Protein AF-A0A8H6G7S5-F1 (afdb_monomer_lite)

Foldseek 3Di:
DFAAAPFADKDWDWAQPPVFAQADQVWKKKKKKKKAAAFFWKKKKFKAQQVPRDTFWIWIDGDGDHNVVPIDMDMTDIIGGPDGPRDRRIMMIIITGSVRRRRHDMDMDDIDMDIQAPVNDDLAHDNVVLVVVLVVVAAADEPDDDQQQQEQDPPRHDQQVLLDDDLVSNPWGQGPPRDTGSSSCGPVNVLVSCVSSNHAYAYEAHLAAHNQLGGQDQVRLVVSLVSVVLVCCLQANACVDPNLVVNVVRVRRDHGDHQHYEYHALCVPSPSVVVCLPHRVVSNVVSCCVVPVRHHYHYNDPVDSDPCPVPPLVVLVVQQVLQVLLVDRDDLVLSLLLVCVVCVVVVNNDRDDPCNSVVSCVVRVSDDDDDDDPVCLVVLAAQALVVLVSNLSSLVSVVVQDQLQEKEKDKQKDWFFDADPDDDDDDPDDDPPDDDDDADPPTFIKIKMWMATLQQDTWAIEIEGQDDADFLVLADLVLLVVRQLHKYFYDNVNDDDLVVLLVCVVRTVCVRNPDPDQSRAHEYEYEPDVSCVDSSNVSSCSNSRYHYRYRRHPCCVQAPLCVQQFSVQLNVQLNVLSNVVCVVPVDRGRGSNNSSVSNVVSNCGRSGSVSSNRSCVQNCVVVNDSVNSVVDPRHDDDDDDDDDDDDDDDDDDDQALVVLCVVCVVPDPDPVVVVVSNVVRVVNVVVVVVVVVVVVVVVVVVVVVVVPDDDDTDGDDDDPPRRMDRSNNSSVVVVVVVVVVVVVVVVVVVVVVVPPDDDDDDDDDDDDDDDDDDDDDDDDDDDDDDDDDDDDDDD

InterPro domains:
  IPR004875 DDE superfamily endonuclease domain [PF03184] (443-616)
  IPR006600 HTH CenpB-type DNA-binding domain [PF03221] (313-368)
  IPR006600 HTH CenpB-type DNA-binding domain [PS51253] (300-370)
  IPR006600 HTH CenpB-type DNA-binding domain [SM00674] (303-370)
  IPR017853 Glycoside hydrolase superfamily [SSF51445] (113-304)
  IPR051563 Glycosyl Hydrolase Family 51 [PTHR31776] (2-308)
  IPR055235 Alpha-L-arabinofuranosidase 1, catalytic domain [PF22848] (134-309)

Organism: NCBI:txid100902

Sequence (795 aa):
MDVPKGATGKVGFYNEGFWGFNVDATKRYIASLHIRGDYSGSVEVYFNNSITGKKLSSAAVKVTQAESNGWKKIETPTFHPASSPGNPNNTFYFTFDGEALAGKSLHINLLSLFKQTYKNRFNGLREDLAQAVGDIGASWIRLPGGNNMEGVGFPYHFKWNETIGDLKDRPGRLGTWGDINTDGFGILEQMQMAKDLDLTVVLGLFAGLYLNGDIIAQKDIGPYVDLALSELEFLTGDTSTKYGSLRASLGFPQPFTVEWVEIGNEDYLNGGGPTYKSYRFRALYDAIRAKYPKMNVISSINPSPSPDKGNGEEHLKQWILRQEALGYAPTHAQVRAIASSVLKQQGDHKPLGKKWSSHFVERHLAVKTKLGRRTDWKRINAATPDNIRHLFNLYETVSWIPPRRRYNADEGGIMEGQGINGLVIGSSQESPNTVPVKTINARTWTSIVECISALGVALNPLVIFKAKSIQEQWFKKDFLAKHPGWHVTFSENGWTSNDIAVEWLGKVFLPQTQPEDPADGRLLIVDGHGSHTSDEFMTMCYLNNVHLLFFPAHTSHVLQPLDLGCFSSLKTAYRRLIGEHTALTDTTKVGKANFLEFYAKAREIGLRKENVQSGWKATGLYPKSVAKPLNSRWVVVAKRPAIPLRVTSDISTPKRGGDVVKLFAEKSGSPTSRLSIRKAAAALDKVAMEVILRDREIERLRVQLAQAKPAKRRKIVQDPNERFASLAQILAQANREPQQRVRKARNAVQEVIIVEGESSSESEEEPALARRSARNRRPTKYCMERDSSADEESD

Secondary structure (DSSP, 8-state):
-B--TT--SEEEEEE-BTTB----TTS-EEEEEEEES-EEEEEEEEEEETTT--B---EEEEEEE-GGG--EEEEPPPB--S---SSS-EEEEEEEETTTTTT-B-EEEEEEEEE-BGGG-TT--BHHHHHHHHHTT-SEEEES-SHHHH-SSTT-S--GGGSSS-TTT---EE-TTSSEE---S-HHHHHHHHHHTTPEEEEEE--SB-TTS-B--GGG-HHHHHHHHHHHHHHH--TTSHHHHHHHHTT--SPPP--EEEESSSTTSTT-HHHIIIIIHHHHHHHHHHH-TTSEEEESSSS---S-SSSHHHHHHHHHHHHHTTT-PPPHHHHHHHHHHHHHHTT--PPPPTTHHHHHHHH-TT-------TTTTTTSSS--HHHHHHHHHHHHTTTTS-GGGEEEEEEEEEETT----------SSSSSS-----------EEEEEEEEETTSPBPPPEEEEESSS-BGGG--HHHHHH-TT-EEEEESSSS--HHHHHHHIIIIIHHHS--SSTTS-EEEEE---GGGG-HHHHHHHHHTTEEEEEPPTT-HHHH-HIIIIIIHHHHHHHHHHHHHHHHHH------HHHHHHHHHHHHHHHT-HHHHHHHHHHTTTTTT-THHHHTSTTS---PPPPPPPPPP---PPP-SHHHHHHHTTTS---HHHHHHHHHHHHHHHHHHHHHHHHHHHHHHHHHHHHHTPPS-PPBP---TT--SEEHHHHHHHHHHHHHHHHHHHHHHHHHHTTSS---------------------------------------

pLDDT: mean 78.46, std 20.24, range [25.2, 98.81]

Radius of gyration: 45.29 Å; chains: 1; bounding box: 104×116×139 Å

Structure (mmCIF, N/CA/C/O backbone):
data_AF-A0A8H6G7S5-F1
#
_entry.id   AF-A0A8H6G7S5-F1
#
loop_
_atom_site.group_PDB
_atom_site.id
_atom_site.type_symbol
_atom_site.label_atom_id
_atom_site.label_alt_id
_atom_site.label_comp_id
_atom_site.label_asym_id
_atom_site.label_entity_id
_atom_site.label_seq_id
_atom_site.pdbx_PDB_ins_code
_atom_site.Cartn_x
_atom_site.Cartn_y
_atom_site.Cartn_z
_atom_site.occupancy
_atom_site.B_iso_or_equiv
_atom_site.auth_seq_id
_atom_site.auth_comp_id
_atom_site.auth_asym_id
_atom_site.auth_atom_id
_atom_site.pdbx_PDB_model_num
ATOM 1 N N . MET A 1 1 ? 15.536 -14.604 -41.672 1.00 94.00 1 MET A N 1
ATOM 2 C CA . MET A 1 1 ? 15.806 -13.593 -42.711 1.00 94.00 1 MET A CA 1
ATOM 3 C C . MET A 1 1 ? 16.180 -14.357 -43.953 1.00 94.00 1 MET A C 1
ATOM 5 O O . MET A 1 1 ? 17.236 -14.979 -43.964 1.00 94.00 1 MET A O 1
ATOM 9 N N . ASP A 1 2 ? 15.300 -14.355 -44.942 1.00 95.44 2 ASP A N 1
ATOM 10 C CA . ASP A 1 2 ? 15.485 -15.106 -46.181 1.00 95.44 2 ASP A CA 1
ATOM 11 C C . ASP A 1 2 ? 15.979 -14.143 -47.256 1.00 95.44 2 ASP A C 1
ATOM 13 O O . ASP A 1 2 ? 15.414 -13.060 -47.430 1.00 95.44 2 ASP A O 1
ATOM 17 N N . VAL A 1 3 ? 17.072 -14.496 -47.927 1.00 96.69 3 VAL A N 1
ATOM 18 C CA . VAL A 1 3 ? 17.745 -13.618 -48.886 1.00 96.69 3 VAL A CA 1
ATOM 19 C C . VAL A 1 3 ? 17.523 -14.165 -50.299 1.00 96.69 3 VAL A C 1
ATOM 21 O O . VAL A 1 3 ? 17.886 -15.312 -50.570 1.00 96.69 3 VAL A O 1
ATOM 24 N N . PRO A 1 4 ? 16.933 -13.382 -51.226 1.00 95.75 4 PRO A N 1
ATOM 25 C CA . PRO A 1 4 ? 16.674 -13.837 -52.590 1.00 95.75 4 PRO A CA 1
ATOM 26 C C . PRO A 1 4 ? 17.927 -14.339 -53.320 1.00 95.75 4 PRO A C 1
ATOM 28 O O . PRO A 1 4 ? 19.049 -13.886 -53.077 1.00 95.75 4 PRO A O 1
ATOM 31 N N . LYS A 1 5 ? 17.737 -15.264 -54.268 1.00 96.06 5 LYS A N 1
ATOM 32 C CA . LYS A 1 5 ? 18.799 -15.654 -55.208 1.00 96.06 5 LYS A CA 1
ATOM 33 C C . LYS A 1 5 ? 19.218 -14.433 -56.032 1.00 96.06 5 LYS A C 1
ATOM 35 O O . LYS A 1 5 ? 18.361 -13.695 -56.504 1.00 96.06 5 LYS A O 1
ATOM 40 N N . GLY A 1 6 ? 20.525 -14.243 -56.211 1.00 95.06 6 GLY A N 1
ATOM 41 C CA . GLY A 1 6 ? 21.078 -13.098 -56.942 1.00 95.06 6 GLY A CA 1
ATOM 42 C C . GLY A 1 6 ? 21.064 -11.766 -56.180 1.00 95.06 6 GLY A C 1
ATOM 43 O O . GLY A 1 6 ? 21.283 -10.731 -56.801 1.00 95.06 6 GLY A O 1
ATOM 44 N N . ALA A 1 7 ? 20.813 -11.764 -54.865 1.00 95.94 7 ALA A N 1
ATOM 45 C CA . ALA A 1 7 ? 21.005 -10.573 -54.042 1.00 95.94 7 ALA A CA 1
ATOM 46 C C . ALA A 1 7 ? 22.478 -10.120 -54.053 1.00 95.94 7 ALA A C 1
ATOM 48 O O . ALA A 1 7 ? 23.385 -10.945 -53.961 1.00 95.94 7 ALA A O 1
ATOM 49 N N . THR A 1 8 ? 22.705 -8.808 -54.130 1.00 94.69 8 THR A N 1
ATOM 50 C CA . THR A 1 8 ? 24.035 -8.181 -54.093 1.00 94.69 8 THR A CA 1
ATOM 51 C C . THR A 1 8 ? 24.070 -7.024 -53.091 1.00 94.69 8 THR A C 1
ATOM 53 O O . THR A 1 8 ? 23.031 -6.574 -52.599 1.00 94.69 8 THR A O 1
ATOM 56 N N . GLY A 1 9 ? 25.265 -6.533 -52.751 1.00 95.00 9 GLY A N 1
ATOM 57 C CA . GLY A 1 9 ? 25.424 -5.385 -51.853 1.00 95.00 9 GLY A CA 1
ATOM 58 C C . GLY A 1 9 ? 25.072 -5.687 -50.389 1.00 95.00 9 GLY A C 1
ATOM 59 O O . GLY A 1 9 ? 25.563 -6.655 -49.810 1.00 95.00 9 GLY A O 1
ATOM 60 N N . LYS A 1 10 ? 24.269 -4.822 -49.751 1.00 94.94 10 LYS A N 1
ATOM 61 C CA . LYS A 1 10 ? 23.878 -4.950 -48.336 1.00 94.94 10 LYS A CA 1
ATOM 62 C C . LYS A 1 10 ? 22.422 -5.384 -48.201 1.00 94.94 10 LYS A C 1
ATOM 64 O O . LYS A 1 10 ? 21.526 -4.699 -48.686 1.00 94.94 10 LYS A O 1
ATOM 69 N N . VAL A 1 11 ? 22.195 -6.468 -47.464 1.00 96.94 11 VAL A N 1
ATOM 70 C CA . VAL A 1 11 ? 20.860 -6.957 -47.072 1.00 96.94 11 VAL A CA 1
ATOM 71 C C . VAL A 1 11 ? 20.731 -6.941 -45.553 1.00 96.94 11 VAL A C 1
ATOM 73 O O . VAL A 1 11 ? 21.737 -7.027 -44.851 1.00 96.94 11 VAL A O 1
ATOM 76 N N . GLY A 1 12 ? 19.523 -6.818 -45.009 1.00 96.19 12 GLY A N 1
ATOM 77 C CA . GLY A 1 12 ? 19.362 -6.726 -43.562 1.00 96.19 12 GLY A CA 1
ATOM 78 C C . GLY A 1 12 ? 17.989 -6.258 -43.113 1.00 96.19 12 GLY A C 1
ATOM 79 O O . GLY A 1 12 ? 17.005 -6.362 -43.842 1.00 96.19 12 GLY A O 1
ATOM 80 N N . PHE A 1 13 ? 17.951 -5.739 -41.893 1.00 96.69 13 PHE A N 1
ATOM 81 C CA . PHE A 1 13 ? 16.760 -5.235 -41.218 1.00 96.69 13 PHE A CA 1
ATOM 82 C C . PHE A 1 13 ? 17.151 -4.086 -40.282 1.00 96.69 13 PHE A C 1
ATOM 84 O O . PHE A 1 13 ? 18.334 -3.846 -40.022 1.00 96.69 13 PHE A O 1
ATOM 91 N N . TYR A 1 14 ? 16.157 -3.378 -39.759 1.00 96.31 14 TYR A N 1
ATOM 92 C CA . TYR A 1 14 ? 16.357 -2.322 -38.776 1.00 96.31 14 TYR A CA 1
ATOM 93 C C . TYR A 1 14 ? 15.413 -2.486 -37.586 1.00 96.31 14 TYR A C 1
ATOM 95 O O . TYR A 1 14 ? 14.436 -3.230 -37.629 1.00 96.31 14 TYR A O 1
ATOM 103 N N . ASN A 1 15 ? 15.737 -1.785 -36.508 1.00 97.19 15 ASN A N 1
ATOM 104 C CA . ASN A 1 15 ? 14.911 -1.617 -35.329 1.00 97.19 15 ASN A CA 1
ATOM 105 C C . ASN A 1 15 ? 14.674 -0.113 -35.117 1.00 97.19 15 ASN A C 1
ATOM 107 O O . ASN A 1 15 ? 15.581 0.702 -35.316 1.00 97.19 15 ASN A O 1
ATOM 111 N N . GLU A 1 16 ? 13.455 0.258 -34.737 1.00 96.69 16 GLU A N 1
ATOM 112 C CA . GLU A 1 16 ? 13.051 1.658 -34.535 1.00 96.69 16 GLU A CA 1
ATOM 113 C C . GLU A 1 16 ? 13.302 2.153 -33.103 1.00 96.69 16 GLU A C 1
ATOM 115 O O . GLU A 1 16 ? 13.168 3.342 -32.830 1.00 96.69 16 GLU A O 1
ATOM 120 N N . GLY A 1 17 ? 13.707 1.265 -32.192 1.00 95.81 17 GLY A N 1
ATOM 121 C CA . GLY A 1 17 ? 13.826 1.554 -30.769 1.00 95.81 17 GLY A CA 1
ATOM 122 C C . GLY A 1 17 ? 12.466 1.749 -30.100 1.00 95.81 17 GLY A C 1
ATOM 123 O O . GLY A 1 17 ? 11.410 1.505 -30.682 1.00 95.81 17 GLY A O 1
ATOM 124 N N . PHE A 1 18 ? 12.490 2.227 -28.858 1.00 94.94 18 PHE A N 1
ATOM 125 C CA . PHE A 1 18 ? 11.283 2.650 -28.149 1.00 94.94 18 PHE A CA 1
ATOM 126 C C . PHE A 1 18 ? 10.943 4.083 -28.574 1.00 94.94 18 PHE A C 1
ATOM 128 O O . PHE A 1 18 ? 11.375 5.045 -27.937 1.00 94.94 18 PHE A O 1
ATOM 135 N N . TRP A 1 19 ? 10.217 4.205 -29.691 1.00 95.56 19 TRP A N 1
ATOM 136 C CA . TRP A 1 19 ? 9.894 5.476 -30.363 1.00 95.56 19 TRP A CA 1
ATOM 137 C C . TRP A 1 19 ? 11.138 6.291 -30.771 1.00 95.56 19 TRP A C 1
ATOM 139 O O . TRP A 1 19 ? 11.166 7.518 -30.658 1.00 95.56 19 TRP A O 1
ATOM 149 N N . GLY A 1 20 ? 12.175 5.602 -31.259 1.00 96.69 20 GLY A N 1
ATOM 150 C CA . GLY A 1 20 ? 13.430 6.194 -31.718 1.00 96.69 20 GLY A CA 1
ATOM 151 C C . GLY A 1 20 ? 14.637 5.925 -30.813 1.00 96.69 20 GLY A C 1
ATOM 152 O O . GLY A 1 20 ? 14.554 5.303 -29.752 1.00 96.69 20 GLY A O 1
ATOM 153 N N . PHE A 1 21 ? 15.791 6.447 -31.232 1.00 96.12 21 PHE A N 1
ATOM 154 C CA . PHE A 1 21 ? 17.052 6.392 -30.489 1.00 96.12 21 PHE A CA 1
ATOM 155 C C . PHE A 1 21 ? 17.636 7.794 -30.292 1.00 96.12 21 PHE A C 1
ATOM 157 O O . PHE A 1 21 ? 17.891 8.512 -31.260 1.00 96.12 21 PHE A O 1
ATOM 164 N N . ASN A 1 22 ? 17.928 8.173 -29.043 1.00 93.56 22 ASN A N 1
ATOM 165 C CA . ASN A 1 22 ? 18.657 9.407 -28.728 1.00 93.56 22 ASN A CA 1
ATOM 166 C C . ASN A 1 22 ? 20.173 9.216 -28.940 1.00 93.56 22 ASN A C 1
ATOM 168 O O . ASN A 1 22 ? 20.909 8.857 -28.012 1.00 93.56 22 ASN A O 1
ATOM 172 N N . VAL A 1 23 ? 20.612 9.409 -30.186 1.00 95.44 23 VAL A N 1
ATOM 173 C CA . VAL A 1 23 ? 21.998 9.208 -30.630 1.00 95.44 23 VAL A CA 1
ATOM 174 C C . VAL A 1 23 ? 22.894 10.364 -30.179 1.00 95.44 23 VAL A C 1
ATOM 176 O O . VAL A 1 23 ? 22.614 11.536 -30.416 1.00 95.44 23 VAL A O 1
ATOM 179 N N . ASP A 1 24 ? 24.006 10.004 -29.550 1.00 95.00 24 ASP A N 1
ATOM 180 C CA . ASP A 1 24 ? 24.911 10.905 -28.837 1.00 95.00 24 ASP A CA 1
ATOM 181 C C . ASP A 1 24 ? 26.364 10.507 -29.105 1.00 95.00 24 ASP A C 1
ATOM 183 O O . ASP A 1 24 ? 26.782 9.417 -28.712 1.00 95.00 24 ASP A O 1
ATOM 187 N N . ALA A 1 25 ? 27.108 11.381 -29.784 1.00 96.06 25 ALA A N 1
ATOM 188 C CA . ALA A 1 25 ? 28.497 11.182 -30.196 1.00 96.06 25 ALA A CA 1
ATOM 189 C C . ALA A 1 25 ? 29.491 11.086 -29.024 1.00 96.06 25 ALA A C 1
ATOM 191 O O . ALA A 1 25 ? 30.562 10.505 -29.177 1.00 96.06 25 ALA A O 1
ATOM 192 N N . THR A 1 26 ? 29.145 11.620 -27.847 1.00 95.25 26 THR A N 1
ATOM 193 C CA . THR A 1 26 ? 30.040 11.633 -26.672 1.00 95.25 26 THR A CA 1
ATOM 194 C C . THR A 1 26 ? 30.065 10.306 -25.911 1.00 95.25 26 THR A C 1
ATOM 196 O O . THR A 1 26 ? 30.807 10.153 -24.942 1.00 95.25 26 THR A O 1
ATOM 199 N N . LYS A 1 27 ? 29.234 9.343 -26.325 1.00 95.56 27 LYS A N 1
ATOM 200 C CA . LYS A 1 27 ? 28.991 8.091 -25.611 1.00 95.56 27 LYS A CA 1
ATOM 201 C C . LYS A 1 27 ? 29.313 6.902 -26.503 1.00 95.56 27 LYS A C 1
ATOM 203 O O . LYS A 1 27 ? 28.998 6.897 -27.691 1.00 95.56 27 LYS A O 1
ATOM 208 N N . ARG A 1 28 ? 29.900 5.868 -25.904 1.00 94.94 28 ARG A N 1
ATOM 209 C CA . ARG A 1 28 ? 30.123 4.584 -26.573 1.00 94.94 28 ARG A CA 1
ATOM 210 C C . ARG A 1 28 ? 28.815 3.805 -26.712 1.00 94.94 28 ARG A C 1
ATOM 212 O O . ARG A 1 28 ? 27.949 3.882 -25.838 1.00 94.94 28 ARG A O 1
ATOM 219 N N . TYR A 1 29 ? 28.734 2.997 -27.759 1.00 96.81 29 TYR A N 1
ATOM 220 C CA . TYR A 1 29 ? 27.686 2.008 -27.988 1.00 96.81 29 TYR A CA 1
ATOM 221 C C . TYR A 1 29 ? 28.318 0.642 -28.223 1.00 96.81 29 TYR A C 1
ATOM 223 O O . TYR A 1 29 ? 29.436 0.550 -28.734 1.00 96.81 29 TYR A O 1
ATOM 231 N N . ILE A 1 30 ? 27.595 -0.412 -27.862 1.00 96.12 30 ILE A N 1
ATOM 232 C CA . ILE A 1 30 ? 27.933 -1.799 -28.180 1.00 96.12 30 ILE A CA 1
ATOM 233 C C . ILE A 1 30 ? 26.672 -2.511 -28.659 1.00 96.12 30 ILE A C 1
ATOM 235 O O . ILE A 1 30 ? 25.607 -2.353 -28.058 1.00 96.12 30 ILE A O 1
ATOM 239 N N . ALA A 1 31 ? 26.786 -3.268 -29.747 1.00 97.25 31 ALA A N 1
ATOM 240 C CA . ALA A 1 31 ? 25.691 -4.056 -30.290 1.00 97.25 31 ALA A CA 1
ATOM 241 C C . ALA A 1 31 ? 26.036 -5.544 -30.255 1.00 97.25 31 ALA A C 1
ATOM 243 O O . ALA A 1 31 ? 27.193 -5.930 -30.428 1.00 97.25 31 ALA A O 1
ATOM 244 N N . SER A 1 32 ? 25.025 -6.387 -30.075 1.00 96.75 32 SER A N 1
ATOM 245 C CA . SER A 1 32 ? 25.163 -7.830 -30.244 1.00 96.75 32 SER A CA 1
ATOM 246 C C . SER A 1 32 ? 23.907 -8.460 -30.834 1.00 96.75 32 SER A C 1
ATOM 248 O O . SER A 1 32 ? 22.821 -7.879 -30.818 1.00 96.75 32 SER A O 1
ATOM 250 N N . LEU A 1 33 ? 24.092 -9.642 -31.408 1.00 96.31 33 LEU A N 1
ATOM 251 C CA . LEU A 1 33 ? 23.051 -10.486 -31.978 1.00 96.31 33 LEU A CA 1
ATOM 252 C C . LEU A 1 33 ? 23.505 -11.944 -31.928 1.00 96.31 33 LEU A C 1
ATOM 254 O O . LEU A 1 33 ? 24.703 -12.222 -31.968 1.00 96.31 33 LEU A O 1
ATOM 258 N N . HIS A 1 34 ? 22.566 -12.879 -31.892 1.00 95.19 34 HIS A N 1
ATOM 259 C CA . HIS A 1 34 ? 22.845 -14.290 -32.131 1.00 95.19 34 HIS A CA 1
ATOM 260 C C . HIS A 1 34 ? 22.396 -14.659 -33.541 1.00 95.19 34 HIS A C 1
ATOM 262 O O . HIS A 1 34 ? 21.296 -14.281 -33.943 1.00 95.19 34 HIS A O 1
ATOM 268 N N . ILE A 1 35 ? 23.213 -15.410 -34.282 1.00 95.44 35 ILE A N 1
ATOM 269 C CA . ILE A 1 35 ? 22.821 -15.953 -35.592 1.00 95.44 35 ILE A CA 1
ATOM 270 C C . ILE A 1 35 ? 23.025 -17.470 -35.668 1.00 95.44 35 ILE A C 1
ATOM 272 O O . ILE A 1 35 ? 23.861 -18.025 -34.946 1.00 95.44 35 ILE A O 1
ATOM 276 N N . ARG A 1 36 ? 22.274 -18.128 -36.556 1.00 95.50 36 ARG A N 1
ATOM 277 C CA . ARG A 1 36 ? 22.431 -19.540 -36.946 1.00 95.50 36 ARG A CA 1
ATOM 278 C C . ARG A 1 36 ? 22.160 -19.699 -38.446 1.00 95.50 36 ARG A C 1
ATOM 280 O O . ARG A 1 36 ? 21.139 -19.219 -38.936 1.00 95.50 36 ARG A O 1
ATOM 287 N N . GLY A 1 37 ? 23.068 -20.380 -39.143 1.00 94.75 37 GLY A N 1
ATOM 288 C CA . GLY A 1 37 ? 23.046 -20.604 -40.594 1.00 94.75 37 GLY A CA 1
ATOM 289 C C . GLY A 1 37 ? 24.426 -20.381 -41.228 1.00 94.75 37 GLY A C 1
ATOM 290 O O . GLY A 1 37 ? 25.348 -19.913 -40.556 1.00 94.75 37 GLY A O 1
ATOM 291 N N . ASP A 1 38 ? 24.560 -20.712 -42.512 1.00 94.75 38 ASP A N 1
ATOM 292 C CA . ASP A 1 38 ? 25.811 -20.569 -43.268 1.00 94.75 38 ASP A CA 1
ATOM 293 C C . ASP A 1 38 ? 26.081 -19.110 -43.666 1.00 94.75 38 ASP A C 1
ATOM 295 O O . ASP A 1 38 ? 25.476 -18.576 -44.602 1.00 94.75 38 ASP A O 1
ATOM 299 N N . TYR A 1 39 ? 27.048 -18.476 -43.001 1.00 95.94 39 TYR A N 1
ATOM 300 C CA . TYR A 1 39 ? 27.484 -17.117 -43.312 1.00 95.94 39 TYR A CA 1
ATOM 301 C C . TYR A 1 39 ? 29.000 -16.946 -43.178 1.00 95.94 39 TYR A C 1
ATOM 303 O O . TYR A 1 39 ? 29.585 -17.219 -42.130 1.00 95.94 39 TYR A O 1
ATOM 311 N N . SER A 1 40 ? 29.635 -16.421 -44.227 1.00 95.31 40 SER A N 1
ATOM 312 C CA . SER A 1 40 ? 31.007 -15.913 -44.176 1.00 95.31 40 SER A CA 1
ATOM 313 C C . SER A 1 40 ? 31.052 -14.546 -44.848 1.00 95.31 40 SER A C 1
ATOM 315 O O . SER A 1 40 ? 30.906 -14.443 -46.061 1.00 95.31 40 SER A O 1
ATOM 317 N N . GLY A 1 41 ? 31.175 -13.489 -44.047 1.00 94.81 41 GLY A N 1
ATOM 318 C CA . GLY A 1 41 ? 31.045 -12.110 -44.514 1.00 94.81 41 GLY A CA 1
ATOM 319 C C . GLY A 1 41 ? 31.182 -11.096 -43.380 1.00 94.81 41 GLY A C 1
ATOM 320 O O . GLY A 1 41 ? 31.647 -11.419 -42.284 1.00 94.81 41 GLY A O 1
ATOM 321 N N . SER A 1 42 ? 30.782 -9.848 -43.626 1.00 95.25 42 SER A N 1
ATOM 322 C CA . SER A 1 42 ? 30.791 -8.796 -42.603 1.00 95.25 42 SER A CA 1
ATOM 323 C C . SER A 1 42 ? 29.382 -8.496 -42.101 1.00 95.25 42 SER A C 1
ATOM 325 O O . SER A 1 42 ? 28.495 -8.214 -42.902 1.00 95.25 42 SER A O 1
ATOM 327 N N . VAL A 1 43 ? 29.174 -8.550 -40.785 1.00 96.62 43 VAL A N 1
ATOM 328 C CA . VAL A 1 43 ? 27.977 -7.991 -40.145 1.00 96.62 43 VAL A CA 1
ATOM 329 C C . VAL A 1 43 ? 28.290 -6.552 -39.771 1.00 96.62 43 VAL A C 1
ATOM 331 O O . VAL A 1 43 ? 29.217 -6.305 -39.000 1.00 96.62 43 VAL A O 1
ATOM 334 N N . GLU A 1 44 ? 27.544 -5.610 -40.333 1.00 97.12 44 GLU A N 1
ATOM 335 C CA . GLU A 1 44 ? 27.687 -4.179 -40.089 1.00 97.12 44 GLU A CA 1
ATOM 336 C C . GLU A 1 44 ? 26.423 -3.629 -39.427 1.00 97.12 44 GLU A C 1
ATOM 338 O O . GLU A 1 44 ? 25.311 -3.837 -39.916 1.00 97.12 44 GLU A O 1
ATOM 343 N N . VAL A 1 45 ? 26.607 -2.886 -38.336 1.00 97.69 45 VAL A N 1
ATOM 344 C CA . VAL A 1 45 ? 25.535 -2.209 -37.605 1.00 97.69 45 VAL A CA 1
ATOM 345 C C . VAL A 1 45 ? 25.727 -0.698 -37.629 1.00 97.69 45 VAL A C 1
ATOM 347 O O . VAL A 1 45 ? 26.863 -0.216 -37.611 1.00 97.69 45 VAL A O 1
ATOM 350 N N . TYR A 1 46 ? 24.634 0.064 -37.664 1.00 97.06 46 TYR A N 1
ATOM 351 C CA . TYR A 1 46 ? 24.700 1.528 -37.669 1.00 97.06 46 TYR A CA 1
ATOM 352 C C . TYR A 1 46 ? 23.397 2.213 -37.264 1.00 97.06 46 TYR A C 1
ATOM 354 O O . TYR A 1 46 ? 22.304 1.741 -37.563 1.00 97.06 46 TYR A O 1
ATOM 362 N N . PHE A 1 47 ? 23.517 3.406 -36.681 1.00 97.88 47 PHE A N 1
ATOM 363 C CA . PHE A 1 47 ? 22.421 4.374 -36.655 1.00 97.88 47 PHE A CA 1
ATOM 364 C C . PHE A 1 47 ? 22.281 5.097 -37.998 1.00 97.88 47 PHE A C 1
ATOM 366 O O . PHE A 1 47 ? 23.264 5.611 -38.542 1.00 97.88 47 PHE A O 1
ATOM 373 N N . ASN A 1 48 ? 21.047 5.214 -38.472 1.00 95.75 48 ASN A N 1
ATOM 374 C CA . ASN A 1 48 ? 20.637 6.077 -39.570 1.00 95.75 48 ASN A CA 1
ATOM 375 C C . ASN A 1 48 ? 19.692 7.164 -39.046 1.00 95.75 48 ASN A C 1
ATOM 377 O O . ASN A 1 48 ? 18.773 6.856 -38.289 1.00 95.75 48 ASN A O 1
ATOM 381 N N . ASN A 1 49 ? 19.880 8.419 -39.447 1.00 95.62 49 ASN A N 1
ATOM 382 C CA . ASN A 1 49 ? 18.920 9.472 -39.136 1.00 95.62 49 ASN A CA 1
ATOM 383 C C . ASN A 1 49 ? 17.717 9.381 -40.085 1.00 95.62 49 ASN A C 1
ATOM 385 O O . ASN A 1 49 ? 17.861 9.562 -41.293 1.00 95.62 49 ASN A O 1
ATOM 389 N N . SER A 1 50 ? 16.527 9.140 -39.538 1.00 93.94 50 SER A N 1
ATOM 390 C CA . SER A 1 50 ? 15.315 8.861 -40.319 1.00 93.94 50 SER A CA 1
ATOM 391 C C . SER A 1 50 ? 14.747 10.091 -41.043 1.00 93.94 50 SER A C 1
ATOM 393 O O . SER A 1 50 ? 13.942 9.926 -41.950 1.00 93.94 50 SER A O 1
ATOM 395 N N . ILE A 1 51 ? 15.168 11.310 -40.678 1.00 93.69 51 ILE A N 1
ATOM 396 C CA . ILE A 1 51 ? 14.750 12.558 -41.349 1.00 93.69 51 ILE A CA 1
ATOM 397 C C . ILE A 1 51 ? 15.630 12.842 -42.575 1.00 93.69 51 ILE A C 1
ATOM 399 O O . ILE A 1 51 ? 15.134 13.205 -43.635 1.00 93.69 51 ILE A O 1
ATOM 403 N N . THR A 1 52 ? 16.949 12.709 -42.422 1.00 93.44 52 THR A N 1
ATOM 404 C CA . THR A 1 52 ? 17.938 13.128 -43.435 1.00 93.44 52 THR A CA 1
ATOM 405 C C . THR A 1 52 ? 18.485 11.983 -44.284 1.00 93.44 52 THR A C 1
ATOM 407 O O . THR A 1 52 ? 19.230 12.234 -45.227 1.00 93.44 52 THR A O 1
ATOM 410 N N . GLY A 1 53 ? 18.197 10.726 -43.927 1.00 92.44 53 GLY A N 1
ATOM 411 C CA . GLY A 1 53 ? 18.823 9.546 -44.535 1.00 92.44 53 GLY A CA 1
ATOM 412 C C . GLY A 1 53 ? 20.326 9.420 -44.246 1.00 92.44 53 GLY A C 1
ATOM 413 O O . GLY A 1 53 ? 21.009 8.604 -44.862 1.00 92.44 53 GLY A O 1
ATOM 414 N N . LYS A 1 54 ? 20.874 10.243 -43.340 1.00 92.69 54 LYS A N 1
ATOM 415 C CA . LYS A 1 54 ? 22.307 10.263 -43.043 1.00 92.69 54 LYS A CA 1
ATOM 416 C C . LYS A 1 54 ? 22.676 9.144 -42.071 1.00 92.69 54 LYS A C 1
ATOM 418 O O . LYS A 1 54 ? 22.250 9.142 -40.915 1.00 92.69 54 LYS A O 1
ATOM 423 N N . LYS A 1 55 ? 23.576 8.261 -42.504 1.00 94.56 55 LYS A N 1
ATOM 424 C CA . LYS A 1 55 ? 24.273 7.299 -41.641 1.00 94.56 55 LYS A CA 1
ATOM 425 C C . LYS A 1 55 ? 25.158 8.039 -40.627 1.00 94.56 55 LYS A C 1
ATOM 427 O O . LYS A 1 55 ? 25.994 8.859 -41.002 1.00 94.56 55 LYS A O 1
ATOM 432 N N . LEU A 1 56 ? 24.947 7.770 -39.338 1.00 93.44 56 LEU A N 1
ATOM 433 C CA . LEU A 1 56 ? 25.557 8.501 -38.215 1.00 93.44 56 LEU A CA 1
ATOM 434 C C . LEU A 1 56 ? 26.740 7.768 -37.572 1.00 93.44 56 LEU A C 1
ATOM 436 O O . LEU A 1 56 ? 27.487 8.361 -36.801 1.00 93.44 56 LEU A O 1
ATOM 440 N N . SER A 1 57 ? 26.871 6.468 -37.817 1.00 86.75 57 SER A N 1
ATOM 441 C CA . SER A 1 57 ? 27.880 5.582 -37.224 1.00 86.75 57 SER A CA 1
ATOM 442 C C . SER A 1 57 ? 28.077 4.359 -38.118 1.00 86.75 57 SER A C 1
ATOM 444 O O . SER A 1 57 ? 27.301 4.141 -39.048 1.00 86.75 57 SER A O 1
ATOM 446 N N . SER A 1 58 ? 29.078 3.540 -37.815 1.00 89.25 58 SER A N 1
ATOM 447 C CA . SER A 1 58 ? 29.142 2.145 -38.254 1.00 89.25 58 SER A CA 1
ATOM 448 C C . SER A 1 58 ? 30.104 1.364 -37.374 1.00 89.25 58 SER A C 1
ATOM 450 O O . SER A 1 58 ? 31.199 1.849 -37.090 1.00 89.25 58 SER A O 1
ATOM 452 N N . ALA A 1 59 ? 29.730 0.142 -37.013 1.00 94.62 59 ALA A N 1
ATOM 453 C CA . ALA A 1 59 ? 30.655 -0.871 -36.520 1.00 94.62 59 ALA A CA 1
ATOM 454 C C . ALA A 1 59 ? 30.475 -2.147 -37.341 1.00 94.62 59 ALA A C 1
ATOM 456 O O . ALA A 1 59 ? 29.348 -2.532 -37.646 1.00 94.62 59 ALA A O 1
ATOM 457 N N . ALA A 1 60 ? 31.578 -2.797 -37.704 1.00 95.12 60 ALA A N 1
ATOM 458 C CA . ALA A 1 60 ? 31.564 -3.978 -38.555 1.00 95.12 60 ALA A CA 1
ATOM 459 C C . ALA A 1 60 ? 32.414 -5.101 -37.953 1.00 95.12 60 ALA A C 1
ATOM 461 O O . ALA A 1 60 ? 33.515 -4.866 -37.454 1.00 95.12 60 ALA A O 1
ATOM 462 N N . VAL A 1 61 ? 31.905 -6.329 -38.027 1.00 95.56 61 VAL A N 1
ATOM 463 C CA . VAL A 1 61 ? 32.568 -7.550 -37.552 1.00 95.56 61 VAL A CA 1
ATOM 464 C C . VAL A 1 61 ? 32.643 -8.535 -38.709 1.00 95.56 61 VAL A C 1
ATOM 466 O O . VAL A 1 61 ? 31.647 -8.757 -39.396 1.00 95.56 61 VAL A O 1
ATOM 469 N N . LYS A 1 62 ? 33.812 -9.139 -38.945 1.00 95.69 62 LYS A N 1
ATOM 470 C CA . LYS A 1 62 ? 33.920 -10.290 -39.852 1.00 95.69 62 LYS A CA 1
ATOM 471 C C . LYS A 1 62 ? 33.465 -11.543 -39.115 1.00 95.69 62 LYS A C 1
ATOM 473 O O . LYS A 1 62 ? 33.956 -11.838 -38.028 1.00 95.69 62 LYS A O 1
ATOM 478 N N . VAL A 1 63 ? 32.536 -12.276 -39.713 1.00 93.44 63 VAL A N 1
ATOM 479 C CA . VAL A 1 63 ? 31.947 -13.484 -39.142 1.00 93.44 63 VAL A CA 1
ATOM 480 C C . VAL A 1 63 ? 32.064 -14.603 -40.160 1.00 93.44 63 VAL A C 1
ATOM 482 O O . VAL A 1 63 ? 31.635 -14.446 -41.295 1.00 93.44 63 VAL A O 1
ATOM 485 N N . THR A 1 64 ? 32.597 -15.739 -39.717 1.00 92.81 64 THR A N 1
ATOM 486 C CA . THR A 1 64 ? 32.466 -17.029 -40.399 1.00 92.81 64 THR A CA 1
ATOM 487 C C . THR A 1 64 ? 31.731 -17.993 -39.476 1.00 92.81 64 THR A C 1
ATOM 489 O O . THR A 1 64 ? 32.034 -18.069 -38.275 1.00 92.81 64 THR A O 1
ATOM 492 N N . GLN A 1 65 ? 30.745 -18.688 -40.029 1.00 90.69 65 GLN A N 1
ATOM 493 C CA . GLN A 1 65 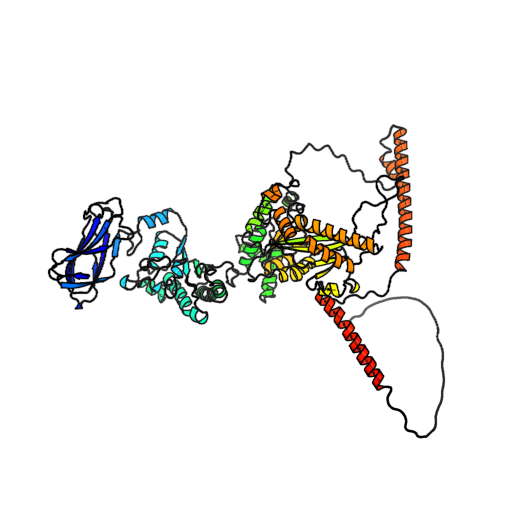? 29.879 -19.641 -39.352 1.00 90.69 65 GLN A CA 1
ATOM 494 C C . GLN A 1 65 ? 29.270 -20.598 -40.378 1.00 90.69 65 GLN A C 1
ATOM 496 O O . GLN A 1 65 ? 28.814 -20.162 -41.431 1.00 90.69 65 GLN A O 1
ATOM 501 N N . ALA A 1 66 ? 29.259 -21.884 -40.041 1.00 88.69 66 ALA A N 1
ATOM 502 C CA . ALA A 1 66 ? 28.459 -22.893 -40.720 1.00 88.69 66 ALA A CA 1
ATOM 503 C C . ALA A 1 66 ? 27.223 -23.228 -39.870 1.00 88.69 66 ALA A C 1
ATOM 505 O O . ALA A 1 66 ? 27.244 -23.039 -38.646 1.00 88.69 66 ALA A O 1
ATOM 506 N N . GLU A 1 67 ? 26.164 -23.758 -40.479 1.00 87.25 67 GLU A N 1
ATOM 507 C CA . GLU A 1 67 ? 24.942 -24.158 -39.771 1.00 87.25 67 GLU A CA 1
ATOM 508 C C . GLU A 1 67 ? 25.213 -25.213 -38.681 1.00 87.25 67 GLU A C 1
ATOM 510 O O . GLU A 1 67 ? 24.626 -25.145 -37.597 1.00 87.25 67 GLU A O 1
ATOM 515 N N . SER A 1 68 ? 26.185 -26.104 -38.910 1.00 89.44 68 SER A N 1
ATOM 516 C CA . SER A 1 68 ? 26.681 -27.096 -37.941 1.00 89.44 68 SER A CA 1
ATOM 517 C C . SER A 1 68 ? 27.149 -26.500 -36.611 1.00 89.44 68 SER A C 1
ATOM 519 O O . SER A 1 68 ? 27.207 -27.206 -35.607 1.00 89.44 68 SER A O 1
ATOM 521 N N . ASN A 1 69 ? 27.488 -25.210 -36.581 1.00 89.69 69 ASN A N 1
ATOM 522 C CA . ASN A 1 69 ? 27.997 -24.538 -35.387 1.00 89.69 69 ASN A CA 1
ATOM 523 C C . ASN A 1 69 ? 26.867 -24.090 -34.440 1.00 89.69 69 ASN A C 1
ATOM 525 O O . ASN A 1 69 ? 27.151 -23.537 -33.379 1.00 89.69 69 ASN A O 1
ATOM 529 N N . GLY A 1 70 ? 25.598 -24.282 -34.820 1.00 93.94 70 GLY A N 1
ATOM 530 C CA . GLY A 1 70 ? 24.450 -23.854 -34.027 1.00 93.94 70 GLY A CA 1
ATOM 531 C C . GLY A 1 70 ? 24.358 -22.330 -33.899 1.00 93.94 70 GLY A C 1
ATOM 532 O O . GLY A 1 70 ? 24.665 -21.591 -34.838 1.00 93.94 70 GLY A O 1
ATOM 533 N N . TRP A 1 71 ? 23.890 -21.856 -32.743 1.00 94.44 71 TRP A N 1
ATOM 534 C CA . TRP A 1 71 ? 23.791 -20.427 -32.438 1.00 94.44 71 TRP A CA 1
ATOM 535 C C . TRP A 1 71 ? 25.142 -19.843 -32.019 1.00 94.44 71 TRP A C 1
ATOM 537 O O . TRP A 1 71 ? 25.801 -20.360 -31.119 1.00 94.44 71 TRP A O 1
ATOM 547 N N . LYS A 1 72 ? 25.512 -18.707 -32.612 1.00 93.38 72 LYS A N 1
ATOM 548 C CA . LYS A 1 72 ? 26.735 -17.962 -32.293 1.00 93.38 72 LYS A CA 1
ATOM 549 C C . LYS A 1 72 ? 26.389 -16.527 -31.919 1.00 93.38 72 LYS A C 1
ATOM 551 O O . LYS A 1 72 ? 25.739 -15.836 -32.705 1.00 93.38 72 LYS A O 1
ATOM 556 N N . LYS A 1 73 ? 26.855 -16.067 -30.754 1.00 94.56 73 LYS A N 1
ATOM 557 C CA . LYS A 1 73 ? 26.836 -14.642 -30.400 1.00 94.56 73 LYS A CA 1
ATOM 558 C C . LYS A 1 73 ? 27.859 -13.894 -31.255 1.00 94.56 73 LYS A C 1
ATOM 560 O O . LYS A 1 73 ? 29.014 -14.305 -31.360 1.00 94.56 73 LYS A O 1
ATOM 565 N N . ILE A 1 74 ? 27.435 -12.778 -31.825 1.00 95.25 74 ILE A N 1
ATOM 566 C CA . ILE A 1 74 ? 28.279 -11.760 -32.441 1.00 95.25 74 ILE A CA 1
ATOM 567 C C . ILE A 1 74 ? 28.134 -10.510 -31.588 1.00 95.25 74 ILE A C 1
ATOM 569 O O . ILE A 1 74 ? 27.021 -10.113 -31.251 1.00 95.25 74 ILE A O 1
ATOM 573 N N . GLU A 1 75 ? 29.252 -9.887 -31.253 1.00 96.19 75 GLU A N 1
ATOM 574 C CA . GLU A 1 75 ? 29.309 -8.633 -30.513 1.00 96.19 75 GLU A CA 1
ATOM 575 C C . GLU A 1 75 ? 30.260 -7.690 -31.246 1.00 96.19 75 GLU A C 1
ATOM 577 O O . GLU A 1 75 ? 31.295 -8.120 -31.763 1.00 96.19 75 GLU A O 1
ATOM 582 N N . THR A 1 76 ? 29.883 -6.420 -31.363 1.00 96.12 76 THR A N 1
ATOM 583 C CA . THR A 1 76 ? 30.707 -5.425 -32.047 1.00 96.12 76 THR A CA 1
ATOM 584 C C . THR A 1 76 ? 31.795 -4.886 -31.124 1.00 96.12 76 THR A C 1
ATOM 586 O O . THR A 1 76 ? 31.574 -4.781 -29.917 1.00 96.12 76 THR A O 1
ATOM 589 N N . PRO A 1 77 ? 32.925 -4.404 -31.672 1.00 94.31 77 PRO A N 1
ATOM 590 C CA . PRO A 1 77 ? 33.720 -3.395 -30.987 1.00 94.31 77 PRO A CA 1
ATOM 591 C C . PRO A 1 77 ? 32.827 -2.243 -30.509 1.00 94.31 77 PRO A C 1
ATOM 593 O O . PRO A 1 77 ? 31.786 -1.954 -31.114 1.00 94.31 77 PRO A O 1
ATOM 596 N N . THR A 1 78 ? 33.236 -1.565 -29.440 1.00 94.62 78 THR A N 1
ATOM 597 C CA . THR A 1 78 ? 32.566 -0.335 -29.019 1.00 94.62 78 THR A CA 1
ATOM 598 C C . THR A 1 78 ? 32.757 0.754 -30.074 1.00 94.62 78 THR A C 1
ATOM 600 O O . THR A 1 78 ? 33.841 0.912 -30.634 1.00 94.62 78 THR A O 1
ATOM 603 N N . PHE A 1 79 ? 31.702 1.515 -30.357 1.00 95.94 79 PHE A N 1
ATOM 604 C CA . PHE A 1 79 ? 31.715 2.554 -31.389 1.00 95.94 79 PHE A CA 1
ATOM 605 C C . PHE A 1 79 ? 31.064 3.851 -30.910 1.00 95.94 79 PHE A C 1
ATOM 607 O O . PHE A 1 79 ? 30.282 3.855 -29.960 1.00 95.94 79 PHE A O 1
ATOM 614 N N . HIS A 1 80 ? 31.395 4.954 -31.580 1.00 96.31 80 HIS A N 1
ATOM 615 C CA . HIS A 1 80 ? 30.858 6.287 -31.308 1.00 96.31 80 HIS A CA 1
ATOM 616 C C . HIS A 1 80 ? 30.187 6.842 -32.577 1.00 96.31 80 HIS A C 1
ATOM 618 O O . HIS A 1 80 ? 30.726 6.668 -33.674 1.00 96.31 80 HIS A O 1
ATOM 624 N N . PRO A 1 81 ? 29.020 7.499 -32.469 1.00 95.19 81 PRO A N 1
ATOM 625 C CA . PRO A 1 81 ? 28.439 8.276 -33.557 1.00 95.19 81 PRO A CA 1
ATOM 626 C C . PRO A 1 81 ? 29.323 9.459 -33.954 1.00 95.19 81 PRO A C 1
ATOM 628 O O . PRO A 1 81 ? 29.928 10.103 -33.105 1.00 95.19 81 PRO A O 1
ATOM 631 N N . ALA A 1 82 ? 29.337 9.796 -35.242 1.00 92.38 82 ALA A N 1
ATOM 632 C CA . ALA A 1 82 ? 30.069 10.945 -35.776 1.00 92.38 82 ALA A CA 1
ATOM 633 C C . ALA A 1 82 ? 29.429 12.302 -35.411 1.00 92.38 82 ALA A C 1
ATOM 635 O O . ALA A 1 82 ? 30.065 13.343 -35.543 1.00 92.38 82 ALA A O 1
ATOM 636 N N . SER A 1 83 ? 28.160 12.310 -34.988 1.00 92.62 83 SER A N 1
ATOM 637 C CA . SER A 1 83 ? 27.421 13.515 -34.590 1.00 92.62 83 SER A CA 1
ATOM 638 C C . SER A 1 83 ? 26.190 13.163 -33.752 1.00 92.62 83 SER A C 1
ATOM 640 O O . SER A 1 83 ? 25.558 12.139 -34.013 1.00 92.62 83 SER A O 1
ATOM 642 N N . SER A 1 84 ? 25.805 14.042 -32.824 1.00 95.31 84 SER A N 1
ATOM 643 C CA . SER A 1 84 ? 24.548 13.961 -32.064 1.00 95.31 84 SER A CA 1
ATOM 644 C C . SER A 1 84 ? 23.431 14.720 -32.805 1.00 95.31 84 SER A C 1
ATOM 646 O O . SER A 1 84 ? 23.512 15.945 -32.881 1.00 95.31 84 SER A O 1
ATOM 648 N N . PRO A 1 85 ? 22.378 14.068 -33.341 1.00 92.00 85 PRO A N 1
ATOM 649 C CA . PRO A 1 85 ? 21.327 14.751 -34.113 1.00 92.00 85 PRO A CA 1
ATOM 650 C C . PRO A 1 85 ? 20.385 15.644 -33.289 1.00 92.00 85 PRO A C 1
ATOM 652 O O . PRO A 1 85 ? 19.528 16.312 -33.863 1.00 92.00 85 PRO A O 1
ATOM 655 N N . GLY A 1 86 ? 20.462 15.600 -31.953 1.00 91.12 86 GLY A N 1
ATOM 656 C CA . GLY A 1 86 ? 19.611 16.388 -31.048 1.00 91.12 86 GLY A CA 1
ATOM 657 C C . GLY A 1 86 ? 18.130 15.985 -31.023 1.00 91.12 86 GLY A C 1
ATOM 658 O O . GLY A 1 86 ? 17.317 16.691 -30.438 1.00 91.12 86 GLY A O 1
ATOM 659 N N . ASN A 1 87 ? 17.762 14.871 -31.659 1.00 91.31 87 ASN A N 1
ATOM 660 C CA . ASN A 1 87 ? 16.390 14.375 -31.743 1.00 91.31 87 ASN A CA 1
ATOM 661 C C . ASN A 1 87 ? 16.370 12.833 -31.826 1.00 91.31 87 ASN A C 1
ATOM 663 O O . ASN A 1 87 ? 17.361 12.249 -32.276 1.00 91.31 87 ASN A O 1
ATOM 667 N N . PRO A 1 88 ? 15.270 12.164 -31.421 1.00 94.25 88 PRO A N 1
ATOM 668 C CA . PRO A 1 88 ? 15.202 10.705 -31.358 1.00 94.25 88 PRO A CA 1
ATOM 669 C C . PRO A 1 88 ? 14.923 10.017 -32.704 1.00 94.25 88 PRO A C 1
ATOM 671 O O . PRO A 1 88 ? 14.947 8.791 -32.741 1.00 94.25 88 PRO A O 1
ATOM 674 N N . ASN A 1 89 ? 14.677 10.749 -33.803 1.00 96.44 89 ASN A N 1
ATOM 675 C CA . ASN A 1 89 ? 14.260 10.185 -35.097 1.00 96.44 89 ASN A CA 1
ATOM 676 C C . ASN A 1 89 ? 15.428 9.511 -35.838 1.00 96.44 89 ASN A C 1
ATOM 678 O O . ASN A 1 89 ? 15.890 9.965 -36.888 1.00 96.44 89 ASN A O 1
ATOM 682 N N . ASN A 1 90 ? 15.926 8.426 -35.258 1.00 96.81 90 ASN A N 1
ATOM 683 C CA . ASN A 1 90 ? 17.024 7.614 -35.748 1.00 96.81 90 ASN A CA 1
ATOM 684 C C . ASN A 1 90 ? 16.636 6.140 -35.615 1.00 96.81 90 ASN A C 1
ATOM 686 O O . ASN A 1 90 ? 16.019 5.743 -34.631 1.00 96.81 90 ASN A O 1
ATOM 690 N N . THR A 1 91 ? 17.032 5.340 -36.595 1.00 97.00 91 THR A N 1
ATOM 691 C CA . THR A 1 91 ? 16.775 3.898 -36.704 1.00 97.00 91 THR A CA 1
ATOM 692 C C . THR A 1 91 ? 18.096 3.138 -36.631 1.00 97.00 91 THR A C 1
ATOM 694 O O . THR A 1 91 ? 19.125 3.647 -37.083 1.00 97.00 91 THR A O 1
ATOM 697 N N . PHE A 1 92 ? 18.103 1.936 -36.051 1.00 97.94 92 PHE A N 1
ATOM 698 C CA . PHE A 1 92 ? 19.316 1.124 -35.916 1.00 97.94 92 PHE A CA 1
ATOM 699 C C . PHE A 1 92 ? 19.279 -0.093 -36.838 1.00 97.94 92 PHE A C 1
ATOM 701 O O . PHE A 1 92 ? 18.381 -0.923 -36.742 1.00 97.94 92 PHE A O 1
ATOM 708 N N . TYR A 1 93 ? 20.257 -0.196 -37.730 1.00 97.50 93 TYR A N 1
ATOM 709 C CA . TYR A 1 93 ? 20.335 -1.209 -38.776 1.00 97.50 93 TYR A CA 1
ATOM 710 C C . TYR A 1 93 ? 21.287 -2.340 -38.395 1.00 97.50 93 TYR A C 1
ATOM 712 O O . TYR A 1 93 ? 22.346 -2.097 -37.816 1.00 97.50 93 TYR A O 1
ATOM 720 N N . PHE A 1 94 ? 20.937 -3.555 -38.815 1.00 97.44 94 PHE A N 1
ATOM 721 C CA . PHE A 1 94 ? 21.815 -4.719 -38.876 1.00 97.44 94 PHE A CA 1
ATOM 722 C C . PHE A 1 94 ? 21.872 -5.182 -40.332 1.00 97.44 94 PHE A C 1
ATOM 724 O O . PHE A 1 94 ? 20.849 -5.543 -40.917 1.00 97.44 94 PHE A O 1
ATOM 731 N N . THR A 1 95 ? 23.062 -5.159 -40.925 1.00 97.12 95 THR A N 1
ATOM 732 C CA . THR A 1 95 ? 23.274 -5.472 -42.342 1.00 97.12 95 THR A CA 1
ATOM 733 C C . THR A 1 95 ? 24.364 -6.513 -42.543 1.00 97.12 95 THR A C 1
ATOM 735 O O . THR A 1 95 ? 25.317 -6.619 -41.772 1.00 97.12 95 THR A O 1
ATOM 738 N N . PHE A 1 96 ? 24.198 -7.286 -43.604 1.00 97.06 96 PHE A N 1
ATOM 739 C CA . PHE A 1 96 ? 24.990 -8.441 -43.984 1.00 97.06 96 PHE A CA 1
ATOM 740 C C . PHE A 1 96 ? 25.388 -8.300 -45.453 1.00 97.06 96 PHE A C 1
ATOM 742 O O . PHE A 1 96 ? 24.829 -7.490 -46.199 1.00 97.06 96 PHE A O 1
ATOM 749 N N . ASP A 1 97 ? 26.365 -9.093 -45.863 1.00 96.44 97 ASP A N 1
ATOM 750 C CA . ASP A 1 97 ? 26.758 -9.244 -47.254 1.00 96.44 97 ASP A CA 1
ATOM 751 C C . ASP A 1 97 ? 25.678 -10.031 -48.020 1.00 96.44 97 ASP A C 1
ATOM 753 O O . ASP A 1 97 ? 25.371 -11.180 -47.683 1.00 96.44 97 ASP A O 1
ATOM 757 N N . GLY A 1 98 ? 25.060 -9.375 -49.005 1.00 96.25 98 GLY A N 1
ATOM 758 C CA . GLY A 1 98 ? 23.982 -9.941 -49.813 1.00 96.25 98 GLY A CA 1
ATOM 759 C C . GLY A 1 98 ? 24.450 -11.053 -50.743 1.00 96.25 98 GLY A C 1
ATOM 760 O O . GLY A 1 98 ? 23.714 -12.018 -50.929 1.00 96.25 98 GLY A O 1
ATOM 761 N N . GLU A 1 99 ? 25.680 -10.967 -51.253 1.00 95.94 99 GLU A N 1
ATOM 762 C CA . GLU A 1 99 ? 26.254 -11.963 -52.165 1.00 95.94 99 GLU A CA 1
ATOM 763 C C . GLU A 1 99 ? 26.594 -13.241 -51.392 1.00 95.94 99 GLU A C 1
ATOM 765 O O . GLU A 1 99 ? 26.244 -14.346 -51.811 1.00 95.94 99 GLU A O 1
ATOM 770 N N . ALA A 1 100 ? 27.169 -13.096 -50.193 1.00 95.00 100 ALA A N 1
ATOM 771 C CA . ALA A 1 100 ? 27.460 -14.223 -49.304 1.00 95.00 100 ALA A CA 1
ATOM 772 C C . ALA A 1 100 ? 26.198 -14.983 -48.836 1.00 95.00 100 ALA A C 1
ATOM 774 O O . ALA A 1 100 ? 26.276 -16.183 -48.534 1.00 95.00 100 ALA A O 1
ATOM 775 N N . LEU A 1 101 ? 25.047 -14.301 -48.773 1.00 95.81 101 LEU A N 1
ATOM 776 C CA . LEU A 1 101 ? 23.746 -14.858 -48.380 1.00 95.81 101 LEU A CA 1
ATOM 777 C C . LEU A 1 101 ? 22.800 -15.154 -49.555 1.00 95.81 101 LEU A C 1
ATOM 779 O O . LEU A 1 101 ? 21.702 -15.646 -49.311 1.00 95.81 101 LEU A O 1
ATOM 783 N N . ALA A 1 102 ? 23.178 -14.891 -50.807 1.00 96.50 102 ALA A N 1
ATOM 784 C CA . ALA A 1 102 ? 22.268 -14.988 -51.948 1.00 96.50 102 ALA A CA 1
ATOM 785 C C . ALA A 1 102 ? 21.617 -16.382 -52.065 1.00 96.50 102 ALA A C 1
ATOM 787 O O . ALA A 1 102 ? 22.290 -17.393 -52.273 1.00 96.50 102 ALA A O 1
ATOM 788 N N . GLY A 1 103 ? 20.287 -16.439 -51.950 1.00 96.25 103 GLY A N 1
ATOM 789 C CA . GLY A 1 103 ? 19.515 -17.685 -51.976 1.00 96.25 103 GLY A CA 1
ATOM 790 C C . GLY A 1 103 ? 19.550 -18.514 -50.687 1.00 96.25 103 GLY A C 1
ATOM 791 O O . GLY A 1 103 ? 19.144 -19.675 -50.732 1.00 96.25 103 GLY A O 1
ATOM 792 N N . LYS A 1 104 ? 20.037 -17.956 -49.571 1.00 95.06 104 LYS A N 1
ATOM 793 C CA . LYS A 1 104 ? 20.135 -18.608 -48.255 1.00 95.06 104 LYS A CA 1
ATOM 794 C C . LYS A 1 104 ? 19.222 -17.940 -47.224 1.00 95.06 104 LYS A C 1
ATOM 796 O O . LYS A 1 104 ? 18.768 -16.808 -47.395 1.00 95.06 104 LYS A O 1
ATOM 801 N N . SER A 1 105 ? 19.037 -18.627 -46.103 1.00 94.31 105 SER A N 1
ATOM 802 C CA . SER A 1 105 ? 18.340 -18.116 -44.924 1.00 94.31 105 SER A CA 1
ATOM 803 C C . SER A 1 105 ? 19.301 -17.969 -43.750 1.00 94.31 105 SER A C 1
ATOM 805 O O . SER A 1 105 ? 20.142 -18.835 -43.511 1.00 94.31 105 SER A O 1
ATOM 807 N N . LEU A 1 106 ? 19.147 -16.889 -42.985 1.00 95.38 106 LEU A N 1
ATOM 808 C CA . LEU A 1 106 ? 19.834 -16.692 -41.712 1.00 95.38 106 LEU A CA 1
ATOM 809 C C . LEU A 1 106 ? 18.812 -16.537 -40.584 1.00 95.38 106 LEU A C 1
ATOM 811 O O . LEU A 1 106 ? 17.932 -15.666 -40.634 1.00 95.38 106 LEU A O 1
ATOM 815 N N . HIS A 1 107 ? 18.927 -17.372 -39.553 1.00 95.44 107 HIS A N 1
ATOM 816 C CA . HIS A 1 107 ? 18.168 -17.213 -38.317 1.00 95.44 107 HIS A CA 1
ATOM 817 C C . HIS A 1 107 ? 18.891 -16.218 -37.413 1.00 95.44 107 HIS A C 1
ATOM 819 O O . HIS A 1 107 ? 20.109 -16.296 -37.259 1.00 95.44 107 HIS A O 1
ATOM 825 N N . ILE A 1 108 ? 18.142 -15.295 -36.813 1.00 95.06 108 ILE A N 1
ATOM 826 C CA . ILE A 1 108 ? 18.647 -14.242 -35.928 1.00 95.06 108 ILE A CA 1
ATOM 827 C C . ILE A 1 108 ? 17.827 -14.266 -34.636 1.00 95.06 108 ILE A C 1
ATOM 829 O O . ILE A 1 108 ? 16.618 -14.487 -34.687 1.00 95.06 108 ILE A O 1
ATOM 833 N N . ASN A 1 109 ? 18.474 -14.046 -33.493 1.00 94.06 109 ASN A N 1
ATOM 834 C CA . ASN A 1 109 ? 17.831 -13.945 -32.184 1.00 94.06 109 ASN A CA 1
ATOM 835 C C . ASN A 1 109 ? 18.607 -12.975 -31.267 1.00 94.06 109 ASN A C 1
ATOM 837 O O . ASN A 1 109 ? 19.758 -12.644 -31.558 1.00 94.06 109 ASN A O 1
ATOM 841 N N . LEU A 1 110 ? 17.995 -12.543 -30.158 1.00 94.31 110 LEU A N 1
ATOM 842 C CA . LEU A 1 110 ? 18.624 -11.765 -29.076 1.00 94.31 110 LEU A CA 1
ATOM 843 C C . LEU A 1 110 ? 19.443 -10.566 -29.581 1.00 94.31 110 LEU A C 1
ATOM 845 O O . LEU A 1 110 ? 20.653 -10.466 -29.363 1.00 94.31 110 LEU A O 1
ATOM 849 N N . LEU A 1 111 ? 18.755 -9.674 -30.293 1.00 95.62 111 LEU A N 1
ATOM 850 C CA . LEU A 1 111 ? 19.273 -8.376 -30.713 1.00 95.62 111 LEU A CA 1
ATOM 851 C C . LEU A 1 111 ? 19.427 -7.473 -29.486 1.00 95.62 111 LEU A C 1
ATOM 853 O O . LEU A 1 111 ? 18.489 -7.322 -28.705 1.00 95.62 111 LEU A O 1
ATOM 857 N N . SER A 1 112 ? 20.590 -6.851 -29.326 1.00 96.62 112 SER A N 1
ATOM 858 C CA . SER A 1 112 ? 20.872 -5.953 -28.207 1.00 96.62 112 SER A CA 1
ATOM 859 C C . SER A 1 112 ? 21.735 -4.778 -28.652 1.00 96.62 112 SER A C 1
ATOM 861 O O . SER A 1 112 ? 22.647 -4.933 -29.467 1.00 96.62 112 SER A O 1
ATOM 863 N N . LEU A 1 113 ? 21.442 -3.597 -28.111 1.00 96.88 113 LEU A N 1
ATOM 864 C CA . LEU A 1 113 ? 22.182 -2.361 -28.332 1.00 96.88 113 LEU A CA 1
ATOM 865 C C . LEU A 1 113 ? 22.192 -1.557 -27.034 1.00 96.88 113 LEU A C 1
ATOM 867 O O . LEU A 1 113 ? 21.157 -1.044 -26.610 1.00 96.88 113 LEU A O 1
ATOM 871 N N . PHE A 1 114 ? 23.367 -1.404 -26.435 1.00 96.50 114 PHE A N 1
ATOM 872 C CA . PHE A 1 114 ? 23.552 -0.579 -25.247 1.00 96.50 114 PHE A CA 1
ATOM 873 C C . PHE A 1 114 ? 24.358 0.671 -25.592 1.00 96.50 114 PHE A C 1
ATOM 875 O O . PHE A 1 114 ? 25.500 0.584 -26.043 1.00 96.50 114 PHE A O 1
ATOM 882 N N . LYS A 1 115 ? 23.767 1.841 -25.323 1.00 95.94 115 LYS A N 1
ATOM 883 C CA . LYS A 1 115 ? 24.516 3.072 -25.033 1.00 95.94 115 LYS A CA 1
ATOM 884 C C . LYS A 1 115 ? 25.281 2.872 -23.718 1.00 95.94 115 LYS A C 1
ATOM 886 O O . LYS A 1 115 ? 24.900 2.029 -22.907 1.00 95.94 115 LYS A O 1
ATOM 891 N N . GLN A 1 116 ? 26.329 3.659 -23.484 1.00 96.44 116 GLN A N 1
ATOM 892 C CA . GLN A 1 116 ? 26.953 3.801 -22.167 1.00 96.44 116 GLN A CA 1
ATOM 893 C C . GLN A 1 116 ? 25.906 3.852 -21.037 1.00 96.44 116 GLN A C 1
ATOM 895 O O . GLN A 1 116 ? 24.947 4.621 -21.096 1.00 96.44 116 GLN A O 1
ATOM 900 N N . THR A 1 117 ? 26.115 3.017 -20.023 1.00 97.38 117 THR A N 1
ATOM 901 C CA . THR A 1 117 ? 25.201 2.795 -18.901 1.00 97.38 117 THR A CA 1
ATOM 902 C C . THR A 1 117 ? 25.637 3.531 -17.640 1.00 97.38 117 THR A C 1
ATOM 904 O O . THR A 1 117 ? 26.817 3.852 -17.460 1.00 97.38 117 THR A O 1
ATOM 907 N N . TYR A 1 118 ? 24.689 3.752 -16.726 1.00 97.62 118 TYR A N 1
ATOM 908 C CA . TYR A 1 118 ? 24.955 4.327 -15.409 1.00 97.62 118 TYR A CA 1
ATOM 909 C C . TYR A 1 118 ? 26.038 3.531 -14.669 1.00 97.62 118 TYR A C 1
ATOM 911 O O . TYR A 1 118 ? 26.010 2.297 -14.634 1.00 97.62 118 TYR A O 1
ATOM 919 N N . LYS A 1 119 ? 27.044 4.250 -14.150 1.00 96.50 119 LYS A N 1
ATOM 920 C CA . LYS A 1 119 ? 28.281 3.705 -13.553 1.00 96.50 119 LYS A CA 1
ATOM 921 C C . LYS A 1 119 ? 28.966 2.597 -14.377 1.00 96.50 119 LYS A C 1
ATOM 923 O O . LYS A 1 119 ? 29.690 1.772 -13.827 1.00 96.50 119 LYS A O 1
ATOM 928 N N . ASN A 1 120 ? 28.773 2.588 -15.700 1.00 95.44 120 ASN A N 1
ATOM 929 C CA . ASN A 1 120 ? 29.310 1.592 -16.632 1.00 95.44 120 ASN A CA 1
ATOM 930 C C . ASN A 1 120 ? 28.922 0.130 -16.319 1.00 95.44 120 ASN A C 1
ATOM 932 O O . ASN A 1 120 ? 29.652 -0.787 -16.697 1.00 95.44 120 ASN A O 1
ATOM 936 N N . ARG A 1 121 ? 27.784 -0.112 -15.650 1.00 95.19 121 ARG A N 1
ATOM 937 C CA . ARG A 1 121 ? 27.299 -1.473 -15.361 1.00 95.19 121 ARG A CA 1
ATOM 938 C C . ARG A 1 121 ? 26.976 -2.235 -16.654 1.00 95.19 121 ARG A C 1
ATOM 940 O O . ARG A 1 121 ? 26.274 -1.712 -17.522 1.00 95.19 121 ARG A O 1
ATOM 947 N N . PHE A 1 122 ? 27.456 -3.473 -16.778 1.00 91.19 122 PHE A N 1
ATOM 948 C CA . PHE A 1 122 ? 26.991 -4.392 -17.824 1.00 91.19 122 PHE A CA 1
ATOM 949 C C . PHE A 1 122 ? 25.489 -4.657 -17.646 1.00 91.19 122 PHE A C 1
ATOM 951 O O . PHE A 1 122 ? 25.029 -4.725 -16.509 1.00 91.19 122 PHE A O 1
ATOM 958 N N . ASN A 1 123 ? 24.736 -4.755 -18.751 1.00 95.06 123 ASN A N 1
ATOM 959 C CA . ASN A 1 123 ? 23.266 -4.847 -18.739 1.00 95.06 123 ASN A CA 1
ATOM 960 C C . ASN A 1 123 ? 22.587 -3.733 -17.895 1.00 95.06 123 ASN A C 1
ATOM 962 O O . ASN A 1 123 ? 21.540 -3.924 -17.286 1.00 95.06 123 ASN A O 1
ATOM 966 N N . GLY A 1 124 ? 23.247 -2.574 -17.790 1.00 94.69 124 GLY A N 1
ATOM 967 C CA . GLY A 1 124 ? 22.920 -1.526 -16.827 1.00 94.69 124 GLY A CA 1
ATOM 968 C C . GLY A 1 124 ? 21.884 -0.501 -17.287 1.00 94.69 124 GLY A C 1
ATOM 969 O O . GLY A 1 124 ? 21.368 -0.525 -18.400 1.00 94.69 124 GLY A O 1
ATOM 970 N N . LEU A 1 125 ? 21.626 0.464 -16.407 1.00 97.69 125 LEU A N 1
ATOM 971 C CA . LEU A 1 125 ? 20.616 1.505 -16.598 1.00 97.69 125 LEU A CA 1
ATOM 972 C C . LEU A 1 125 ? 21.032 2.565 -17.622 1.00 97.69 125 LEU A C 1
ATOM 974 O O . L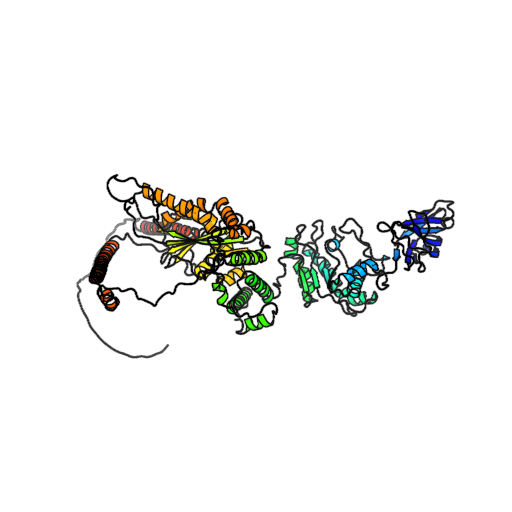EU A 1 125 ? 22.217 2.850 -17.806 1.00 97.69 125 LEU A O 1
ATOM 978 N N . ARG A 1 126 ? 20.036 3.254 -18.182 1.00 96.88 126 ARG A N 1
ATOM 979 C CA . ARG A 1 126 ? 20.218 4.497 -18.938 1.00 96.88 126 ARG A CA 1
ATOM 980 C C . ARG A 1 126 ? 20.703 5.615 -17.995 1.00 96.88 126 ARG A C 1
ATOM 982 O O . ARG A 1 126 ? 20.079 5.855 -16.964 1.00 96.88 126 ARG A O 1
ATOM 989 N N . GLU A 1 127 ? 21.820 6.269 -18.330 1.00 95.81 127 GLU A N 1
ATOM 990 C CA . GLU A 1 127 ? 22.519 7.217 -17.435 1.00 95.81 127 GLU A CA 1
ATOM 991 C C . GLU A 1 127 ? 21.650 8.386 -16.948 1.00 95.81 127 GLU A C 1
ATOM 993 O O . GLU A 1 127 ? 21.669 8.703 -15.763 1.00 95.81 127 GLU A O 1
ATOM 998 N N . ASP A 1 128 ? 20.904 9.019 -17.853 1.00 94.19 128 ASP A N 1
ATOM 999 C CA . ASP A 1 128 ? 20.085 10.206 -17.581 1.00 94.19 128 ASP A CA 1
ATOM 1000 C C . ASP A 1 128 ? 18.896 9.901 -16.657 1.00 94.19 128 ASP A C 1
ATOM 1002 O O . ASP A 1 128 ? 18.652 10.644 -15.710 1.00 94.19 128 ASP A O 1
ATOM 1006 N N . LEU A 1 129 ? 18.198 8.784 -16.877 1.00 96.19 129 LEU A N 1
ATOM 1007 C CA . LEU A 1 129 ? 17.098 8.346 -16.013 1.00 96.19 129 LEU A CA 1
ATOM 1008 C C . LEU A 1 129 ? 17.591 7.918 -14.626 1.00 96.19 129 LEU A C 1
ATOM 1010 O O . LEU A 1 129 ? 16.975 8.278 -13.628 1.00 96.19 129 LEU A O 1
ATOM 1014 N N . ALA A 1 130 ? 18.707 7.187 -14.546 1.00 96.62 130 ALA A N 1
ATOM 1015 C CA . ALA A 1 130 ? 19.282 6.790 -13.262 1.00 96.62 130 ALA A CA 1
ATOM 1016 C C . ALA A 1 130 ? 19.749 8.007 -12.445 1.00 96.62 130 ALA A C 1
ATOM 1018 O O . ALA A 1 130 ? 19.476 8.076 -11.247 1.00 96.62 130 ALA A O 1
ATOM 1019 N N . GLN A 1 131 ? 20.385 8.989 -13.095 1.00 96.12 131 GLN A N 1
ATOM 1020 C CA . GLN A 1 131 ? 20.762 10.244 -12.446 1.00 96.12 131 GLN A CA 1
ATOM 1021 C C . GLN A 1 131 ? 19.527 11.012 -11.961 1.00 96.12 131 GLN A C 1
ATOM 1023 O O . GLN A 1 131 ? 19.477 11.378 -10.793 1.00 96.12 131 GLN A O 1
ATOM 1028 N N . ALA A 1 132 ? 18.495 11.159 -12.800 1.00 96.88 132 ALA A N 1
ATOM 1029 C CA . ALA A 1 132 ? 17.260 11.844 -12.421 1.00 96.88 132 ALA A CA 1
ATOM 1030 C C . ALA A 1 132 ? 16.542 11.186 -11.226 1.00 96.88 132 ALA A C 1
ATOM 1032 O O . ALA A 1 132 ? 15.964 11.895 -10.408 1.00 96.88 132 ALA A O 1
ATOM 1033 N N . VAL A 1 133 ? 16.593 9.853 -11.086 1.00 95.19 133 VAL A N 1
ATOM 1034 C CA . VAL A 1 133 ? 16.069 9.156 -9.894 1.00 95.19 133 VAL A CA 1
ATOM 1035 C C . VAL A 1 133 ? 16.921 9.449 -8.654 1.00 95.19 133 VAL A C 1
ATOM 1037 O O . VAL A 1 133 ? 16.361 9.670 -7.582 1.00 95.19 133 VAL A O 1
ATOM 1040 N N . GLY A 1 134 ? 18.250 9.498 -8.786 1.00 94.94 134 GLY A N 1
ATOM 1041 C CA . GLY A 1 134 ? 19.145 9.906 -7.696 1.00 94.94 134 GLY A CA 1
ATOM 1042 C C . GLY A 1 134 ? 18.910 11.352 -7.242 1.00 94.94 134 GLY A C 1
ATOM 1043 O O . GLY A 1 134 ? 18.835 11.620 -6.044 1.00 94.94 134 GLY A O 1
ATOM 1044 N N . ASP A 1 135 ? 18.701 12.267 -8.191 1.00 96.94 135 ASP A N 1
ATOM 1045 C CA . ASP A 1 135 ? 18.493 13.701 -7.941 1.00 96.94 135 ASP A CA 1
ATOM 1046 C C . ASP A 1 135 ? 17.175 14.011 -7.194 1.00 96.94 135 ASP A C 1
ATOM 1048 O O . ASP A 1 135 ? 17.030 15.095 -6.628 1.00 96.94 135 ASP A O 1
ATOM 1052 N N . ILE A 1 136 ? 16.226 13.063 -7.128 1.00 96.56 136 ILE A N 1
ATOM 1053 C CA . ILE A 1 136 ? 15.018 13.166 -6.281 1.00 96.56 136 ILE A CA 1
ATOM 1054 C C . ILE A 1 136 ? 15.375 13.133 -4.783 1.00 96.56 136 ILE A C 1
ATOM 1056 O O . ILE A 1 136 ? 14.617 13.653 -3.962 1.00 96.56 136 ILE A O 1
ATOM 1060 N N . GLY A 1 137 ? 16.503 12.519 -4.401 1.00 93.50 137 GLY A N 1
ATOM 1061 C CA . GLY A 1 137 ? 16.885 12.348 -2.994 1.00 93.50 137 GLY A CA 1
ATOM 1062 C C . GLY A 1 137 ? 15.978 11.381 -2.221 1.00 93.50 137 GLY A C 1
ATOM 1063 O O . GLY A 1 137 ? 15.774 11.544 -1.017 1.00 93.50 137 GLY A O 1
ATOM 1064 N N . ALA A 1 138 ? 15.394 10.392 -2.904 1.00 93.62 138 ALA A N 1
ATOM 1065 C CA . ALA A 1 138 ? 14.613 9.337 -2.262 1.00 93.62 138 ALA A CA 1
ATOM 1066 C C . ALA A 1 138 ? 15.495 8.485 -1.328 1.00 93.62 138 ALA A C 1
ATOM 1068 O O . ALA A 1 138 ? 16.665 8.263 -1.608 1.00 93.62 138 ALA A O 1
ATOM 1069 N N . SER A 1 139 ? 14.933 7.978 -0.226 1.00 95.75 139 SER A N 1
ATOM 1070 C CA . SER A 1 139 ? 15.661 7.101 0.718 1.00 95.75 139 SER A CA 1
ATOM 1071 C C . SER A 1 139 ? 15.392 5.607 0.496 1.00 95.75 139 SER A C 1
ATOM 1073 O O . SER A 1 139 ? 16.066 4.752 1.073 1.00 95.75 139 SER A O 1
ATOM 1075 N N . TRP A 1 140 ? 14.364 5.274 -0.287 1.00 96.81 140 TRP A N 1
ATOM 1076 C CA . TRP A 1 140 ? 13.912 3.904 -0.509 1.00 96.81 140 TRP A CA 1
ATOM 1077 C C . TRP A 1 140 ? 13.184 3.748 -1.847 1.00 96.81 140 TRP A C 1
ATOM 1079 O O . TRP A 1 140 ? 12.735 4.730 -2.439 1.00 96.81 140 TRP A O 1
ATOM 1089 N N . ILE A 1 141 ? 13.056 2.503 -2.308 1.00 97.00 141 ILE A N 1
ATOM 1090 C CA . ILE A 1 141 ? 12.345 2.134 -3.536 1.00 97.00 141 ILE A CA 1
ATOM 1091 C C . ILE A 1 141 ? 11.619 0.790 -3.374 1.00 97.00 141 ILE A C 1
ATOM 1093 O O . ILE A 1 141 ? 12.112 -0.115 -2.702 1.00 97.00 141 ILE A O 1
ATOM 1097 N N . ARG A 1 142 ? 10.439 0.663 -3.994 1.00 98.06 142 ARG A N 1
ATOM 1098 C CA . ARG A 1 142 ? 9.646 -0.576 -4.062 1.00 98.06 142 ARG A CA 1
ATOM 1099 C C . ARG A 1 142 ? 9.882 -1.275 -5.400 1.00 98.06 142 ARG A C 1
ATOM 1101 O O . ARG A 1 142 ? 9.729 -0.644 -6.442 1.00 98.06 142 ARG A O 1
ATOM 1108 N N . LEU A 1 143 ? 10.239 -2.556 -5.364 1.00 96.81 143 LEU A N 1
ATOM 1109 C CA . LEU A 1 143 ? 10.630 -3.380 -6.520 1.00 96.81 143 LEU A CA 1
ATOM 1110 C C . LEU A 1 143 ? 10.179 -4.833 -6.268 1.00 96.81 143 LEU A C 1
ATOM 1112 O O . LEU A 1 143 ? 10.170 -5.220 -5.101 1.00 96.81 143 LEU A O 1
ATOM 1116 N N . PRO A 1 144 ? 9.807 -5.660 -7.266 1.00 94.56 144 PRO A N 1
ATOM 1117 C CA . PRO A 1 144 ? 9.575 -5.386 -8.691 1.00 94.56 144 PRO A CA 1
ATOM 1118 C C . PRO A 1 144 ? 8.099 -5.028 -9.010 1.00 94.56 144 PRO A C 1
ATOM 1120 O O . PRO A 1 144 ? 7.675 -5.091 -10.164 1.00 94.56 144 PRO A O 1
ATOM 1123 N N . GLY A 1 145 ? 7.287 -4.731 -7.984 1.00 89.81 145 GLY A N 1
ATOM 1124 C CA . GLY A 1 145 ? 5.840 -4.487 -8.097 1.00 89.81 145 GLY A CA 1
ATOM 1125 C C . GLY A 1 145 ? 5.434 -3.161 -8.767 1.00 89.81 145 GLY A C 1
ATOM 1126 O O . GLY A 1 145 ? 6.252 -2.441 -9.325 1.00 89.81 145 GLY A O 1
ATOM 1127 N N . GLY A 1 146 ? 4.163 -2.745 -8.728 1.00 94.38 146 GLY A N 1
ATOM 1128 C CA . GLY A 1 146 ? 2.991 -3.423 -8.154 1.00 94.38 146 GLY A CA 1
ATOM 1129 C C . GLY A 1 146 ? 2.412 -4.483 -9.085 1.00 94.38 146 GLY A C 1
ATOM 1130 O O . GLY A 1 146 ? 2.954 -5.577 -9.161 1.00 94.38 146 GLY A O 1
ATOM 1131 N N . ASN A 1 147 ? 1.364 -4.137 -9.832 1.00 97.19 147 ASN A N 1
ATOM 1132 C CA . ASN A 1 147 ? 0.630 -4.996 -10.771 1.00 97.19 147 ASN A CA 1
ATOM 1133 C C . ASN A 1 147 ? 1.528 -5.905 -11.636 1.00 97.19 147 ASN A C 1
ATOM 1135 O O . ASN A 1 147 ? 1.231 -7.080 -11.831 1.00 97.19 147 ASN A O 1
ATOM 1139 N N . ASN A 1 148 ? 2.676 -5.401 -12.100 1.00 96.69 148 ASN A N 1
ATOM 1140 C CA . ASN A 1 148 ? 3.599 -6.159 -12.950 1.00 96.69 148 ASN A CA 1
ATOM 1141 C C . ASN A 1 148 ? 4.319 -7.324 -12.228 1.00 96.69 148 ASN A C 1
ATOM 1143 O O . ASN A 1 148 ? 4.931 -8.154 -12.898 1.00 96.69 148 ASN A O 1
ATOM 1147 N N . MET A 1 149 ? 4.235 -7.404 -10.894 1.00 97.31 149 MET A N 1
ATOM 1148 C CA . MET A 1 149 ? 4.644 -8.554 -10.075 1.00 97.31 149 MET A CA 1
ATOM 1149 C C . MET A 1 149 ? 3.551 -9.625 -9.994 1.00 97.31 149 MET A C 1
ATOM 1151 O O . MET A 1 149 ? 3.871 -10.810 -10.047 1.00 97.31 149 MET A O 1
ATOM 1155 N N . GLU A 1 150 ? 2.278 -9.226 -9.892 1.00 97.19 150 GLU A N 1
ATOM 1156 C CA . GLU A 1 150 ? 1.131 -10.149 -9.928 1.00 97.19 150 GLU A CA 1
ATOM 1157 C C . GLU A 1 150 ? 1.028 -10.855 -11.280 1.00 97.19 150 GLU A C 1
ATOM 1159 O O . GLU A 1 150 ? 0.787 -12.057 -11.344 1.00 97.19 150 GLU A O 1
ATOM 1164 N N . GLY A 1 151 ? 1.261 -10.117 -12.367 1.00 96.62 151 GLY A N 1
ATOM 1165 C CA . GLY A 1 151 ? 1.069 -10.629 -13.718 1.00 96.62 151 GLY A CA 1
ATOM 1166 C C . GLY A 1 151 ? -0.398 -10.607 -14.151 1.00 96.62 151 GLY A C 1
ATOM 1167 O O . GLY A 1 151 ? -1.326 -10.527 -13.346 1.00 96.62 151 GLY A O 1
ATOM 1168 N N . VAL A 1 152 ? -0.618 -10.656 -15.466 1.00 95.12 152 VAL A N 1
ATOM 1169 C CA . VAL A 1 152 ? -1.963 -10.501 -16.048 1.00 95.12 152 VAL A CA 1
ATOM 1170 C C . VAL A 1 152 ? -2.871 -11.707 -15.768 1.00 95.12 152 VAL A C 1
ATOM 1172 O O . VAL A 1 152 ? -4.080 -11.554 -15.645 1.00 95.12 152 VAL A O 1
ATOM 1175 N N . GLY A 1 153 ? -2.277 -12.890 -15.626 1.00 95.38 153 GLY A N 1
ATOM 1176 C CA . GLY A 1 153 ? -2.918 -14.182 -15.390 1.00 95.38 153 GLY A CA 1
ATOM 1177 C C . GLY A 1 153 ? -1.845 -15.266 -15.287 1.00 95.38 153 GLY A C 1
ATOM 1178 O O . GLY A 1 153 ? -0.673 -15.002 -15.583 1.00 95.38 153 GLY A O 1
ATOM 1179 N N . PHE A 1 154 ? -2.209 -16.485 -14.887 1.00 93.56 154 PHE A N 1
ATOM 1180 C CA . PHE A 1 154 ? -1.255 -17.599 -14.869 1.00 93.56 154 PHE A CA 1
ATOM 1181 C C . PHE A 1 154 ? -0.692 -17.861 -16.286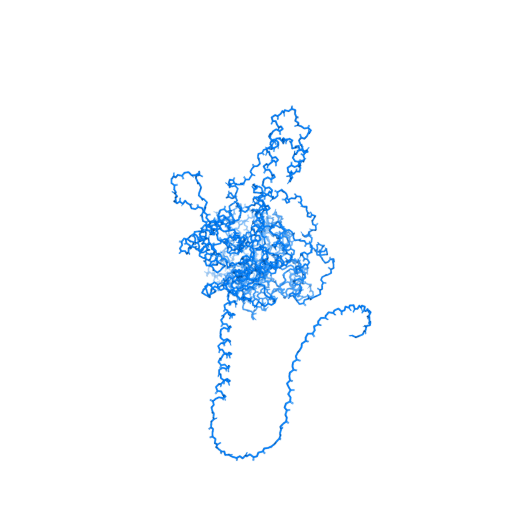 1.00 93.56 154 PHE A C 1
ATOM 1183 O O . PHE A 1 154 ? -1.474 -17.897 -17.237 1.00 93.56 154 PHE A O 1
ATOM 1190 N N . PRO A 1 155 ? 0.630 -18.079 -16.471 1.00 93.31 155 PRO A N 1
ATOM 1191 C CA . PRO A 1 155 ? 1.698 -18.190 -15.467 1.00 93.31 155 PRO A CA 1
ATOM 1192 C C . PRO A 1 155 ? 2.550 -16.910 -15.285 1.00 93.31 155 PRO A C 1
ATOM 1194 O O . PRO A 1 155 ? 3.670 -16.997 -14.786 1.00 93.31 155 PRO A O 1
ATOM 1197 N N . TYR A 1 156 ? 2.076 -15.734 -15.711 1.00 95.81 156 TYR A N 1
ATOM 1198 C CA . TYR A 1 156 ? 2.892 -14.533 -15.981 1.00 95.81 156 TYR A CA 1
ATOM 1199 C C . TYR A 1 156 ? 3.233 -13.639 -14.766 1.00 95.81 156 TYR A C 1
ATOM 1201 O O . TYR A 1 156 ? 3.532 -12.452 -14.935 1.00 95.81 156 TYR A O 1
ATOM 1209 N N . HIS A 1 157 ? 3.212 -14.184 -13.548 1.00 96.75 157 HIS A N 1
ATOM 1210 C CA . HIS A 1 157 ? 3.712 -13.474 -12.363 1.00 96.75 157 HIS A CA 1
ATOM 1211 C C . HIS A 1 157 ? 5.228 -13.244 -12.469 1.00 96.75 157 HIS A C 1
ATOM 1213 O O . HIS A 1 157 ? 5.920 -13.905 -13.248 1.00 96.75 157 HIS A O 1
ATOM 1219 N N . PHE A 1 158 ? 5.765 -12.303 -11.692 1.00 97.50 158 PHE A N 1
ATOM 1220 C CA . PHE A 1 158 ? 7.214 -12.125 -11.616 1.00 97.50 158 PHE A CA 1
ATOM 1221 C C . PHE A 1 158 ? 7.861 -13.309 -10.887 1.00 97.50 158 PHE A C 1
ATOM 1223 O O . PHE A 1 158 ? 7.478 -13.642 -9.766 1.00 97.50 158 PHE A O 1
ATOM 1230 N N . LYS A 1 159 ? 8.872 -13.913 -11.516 1.00 97.62 159 LYS A N 1
ATOM 1231 C CA . LYS A 1 159 ? 9.664 -15.014 -10.959 1.00 97.62 159 LYS A CA 1
ATOM 1232 C C . LYS A 1 159 ? 11.135 -14.634 -11.009 1.00 97.62 159 LYS A C 1
ATOM 1234 O O . LYS A 1 159 ? 11.751 -14.657 -12.074 1.00 97.62 159 LYS A O 1
ATOM 1239 N N . TRP A 1 160 ? 11.711 -14.298 -9.861 1.00 97.94 160 TRP A N 1
ATOM 1240 C CA . TRP A 1 160 ? 13.082 -13.791 -9.765 1.00 97.94 160 TRP A CA 1
ATOM 1241 C C . TRP A 1 160 ? 14.115 -14.666 -10.501 1.00 97.94 160 TRP A C 1
ATOM 1243 O O . TRP A 1 160 ? 15.016 -14.139 -11.156 1.00 97.94 160 TRP A O 1
ATOM 1253 N N . ASN A 1 161 ? 13.945 -15.992 -10.459 1.00 97.56 161 ASN A N 1
ATOM 1254 C CA . ASN A 1 161 ? 14.852 -16.985 -11.031 1.00 97.56 161 ASN A CA 1
ATOM 1255 C C . ASN A 1 161 ? 14.813 -17.059 -12.570 1.00 97.56 161 ASN A C 1
ATOM 1257 O O . ASN A 1 161 ? 15.780 -17.527 -13.161 1.00 97.56 161 ASN A O 1
ATOM 1261 N N . GLU A 1 162 ? 13.740 -16.589 -13.216 1.00 97.81 162 GLU A N 1
ATOM 1262 C CA . GLU A 1 162 ? 13.662 -16.435 -14.682 1.00 97.81 162 GLU A CA 1
ATOM 1263 C C . GLU A 1 162 ? 14.265 -15.086 -15.144 1.00 97.81 162 GLU A C 1
ATOM 1265 O O . GLU A 1 162 ? 14.404 -14.841 -16.340 1.00 97.81 162 GLU A O 1
ATOM 1270 N N . THR A 1 163 ? 14.682 -14.223 -14.203 1.00 98.12 163 THR A N 1
ATOM 1271 C CA . THR A 1 163 ? 15.231 -12.877 -14.471 1.00 98.12 163 THR A CA 1
ATOM 1272 C C . THR A 1 163 ? 16.741 -12.745 -14.224 1.00 98.12 163 THR A C 1
ATOM 1274 O O . THR A 1 163 ? 17.270 -11.637 -14.209 1.00 98.12 163 THR A O 1
ATOM 1277 N N . ILE A 1 164 ? 17.458 -13.848 -14.002 1.00 97.75 164 ILE A N 1
ATOM 1278 C CA . ILE A 1 164 ? 18.898 -13.856 -13.686 1.00 97.75 164 ILE A CA 1
ATOM 1279 C C . ILE A 1 164 ? 19.709 -14.626 -14.732 1.00 97.75 164 ILE A C 1
ATOM 1281 O O . ILE A 1 164 ? 19.156 -15.314 -15.582 1.00 97.75 164 ILE A O 1
ATOM 1285 N N . GLY A 1 165 ? 21.038 -14.515 -14.671 1.00 95.88 165 GLY A N 1
ATOM 1286 C CA . GLY A 1 165 ? 21.932 -15.189 -15.615 1.00 95.88 165 GLY A CA 1
ATOM 1287 C C . GLY A 1 165 ? 22.058 -14.470 -16.960 1.00 95.88 165 GLY A C 1
ATOM 1288 O O . GLY A 1 165 ? 21.782 -13.269 -17.069 1.00 95.88 165 GLY A O 1
ATOM 1289 N N . ASP A 1 166 ? 22.525 -15.209 -17.968 1.00 94.19 166 ASP A N 1
ATOM 1290 C CA . ASP A 1 166 ? 22.703 -14.732 -19.343 1.00 94.19 166 ASP A CA 1
ATOM 1291 C C . ASP A 1 166 ? 21.338 -14.400 -19.972 1.00 94.19 166 ASP A C 1
ATOM 1293 O O . ASP A 1 166 ? 20.358 -15.115 -19.777 1.00 94.19 166 ASP A O 1
ATOM 1297 N N . LEU A 1 167 ? 21.268 -13.316 -20.748 1.00 94.38 167 LEU A N 1
ATOM 1298 C CA . LEU A 1 167 ? 20.025 -12.834 -21.364 1.00 94.38 167 LEU A CA 1
ATOM 1299 C C . LEU A 1 167 ? 19.387 -13.866 -22.304 1.00 94.38 167 LEU A C 1
ATOM 1301 O O . LEU A 1 167 ? 18.186 -13.804 -22.539 1.00 94.38 167 LEU A O 1
ATOM 1305 N N . LYS A 1 168 ? 20.170 -14.813 -22.834 1.00 92.88 168 LYS A N 1
ATOM 1306 C CA . LYS A 1 168 ? 19.655 -15.902 -23.680 1.00 92.88 168 LYS A CA 1
ATOM 1307 C C . LYS A 1 168 ? 18.800 -16.927 -22.926 1.00 92.88 168 LYS A C 1
ATOM 1309 O O . LYS A 1 168 ? 18.003 -17.612 -23.559 1.00 92.88 168 LYS A O 1
ATOM 1314 N N . ASP A 1 169 ? 19.003 -17.037 -21.613 1.00 94.94 169 ASP A N 1
ATOM 1315 C CA . ASP A 1 169 ? 18.338 -18.006 -20.740 1.00 94.94 169 ASP A CA 1
ATOM 1316 C C . ASP A 1 169 ? 17.154 -17.360 -19.986 1.00 94.94 169 ASP A C 1
ATOM 1318 O O . ASP A 1 169 ? 16.406 -18.053 -19.296 1.00 94.94 169 ASP A O 1
ATOM 1322 N N . ARG A 1 170 ? 16.949 -16.040 -20.145 1.00 97.06 170 ARG A N 1
ATOM 1323 C CA . ARG A 1 170 ? 15.790 -15.296 -19.627 1.00 97.06 170 ARG A CA 1
ATOM 1324 C C . ARG A 1 170 ? 14.656 -15.344 -20.667 1.00 97.06 170 ARG A C 1
ATOM 1326 O O . ARG A 1 170 ? 14.810 -14.763 -21.741 1.00 97.06 170 ARG A O 1
ATOM 1333 N N . PRO A 1 171 ? 13.518 -16.014 -20.399 1.00 95.62 171 PRO A N 1
ATOM 1334 C CA . PRO A 1 171 ? 12.450 -16.179 -21.391 1.00 95.62 171 PRO A CA 1
ATOM 1335 C C . PRO A 1 171 ? 11.649 -14.893 -21.648 1.00 95.62 171 PRO A C 1
ATOM 1337 O O . PRO A 1 171 ? 10.987 -14.780 -22.681 1.00 95.62 171 PRO A O 1
ATOM 1340 N N . GLY A 1 172 ? 11.684 -13.942 -20.709 1.00 96.38 172 GLY A N 1
ATOM 1341 C CA . GLY A 1 172 ? 10.724 -12.845 -20.649 1.00 96.38 172 GLY A CA 1
ATOM 1342 C C . GLY A 1 172 ? 9.302 -13.332 -20.341 1.00 96.38 172 GLY A C 1
ATOM 1343 O O . GLY A 1 172 ? 9.034 -14.527 -20.185 1.00 96.38 172 GLY A O 1
ATOM 1344 N N . ARG A 1 173 ? 8.359 -12.393 -20.263 1.00 96.19 173 ARG A N 1
ATOM 1345 C CA . ARG A 1 173 ? 6.951 -12.671 -19.934 1.00 96.19 173 ARG A CA 1
ATOM 1346 C C . ARG A 1 173 ? 6.017 -11.573 -20.429 1.00 96.19 173 ARG A C 1
ATOM 1348 O O . ARG A 1 173 ? 6.431 -10.440 -20.673 1.00 96.19 173 ARG A O 1
ATOM 1355 N N . LEU A 1 174 ? 4.730 -11.891 -20.536 1.00 95.94 174 LEU A N 1
ATOM 1356 C CA . LEU A 1 174 ? 3.705 -10.889 -20.811 1.00 95.94 174 LEU A CA 1
ATOM 1357 C C . LEU A 1 174 ? 3.568 -9.942 -19.609 1.00 95.94 174 LEU A C 1
ATOM 1359 O O . LEU A 1 174 ? 3.365 -10.390 -18.480 1.00 95.94 174 LEU A O 1
ATOM 1363 N N . GLY A 1 175 ? 3.703 -8.639 -19.852 1.00 93.62 175 GLY A N 1
ATOM 1364 C CA . GLY A 1 175 ? 3.511 -7.607 -18.840 1.00 93.62 175 GLY A CA 1
ATOM 1365 C C . GLY A 1 175 ? 2.044 -7.280 -18.598 1.00 93.62 175 GLY A C 1
ATOM 1366 O O . GLY A 1 175 ? 1.147 -7.695 -19.328 1.00 93.62 175 GLY A O 1
ATOM 1367 N N . THR A 1 176 ? 1.797 -6.467 -17.576 1.00 94.94 176 THR A N 1
ATOM 1368 C CA . THR A 1 176 ? 0.433 -6.073 -17.179 1.00 94.94 176 THR A CA 1
ATOM 1369 C C . THR A 1 176 ? -0.060 -4.782 -17.827 1.00 94.94 176 THR A C 1
ATOM 1371 O O . THR A 1 176 ? -1.170 -4.341 -17.551 1.00 94.94 176 THR A O 1
ATOM 1374 N N . TRP A 1 177 ? 0.760 -4.180 -18.690 1.00 92.62 177 TRP A N 1
ATOM 1375 C CA . TRP A 1 177 ? 0.509 -2.888 -19.339 1.00 92.62 177 TRP A CA 1
ATOM 1376 C C . TRP A 1 177 ? 0.425 -2.996 -20.872 1.00 92.62 177 TRP A C 1
ATOM 1378 O O . TRP A 1 177 ? 0.603 -2.008 -21.571 1.00 92.62 177 TRP A O 1
ATOM 1388 N N . GLY A 1 178 ? 0.159 -4.199 -21.393 1.00 87.31 178 GLY A N 1
ATOM 1389 C CA . GLY A 1 178 ? 0.036 -4.495 -22.828 1.00 87.31 178 GLY A CA 1
ATOM 1390 C C . GLY A 1 178 ? 1.328 -4.982 -23.493 1.00 87.31 178 GLY A C 1
ATOM 1391 O O . GLY A 1 178 ? 1.258 -5.780 -24.424 1.00 87.31 178 GLY A O 1
ATOM 1392 N N . ASP A 1 179 ? 2.491 -4.578 -22.978 1.00 90.88 179 ASP A N 1
ATOM 1393 C CA . ASP A 1 179 ? 3.801 -4.910 -23.550 1.00 90.88 179 ASP A CA 1
ATOM 1394 C C . ASP A 1 179 ? 4.463 -6.163 -22.945 1.00 90.88 179 ASP A C 1
ATOM 1396 O O . ASP A 1 179 ? 4.194 -6.579 -21.813 1.00 90.88 179 ASP A O 1
ATOM 1400 N N . ILE A 1 180 ? 5.400 -6.750 -23.696 1.00 95.75 180 ILE A N 1
ATOM 1401 C CA . ILE A 1 180 ? 6.254 -7.858 -23.244 1.00 95.75 180 ILE A CA 1
ATOM 1402 C C . ILE A 1 180 ? 7.396 -7.312 -22.376 1.00 95.75 180 ILE A C 1
ATOM 1404 O O . ILE A 1 180 ? 8.113 -6.391 -22.764 1.00 95.75 180 ILE A O 1
ATOM 1408 N N . ASN A 1 181 ? 7.609 -7.926 -21.213 1.00 96.81 181 ASN A N 1
ATOM 1409 C CA . ASN A 1 181 ? 8.798 -7.712 -20.393 1.00 96.81 181 ASN A CA 1
ATOM 1410 C C . ASN A 1 181 ? 9.891 -8.674 -20.877 1.00 96.81 181 ASN A C 1
ATOM 1412 O O . ASN A 1 181 ? 9.674 -9.881 -20.927 1.00 96.81 181 ASN A O 1
ATOM 1416 N N . THR A 1 182 ? 11.076 -8.159 -21.207 1.00 96.62 182 THR A N 1
ATOM 1417 C CA . THR A 1 182 ? 12.235 -9.002 -21.568 1.00 96.62 182 THR A CA 1
ATOM 1418 C C . THR A 1 182 ? 12.899 -9.655 -20.354 1.00 96.62 182 THR A C 1
ATOM 1420 O O . THR A 1 182 ? 13.779 -10.491 -20.522 1.00 96.62 182 THR A O 1
ATOM 1423 N N . ASP A 1 183 ? 12.557 -9.197 -19.143 1.00 96.94 183 ASP A N 1
ATOM 1424 C CA . ASP A 1 183 ? 13.218 -9.506 -17.867 1.00 96.94 183 ASP A CA 1
ATOM 1425 C C . ASP A 1 183 ? 14.761 -9.326 -17.885 1.00 96.94 183 ASP A C 1
ATOM 1427 O O . ASP A 1 183 ? 15.492 -9.791 -17.005 1.00 96.94 183 ASP A O 1
ATOM 1431 N N . GLY A 1 184 ? 15.267 -8.550 -18.855 1.00 97.00 184 GLY A N 1
ATOM 1432 C CA . GLY A 1 184 ? 16.652 -8.077 -18.898 1.00 97.00 184 GLY A CA 1
ATOM 1433 C C . GLY A 1 184 ? 16.963 -7.069 -17.788 1.00 97.00 184 GLY A C 1
ATOM 1434 O O . GLY A 1 184 ? 18.096 -7.003 -17.332 1.00 97.00 184 GLY A O 1
ATOM 1435 N N . PHE A 1 185 ? 15.958 -6.341 -17.290 1.00 97.25 185 PHE A N 1
ATOM 1436 C CA . PHE A 1 185 ? 16.048 -5.584 -16.038 1.00 97.25 185 PHE A CA 1
ATOM 1437 C C . PHE A 1 185 ? 15.532 -6.441 -14.871 1.00 97.25 185 PHE A C 1
ATOM 1439 O O . PHE A 1 185 ? 14.464 -6.197 -14.304 1.00 97.25 185 PHE A O 1
ATOM 1446 N N . GLY A 1 186 ? 16.268 -7.512 -14.581 1.00 97.44 186 GLY A N 1
ATOM 1447 C CA . GLY A 1 186 ? 15.899 -8.521 -13.599 1.00 97.44 186 GLY A CA 1
ATOM 1448 C C . GLY A 1 186 ? 16.238 -8.131 -12.166 1.00 97.44 186 GLY A C 1
ATOM 1449 O O . GLY A 1 186 ? 16.669 -7.010 -11.885 1.00 97.44 186 GLY A O 1
ATOM 1450 N N . ILE A 1 187 ? 16.057 -9.073 -11.237 1.00 98.00 187 ILE A N 1
ATOM 1451 C CA . ILE A 1 187 ? 16.238 -8.799 -9.805 1.00 98.00 187 ILE A CA 1
ATOM 1452 C C . ILE A 1 187 ? 17.673 -8.345 -9.469 1.00 98.00 187 ILE A C 1
ATOM 1454 O O . ILE A 1 187 ? 17.857 -7.460 -8.638 1.00 98.00 187 ILE A O 1
ATOM 1458 N N . LEU A 1 188 ? 18.701 -8.871 -10.150 1.00 97.75 188 LEU A N 1
ATOM 1459 C CA . LEU A 1 188 ? 20.088 -8.434 -9.935 1.00 97.75 188 LEU A CA 1
ATOM 1460 C C . LEU A 1 188 ? 20.328 -7.004 -10.423 1.00 97.75 188 LEU A C 1
ATOM 1462 O O . LEU A 1 188 ? 20.950 -6.216 -9.710 1.00 97.75 188 LEU A O 1
ATOM 1466 N N . GLU A 1 189 ? 19.827 -6.646 -11.607 1.00 98.12 189 GLU A N 1
ATOM 1467 C CA . GLU A 1 189 ? 19.954 -5.287 -12.132 1.00 98.12 189 GLU A CA 1
ATOM 1468 C C . GLU A 1 189 ? 19.163 -4.274 -11.278 1.00 98.12 189 GLU A C 1
ATOM 1470 O O . GLU A 1 189 ? 19.652 -3.173 -11.016 1.00 98.12 189 GLU A O 1
ATOM 1475 N N . GLN A 1 190 ? 17.993 -4.666 -10.766 1.00 97.81 190 GLN A N 1
ATOM 1476 C CA . GLN A 1 190 ? 17.174 -3.876 -9.838 1.00 97.81 190 GLN A CA 1
ATOM 1477 C C . GLN A 1 190 ? 17.863 -3.648 -8.481 1.00 97.81 190 GLN A C 1
ATOM 1479 O O . GLN A 1 190 ? 17.920 -2.519 -7.988 1.00 97.81 190 GLN A O 1
ATOM 1484 N N . MET A 1 191 ? 18.457 -4.688 -7.891 1.00 98.12 191 MET A N 1
ATOM 1485 C CA . MET A 1 191 ? 19.186 -4.571 -6.623 1.00 98.12 191 MET A CA 1
ATOM 1486 C C . MET A 1 191 ? 20.524 -3.830 -6.786 1.00 98.12 191 MET A C 1
ATOM 1488 O O . MET A 1 191 ? 20.934 -3.078 -5.897 1.00 98.12 191 MET A O 1
ATOM 1492 N N . GLN A 1 192 ? 21.192 -3.970 -7.937 1.00 97.31 192 GLN A N 1
ATOM 1493 C CA . GLN A 1 192 ? 22.376 -3.176 -8.273 1.00 97.31 192 GLN A CA 1
ATOM 1494 C C . GLN A 1 192 ? 22.021 -1.698 -8.505 1.00 97.31 192 GLN A C 1
ATOM 1496 O O . GLN A 1 192 ? 22.790 -0.839 -8.073 1.00 97.31 192 GLN A O 1
ATOM 1501 N N . MET A 1 193 ? 20.863 -1.385 -9.102 1.00 97.25 193 MET A N 1
ATOM 1502 C CA . MET A 1 193 ? 20.340 -0.014 -9.179 1.00 97.25 193 MET A CA 1
ATOM 1503 C C . MET A 1 193 ? 20.155 0.584 -7.785 1.00 97.25 193 MET A C 1
ATOM 1505 O O . MET A 1 193 ? 20.707 1.647 -7.512 1.00 97.25 193 MET A O 1
ATOM 1509 N N . ALA A 1 194 ? 19.423 -0.100 -6.900 1.00 97.25 194 ALA A N 1
ATOM 1510 C CA . ALA A 1 194 ? 19.165 0.396 -5.550 1.00 97.25 194 ALA A CA 1
ATOM 1511 C C . ALA A 1 194 ? 20.474 0.656 -4.785 1.00 97.25 194 ALA A C 1
ATOM 1513 O O . ALA A 1 194 ? 20.663 1.736 -4.231 1.00 97.25 194 ALA A O 1
ATOM 1514 N N . LYS A 1 195 ? 21.435 -0.276 -4.864 1.00 96.19 195 LYS A N 1
ATOM 1515 C CA . LYS A 1 195 ? 22.779 -0.111 -4.290 1.00 96.19 195 LYS A CA 1
ATOM 1516 C C . LYS A 1 195 ? 23.570 1.046 -4.909 1.00 96.19 195 LYS A C 1
ATOM 1518 O O . LYS A 1 195 ? 24.340 1.699 -4.214 1.00 96.19 195 LYS A O 1
ATOM 1523 N N . ASP A 1 196 ? 23.435 1.288 -6.211 1.00 96.69 196 ASP A N 1
ATOM 1524 C CA . ASP A 1 196 ? 24.145 2.381 -6.878 1.00 96.69 196 ASP A CA 1
ATOM 1525 C C . ASP A 1 196 ? 23.538 3.762 -6.605 1.00 96.69 196 ASP A C 1
ATOM 1527 O O . ASP A 1 196 ? 24.250 4.756 -6.758 1.00 96.69 196 ASP A O 1
ATOM 1531 N N . LEU A 1 197 ? 22.279 3.818 -6.181 1.00 96.50 197 LEU A N 1
ATOM 1532 C CA . LEU A 1 197 ? 21.552 5.039 -5.828 1.00 96.50 197 LEU A CA 1
ATOM 1533 C C . LEU A 1 197 ? 21.415 5.255 -4.307 1.00 96.50 197 LEU A C 1
ATOM 1535 O O . LEU A 1 197 ? 20.752 6.200 -3.900 1.00 96.50 197 LEU A O 1
ATOM 1539 N N . ASP A 1 198 ? 22.035 4.399 -3.486 1.00 95.69 198 ASP A N 1
ATOM 1540 C CA . ASP A 1 198 ? 21.951 4.397 -2.011 1.00 95.69 198 ASP A CA 1
ATOM 1541 C C . ASP A 1 198 ? 20.507 4.289 -1.463 1.00 95.69 198 ASP A C 1
ATOM 1543 O O . ASP A 1 198 ? 20.117 4.924 -0.485 1.00 95.69 198 ASP A O 1
ATOM 1547 N N . LEU A 1 199 ? 19.682 3.467 -2.125 1.00 96.44 199 LEU A N 1
ATOM 1548 C CA . LEU A 1 199 ? 18.263 3.278 -1.812 1.00 96.44 199 LEU A CA 1
ATOM 1549 C C . LEU A 1 199 ? 18.022 2.020 -0.970 1.00 96.44 199 LEU A C 1
ATOM 1551 O O . LEU A 1 199 ? 18.417 0.913 -1.345 1.00 96.44 199 LEU A O 1
ATOM 1555 N N . THR A 1 200 ? 17.258 2.164 0.115 1.00 96.94 200 THR A N 1
ATOM 1556 C CA . THR A 1 200 ? 16.699 1.018 0.853 1.00 96.94 200 THR A CA 1
ATOM 1557 C C . THR A 1 200 ? 15.635 0.309 0.008 1.00 96.94 200 THR A C 1
ATOM 1559 O O . THR A 1 200 ? 14.740 0.953 -0.538 1.00 96.94 200 THR A O 1
ATOM 1562 N N . VAL A 1 201 ? 15.684 -1.020 -0.093 1.00 98.00 201 VAL A N 1
ATOM 1563 C CA . VAL A 1 201 ? 14.713 -1.787 -0.892 1.00 98.00 201 VAL A CA 1
ATOM 1564 C C . VAL A 1 201 ? 13.528 -2.256 -0.047 1.00 98.00 201 VAL A C 1
ATOM 1566 O O . VAL A 1 201 ? 13.707 -2.878 1.002 1.00 98.00 201 VAL A O 1
ATOM 1569 N N . VAL A 1 202 ? 12.320 -2.002 -0.556 1.00 98.38 202 VAL A N 1
ATOM 1570 C CA . VAL A 1 202 ? 11.077 -2.685 -0.178 1.00 98.38 202 VAL A CA 1
ATOM 1571 C C . VAL A 1 202 ? 10.787 -3.737 -1.249 1.00 98.38 202 VAL A C 1
ATOM 1573 O O . VAL A 1 202 ? 10.368 -3.401 -2.359 1.00 98.38 202 VAL A O 1
ATOM 1576 N N . LEU A 1 203 ? 11.059 -5.003 -0.932 1.00 98.62 203 LEU A N 1
ATOM 1577 C CA . LEU A 1 203 ? 10.934 -6.115 -1.873 1.00 98.62 203 LEU A CA 1
ATOM 1578 C C . LEU A 1 203 ? 9.498 -6.653 -1.886 1.00 98.62 203 LEU A C 1
ATOM 1580 O O . LEU A 1 203 ? 9.048 -7.251 -0.910 1.00 98.62 203 LEU A O 1
ATOM 1584 N N . GLY A 1 204 ? 8.785 -6.456 -2.989 1.00 98.38 204 GLY A N 1
ATOM 1585 C CA . GLY A 1 204 ? 7.499 -7.100 -3.233 1.00 98.38 204 GLY A CA 1
ATOM 1586 C C . GLY A 1 204 ? 7.679 -8.585 -3.548 1.00 98.38 204 GLY A C 1
ATOM 1587 O O . GLY A 1 204 ? 8.532 -8.946 -4.354 1.00 98.38 204 GLY A O 1
ATOM 1588 N N . LEU A 1 205 ? 6.855 -9.431 -2.932 1.00 98.50 205 LEU A N 1
ATOM 1589 C CA . LEU A 1 205 ? 6.824 -10.878 -3.142 1.00 98.50 205 LEU A CA 1
ATOM 1590 C C . LEU A 1 205 ? 5.448 -11.294 -3.672 1.00 98.50 205 LEU A C 1
ATOM 1592 O O . LEU A 1 205 ? 4.414 -10.895 -3.128 1.00 98.50 205 LEU A O 1
ATOM 1596 N N . PHE A 1 206 ? 5.414 -12.129 -4.712 1.00 98.19 206 PHE A N 1
ATOM 1597 C CA . PHE A 1 206 ? 4.160 -12.622 -5.284 1.00 98.19 206 PHE A CA 1
ATOM 1598 C C . PHE A 1 206 ? 3.375 -13.485 -4.279 1.00 98.19 206 PHE A C 1
ATOM 1600 O O . PHE A 1 206 ? 3.880 -14.488 -3.779 1.00 98.19 206 PHE A O 1
ATOM 1607 N N . ALA A 1 207 ? 2.116 -13.122 -4.008 1.00 97.50 207 ALA A N 1
ATOM 1608 C CA . ALA A 1 207 ? 1.282 -13.770 -2.988 1.00 97.50 207 ALA A CA 1
ATOM 1609 C C . ALA A 1 207 ? 0.183 -14.696 -3.548 1.00 97.50 207 ALA A C 1
ATOM 1611 O O . ALA A 1 207 ? -0.701 -15.111 -2.796 1.00 97.50 207 ALA A O 1
ATOM 1612 N N . GLY A 1 208 ? 0.186 -15.029 -4.843 1.00 97.12 208 GLY A N 1
ATOM 1613 C CA . GLY A 1 208 ? -0.790 -15.965 -5.424 1.00 97.12 208 GLY A CA 1
ATOM 1614 C C . GLY A 1 208 ? -2.141 -15.356 -5.828 1.00 97.12 208 GLY A C 1
ATOM 1615 O O . GLY A 1 208 ? -3.148 -16.063 -5.772 1.00 97.12 208 GLY A O 1
ATOM 1616 N N . LEU A 1 209 ? -2.163 -14.075 -6.208 1.00 97.81 209 LEU A N 1
ATOM 1617 C CA . LEU A 1 209 ? -3.277 -13.391 -6.880 1.00 97.81 209 LEU A CA 1
ATOM 1618 C C . LEU A 1 209 ? -2.770 -12.822 -8.211 1.00 97.81 209 LEU A C 1
ATOM 1620 O O . LEU A 1 209 ? -1.710 -12.203 -8.229 1.00 97.81 209 LEU A O 1
ATOM 1624 N N . TYR A 1 210 ? -3.527 -13.019 -9.288 1.00 97.75 210 TYR A N 1
ATOM 1625 C CA . TYR A 1 210 ? -3.281 -12.413 -10.598 1.00 97.75 210 TYR A CA 1
ATOM 1626 C C . TYR A 1 210 ? -4.315 -11.322 -10.912 1.00 97.75 210 TYR A C 1
ATOM 1628 O O . TYR A 1 210 ? -5.428 -11.319 -10.375 1.00 97.75 210 TYR A O 1
ATOM 1636 N N . LEU A 1 211 ? -3.994 -10.423 -11.847 1.00 96.12 211 LEU A N 1
ATOM 1637 C CA . LEU A 1 211 ? -4.873 -9.297 -12.195 1.00 96.12 211 LEU A CA 1
ATOM 1638 C C . LEU A 1 211 ? -6.182 -9.693 -12.891 1.00 96.12 211 LEU A C 1
ATOM 1640 O O . LEU A 1 211 ? -7.158 -8.951 -12.803 1.00 96.12 211 LEU A O 1
ATOM 1644 N N . ASN A 1 212 ? -6.235 -10.845 -13.562 1.00 95.38 212 ASN A N 1
ATOM 1645 C CA . ASN A 1 212 ? -7.482 -11.399 -14.100 1.00 95.38 212 ASN A CA 1
ATOM 1646 C C . ASN A 1 212 ? -8.416 -11.981 -13.016 1.00 95.38 212 ASN A C 1
ATOM 1648 O O . ASN A 1 212 ? -9.529 -12.389 -13.342 1.00 95.38 212 ASN A O 1
ATOM 1652 N N . GLY A 1 213 ? -7.985 -12.018 -11.749 1.00 95.50 213 GLY A N 1
ATOM 1653 C CA . GLY A 1 213 ? -8.726 -12.617 -10.639 1.00 95.50 213 GLY A CA 1
ATOM 1654 C C . GLY A 1 213 ? -8.442 -14.101 -10.406 1.00 95.50 213 GLY A C 1
ATOM 1655 O O . GLY A 1 213 ? -9.070 -14.692 -9.527 1.00 95.50 213 GLY A O 1
ATOM 1656 N N . ASP A 1 214 ? -7.493 -14.710 -11.129 1.00 96.94 214 ASP A N 1
ATOM 1657 C CA . ASP A 1 214 ? -7.022 -16.055 -10.791 1.00 96.94 214 ASP A CA 1
ATOM 1658 C C . ASP A 1 214 ? -6.337 -16.038 -9.417 1.00 96.94 214 ASP A C 1
ATOM 1660 O O . ASP A 1 214 ? -5.496 -15.186 -9.112 1.00 96.94 214 ASP A O 1
ATOM 1664 N N . ILE A 1 215 ? -6.685 -17.014 -8.578 1.00 97.38 215 ILE A N 1
ATOM 1665 C CA . ILE A 1 215 ? -6.177 -17.145 -7.212 1.00 97.38 215 ILE A CA 1
ATOM 1666 C C . ILE A 1 215 ? -5.609 -18.550 -7.026 1.00 97.38 215 ILE A C 1
ATOM 1668 O O . ILE A 1 215 ? -6.293 -19.548 -7.258 1.00 97.38 215 ILE A O 1
ATOM 1672 N N . ILE A 1 216 ? -4.375 -18.634 -6.529 1.00 97.75 216 ILE A N 1
ATOM 1673 C CA . ILE A 1 216 ? -3.749 -19.909 -6.170 1.00 97.75 216 ILE A CA 1
ATOM 1674 C C . ILE A 1 216 ? -4.477 -20.521 -4.970 1.00 97.75 216 ILE A C 1
ATOM 1676 O O . ILE A 1 216 ? -4.576 -19.902 -3.906 1.00 97.75 216 ILE A O 1
ATOM 1680 N N . ALA A 1 217 ? -4.981 -21.746 -5.127 1.00 96.88 217 ALA A N 1
ATOM 1681 C CA . ALA A 1 217 ? -5.694 -22.467 -4.077 1.00 96.88 217 ALA A CA 1
ATOM 1682 C C . ALA A 1 217 ? -4.774 -22.828 -2.895 1.00 96.88 217 ALA A C 1
ATOM 1684 O O . ALA A 1 217 ? -3.572 -23.023 -3.053 1.00 96.88 217 ALA A O 1
ATOM 1685 N N . GLN A 1 218 ? -5.345 -22.966 -1.694 1.00 96.38 218 GLN A N 1
ATOM 1686 C CA . GLN A 1 218 ? -4.579 -23.171 -0.455 1.00 96.38 218 GLN A CA 1
ATOM 1687 C C . GLN A 1 218 ? -3.641 -24.384 -0.483 1.00 96.38 218 GLN A C 1
ATOM 1689 O O . GLN A 1 218 ? -2.534 -24.309 0.041 1.00 96.38 218 GLN A O 1
ATOM 1694 N N . LYS A 1 219 ? -4.061 -25.488 -1.108 1.00 96.69 219 LYS A N 1
ATOM 1695 C CA . LYS A 1 219 ? -3.241 -26.701 -1.256 1.00 96.69 219 LYS A CA 1
ATOM 1696 C C . LYS A 1 219 ? -2.032 -26.507 -2.193 1.00 96.69 219 LYS A C 1
ATOM 1698 O O . LYS A 1 219 ? -1.055 -27.232 -2.069 1.00 96.69 219 LYS A O 1
ATOM 1703 N N . ASP A 1 220 ? -2.098 -25.521 -3.091 1.00 97.62 220 ASP A N 1
ATOM 1704 C CA . ASP A 1 220 ? -1.132 -25.276 -4.170 1.00 97.62 220 ASP A CA 1
ATOM 1705 C C . ASP A 1 220 ? -0.238 -24.046 -3.888 1.00 97.62 220 ASP A C 1
ATOM 1707 O O . ASP A 1 220 ? 0.561 -23.651 -4.734 1.00 97.62 220 ASP A O 1
ATOM 1711 N N . ILE A 1 221 ? -0.349 -23.422 -2.704 1.00 97.75 221 ILE A N 1
ATOM 1712 C CA . ILE A 1 221 ? 0.416 -22.211 -2.343 1.00 97.75 221 ILE A CA 1
ATOM 1713 C C . ILE A 1 221 ? 1.897 -22.496 -2.027 1.00 97.75 221 ILE A C 1
ATOM 1715 O O . ILE A 1 221 ? 2.728 -21.599 -2.139 1.00 97.75 221 ILE A O 1
ATOM 1719 N N . GLY A 1 222 ? 2.238 -23.738 -1.659 1.00 98.12 222 GLY A N 1
ATOM 1720 C CA . GLY A 1 222 ? 3.581 -24.145 -1.214 1.00 98.12 222 GLY A CA 1
ATOM 1721 C C . GLY A 1 222 ? 4.720 -23.737 -2.163 1.00 98.12 222 GLY A C 1
ATOM 1722 O O . GLY A 1 222 ? 5.611 -23.012 -1.727 1.00 98.12 222 GLY A O 1
ATOM 1723 N N . PRO A 1 223 ? 4.665 -24.076 -3.466 1.00 98.19 223 PRO A N 1
ATOM 1724 C CA . PRO A 1 223 ? 5.693 -23.681 -4.434 1.00 98.19 223 PRO A CA 1
ATOM 1725 C C . PRO A 1 223 ? 5.934 -22.166 -4.535 1.00 98.19 223 PRO A C 1
ATOM 1727 O O . PRO A 1 223 ? 7.047 -21.742 -4.834 1.00 98.19 223 PRO A O 1
ATOM 1730 N N . TYR A 1 224 ? 4.922 -21.338 -4.258 1.00 98.12 224 TYR A N 1
ATOM 1731 C CA . TYR A 1 224 ? 5.046 -19.875 -4.263 1.00 98.12 224 TYR A CA 1
ATOM 1732 C C . TYR A 1 224 ? 5.687 -19.346 -2.970 1.00 98.12 224 TYR A C 1
ATOM 1734 O O . TYR A 1 224 ? 6.426 -18.363 -3.002 1.00 98.12 224 TYR A O 1
ATOM 1742 N N . VAL A 1 225 ? 5.474 -20.035 -1.844 1.00 98.56 225 VAL A N 1
ATOM 1743 C CA . VAL A 1 225 ? 6.220 -19.797 -0.598 1.00 98.56 225 VAL A CA 1
ATOM 1744 C C . VAL A 1 225 ? 7.698 -20.160 -0.784 1.00 98.56 225 VAL A C 1
ATOM 1746 O O . VAL A 1 225 ? 8.567 -19.374 -0.411 1.00 98.56 225 VAL A O 1
ATOM 1749 N N . ASP A 1 226 ? 7.996 -21.297 -1.419 1.00 98.44 226 ASP A N 1
ATOM 1750 C CA . ASP A 1 226 ? 9.372 -21.710 -1.730 1.00 98.44 226 ASP A CA 1
ATOM 1751 C C . ASP A 1 226 ? 10.054 -20.752 -2.723 1.00 98.44 226 ASP A C 1
ATOM 1753 O O . ASP A 1 226 ? 11.234 -20.420 -2.563 1.00 98.44 226 ASP A O 1
ATOM 1757 N N . LEU A 1 227 ? 9.314 -20.241 -3.716 1.00 98.31 227 LEU A N 1
ATOM 1758 C CA . LEU A 1 227 ? 9.797 -19.204 -4.631 1.00 98.31 227 LEU A CA 1
ATOM 1759 C C . LEU A 1 227 ? 10.217 -17.942 -3.857 1.00 98.31 227 LEU A C 1
ATOM 1761 O O . LEU A 1 227 ? 11.348 -17.486 -4.018 1.00 98.31 227 LEU A O 1
ATOM 1765 N N . ALA A 1 228 ? 9.371 -17.447 -2.950 1.00 98.50 228 ALA A N 1
ATOM 1766 C CA . ALA A 1 228 ? 9.683 -16.291 -2.108 1.00 98.50 228 ALA A CA 1
ATOM 1767 C C . ALA A 1 228 ? 10.864 -16.551 -1.146 1.00 98.50 228 ALA A C 1
ATOM 1769 O O . ALA A 1 228 ? 11.762 -15.719 -1.019 1.00 98.50 228 ALA A O 1
ATOM 1770 N N . LEU A 1 229 ? 10.928 -17.716 -0.490 1.00 98.69 229 LEU A N 1
ATOM 1771 C CA . LEU A 1 229 ? 12.052 -18.058 0.396 1.00 98.69 229 LEU A CA 1
ATOM 1772 C C . LEU A 1 229 ? 13.380 -18.237 -0.352 1.00 98.69 229 LEU A C 1
ATOM 1774 O O . LEU A 1 229 ? 14.441 -17.967 0.221 1.00 98.69 229 LEU A O 1
ATOM 1778 N N . SER A 1 230 ? 13.335 -18.715 -1.597 1.00 98.69 230 SER A N 1
ATOM 1779 C CA . SER A 1 230 ? 14.519 -18.836 -2.450 1.00 98.69 230 SER A CA 1
ATOM 1780 C C . SER A 1 230 ? 14.983 -17.484 -2.994 1.00 98.69 230 SER A C 1
ATOM 1782 O O . SER A 1 230 ? 16.190 -17.271 -3.063 1.00 98.69 230 SER A O 1
ATOM 1784 N N . GLU A 1 231 ? 14.071 -16.542 -3.255 1.00 98.62 231 GLU A N 1
ATOM 1785 C CA . GLU A 1 231 ? 14.404 -15.148 -3.587 1.00 98.62 231 GLU A CA 1
ATOM 1786 C C . GLU A 1 231 ? 15.146 -14.465 -2.434 1.00 98.62 231 GLU A C 1
ATOM 1788 O O . GLU A 1 231 ? 16.221 -13.888 -2.611 1.00 98.62 231 GLU A O 1
ATOM 1793 N N . LEU A 1 232 ? 14.614 -14.598 -1.216 1.00 98.69 232 LEU A N 1
ATOM 1794 C CA . LEU A 1 232 ? 15.229 -14.029 -0.019 1.00 98.69 232 LEU A CA 1
ATOM 1795 C C . LEU A 1 232 ? 16.592 -14.665 0.282 1.00 98.69 232 LEU A C 1
ATOM 1797 O O . LEU A 1 232 ? 17.523 -13.951 0.657 1.00 98.69 232 LEU A O 1
ATOM 1801 N N . GLU A 1 233 ? 16.760 -15.976 0.086 1.00 98.69 233 GLU A N 1
ATOM 1802 C CA . GLU A 1 233 ? 18.068 -16.633 0.211 1.00 98.69 233 GLU A CA 1
ATOM 1803 C C . GLU A 1 233 ? 19.035 -16.214 -0.902 1.00 98.69 233 GLU A C 1
ATOM 1805 O O . GLU A 1 233 ? 20.209 -15.977 -0.624 1.00 98.69 233 GLU A O 1
ATOM 1810 N N . PHE A 1 234 ? 18.558 -16.057 -2.138 1.00 98.81 234 PHE A N 1
ATOM 1811 C CA . PHE A 1 234 ? 19.370 -15.557 -3.243 1.00 98.81 234 PHE A CA 1
ATOM 1812 C C . PHE A 1 234 ? 19.916 -14.165 -2.935 1.00 98.81 234 PHE A C 1
ATOM 1814 O O . PHE A 1 234 ? 21.113 -13.930 -3.082 1.00 98.81 234 PHE A O 1
ATOM 1821 N N . LEU A 1 235 ? 19.075 -13.255 -2.443 1.00 98.50 235 LEU A N 1
ATOM 1822 C CA . LEU A 1 235 ? 19.481 -11.880 -2.157 1.00 98.50 235 LEU A CA 1
ATOM 1823 C C . LEU A 1 235 ? 20.306 -11.746 -0.871 1.00 98.50 235 LEU A C 1
ATOM 1825 O O . LEU A 1 235 ? 21.334 -11.071 -0.888 1.00 98.50 235 LEU A O 1
ATOM 1829 N N . THR A 1 236 ? 19.892 -12.395 0.221 1.00 97.94 236 THR A N 1
ATOM 1830 C CA . THR A 1 236 ? 20.439 -12.154 1.576 1.00 97.94 236 THR A CA 1
ATOM 1831 C C . THR A 1 236 ? 21.332 -13.278 2.116 1.00 97.94 236 THR A C 1
ATOM 1833 O O . THR A 1 236 ? 22.041 -13.077 3.100 1.00 97.94 236 THR A O 1
ATOM 1836 N N . GLY A 1 237 ? 21.316 -14.464 1.499 1.00 97.56 237 GLY A N 1
ATOM 1837 C CA . GLY A 1 237 ? 22.030 -15.645 1.989 1.00 97.56 237 GLY A CA 1
ATOM 1838 C C . GLY A 1 237 ? 23.547 -15.551 1.838 1.00 97.56 237 GLY A C 1
ATOM 1839 O O . GLY A 1 237 ? 24.065 -14.954 0.889 1.00 97.56 237 GLY A O 1
ATOM 1840 N N . ASP A 1 238 ? 24.271 -16.186 2.759 1.00 97.44 238 ASP A N 1
ATOM 1841 C CA . ASP A 1 238 ? 25.720 -16.348 2.647 1.00 97.44 238 ASP A CA 1
ATOM 1842 C C . ASP A 1 238 ? 26.099 -17.221 1.434 1.00 97.44 238 ASP A C 1
ATOM 1844 O O . ASP A 1 238 ? 25.318 -18.053 0.968 1.00 97.44 238 ASP A O 1
ATOM 1848 N N . THR A 1 239 ? 27.322 -17.048 0.938 1.00 98.12 239 THR A N 1
ATOM 1849 C CA . THR A 1 239 ? 27.895 -17.811 -0.180 1.00 98.12 239 THR A CA 1
ATOM 1850 C C . THR A 1 239 ? 27.949 -19.329 0.041 1.00 98.12 239 THR A C 1
ATOM 1852 O O . THR A 1 239 ? 28.005 -20.060 -0.941 1.00 98.12 239 THR A O 1
ATOM 1855 N N . SER A 1 240 ? 27.862 -19.822 1.282 1.00 97.88 240 SER A N 1
ATOM 1856 C CA . SER A 1 240 ? 27.706 -21.254 1.597 1.00 97.88 240 SER A CA 1
ATOM 1857 C C . SER A 1 240 ? 26.297 -21.819 1.344 1.00 97.88 240 SER A C 1
ATOM 1859 O O . SER A 1 240 ? 26.122 -23.037 1.303 1.00 97.88 240 SER A O 1
ATOM 1861 N N . THR A 1 241 ? 25.281 -20.966 1.170 1.00 98.06 241 THR A N 1
ATOM 1862 C CA . THR A 1 241 ? 23.888 -21.385 0.918 1.00 98.06 241 THR A CA 1
ATOM 1863 C C . THR A 1 241 ? 23.643 -21.700 -0.562 1.00 98.06 241 THR A C 1
ATOM 1865 O O . THR A 1 241 ? 24.393 -21.252 -1.436 1.00 98.06 241 THR A O 1
ATOM 1868 N N . LYS A 1 242 ? 22.579 -22.453 -0.884 1.00 98.06 242 LYS A N 1
ATOM 1869 C CA . LYS A 1 242 ? 22.287 -22.865 -2.270 1.00 98.06 242 LYS A CA 1
ATOM 1870 C C . LYS A 1 242 ? 22.063 -21.650 -3.170 1.00 98.06 242 LYS A C 1
ATOM 1872 O O . LYS A 1 242 ? 22.603 -21.593 -4.272 1.00 98.06 242 LYS A O 1
ATOM 1877 N N . TYR A 1 243 ? 21.271 -20.683 -2.716 1.00 98.50 243 TYR A N 1
ATOM 1878 C CA . TYR A 1 243 ? 20.958 -19.518 -3.541 1.00 98.50 243 TYR A CA 1
ATOM 1879 C C . TYR A 1 243 ? 21.957 -18.364 -3.350 1.00 98.50 243 TYR A C 1
ATOM 1881 O O . TYR A 1 243 ? 22.202 -17.620 -4.299 1.00 98.50 243 TYR A O 1
ATOM 1889 N N . GLY A 1 244 ? 22.636 -18.267 -2.201 1.00 98.44 244 GLY A N 1
ATOM 1890 C CA . GLY A 1 244 ? 23.747 -17.325 -2.018 1.00 98.44 244 GLY A CA 1
ATOM 1891 C C . GLY A 1 244 ? 24.995 -17.678 -2.842 1.00 98.44 244 GLY A C 1
ATOM 1892 O O . GLY A 1 244 ? 25.626 -16.778 -3.398 1.00 98.44 244 GLY A O 1
ATOM 1893 N N . SER A 1 245 ? 25.319 -18.968 -3.014 1.00 98.56 245 SER A N 1
ATOM 1894 C CA . SER A 1 245 ? 26.361 -19.411 -3.962 1.00 98.56 245 SER A CA 1
ATOM 1895 C C . SER A 1 245 ? 25.980 -19.119 -5.418 1.00 98.56 245 SER A C 1
ATOM 1897 O O . SER A 1 245 ? 26.824 -18.652 -6.185 1.00 98.56 245 SER A O 1
ATOM 1899 N N . LEU A 1 246 ? 24.707 -19.295 -5.796 1.00 98.50 246 LEU A N 1
ATOM 1900 C CA . LEU A 1 246 ? 24.210 -18.897 -7.118 1.00 98.50 246 LEU A CA 1
ATOM 1901 C C . LEU A 1 246 ? 24.392 -17.386 -7.350 1.00 98.50 246 LEU A C 1
ATOM 1903 O O . LEU A 1 246 ? 24.973 -16.998 -8.364 1.00 98.50 246 LEU A O 1
ATOM 1907 N N . ARG A 1 247 ? 23.991 -16.533 -6.395 1.00 98.44 247 ARG A N 1
ATOM 1908 C CA . ARG A 1 247 ? 24.218 -15.074 -6.453 1.00 98.44 247 ARG A CA 1
ATOM 1909 C C . ARG A 1 247 ? 25.709 -14.741 -6.619 1.00 98.44 247 ARG A C 1
ATOM 1911 O O . ARG A 1 247 ? 26.070 -13.918 -7.462 1.00 98.44 247 ARG A O 1
ATOM 1918 N N . ALA A 1 248 ? 26.580 -15.423 -5.874 1.00 98.31 248 ALA A N 1
ATOM 1919 C CA . ALA A 1 248 ? 28.027 -15.255 -5.974 1.00 98.31 248 ALA A CA 1
ATOM 1920 C C . ALA A 1 248 ? 28.581 -15.633 -7.357 1.00 98.31 248 ALA A C 1
ATOM 1922 O O . ALA A 1 248 ? 29.383 -14.880 -7.912 1.00 98.31 248 ALA A O 1
ATOM 1923 N N . SER A 1 249 ? 28.113 -16.742 -7.943 1.00 97.94 249 SER A N 1
ATOM 1924 C CA . SER A 1 249 ? 28.525 -17.196 -9.282 1.00 97.94 249 SER A CA 1
ATOM 1925 C C . SER A 1 249 ? 28.165 -16.207 -10.400 1.00 97.94 249 SER A C 1
ATOM 1927 O O . SER A 1 249 ? 28.861 -16.136 -11.409 1.00 97.94 249 SER A O 1
ATOM 1929 N N . LEU A 1 250 ? 27.133 -15.384 -10.185 1.00 96.88 250 LEU A N 1
ATOM 1930 C CA . LEU A 1 250 ? 26.700 -14.316 -11.090 1.00 96.88 250 LEU A CA 1
ATOM 1931 C C . LEU A 1 250 ? 27.451 -12.985 -10.870 1.00 96.88 250 LEU A C 1
ATOM 1933 O O . LEU A 1 250 ? 27.053 -11.956 -11.409 1.00 96.88 250 LEU A O 1
ATOM 1937 N N . GLY A 1 251 ? 28.534 -12.988 -10.083 1.00 95.94 251 GLY A N 1
ATOM 1938 C CA . GLY A 1 251 ? 29.382 -11.816 -9.833 1.00 95.94 251 GLY A CA 1
ATOM 1939 C C . GLY A 1 251 ? 28.997 -10.984 -8.606 1.00 95.94 251 GLY A C 1
ATOM 1940 O O . GLY A 1 251 ? 29.609 -9.944 -8.361 1.00 95.94 251 GLY A O 1
ATOM 1941 N N . PHE A 1 252 ? 28.030 -11.438 -7.802 1.00 96.81 252 PHE A N 1
ATOM 1942 C CA . PHE A 1 252 ? 27.530 -10.728 -6.619 1.00 96.81 252 PHE A CA 1
ATOM 1943 C C . PHE A 1 252 ? 27.781 -11.539 -5.328 1.00 96.81 252 PHE A C 1
ATOM 1945 O O . PHE A 1 252 ? 26.838 -12.020 -4.701 1.00 96.81 252 PHE A O 1
ATOM 1952 N N . PRO A 1 253 ? 29.045 -11.735 -4.893 1.00 97.00 253 PRO A N 1
ATOM 1953 C CA . PRO A 1 253 ? 29.352 -12.571 -3.728 1.00 97.00 253 PRO A CA 1
ATOM 1954 C C . PRO A 1 253 ? 28.791 -11.999 -2.423 1.00 97.00 253 PRO A C 1
ATOM 1956 O O . PRO A 1 253 ? 28.248 -12.739 -1.605 1.00 97.00 253 PRO A O 1
ATOM 1959 N N . GLN A 1 254 ? 28.858 -10.678 -2.247 1.00 97.62 254 GLN A N 1
ATOM 1960 C CA . GLN A 1 254 ? 28.333 -10.012 -1.056 1.00 97.62 254 GLN A CA 1
ATOM 1961 C C . GLN A 1 254 ? 26.795 -10.043 -1.045 1.00 97.62 254 GLN A C 1
ATOM 1963 O O . GLN A 1 254 ? 26.199 -9.698 -2.069 1.00 97.62 254 GLN A O 1
ATOM 1968 N N . PRO A 1 255 ? 26.149 -10.418 0.077 1.00 97.44 255 PRO A N 1
ATOM 1969 C CA . PRO A 1 255 ? 24.702 -10.312 0.227 1.00 97.44 255 PRO A CA 1
ATOM 1970 C C . PRO A 1 255 ? 24.192 -8.886 0.012 1.00 97.44 255 PRO A C 1
ATOM 1972 O O . PRO A 1 255 ? 24.868 -7.905 0.335 1.00 97.44 255 PRO A O 1
ATOM 1975 N N . PHE A 1 256 ? 22.972 -8.776 -0.503 1.00 97.81 256 PHE A N 1
ATOM 1976 C CA . PHE A 1 256 ? 22.219 -7.531 -0.492 1.00 97.81 256 PHE A CA 1
ATOM 1977 C C . PHE A 1 256 ? 21.499 -7.361 0.848 1.00 97.81 256 PHE A C 1
ATOM 1979 O O . PHE A 1 256 ? 20.983 -8.321 1.422 1.00 97.81 256 PHE A O 1
ATOM 1986 N N . THR A 1 257 ? 21.407 -6.119 1.318 1.00 94.25 257 THR A N 1
ATOM 1987 C CA . THR A 1 257 ? 20.554 -5.766 2.454 1.00 94.25 257 THR A CA 1
ATOM 1988 C C . THR A 1 257 ? 19.105 -5.679 1.987 1.00 94.25 257 THR A C 1
ATOM 1990 O O . THR A 1 257 ? 18.774 -4.848 1.143 1.00 94.25 257 THR A O 1
ATOM 1993 N N . VAL A 1 258 ? 18.233 -6.511 2.557 1.00 96.19 258 VAL A N 1
ATOM 1994 C CA . VAL A 1 258 ? 16.777 -6.396 2.416 1.00 96.19 258 VAL A CA 1
ATOM 1995 C C . VAL A 1 258 ? 16.195 -6.371 3.824 1.00 96.19 258 VAL A C 1
ATOM 1997 O O . VAL A 1 258 ? 16.283 -7.356 4.553 1.00 96.19 258 VAL A O 1
ATOM 2000 N N . GLU A 1 259 ? 15.642 -5.231 4.232 1.00 93.38 259 GLU A N 1
ATOM 2001 C CA . GLU A 1 259 ? 15.025 -5.069 5.558 1.00 93.38 259 GLU A CA 1
ATOM 2002 C C . GLU A 1 259 ? 13.500 -5.123 5.508 1.00 93.38 259 GLU A C 1
ATOM 2004 O O . GLU A 1 259 ? 12.871 -5.431 6.519 1.00 93.38 259 GLU A O 1
ATOM 2009 N N . TRP A 1 260 ? 12.911 -4.825 4.348 1.00 97.69 260 TRP A N 1
ATOM 2010 C CA . TRP A 1 260 ? 11.474 -4.684 4.152 1.00 97.69 260 TRP A CA 1
ATOM 2011 C C . TRP A 1 260 ? 11.014 -5.596 3.022 1.00 97.69 260 TRP A C 1
ATOM 2013 O O . TRP A 1 260 ? 11.521 -5.512 1.904 1.00 97.69 260 TRP A O 1
ATOM 2023 N N . VAL A 1 261 ? 10.027 -6.436 3.316 1.00 97.94 261 VAL A N 1
ATOM 2024 C CA . VAL A 1 261 ? 9.311 -7.240 2.325 1.00 97.94 261 VAL A CA 1
ATOM 2025 C C . VAL A 1 261 ? 7.833 -6.891 2.354 1.00 97.94 261 VAL A C 1
ATOM 2027 O O . VAL A 1 261 ? 7.255 -6.687 3.422 1.00 97.94 261 VAL A O 1
ATOM 2030 N N . GLU A 1 262 ? 7.206 -6.843 1.190 1.00 98.25 262 GLU A N 1
ATOM 2031 C CA . GLU A 1 262 ? 5.765 -6.702 1.042 1.00 98.25 262 GLU A CA 1
ATOM 2032 C C . GLU A 1 262 ? 5.198 -7.998 0.476 1.00 98.25 262 GLU A C 1
ATOM 2034 O O . GLU A 1 262 ? 5.623 -8.468 -0.577 1.00 98.25 262 GLU A O 1
ATOM 2039 N N . ILE A 1 263 ? 4.253 -8.598 1.196 1.00 98.06 263 ILE A N 1
ATOM 2040 C CA . ILE A 1 263 ? 3.563 -9.795 0.723 1.00 98.06 263 ILE A CA 1
ATOM 2041 C C . ILE A 1 263 ? 2.400 -9.334 -0.156 1.00 98.06 263 ILE A C 1
ATOM 2043 O O . ILE A 1 263 ? 1.432 -8.766 0.348 1.00 98.06 263 ILE A O 1
ATOM 2047 N N . GLY A 1 264 ? 2.497 -9.607 -1.456 1.00 97.56 264 GLY A N 1
ATOM 2048 C CA . GLY A 1 264 ? 1.469 -9.300 -2.445 1.00 97.56 264 GLY A CA 1
ATOM 2049 C C . GLY A 1 264 ? 1.436 -7.841 -2.908 1.00 97.56 264 GLY A C 1
ATOM 2050 O O . GLY A 1 264 ? 2.324 -7.042 -2.615 1.00 97.56 264 GLY A O 1
ATOM 2051 N N . ASN A 1 265 ? 0.408 -7.507 -3.682 1.00 97.88 265 ASN A N 1
ATOM 2052 C CA . ASN A 1 265 ? 0.113 -6.161 -4.168 1.00 97.88 265 ASN A CA 1
ATOM 2053 C C . ASN A 1 265 ? -1.407 -6.039 -4.276 1.00 97.88 265 ASN A C 1
ATOM 2055 O O . ASN A 1 265 ? -2.046 -6.913 -4.842 1.00 97.88 265 ASN A O 1
ATOM 2059 N N . GLU A 1 266 ? -1.970 -4.976 -3.701 1.00 95.88 266 GLU A N 1
ATOM 2060 C CA . GLU A 1 266 ? -3.398 -4.637 -3.772 1.00 95.88 266 GLU A CA 1
ATOM 2061 C C . GLU A 1 266 ? -4.394 -5.805 -3.601 1.00 95.88 266 GLU A C 1
ATOM 2063 O O . GLU A 1 266 ? -5.485 -5.777 -4.165 1.00 95.88 266 GLU A O 1
ATOM 2068 N N . ASP A 1 267 ? -4.085 -6.809 -2.767 1.00 96.25 267 ASP A N 1
ATOM 2069 C CA . ASP A 1 267 ? -4.842 -8.073 -2.686 1.00 96.25 267 ASP A CA 1
ATOM 2070 C C . ASP A 1 267 ? -6.314 -7.940 -2.244 1.00 96.25 267 ASP A C 1
ATOM 2072 O O . ASP A 1 267 ? -7.042 -8.929 -2.161 1.00 96.25 267 ASP A O 1
ATOM 2076 N N . TYR A 1 268 ? -6.770 -6.728 -1.930 1.00 91.38 268 TYR A N 1
ATOM 2077 C CA . TYR A 1 268 ? -8.172 -6.390 -1.709 1.00 91.38 268 TYR A CA 1
ATOM 2078 C C . TYR A 1 268 ? -8.981 -6.297 -3.021 1.00 91.38 268 TYR A C 1
ATOM 2080 O O . TYR A 1 268 ? -10.213 -6.355 -2.974 1.00 91.38 268 TYR A O 1
ATOM 2088 N N . LEU A 1 269 ? -8.308 -6.169 -4.169 1.00 91.56 269 LEU A N 1
ATOM 2089 C CA . LEU A 1 269 ? -8.884 -6.160 -5.514 1.00 91.56 269 LEU A CA 1
ATOM 2090 C C . LEU A 1 269 ? -9.168 -7.581 -6.032 1.00 91.56 269 LEU A C 1
ATOM 2092 O O . LEU A 1 269 ? -8.806 -8.579 -5.410 1.00 91.56 269 LEU A O 1
ATOM 2096 N N . ASN A 1 270 ? -9.864 -7.666 -7.172 1.00 91.44 270 ASN A N 1
ATOM 2097 C CA . ASN A 1 270 ? -10.066 -8.883 -7.976 1.00 91.44 270 ASN A CA 1
ATOM 2098 C C . ASN A 1 270 ? -10.564 -10.127 -7.205 1.00 91.44 270 ASN A C 1
ATOM 2100 O O . ASN A 1 270 ? -10.300 -11.260 -7.590 1.00 91.44 270 ASN A O 1
ATOM 2104 N N . GLY A 1 271 ? -11.285 -9.930 -6.094 1.00 89.56 271 GLY A N 1
ATOM 2105 C CA . GLY A 1 271 ? -11.758 -11.020 -5.231 1.00 89.56 271 GLY A CA 1
ATOM 2106 C C . GLY A 1 271 ? -10.678 -11.667 -4.349 1.00 89.56 271 GLY A C 1
ATOM 2107 O O . GLY A 1 271 ? -10.980 -12.620 -3.632 1.00 89.56 271 GLY A O 1
ATOM 2108 N N . GLY A 1 272 ? -9.447 -11.146 -4.336 1.00 91.44 272 GLY A N 1
ATOM 2109 C CA . GLY A 1 272 ? -8.316 -11.705 -3.592 1.00 91.44 272 GLY A CA 1
ATOM 2110 C C . GLY A 1 272 ? -8.417 -11.599 -2.066 1.00 91.44 272 GLY A C 1
ATOM 2111 O O . GLY A 1 272 ? -7.775 -12.380 -1.360 1.00 91.44 272 GLY A O 1
ATOM 2112 N N . GLY A 1 273 ? -9.235 -10.681 -1.542 1.00 90.88 273 GLY A N 1
ATOM 2113 C CA . GLY A 1 273 ? -9.260 -10.323 -0.119 1.00 90.88 273 GLY A CA 1
ATOM 2114 C C . GLY A 1 273 ? -9.567 -11.484 0.842 1.00 90.88 273 GLY A C 1
ATOM 2115 O O . GLY A 1 273 ? -8.828 -11.667 1.814 1.00 90.88 273 GLY A O 1
ATOM 2116 N N . PRO A 1 274 ? -10.612 -12.302 0.601 1.00 88.94 274 PRO A N 1
ATOM 2117 C CA . PRO A 1 274 ? -10.921 -13.465 1.434 1.00 88.94 274 PRO A CA 1
ATOM 2118 C C . PRO A 1 274 ? -9.806 -14.520 1.460 1.00 88.94 274 PRO A C 1
ATOM 2120 O O . PRO A 1 274 ? -9.517 -15.073 2.522 1.00 88.94 274 PRO A O 1
ATOM 2123 N N . THR A 1 275 ? -9.144 -14.789 0.330 1.00 91.19 275 THR A N 1
ATOM 2124 C CA . THR A 1 275 ? -8.076 -15.807 0.238 1.00 91.19 275 THR A CA 1
ATOM 2125 C C . THR A 1 275 ? -6.745 -15.296 0.787 1.00 91.19 275 THR A C 1
ATOM 2127 O O . THR A 1 275 ? -6.022 -16.041 1.452 1.00 91.19 275 THR A O 1
ATOM 2130 N N . TYR A 1 276 ? -6.470 -13.999 0.619 1.00 95.06 276 TYR A N 1
ATOM 2131 C CA . TYR A 1 276 ? -5.356 -13.310 1.268 1.00 95.06 276 TYR A CA 1
ATOM 2132 C C . TYR A 1 276 ? -5.438 -13.438 2.788 1.00 95.06 276 TYR A C 1
ATOM 2134 O O . TYR A 1 276 ? -4.476 -13.866 3.427 1.00 95.06 276 TYR A O 1
ATOM 2142 N N . LYS A 1 277 ? -6.616 -13.131 3.352 1.00 85.25 277 LYS A N 1
ATOM 2143 C CA . LYS A 1 277 ? -6.864 -13.169 4.797 1.00 85.25 277 LYS A CA 1
ATOM 2144 C C . LYS A 1 277 ? -6.886 -14.580 5.384 1.00 85.25 277 LYS A C 1
ATOM 2146 O O . LYS A 1 277 ? -6.429 -14.760 6.507 1.00 85.25 277 LYS A O 1
ATOM 2151 N N . SER A 1 278 ? -7.424 -15.559 4.657 1.00 81.38 278 SER A N 1
ATOM 2152 C CA . SER A 1 278 ? -7.596 -16.924 5.177 1.00 81.38 278 SER A CA 1
ATOM 2153 C C . SER A 1 278 ? -6.33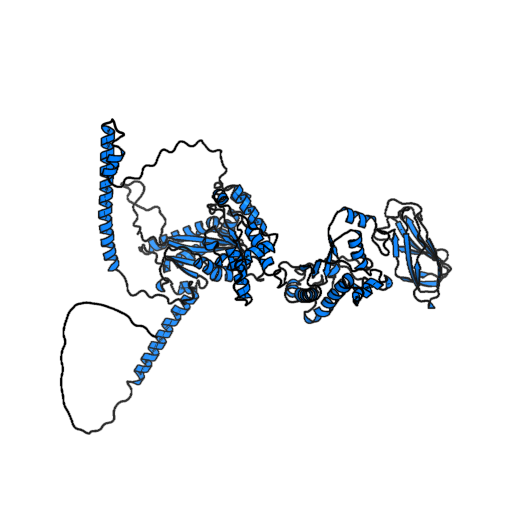9 -17.790 5.093 1.00 81.38 278 SER A C 1
ATOM 2155 O O . SER A 1 278 ? -6.105 -18.567 6.017 1.00 81.38 278 SER A O 1
ATOM 2157 N N . TYR A 1 279 ? -5.520 -17.671 4.039 1.00 90.06 279 TYR A N 1
ATOM 2158 C CA . TYR A 1 279 ? -4.309 -18.497 3.920 1.00 90.06 279 TYR A CA 1
ATOM 2159 C C . TYR A 1 279 ? -3.121 -17.858 3.193 1.00 90.06 279 TYR A C 1
ATOM 2161 O O . TYR A 1 279 ? -1.998 -18.078 3.643 1.00 90.06 279 TYR A O 1
ATOM 2169 N N . ARG A 1 280 ? -3.305 -17.088 2.105 1.00 96.31 280 ARG A N 1
ATOM 2170 C CA . ARG A 1 280 ? -2.166 -16.694 1.242 1.00 96.31 280 ARG A CA 1
ATOM 2171 C C . ARG A 1 280 ? -1.148 -15.835 1.986 1.00 96.31 280 ARG A C 1
ATOM 2173 O O . ARG A 1 280 ? 0.033 -16.175 2.003 1.00 96.31 280 ARG A O 1
ATOM 2180 N N . PHE A 1 281 ? -1.608 -14.792 2.683 1.00 95.94 281 PHE A N 1
ATOM 2181 C CA . PHE A 1 281 ? -0.720 -13.969 3.504 1.00 95.94 281 PHE A CA 1
ATOM 2182 C C . PHE A 1 281 ? -0.055 -14.797 4.605 1.00 95.94 281 PHE A C 1
ATOM 2184 O O . PHE A 1 281 ? 1.153 -14.712 4.792 1.00 95.94 281 PHE A O 1
ATOM 2191 N N . ARG A 1 282 ? -0.830 -15.624 5.321 1.00 88.75 282 ARG A N 1
ATOM 2192 C CA . ARG A 1 282 ? -0.336 -16.394 6.470 1.00 88.75 282 ARG A CA 1
ATOM 2193 C C . ARG A 1 282 ? 0.744 -17.407 6.075 1.00 88.75 282 ARG A C 1
ATOM 2195 O O . ARG A 1 282 ? 1.722 -17.534 6.804 1.00 88.75 282 ARG A O 1
ATOM 2202 N N . ALA A 1 283 ? 0.593 -18.063 4.923 1.00 93.75 283 ALA A N 1
ATOM 2203 C CA . ALA A 1 283 ? 1.553 -19.032 4.400 1.00 93.75 283 ALA A CA 1
ATOM 2204 C C . ALA A 1 283 ? 2.928 -18.397 4.128 1.00 93.75 283 ALA A C 1
ATOM 2206 O O . ALA A 1 283 ? 3.938 -18.898 4.622 1.00 93.75 283 ALA A O 1
ATOM 2207 N N . LEU A 1 284 ? 2.970 -17.261 3.416 1.00 97.88 284 LEU A N 1
ATOM 2208 C CA . LEU A 1 284 ? 4.224 -16.531 3.191 1.00 97.88 284 LEU A CA 1
ATOM 2209 C C . LEU A 1 284 ? 4.747 -15.905 4.494 1.00 97.88 284 LEU A C 1
ATOM 2211 O O . LEU A 1 284 ? 5.941 -15.983 4.775 1.00 97.88 284 LEU A O 1
ATOM 2215 N N . TYR A 1 285 ? 3.867 -15.328 5.317 1.00 95.06 285 TYR A N 1
ATOM 2216 C CA . TYR A 1 285 ? 4.240 -14.667 6.570 1.00 95.06 285 TYR A CA 1
ATOM 2217 C C . TYR A 1 285 ? 4.969 -15.605 7.535 1.00 95.06 285 TYR A C 1
ATOM 2219 O O . TYR A 1 285 ? 6.024 -15.243 8.055 1.00 95.06 285 TYR A O 1
ATOM 2227 N N . ASP A 1 286 ? 4.432 -16.806 7.764 1.00 89.25 286 ASP A N 1
ATOM 2228 C CA . ASP A 1 286 ? 5.014 -17.765 8.709 1.00 89.25 286 ASP A CA 1
ATOM 2229 C C . ASP A 1 286 ? 6.338 -18.330 8.214 1.00 89.25 286 ASP A C 1
ATOM 2231 O O . ASP A 1 286 ? 7.300 -18.402 8.978 1.00 89.25 286 ASP A O 1
ATOM 2235 N N . ALA A 1 287 ? 6.416 -18.651 6.924 1.00 96.38 287 ALA A N 1
ATOM 2236 C CA . ALA A 1 287 ? 7.642 -19.102 6.287 1.00 96.38 287 ALA A CA 1
ATOM 2237 C C . ALA A 1 287 ? 8.759 -18.045 6.379 1.00 96.38 287 ALA A C 1
ATOM 2239 O O . ALA A 1 287 ? 9.883 -18.351 6.792 1.00 96.38 287 ALA A O 1
ATOM 2240 N N . ILE A 1 288 ? 8.443 -16.784 6.061 1.00 96.00 288 ILE A N 1
ATOM 2241 C CA . ILE A 1 288 ? 9.392 -15.667 6.146 1.00 96.00 288 ILE A CA 1
ATOM 2242 C C . ILE A 1 288 ? 9.785 -15.410 7.603 1.00 96.00 288 ILE A C 1
ATOM 2244 O O . ILE A 1 288 ? 10.973 -15.287 7.886 1.00 96.00 288 ILE A O 1
ATOM 2248 N N . ARG A 1 289 ? 8.840 -15.380 8.553 1.00 90.69 289 ARG A N 1
ATOM 2249 C CA . ARG A 1 289 ? 9.153 -15.163 9.978 1.00 90.69 289 ARG A CA 1
ATOM 2250 C C . ARG A 1 289 ? 9.997 -16.277 10.587 1.00 90.69 289 ARG A C 1
ATOM 2252 O O . ARG A 1 289 ? 10.853 -15.973 11.414 1.00 90.69 289 ARG A O 1
ATOM 2259 N N . ALA A 1 290 ? 9.794 -17.528 10.176 1.00 91.56 290 ALA A N 1
ATOM 2260 C CA . ALA A 1 290 ? 10.581 -18.660 10.656 1.00 91.56 290 ALA A CA 1
ATOM 2261 C C . ALA A 1 290 ? 12.057 -18.576 10.222 1.00 91.56 290 ALA A C 1
ATOM 2263 O O . ALA A 1 290 ? 12.942 -18.883 11.020 1.00 91.56 290 ALA A O 1
ATOM 2264 N N . LYS A 1 291 ? 12.332 -18.139 8.983 1.00 95.19 291 LYS A N 1
ATOM 2265 C CA . LYS A 1 291 ? 13.696 -18.080 8.415 1.00 95.19 291 LYS A CA 1
ATOM 2266 C C . LYS A 1 291 ? 14.379 -16.710 8.585 1.00 95.19 291 LYS A C 1
ATOM 2268 O O . LYS A 1 291 ? 15.592 -16.647 8.760 1.00 95.19 291 LYS A O 1
ATOM 2273 N N . TYR A 1 292 ? 13.606 -15.624 8.591 1.00 94.69 292 TYR A N 1
ATOM 2274 C CA . TYR A 1 292 ? 14.060 -14.226 8.621 1.00 94.69 292 TYR A CA 1
ATOM 2275 C C . TYR A 1 292 ? 13.316 -13.402 9.698 1.00 94.69 292 TYR A C 1
ATOM 2277 O O . TYR A 1 292 ? 12.665 -12.400 9.392 1.00 94.69 292 TYR A O 1
ATOM 2285 N N . PRO A 1 293 ? 13.406 -13.766 10.995 1.00 88.88 293 PRO A N 1
ATOM 2286 C CA . PRO A 1 293 ? 12.557 -13.198 12.050 1.00 88.88 293 PRO A CA 1
ATOM 2287 C C . PRO A 1 293 ? 12.685 -11.677 12.229 1.00 88.88 293 PRO A C 1
ATOM 2289 O O . PRO A 1 293 ? 11.730 -11.038 12.666 1.00 88.88 293 PRO A O 1
ATOM 2292 N N . LYS A 1 294 ? 13.838 -11.089 11.873 1.00 88.56 294 LYS A N 1
ATOM 2293 C CA . LYS A 1 294 ? 14.118 -9.643 11.978 1.00 88.56 294 LYS A CA 1
ATOM 2294 C C . LYS A 1 294 ? 13.574 -8.801 10.816 1.00 88.56 294 LYS A C 1
ATOM 2296 O O . LYS A 1 294 ? 13.617 -7.580 10.905 1.00 88.56 294 LYS A O 1
ATOM 2301 N N . MET A 1 295 ? 13.101 -9.422 9.737 1.00 91.12 295 MET A N 1
ATOM 2302 C CA . MET A 1 295 ? 12.662 -8.716 8.532 1.00 91.12 295 MET A CA 1
ATOM 2303 C C . MET A 1 295 ? 11.332 -7.990 8.783 1.00 91.12 295 MET A C 1
ATOM 2305 O O . MET A 1 295 ? 10.432 -8.530 9.432 1.00 91.12 295 MET A O 1
ATOM 2309 N N . ASN A 1 296 ? 11.180 -6.763 8.297 1.00 92.88 296 ASN A N 1
ATOM 2310 C CA . ASN A 1 296 ? 9.918 -6.037 8.380 1.00 92.88 296 ASN A CA 1
ATOM 2311 C C . ASN A 1 296 ? 8.982 -6.534 7.275 1.00 92.88 296 ASN A C 1
ATOM 2313 O O . ASN A 1 296 ? 9.367 -6.571 6.111 1.00 92.88 296 ASN A O 1
ATOM 2317 N N . VAL A 1 297 ? 7.757 -6.917 7.639 1.00 93.75 297 VAL A N 1
ATOM 2318 C CA . VAL A 1 297 ? 6.780 -7.495 6.705 1.00 93.75 297 VAL A CA 1
ATOM 2319 C C . VAL A 1 297 ? 5.580 -6.565 6.575 1.00 93.75 297 VAL A C 1
ATOM 2321 O O . VAL A 1 297 ? 4.893 -6.288 7.561 1.00 93.75 297 VAL A O 1
ATOM 2324 N N . ILE A 1 298 ? 5.330 -6.105 5.353 1.00 94.69 298 ILE A N 1
ATOM 2325 C CA . ILE A 1 298 ? 4.207 -5.258 4.955 1.00 94.69 298 ILE A CA 1
ATOM 2326 C C . ILE A 1 298 ? 3.098 -6.154 4.384 1.00 94.69 298 ILE A C 1
ATOM 2328 O O . ILE A 1 298 ? 3.364 -7.131 3.684 1.00 94.69 298 ILE A O 1
ATOM 2332 N N . SER A 1 299 ? 1.847 -5.820 4.701 1.00 93.69 299 SER A N 1
ATOM 2333 C CA . SER A 1 299 ? 0.657 -6.424 4.096 1.00 93.69 299 SER A CA 1
ATOM 2334 C C . SER A 1 299 ? 0.085 -5.481 3.041 1.00 93.69 299 SER A C 1
ATOM 2336 O O . SER A 1 299 ? -0.140 -4.310 3.349 1.00 93.69 299 SER A O 1
ATOM 2338 N N . SER A 1 300 ? -0.240 -6.008 1.860 1.00 93.44 300 SER A N 1
ATOM 2339 C CA . SER A 1 300 ? -0.932 -5.285 0.784 1.00 93.44 300 SER A CA 1
ATOM 2340 C C . SER A 1 300 ? -2.396 -4.915 1.107 1.00 93.44 300 SER A C 1
ATOM 2342 O O . SER A 1 300 ? -2.993 -4.081 0.427 1.00 93.44 300 SER A O 1
ATOM 2344 N N . ILE A 1 301 ? -2.986 -5.499 2.164 1.00 85.62 301 ILE A N 1
ATOM 2345 C CA . ILE A 1 301 ? -4.330 -5.169 2.676 1.00 85.62 301 ILE A CA 1
ATOM 2346 C C . ILE A 1 301 ? -4.257 -4.518 4.063 1.00 85.62 301 ILE A C 1
ATOM 2348 O O . ILE A 1 301 ? -3.499 -4.951 4.937 1.00 85.62 301 ILE A O 1
ATOM 2352 N N . ASN A 1 302 ? -5.128 -3.527 4.279 1.00 76.25 302 ASN A N 1
ATOM 2353 C CA . ASN A 1 302 ? -5.459 -2.932 5.573 1.00 76.25 302 ASN A CA 1
ATOM 2354 C C . ASN A 1 302 ? -6.933 -3.252 5.930 1.00 76.25 302 ASN A C 1
ATOM 2356 O O . ASN A 1 302 ? -7.805 -2.964 5.108 1.00 76.25 302 ASN A O 1
ATOM 2360 N N . PRO A 1 303 ? -7.252 -3.812 7.114 1.00 69.25 303 PRO A N 1
ATOM 2361 C CA . PRO A 1 303 ? -6.336 -4.263 8.165 1.00 69.25 303 PRO A CA 1
ATOM 2362 C C . PRO A 1 303 ? -5.486 -5.468 7.737 1.00 69.25 303 PRO A C 1
ATOM 2364 O O . PRO A 1 303 ? -5.931 -6.318 6.966 1.00 69.25 303 PRO A O 1
ATOM 2367 N N . SER A 1 304 ? -4.256 -5.526 8.258 1.00 69.19 304 SER A N 1
ATOM 2368 C CA . SER A 1 304 ? -3.320 -6.630 8.012 1.00 69.19 304 SER A CA 1
ATOM 2369 C C . SER A 1 304 ? -3.892 -7.956 8.536 1.00 69.19 304 SER A C 1
ATOM 2371 O O . SER A 1 304 ? -4.364 -7.976 9.675 1.00 69.19 304 SER A O 1
ATOM 2373 N N . PRO A 1 305 ? -3.816 -9.071 7.780 1.00 66.62 305 PRO A N 1
ATOM 2374 C CA . PRO A 1 305 ? -4.280 -10.375 8.252 1.00 66.62 305 PRO A CA 1
ATOM 2375 C C . PRO A 1 305 ? -3.355 -11.043 9.272 1.00 66.62 305 PRO A C 1
ATOM 2377 O O . PRO A 1 305 ? -3.648 -12.150 9.724 1.00 66.62 305 PRO A O 1
ATOM 2380 N N . SER A 1 306 ? -2.215 -10.433 9.606 1.00 58.31 306 SER A N 1
ATOM 2381 C CA . SER A 1 306 ? -1.283 -11.055 10.539 1.00 58.31 306 SER A CA 1
ATOM 2382 C C . SER A 1 306 ? -1.896 -11.199 11.939 1.00 58.31 306 SER A C 1
ATOM 2384 O O . SER A 1 306 ? -2.360 -10.202 12.499 1.00 58.31 306 SER A O 1
ATOM 2386 N N . PRO A 1 307 ? -1.835 -12.389 12.574 1.00 45.53 307 PRO A N 1
ATOM 2387 C CA . PRO A 1 307 ? -2.109 -12.516 14.003 1.00 45.53 307 PRO A CA 1
ATOM 2388 C C . PRO A 1 307 ? -1.017 -11.841 14.840 1.00 45.53 307 PRO A C 1
ATOM 2390 O O . PRO A 1 307 ? -1.253 -11.534 16.010 1.00 45.53 307 PRO A O 1
ATOM 2393 N N . ASP A 1 308 ? 0.124 -11.501 14.227 1.00 45.16 308 ASP A N 1
ATOM 2394 C CA . ASP A 1 308 ? 0.922 -10.376 14.684 1.00 45.16 308 ASP A CA 1
ATOM 2395 C C . ASP A 1 308 ? 0.118 -9.085 14.487 1.00 45.16 308 ASP A C 1
ATOM 2397 O O . ASP A 1 308 ? 0.328 -8.281 13.574 1.00 45.16 308 ASP A O 1
ATOM 2401 N N . LYS A 1 309 ? -0.730 -8.835 15.488 1.00 43.91 309 LYS A N 1
ATOM 2402 C CA . LYS A 1 309 ? -1.101 -7.513 15.995 1.00 43.91 309 LYS A CA 1
ATOM 2403 C C . LYS A 1 309 ? 0.149 -6.757 16.499 1.00 43.91 309 LYS A C 1
ATOM 2405 O O . LYS A 1 309 ? 0.095 -6.155 17.559 1.00 43.91 309 LYS A O 1
ATOM 2410 N N . GLY A 1 310 ? 1.251 -6.814 15.743 1.00 40.53 310 GLY A N 1
ATOM 2411 C CA . GLY A 1 310 ? 2.535 -6.138 15.905 1.00 40.53 310 GLY A CA 1
ATOM 2412 C C . GLY A 1 310 ? 3.399 -6.503 17.115 1.00 40.53 310 GLY A C 1
ATOM 2413 O O . GLY A 1 310 ? 4.243 -5.687 17.451 1.00 40.53 310 GLY A O 1
ATOM 2414 N N . ASN A 1 311 ? 3.233 -7.658 17.773 1.00 52.28 311 ASN A N 1
ATOM 2415 C CA . ASN A 1 311 ? 3.300 -7.804 19.239 1.00 52.28 311 ASN A CA 1
ATOM 2416 C C . ASN A 1 311 ? 2.143 -7.050 19.929 1.00 52.28 311 ASN A C 1
ATOM 2418 O O . ASN A 1 311 ? 1.843 -5.915 19.583 1.00 52.28 311 ASN A O 1
ATOM 2422 N N . GLY A 1 312 ? 1.471 -7.657 20.918 1.00 55.28 312 GLY A N 1
ATOM 2423 C CA . GLY A 1 312 ? 0.237 -7.085 21.498 1.00 55.28 312 GLY A CA 1
ATOM 2424 C C . GLY A 1 312 ? 0.383 -5.659 22.057 1.00 55.28 312 GLY A C 1
ATOM 2425 O O . GLY A 1 312 ? -0.606 -4.936 22.194 1.00 55.28 312 GLY A O 1
ATOM 2426 N N . GLU A 1 313 ? 1.618 -5.233 22.324 1.00 64.56 313 GLU A N 1
ATOM 2427 C CA . GLU A 1 313 ? 1.962 -3.879 22.732 1.00 64.56 313 GLU A CA 1
ATOM 2428 C C . GLU A 1 313 ? 1.938 -2.863 21.577 1.00 64.56 313 GLU A C 1
ATOM 2430 O O . GLU A 1 313 ? 1.560 -1.723 21.811 1.00 64.56 313 GLU A O 1
ATOM 2435 N N . GLU A 1 314 ? 2.255 -3.241 20.337 1.00 62.84 314 GLU A N 1
ATOM 2436 C CA . GLU A 1 314 ? 2.207 -2.367 19.153 1.00 62.84 314 GLU A CA 1
ATOM 2437 C C . GLU A 1 314 ? 0.770 -2.049 18.733 1.00 62.84 314 GLU A C 1
ATOM 2439 O O . GLU A 1 314 ? 0.447 -0.890 18.478 1.00 62.84 314 GLU A O 1
ATOM 2444 N N . HIS A 1 315 ? -0.140 -3.029 18.709 1.00 64.69 315 HIS A N 1
ATOM 2445 C CA . HIS A 1 315 ? -1.557 -2.726 18.465 1.00 64.69 315 HIS A CA 1
ATOM 2446 C C . HIS A 1 315 ? -2.136 -1.846 19.584 1.00 64.69 315 HIS A C 1
ATOM 2448 O O . HIS A 1 315 ? -2.899 -0.914 19.320 1.00 64.69 315 HIS A O 1
ATOM 2454 N N . LEU A 1 316 ? -1.714 -2.078 20.832 1.00 73.88 316 LEU A N 1
ATOM 2455 C CA . LEU A 1 316 ? -2.018 -1.198 21.959 1.00 73.88 316 LEU A CA 1
ATOM 2456 C C . LEU A 1 316 ? -1.394 0.202 21.783 1.00 73.88 316 LEU A C 1
ATOM 2458 O O . LEU A 1 316 ? -2.085 1.188 22.018 1.00 73.88 316 LEU A O 1
ATOM 2462 N N . LYS A 1 317 ? -0.157 0.318 21.282 1.00 73.88 317 LYS A N 1
ATOM 2463 C CA . LYS A 1 317 ? 0.523 1.583 20.946 1.00 73.88 317 LYS A CA 1
ATOM 2464 C C . LYS A 1 317 ? -0.254 2.363 19.888 1.00 73.88 317 LYS A C 1
ATOM 2466 O O . LYS A 1 317 ? -0.574 3.529 20.101 1.00 73.88 317 LYS A O 1
ATOM 2471 N N . GLN A 1 318 ? -0.608 1.718 18.777 1.00 66.81 318 GLN A N 1
ATOM 2472 C CA . GLN A 1 318 ? -1.398 2.322 17.700 1.00 66.81 318 GLN A CA 1
ATOM 2473 C C . GLN A 1 318 ? -2.775 2.771 18.200 1.00 66.81 318 GLN A C 1
ATOM 2475 O O . GLN A 1 318 ? -3.235 3.853 17.838 1.00 66.81 318 GLN A O 1
ATOM 2480 N N . TRP A 1 319 ? -3.423 1.992 19.070 1.00 74.00 319 TRP A N 1
ATOM 2481 C CA . TRP A 1 319 ? -4.681 2.405 19.687 1.00 74.00 319 TRP A CA 1
ATOM 2482 C C . TRP A 1 319 ? -4.500 3.589 20.647 1.00 74.00 319 TRP A C 1
ATOM 2484 O O . TRP A 1 319 ? -5.251 4.551 20.529 1.00 74.00 319 TRP A O 1
ATOM 2494 N N . ILE A 1 320 ? -3.486 3.589 21.524 1.00 74.31 320 ILE A N 1
ATOM 2495 C CA . ILE A 1 320 ? -3.167 4.719 22.422 1.00 74.31 320 ILE A CA 1
ATOM 2496 C C . ILE A 1 320 ? -2.964 6.006 21.615 1.00 74.31 320 ILE A C 1
ATOM 2498 O O . ILE A 1 320 ? -3.562 7.030 21.941 1.00 74.31 320 ILE A O 1
ATOM 2502 N N . LEU A 1 321 ? -2.172 5.946 20.539 1.00 69.44 321 LEU A N 1
ATOM 2503 C CA . LEU A 1 321 ? -1.909 7.090 19.662 1.00 69.44 321 LEU A CA 1
ATOM 2504 C C . LEU A 1 321 ? -3.184 7.573 18.951 1.00 69.44 321 LEU A C 1
ATOM 2506 O O . LEU A 1 321 ? -3.404 8.777 18.854 1.00 69.44 321 LEU A O 1
ATOM 2510 N N . ARG A 1 322 ? -4.058 6.659 18.506 1.00 67.25 322 ARG A N 1
ATOM 2511 C CA . ARG A 1 322 ? -5.356 7.009 17.898 1.00 67.25 322 ARG A CA 1
ATOM 2512 C C . ARG A 1 322 ? -6.335 7.622 18.903 1.00 67.25 322 ARG A C 1
ATOM 2514 O O . ARG A 1 322 ? -7.034 8.556 18.540 1.00 67.25 322 ARG A O 1
ATOM 2521 N N . GLN A 1 323 ? -6.385 7.139 20.145 1.00 69.38 323 GLN A N 1
ATOM 2522 C CA . GLN A 1 323 ? -7.238 7.725 21.191 1.00 69.38 323 GLN A CA 1
ATOM 2523 C C . GLN A 1 323 ? -6.708 9.101 21.635 1.00 69.38 323 GLN A C 1
ATOM 2525 O O . GLN A 1 323 ? -7.488 10.045 21.759 1.00 69.38 323 GLN A O 1
ATOM 2530 N N . GLU A 1 324 ? -5.384 9.274 21.760 1.00 70.88 324 GLU A N 1
ATOM 2531 C CA . GLU A 1 324 ? -4.775 10.598 21.965 1.00 70.88 324 GLU A CA 1
ATOM 2532 C C . GLU A 1 324 ? -5.115 11.555 20.806 1.00 70.88 324 GLU A C 1
ATOM 2534 O O . GLU A 1 324 ? -5.529 12.688 21.049 1.00 70.88 324 GLU A O 1
ATOM 2539 N N . ALA A 1 325 ? -5.042 11.084 19.556 1.00 61.28 325 ALA A N 1
ATOM 2540 C CA . ALA A 1 325 ? -5.445 11.840 18.366 1.00 61.28 325 ALA A CA 1
ATOM 2541 C C . ALA A 1 325 ? -6.965 12.103 18.260 1.00 61.28 325 ALA A C 1
ATOM 2543 O O . ALA A 1 325 ? -7.382 12.919 17.439 1.00 61.28 325 ALA A O 1
ATOM 2544 N N . LEU A 1 326 ? -7.781 11.465 19.108 1.00 64.94 326 LEU A N 1
ATOM 2545 C CA . LEU A 1 326 ? -9.215 11.724 19.303 1.00 64.94 326 LEU A CA 1
ATOM 2546 C C . LEU A 1 326 ? -9.501 12.569 20.561 1.00 64.94 326 LEU A C 1
ATOM 2548 O O . LEU A 1 326 ? -10.659 12.771 20.926 1.00 64.94 326 LEU A O 1
ATOM 2552 N N . GLY A 1 327 ? -8.458 13.098 21.211 1.00 66.56 327 GLY A N 1
ATOM 2553 C CA . GLY A 1 327 ? -8.558 13.993 22.366 1.00 66.56 327 GLY A CA 1
ATOM 2554 C C . GLY A 1 327 ? -8.604 13.292 23.728 1.00 66.56 327 GLY A C 1
ATOM 2555 O O . GLY A 1 327 ? -8.730 13.975 24.746 1.00 66.56 327 GLY A O 1
ATOM 2556 N N . TYR A 1 328 ? -8.475 11.961 23.782 1.00 71.06 328 TYR A N 1
ATOM 2557 C CA . TYR A 1 328 ? -8.502 11.185 25.026 1.00 71.06 328 TYR A CA 1
ATOM 2558 C C . TYR A 1 328 ? -7.298 10.235 25.124 1.00 71.06 328 TYR A C 1
ATOM 2560 O O . TYR A 1 328 ? -7.327 9.099 24.659 1.00 71.06 328 TYR A O 1
ATOM 2568 N N . ALA A 1 329 ? -6.216 10.685 25.761 1.00 72.12 329 ALA A N 1
ATOM 2569 C CA . ALA A 1 329 ? -5.081 9.814 26.062 1.00 72.12 329 ALA A CA 1
ATOM 2570 C C . ALA A 1 329 ? -5.404 8.905 27.275 1.00 72.12 329 ALA A C 1
ATOM 2572 O O . ALA A 1 329 ? -5.704 9.433 28.350 1.00 72.12 329 ALA A O 1
ATOM 2573 N N . PRO A 1 330 ? -5.328 7.564 27.149 1.00 76.69 330 PRO A N 1
ATOM 2574 C CA . PRO A 1 330 ? -5.604 6.646 28.253 1.00 76.69 330 PRO A CA 1
ATOM 2575 C C . PRO A 1 330 ? -4.524 6.714 29.344 1.00 76.69 330 PRO A C 1
ATOM 2577 O O . PRO A 1 330 ? -3.343 6.956 29.082 1.00 76.69 330 PRO A O 1
ATOM 2580 N N . THR A 1 331 ? -4.920 6.463 30.590 1.00 80.38 331 THR A N 1
ATOM 2581 C CA . THR A 1 331 ? -4.008 6.457 31.744 1.00 80.38 331 THR A CA 1
ATOM 2582 C C . THR A 1 331 ? -3.146 5.189 31.808 1.00 80.38 331 THR A C 1
ATOM 2584 O O . THR A 1 331 ? -3.496 4.144 31.262 1.00 80.38 331 THR A O 1
ATOM 2587 N N . HIS A 1 332 ? -2.039 5.233 32.562 1.00 77.56 332 HIS A N 1
ATOM 2588 C CA . HIS A 1 332 ? -1.204 4.050 32.847 1.00 77.56 332 HIS A CA 1
ATOM 2589 C C . HIS A 1 332 ? -1.994 2.874 33.450 1.00 77.56 332 HIS A C 1
ATOM 2591 O O . HIS A 1 332 ? -1.688 1.719 33.158 1.00 77.56 332 HIS A O 1
ATOM 2597 N N . ALA A 1 333 ? -3.015 3.160 34.269 1.00 76.75 333 ALA A N 1
ATOM 2598 C CA . ALA A 1 333 ? -3.898 2.144 34.839 1.00 76.75 333 ALA A CA 1
ATOM 2599 C C . ALA A 1 333 ? -4.753 1.478 33.748 1.00 76.75 333 ALA A C 1
ATOM 2601 O O . ALA A 1 333 ? -4.711 0.257 33.611 1.00 76.75 333 ALA A O 1
ATOM 2602 N N . GLN A 1 334 ? -5.408 2.282 32.904 1.00 78.38 334 GLN A N 1
ATOM 2603 C CA . GLN A 1 334 ? -6.214 1.814 31.772 1.00 78.38 334 GLN A CA 1
ATOM 2604 C C . GLN A 1 334 ? -5.395 0.983 30.779 1.00 78.38 334 GLN A C 1
ATOM 2606 O O . GLN A 1 334 ? -5.801 -0.116 30.416 1.00 78.38 334 GLN A O 1
ATOM 2611 N N . VAL A 1 335 ? -4.203 1.449 30.391 1.00 82.00 335 VAL A N 1
ATOM 2612 C CA . VAL A 1 335 ? -3.306 0.712 29.481 1.00 82.00 335 VAL A CA 1
ATOM 2613 C C . VAL A 1 335 ? -2.920 -0.656 30.066 1.00 82.00 335 VAL A C 1
ATOM 2615 O O . VAL A 1 335 ? -2.917 -1.658 29.350 1.00 82.00 335 VAL A O 1
ATOM 2618 N N . ARG A 1 336 ? -2.667 -0.737 31.380 1.00 81.31 336 ARG A N 1
ATOM 2619 C CA . ARG A 1 336 ? -2.385 -2.006 32.072 1.00 81.31 336 ARG A CA 1
ATOM 2620 C C . ARG A 1 336 ? -3.627 -2.894 32.222 1.00 81.31 336 ARG A C 1
ATOM 2622 O O . ARG A 1 336 ? -3.489 -4.115 32.139 1.00 81.31 336 ARG A O 1
ATOM 2629 N N . ALA A 1 337 ? -4.815 -2.325 32.426 1.00 79.62 337 ALA A N 1
ATOM 2630 C CA . ALA A 1 337 ? -6.079 -3.063 32.488 1.00 79.62 337 ALA A CA 1
ATOM 2631 C C . ALA A 1 337 ? -6.429 -3.696 31.129 1.00 79.62 337 ALA A C 1
ATOM 2633 O O . ALA A 1 337 ? -6.753 -4.886 31.068 1.00 79.62 337 ALA A O 1
ATOM 2634 N N . ILE A 1 338 ? -6.247 -2.941 30.040 1.00 81.12 338 ILE A N 1
ATOM 2635 C CA . ILE A 1 338 ? -6.391 -3.420 28.661 1.00 81.12 338 ILE A CA 1
ATOM 2636 C C . ILE A 1 338 ? -5.417 -4.573 28.396 1.00 81.12 338 ILE A C 1
ATOM 2638 O O . ILE A 1 338 ? -5.851 -5.668 28.041 1.00 81.12 338 ILE A O 1
ATOM 2642 N N . ALA A 1 339 ? -4.119 -4.376 28.647 1.00 81.38 339 ALA A N 1
ATOM 2643 C CA . ALA A 1 339 ? -3.107 -5.412 28.431 1.00 81.38 339 ALA A CA 1
ATOM 2644 C C . ALA A 1 339 ? -3.361 -6.682 29.270 1.00 81.38 339 ALA A C 1
ATOM 2646 O O . ALA A 1 339 ? -3.253 -7.795 28.760 1.00 81.38 339 ALA A O 1
ATOM 2647 N N . SER A 1 340 ? -3.788 -6.530 30.530 1.00 81.94 340 SER A N 1
ATOM 2648 C CA . SER A 1 340 ? -4.174 -7.666 31.386 1.00 81.94 340 SER A CA 1
ATOM 2649 C C . SER A 1 340 ? -5.394 -8.418 30.842 1.00 81.94 340 SER A C 1
ATOM 2651 O O . SER A 1 340 ? -5.509 -9.627 31.028 1.00 81.94 340 SER A O 1
ATOM 2653 N N . SER A 1 341 ? -6.320 -7.718 30.185 1.00 75.50 341 SER A N 1
ATOM 2654 C CA . SER A 1 341 ? -7.528 -8.317 29.605 1.00 75.50 341 SER A CA 1
ATOM 2655 C C . SER A 1 341 ? -7.233 -9.052 28.296 1.00 75.50 341 SER A C 1
ATOM 2657 O O . SER A 1 341 ? -7.810 -10.111 28.057 1.00 75.50 341 SER A O 1
ATOM 2659 N N . VAL A 1 342 ? -6.284 -8.550 27.495 1.00 75.62 342 VAL A N 1
ATOM 2660 C CA . VAL A 1 342 ? -5.753 -9.253 26.313 1.00 75.62 342 VAL A CA 1
ATOM 2661 C C . VAL A 1 342 ? -5.075 -10.563 26.716 1.00 75.62 342 VAL A C 1
ATOM 2663 O O . VAL A 1 342 ? -5.410 -11.604 26.160 1.00 75.62 342 VAL A O 1
ATOM 2666 N N . LEU A 1 343 ? -4.192 -10.537 27.723 1.00 75.31 343 LEU A N 1
ATOM 2667 C CA . LEU A 1 343 ? -3.519 -11.747 28.217 1.00 75.31 343 LEU A CA 1
ATOM 2668 C C . LEU A 1 343 ? -4.519 -12.804 28.707 1.00 75.31 343 LEU A C 1
ATOM 2670 O O . LEU A 1 343 ? -4.432 -13.963 28.305 1.00 75.31 343 LEU A O 1
ATOM 2674 N N . LYS A 1 344 ? -5.545 -12.393 29.467 1.00 75.44 344 LYS A N 1
ATOM 2675 C CA . LYS A 1 344 ? -6.622 -13.296 29.910 1.00 75.44 344 LYS A CA 1
ATOM 2676 C C . LYS A 1 344 ? -7.393 -13.930 28.748 1.00 75.44 344 LYS A C 1
ATOM 2678 O O . LYS A 1 344 ? -7.746 -15.099 28.847 1.00 75.44 344 LYS A O 1
ATOM 2683 N N . GLN A 1 345 ? -7.647 -13.198 27.657 1.00 66.38 345 GLN A N 1
ATOM 2684 C CA . GLN A 1 345 ? -8.254 -13.775 26.445 1.00 66.38 345 GLN A CA 1
ATOM 2685 C C . GLN A 1 345 ? -7.322 -14.758 25.721 1.00 66.38 345 GLN A C 1
ATOM 2687 O O . GLN A 1 345 ? -7.802 -15.661 25.044 1.00 66.38 345 GLN A O 1
ATOM 2692 N N . GLN A 1 346 ? -6.007 -14.599 25.871 1.00 68.31 346 GLN A N 1
ATOM 2693 C CA . GLN A 1 346 ? -4.982 -15.489 25.319 1.00 68.31 346 GLN A CA 1
ATOM 2694 C C . GLN A 1 346 ? -4.662 -16.688 26.236 1.00 68.31 346 GLN A C 1
ATOM 2696 O O . GLN A 1 346 ? -3.775 -17.476 25.919 1.00 68.31 346 GLN A O 1
ATOM 2701 N N . GLY A 1 347 ? -5.372 -16.840 27.362 1.00 69.00 347 GLY A N 1
ATOM 2702 C CA . GLY A 1 347 ? -5.162 -17.915 28.337 1.00 69.00 347 GLY A CA 1
ATOM 2703 C C . GLY A 1 347 ? -4.040 -17.661 29.353 1.00 69.00 347 GLY A C 1
ATOM 2704 O O . GLY A 1 347 ? -3.799 -18.515 30.205 1.00 69.00 347 GLY A O 1
ATOM 2705 N N . ASP A 1 348 ? -3.373 -16.500 29.320 1.00 74.75 348 ASP A N 1
ATOM 2706 C CA . ASP A 1 348 ? -2.426 -16.116 30.370 1.00 74.75 348 ASP A CA 1
ATOM 2707 C C . ASP A 1 348 ? -3.143 -15.357 31.494 1.00 74.75 348 ASP A C 1
ATOM 2709 O O . ASP A 1 348 ? -3.558 -14.201 31.370 1.00 74.75 348 ASP A O 1
ATOM 2713 N N . HIS A 1 349 ? -3.287 -16.036 32.628 1.00 79.38 349 HIS A N 1
ATOM 2714 C CA . HIS A 1 349 ? -3.911 -15.495 33.831 1.00 79.38 349 HIS A CA 1
ATOM 2715 C C . HIS A 1 349 ? -2.905 -14.847 34.800 1.00 79.38 349 HIS A C 1
ATOM 2717 O O . HIS A 1 349 ? -3.312 -14.377 35.868 1.00 79.38 349 HIS A O 1
ATOM 2723 N N . LYS A 1 350 ? -1.607 -14.795 34.465 1.00 79.62 350 LYS A N 1
ATOM 2724 C CA . LYS A 1 350 ? -0.586 -14.184 35.328 1.00 79.62 350 LYS A CA 1
ATOM 2725 C C . LYS A 1 350 ? -0.786 -12.662 35.420 1.00 79.62 350 LYS A C 1
ATOM 2727 O O . LYS A 1 350 ? -0.988 -11.991 34.408 1.00 79.62 350 LYS A O 1
ATOM 2732 N N . PRO A 1 351 ? -0.707 -12.067 36.623 1.00 78.12 351 PRO A N 1
ATOM 2733 C CA . PRO A 1 351 ? -0.856 -10.627 36.777 1.00 78.12 351 PRO A CA 1
ATOM 2734 C C . PRO A 1 351 ? 0.361 -9.884 36.209 1.00 78.12 351 PRO A C 1
ATOM 2736 O O . PRO A 1 351 ? 1.502 -10.158 36.584 1.00 78.12 351 PRO A O 1
ATOM 2739 N N . LEU A 1 352 ? 0.120 -8.872 35.367 1.00 83.50 352 LEU A N 1
ATOM 2740 C CA . LEU A 1 352 ? 1.174 -7.975 34.880 1.00 83.50 352 LEU A CA 1
ATOM 2741 C C . LEU A 1 352 ? 1.936 -7.325 36.043 1.00 83.50 352 LEU A C 1
ATOM 2743 O O . LEU A 1 352 ? 1.327 -6.815 36.988 1.00 83.50 352 LEU A O 1
ATOM 2747 N N . GLY A 1 353 ? 3.267 -7.268 35.946 1.00 80.06 353 GLY A N 1
ATOM 2748 C CA . GLY A 1 353 ? 4.129 -6.662 36.965 1.00 80.06 353 GLY A CA 1
ATOM 2749 C C . GLY A 1 353 ? 3.838 -5.173 37.209 1.00 80.06 353 GLY A C 1
ATOM 2750 O O . GLY A 1 353 ? 3.417 -4.447 36.309 1.00 80.06 353 GLY A O 1
ATOM 2751 N N . LYS A 1 354 ? 4.096 -4.682 38.433 1.00 79.00 354 LYS A N 1
ATOM 2752 C CA . LYS A 1 354 ? 3.761 -3.299 38.847 1.00 79.00 354 LYS A CA 1
ATOM 2753 C C . LYS A 1 354 ? 4.376 -2.204 37.957 1.00 79.00 354 LYS A C 1
ATOM 2755 O O . LYS A 1 354 ? 3.757 -1.159 37.806 1.00 79.00 354 LYS A O 1
ATOM 2760 N N . LYS A 1 355 ? 5.554 -2.447 37.366 1.00 81.62 355 LYS A N 1
ATOM 2761 C CA . LYS A 1 355 ? 6.263 -1.516 36.463 1.00 81.62 355 LYS A CA 1
ATOM 2762 C C . LYS A 1 355 ? 5.969 -1.725 34.968 1.00 81.62 355 LYS A C 1
ATOM 2764 O O . LYS A 1 355 ? 6.551 -1.028 34.144 1.00 81.62 355 LYS A O 1
ATOM 2769 N N . TRP A 1 356 ? 5.096 -2.669 34.595 1.00 86.81 356 TRP A N 1
ATOM 2770 C CA . TRP A 1 356 ? 4.920 -3.061 33.189 1.00 86.81 356 TRP A CA 1
ATOM 2771 C C . TRP A 1 356 ? 4.543 -1.883 32.276 1.00 86.81 356 TRP A C 1
ATOM 2773 O O . TRP A 1 356 ? 5.125 -1.755 31.204 1.00 86.81 356 TRP A O 1
ATOM 2783 N N . SER A 1 357 ? 3.656 -0.982 32.720 1.00 82.00 357 SER A N 1
ATOM 2784 C CA . SER A 1 357 ? 3.242 0.192 31.936 1.00 82.00 357 SER A CA 1
ATOM 2785 C C . SER A 1 357 ? 4.352 1.239 31.769 1.00 82.00 357 SER A C 1
ATOM 2787 O O . SER A 1 357 ? 4.392 1.922 30.750 1.00 82.00 357 SER A O 1
ATOM 2789 N N . SER A 1 358 ? 5.291 1.339 32.718 1.00 80.00 358 SER A N 1
ATOM 2790 C CA . SER A 1 358 ? 6.492 2.172 32.568 1.00 80.00 358 SER A CA 1
ATOM 2791 C C . SER A 1 358 ? 7.438 1.568 31.533 1.00 80.00 358 SER A C 1
ATOM 2793 O O . SER A 1 358 ? 7.803 2.241 30.575 1.00 80.00 358 SER A O 1
ATOM 2795 N N . HIS A 1 359 ? 7.737 0.270 31.654 1.00 80.75 359 HIS A N 1
ATOM 2796 C CA . HIS A 1 359 ? 8.611 -0.415 30.700 1.00 80.75 359 HIS A CA 1
ATOM 2797 C C . HIS A 1 359 ? 7.986 -0.501 29.290 1.00 80.75 359 HIS A C 1
ATOM 2799 O O . HIS A 1 359 ? 8.709 -0.553 28.301 1.00 80.75 359 HIS A O 1
ATOM 2805 N N . PHE A 1 360 ? 6.653 -0.509 29.171 1.00 79.88 360 PHE A N 1
ATOM 2806 C CA . PHE A 1 360 ? 5.942 -0.370 27.893 1.00 79.88 360 PHE A CA 1
ATOM 2807 C C . PHE A 1 360 ? 6.266 0.979 27.235 1.00 79.88 360 PHE A C 1
ATOM 2809 O O . PHE A 1 360 ? 6.649 1.017 26.071 1.00 79.88 360 PHE A O 1
ATOM 2816 N N . VAL A 1 361 ? 6.189 2.085 27.983 1.00 79.88 361 VAL A N 1
ATOM 2817 C CA . VAL A 1 361 ? 6.551 3.420 27.472 1.00 79.88 361 VAL A CA 1
ATOM 2818 C C . VAL A 1 361 ? 8.038 3.493 27.097 1.00 79.88 361 VAL A C 1
ATOM 2820 O O . VAL A 1 361 ? 8.382 4.115 26.098 1.00 79.88 361 VAL A O 1
ATOM 2823 N N . GLU A 1 362 ? 8.916 2.819 27.844 1.00 77.19 362 GLU A N 1
ATOM 2824 C CA . GLU A 1 362 ? 10.349 2.715 27.521 1.00 77.19 362 GLU A CA 1
ATOM 2825 C C . GLU A 1 362 ? 10.610 1.918 26.227 1.00 77.19 362 GLU A C 1
ATOM 2827 O O . GLU A 1 362 ? 11.458 2.316 25.430 1.00 77.19 362 GLU A O 1
ATOM 2832 N N . ARG A 1 363 ? 9.864 0.828 25.979 1.00 78.00 363 ARG A N 1
ATOM 2833 C CA . ARG A 1 363 ? 9.954 0.034 24.734 1.00 78.00 363 ARG A CA 1
ATOM 2834 C C . ARG A 1 363 ? 9.384 0.758 23.511 1.00 78.00 363 ARG A C 1
ATOM 2836 O O . ARG A 1 363 ? 9.876 0.561 22.404 1.00 78.00 363 ARG A O 1
ATOM 2843 N N . HIS A 1 364 ? 8.352 1.581 23.692 1.00 70.19 364 HIS A N 1
ATOM 2844 C CA . HIS A 1 364 ? 7.572 2.172 22.599 1.00 70.19 364 HIS A CA 1
ATOM 2845 C C . HIS A 1 364 ? 7.774 3.686 22.504 1.00 70.19 364 HIS A C 1
ATOM 2847 O O . HIS A 1 364 ? 6.877 4.452 22.840 1.00 70.19 364 HIS A O 1
ATOM 2853 N N . LEU A 1 365 ? 8.923 4.120 21.967 1.00 72.44 365 LEU A N 1
ATOM 2854 C CA . LEU A 1 365 ? 9.375 5.529 21.900 1.00 72.44 365 LEU A CA 1
ATOM 2855 C C . LEU A 1 365 ? 8.366 6.554 21.328 1.00 72.44 365 LEU A C 1
ATOM 2857 O O . LEU A 1 365 ? 8.502 7.756 21.579 1.00 72.44 365 LEU A O 1
ATOM 2861 N N . ALA A 1 366 ? 7.373 6.101 20.555 1.00 65.69 366 ALA A N 1
ATOM 2862 C CA . ALA A 1 366 ? 6.284 6.931 20.033 1.00 65.69 366 ALA A CA 1
ATOM 2863 C C . ALA A 1 366 ? 5.266 7.358 21.113 1.00 65.69 366 ALA A C 1
ATOM 2865 O O . ALA A 1 366 ? 4.612 8.389 20.968 1.00 65.69 366 ALA A O 1
ATOM 2866 N N . VAL A 1 367 ? 5.140 6.594 22.202 1.00 75.25 367 VAL A N 1
ATOM 2867 C CA . VAL A 1 367 ? 4.303 6.911 23.366 1.00 75.25 367 VAL A CA 1
ATOM 2868 C C . VAL A 1 367 ? 5.203 7.459 24.472 1.00 75.25 367 VAL A C 1
ATOM 2870 O O . VAL A 1 367 ? 6.293 6.954 24.715 1.00 75.25 367 VAL A O 1
ATOM 2873 N N . LYS A 1 368 ? 4.760 8.514 25.161 1.00 74.81 368 LYS A N 1
ATOM 2874 C CA . LYS A 1 368 ? 5.491 9.122 26.284 1.00 74.81 368 LYS A CA 1
ATOM 2875 C C . LYS A 1 368 ? 4.532 9.468 27.412 1.00 74.81 368 LYS A C 1
ATOM 2877 O O . LYS A 1 368 ? 3.421 9.927 27.160 1.00 74.81 368 LYS A O 1
ATOM 2882 N N . THR A 1 369 ? 4.976 9.311 28.657 1.00 77.81 369 THR A N 1
ATOM 2883 C CA . THR A 1 369 ? 4.223 9.782 29.828 1.00 77.81 369 THR A CA 1
ATOM 2884 C C . THR A 1 369 ? 4.135 11.308 29.796 1.00 77.81 369 THR A C 1
ATOM 2886 O O . THR A 1 369 ? 5.143 11.995 29.948 1.00 77.81 369 THR A O 1
ATOM 2889 N N . LYS A 1 370 ? 2.926 11.843 29.607 1.00 71.38 370 LYS A N 1
ATOM 2890 C CA . LYS A 1 370 ? 2.639 13.285 29.606 1.00 71.38 370 LYS A CA 1
ATOM 2891 C C . LYS A 1 370 ? 1.917 13.667 30.899 1.00 71.38 370 LYS A C 1
ATOM 2893 O O . LYS A 1 370 ? 1.032 12.948 31.358 1.00 71.38 370 LYS A O 1
ATOM 2898 N N . LEU A 1 371 ? 2.270 14.812 31.487 1.00 59.12 371 LEU A N 1
ATOM 2899 C CA . LEU A 1 371 ? 1.555 15.342 32.650 1.00 59.12 371 LEU A CA 1
ATOM 2900 C C . LEU A 1 371 ? 0.193 15.892 32.203 1.00 59.12 371 LEU A C 1
ATOM 2902 O O . LEU A 1 371 ? 0.125 16.972 31.615 1.00 59.12 371 LEU A O 1
ATOM 2906 N N . GLY A 1 372 ? -0.887 15.169 32.506 1.00 56.16 372 GLY A N 1
ATOM 2907 C CA . GLY A 1 372 ? -2.255 15.611 32.231 1.00 56.16 372 GLY A CA 1
ATOM 2908 C C . GLY A 1 372 ? -2.599 16.892 32.996 1.00 56.16 372 GLY A C 1
ATOM 2909 O O . GLY A 1 372 ? -2.889 16.859 34.193 1.00 56.16 372 GLY A O 1
ATOM 2910 N N . ARG A 1 373 ? -2.576 18.042 32.315 1.00 51.94 373 ARG A N 1
ATOM 2911 C CA . ARG A 1 373 ? -2.934 19.334 32.913 1.00 51.94 373 ARG A CA 1
ATOM 2912 C C . ARG A 1 373 ? -4.457 19.479 32.951 1.00 51.94 373 ARG A C 1
ATOM 2914 O O . ARG A 1 373 ? -5.091 19.678 31.922 1.00 51.94 373 ARG A O 1
ATOM 2921 N N . ARG A 1 374 ? -5.048 19.498 34.155 1.00 48.12 374 ARG A N 1
ATOM 2922 C CA . ARG A 1 374 ? -6.478 19.840 34.372 1.00 48.12 374 ARG A CA 1
ATOM 2923 C C . ARG A 1 374 ? -6.874 21.237 33.847 1.00 48.12 374 ARG A C 1
ATOM 2925 O O . ARG A 1 374 ? -8.054 21.572 33.827 1.00 48.12 374 ARG A O 1
ATOM 2932 N N . THR A 1 375 ? -5.904 22.059 33.454 1.00 41.72 375 THR A N 1
ATOM 2933 C CA . THR A 1 375 ? -6.069 23.462 33.059 1.00 41.72 375 THR A CA 1
ATOM 2934 C C . THR A 1 375 ? -6.796 23.651 31.722 1.00 41.72 375 THR A C 1
ATOM 2936 O O . THR A 1 375 ? -7.525 24.634 31.587 1.00 41.72 375 THR A O 1
ATOM 2939 N N . ASP A 1 376 ? -6.670 22.727 30.762 1.00 49.06 376 ASP A N 1
ATOM 2940 C CA . ASP A 1 376 ? -7.274 22.904 29.428 1.00 49.06 376 ASP A CA 1
ATOM 2941 C C . ASP A 1 376 ? -8.773 22.564 29.373 1.00 49.06 376 ASP A C 1
ATOM 2943 O O . ASP A 1 376 ? -9.502 23.157 28.580 1.00 49.06 376 ASP A O 1
ATOM 2947 N N . TRP A 1 377 ? -9.291 21.752 30.303 1.00 45.72 377 TRP A N 1
ATOM 2948 C CA . TRP A 1 377 ? -10.738 21.504 30.427 1.00 45.72 377 TRP A CA 1
ATOM 2949 C C . TRP A 1 377 ? -11.549 22.799 30.586 1.00 45.72 377 TRP A C 1
ATOM 2951 O O . TRP A 1 377 ? -12.598 22.954 29.970 1.00 45.72 377 TRP A O 1
ATOM 2961 N N . LYS A 1 378 ? -11.036 23.793 31.326 1.00 42.78 378 LYS A N 1
ATOM 2962 C CA . LYS A 1 378 ? -11.717 25.093 31.482 1.00 42.78 378 LYS A CA 1
ATOM 2963 C C . LYS A 1 378 ? -11.769 25.926 30.191 1.00 42.78 378 LYS A C 1
ATOM 2965 O O . LYS A 1 378 ? -12.587 26.838 30.116 1.00 42.78 378 LYS A O 1
ATOM 2970 N N . ARG A 1 379 ? -10.933 25.631 29.186 1.00 50.00 379 ARG A N 1
ATOM 2971 C CA . ARG A 1 379 ? -10.961 26.271 27.853 1.00 50.00 379 ARG A CA 1
ATOM 2972 C C . ARG A 1 379 ? -11.906 25.549 26.880 1.00 50.00 379 ARG A C 1
ATOM 2974 O O . ARG A 1 379 ? -12.462 26.180 25.984 1.00 50.00 379 ARG A O 1
ATOM 2981 N N . ILE A 1 380 ? -12.147 24.256 27.104 1.00 53.34 380 ILE A N 1
ATOM 2982 C CA . ILE A 1 380 ? -12.944 23.364 26.240 1.00 53.34 380 ILE A CA 1
ATOM 2983 C C . ILE A 1 380 ? -14.429 23.282 26.705 1.00 53.34 380 ILE A C 1
ATOM 2985 O O . ILE A 1 380 ? -15.225 22.492 26.210 1.00 53.34 380 ILE A O 1
ATOM 2989 N N . ASN A 1 381 ? -14.844 24.166 27.622 1.00 57.22 381 ASN A N 1
ATOM 2990 C CA . ASN A 1 381 ? -16.174 24.186 28.258 1.00 57.22 381 ASN A CA 1
ATOM 2991 C C . ASN A 1 381 ? -17.248 25.033 27.533 1.00 57.22 381 ASN A C 1
ATOM 2993 O O . ASN A 1 381 ? -18.208 25.481 28.160 1.00 57.22 381 ASN A O 1
ATOM 2997 N N . ALA A 1 382 ? -17.094 25.313 26.237 1.00 66.25 382 ALA A N 1
ATOM 2998 C CA . ALA A 1 382 ? -18.071 26.104 25.486 1.00 66.25 382 ALA A CA 1
ATOM 2999 C C . ALA A 1 382 ? -18.054 25.799 23.983 1.00 66.25 382 ALA A C 1
ATOM 3001 O O . ALA A 1 382 ? -17.020 25.426 23.421 1.00 66.25 382 ALA A O 1
ATOM 3002 N N . ALA A 1 383 ? -19.184 26.060 23.319 1.00 76.88 383 ALA A N 1
ATOM 3003 C CA . ALA A 1 383 ? -19.299 26.086 21.863 1.00 76.88 383 ALA A CA 1
ATOM 3004 C C . ALA A 1 383 ? -18.580 27.322 21.287 1.00 76.88 383 ALA A C 1
ATOM 3006 O O . ALA A 1 383 ? -19.206 28.306 20.903 1.00 76.88 383 ALA A O 1
ATOM 3007 N N . THR A 1 384 ? -17.248 27.302 21.269 1.00 81.25 384 THR A N 1
ATOM 3008 C CA . THR A 1 384 ? -16.420 28.322 20.608 1.00 81.25 384 THR A CA 1
ATOM 3009 C C . THR A 1 384 ? -16.026 27.858 19.202 1.00 81.25 384 THR A C 1
ATOM 3011 O O . THR A 1 384 ? -15.994 26.649 18.944 1.00 81.25 384 THR A O 1
ATOM 3014 N N . PRO A 1 385 ? -15.670 28.782 18.287 1.00 83.56 385 PRO A N 1
ATOM 3015 C CA . PRO A 1 385 ? -15.174 28.410 16.966 1.00 83.56 385 PRO A CA 1
ATOM 3016 C C . PRO A 1 385 ? -13.972 27.462 17.023 1.00 83.56 385 PRO A C 1
ATOM 3018 O O . PRO A 1 385 ? -13.873 26.538 16.220 1.00 83.56 385 PRO A O 1
ATOM 3021 N N . ASP A 1 386 ? -13.080 27.659 17.992 1.00 80.94 386 ASP A N 1
ATOM 3022 C CA . ASP A 1 386 ? -11.838 26.893 18.098 1.00 80.94 386 ASP A CA 1
ATOM 3023 C C . ASP A 1 386 ? -12.069 25.494 18.671 1.00 80.94 386 ASP A C 1
ATOM 3025 O O . ASP A 1 386 ? -11.509 24.536 18.144 1.00 80.94 386 ASP A O 1
ATOM 3029 N N . ASN A 1 387 ? -12.973 25.336 19.646 1.00 82.25 387 ASN A N 1
ATOM 3030 C CA . ASN A 1 387 ? -13.367 24.015 20.150 1.00 82.25 387 ASN A CA 1
ATOM 3031 C C . ASN A 1 387 ? -14.088 23.193 19.064 1.00 82.25 387 ASN A C 1
ATOM 3033 O O . ASN A 1 387 ? -13.865 21.988 18.949 1.00 82.25 387 ASN A O 1
ATOM 3037 N N . ILE A 1 388 ? -14.904 23.842 18.223 1.00 86.44 388 ILE A N 1
ATOM 3038 C CA . ILE A 1 388 ? -15.574 23.196 17.083 1.00 86.44 388 ILE A CA 1
ATOM 3039 C C . ILE A 1 388 ? -14.558 22.796 16.005 1.00 86.44 388 ILE A C 1
ATOM 3041 O O . ILE A 1 388 ? -14.566 21.649 15.562 1.00 86.44 388 ILE A O 1
ATOM 3045 N N . ARG A 1 389 ? -13.643 23.692 15.606 1.00 87.00 389 ARG A N 1
ATOM 3046 C CA . ARG A 1 389 ? -12.559 23.352 14.661 1.00 87.00 389 ARG A CA 1
ATOM 3047 C C . ARG A 1 389 ? -11.685 22.221 15.197 1.00 87.00 389 ARG A C 1
ATOM 3049 O O . ARG A 1 389 ? -11.372 21.303 14.448 1.00 87.00 389 ARG A O 1
ATOM 3056 N N . HIS A 1 390 ? -11.338 22.258 16.483 1.00 83.56 390 HIS A N 1
ATOM 3057 C CA . HIS A 1 390 ? -10.561 21.207 17.128 1.00 83.56 390 HIS A CA 1
ATOM 3058 C C . HIS A 1 390 ? -11.278 19.855 17.038 1.00 83.56 390 HIS A C 1
ATOM 3060 O O . HIS A 1 390 ? -10.689 18.915 16.512 1.00 83.56 390 HIS A O 1
ATOM 3066 N N . LEU A 1 391 ? -12.563 19.771 17.410 1.00 87.56 391 LEU A N 1
ATOM 3067 C CA . LEU A 1 391 ? -13.350 18.540 17.254 1.00 87.56 391 LEU A CA 1
ATOM 3068 C C . LEU A 1 391 ? -13.356 18.026 15.805 1.00 87.56 391 LEU A C 1
ATOM 3070 O O . LEU A 1 391 ? -13.205 16.829 15.581 1.00 87.56 391 LEU A O 1
ATOM 3074 N N . PHE A 1 392 ? -13.503 18.910 14.816 1.00 89.94 392 PHE A N 1
ATOM 3075 C CA . PHE A 1 392 ? -13.492 18.512 13.404 1.00 89.94 392 PHE A CA 1
ATOM 3076 C C . PHE A 1 392 ? -12.112 18.072 12.894 1.00 89.94 392 PHE A C 1
ATOM 3078 O O . PHE A 1 392 ? -12.055 17.250 11.980 1.00 89.94 392 PHE A O 1
ATOM 3085 N N . ASN A 1 393 ? -11.024 18.557 13.497 1.00 85.06 393 ASN A N 1
ATOM 3086 C CA . ASN A 1 393 ? -9.675 18.051 13.242 1.00 85.06 393 ASN A CA 1
ATOM 3087 C C . ASN A 1 393 ? -9.495 16.648 13.850 1.00 85.06 393 ASN A C 1
ATOM 3089 O O . ASN A 1 393 ? -9.009 15.755 13.161 1.00 85.06 393 ASN A O 1
ATOM 3093 N N . LEU A 1 394 ? -9.955 16.423 15.091 1.00 82.81 394 LEU A N 1
ATOM 3094 C CA . LEU A 1 394 ? -9.958 15.094 15.728 1.00 82.81 394 LEU A CA 1
ATOM 3095 C C . LEU A 1 394 ? -10.794 14.093 14.906 1.00 82.81 394 LEU A C 1
ATOM 3097 O O . LEU A 1 394 ? -10.338 12.990 14.610 1.00 82.81 394 LEU A O 1
ATOM 3101 N N . TYR A 1 395 ? -11.987 14.497 14.458 1.00 86.94 395 TYR A N 1
ATOM 3102 C CA . TYR A 1 395 ? -12.890 13.684 13.632 1.00 86.94 395 TYR A CA 1
ATOM 3103 C C . TYR A 1 395 ? -12.293 13.300 12.265 1.00 86.94 395 TYR A C 1
ATOM 3105 O O . TYR A 1 395 ? -12.664 12.268 11.706 1.00 86.94 395 TYR A O 1
ATOM 3113 N N . GLU A 1 396 ? -11.339 14.072 11.730 1.00 85.12 396 GLU A N 1
ATOM 3114 C CA . GLU A 1 396 ? -10.662 13.718 10.475 1.00 85.12 396 GLU A CA 1
ATOM 3115 C C . GLU A 1 396 ? -9.693 12.539 10.628 1.00 85.12 396 GLU A C 1
ATOM 3117 O O . GLU A 1 396 ? -9.522 11.755 9.692 1.00 85.12 396 GLU A O 1
ATOM 3122 N N . THR A 1 397 ? -9.122 12.337 11.821 1.00 80.12 397 THR A N 1
ATOM 3123 C CA . THR A 1 397 ? -8.209 11.209 12.103 1.00 80.12 397 THR A CA 1
ATOM 3124 C C . THR A 1 397 ? -8.889 9.836 11.970 1.00 80.12 397 THR A C 1
ATOM 3126 O O . THR A 1 397 ? -8.226 8.817 11.777 1.00 80.12 397 THR A O 1
ATOM 3129 N N . VAL A 1 398 ? -10.227 9.813 12.007 1.00 81.81 398 VAL A N 1
ATOM 3130 C CA . VAL A 1 398 ? -11.094 8.635 11.824 1.00 81.81 398 VAL A CA 1
ATOM 3131 C C . VAL A 1 398 ? -11.916 8.687 10.531 1.00 81.81 398 VAL A C 1
ATOM 3133 O O . VAL A 1 398 ? -12.894 7.954 10.372 1.00 81.81 398 VAL A O 1
ATOM 3136 N N . SER A 1 399 ? -11.507 9.516 9.565 1.00 82.00 399 SER A N 1
ATOM 3137 C CA . SER A 1 399 ? -12.128 9.611 8.234 1.00 82.00 399 SER A CA 1
ATOM 3138 C C . SER A 1 399 ? -12.199 8.265 7.492 1.00 82.00 399 SER A C 1
ATOM 3140 O O . SER A 1 399 ? -13.177 8.022 6.784 1.00 82.00 399 SER A O 1
ATOM 3142 N N . TRP A 1 400 ? -11.236 7.368 7.733 1.00 81.69 400 TRP A N 1
ATOM 3143 C CA . TRP A 1 400 ? -11.177 5.997 7.209 1.00 81.69 400 TRP A CA 1
ATOM 3144 C C . TRP A 1 400 ? -12.324 5.083 7.679 1.00 81.69 400 TRP A C 1
ATOM 3146 O O . TRP A 1 400 ? -12.633 4.101 7.007 1.00 81.69 400 TRP A O 1
ATOM 3156 N N . ILE A 1 401 ? -12.997 5.390 8.796 1.00 87.75 401 ILE A N 1
ATOM 3157 C CA . ILE A 1 401 ? -14.188 4.644 9.230 1.00 87.75 401 ILE A CA 1
ATOM 3158 C C . ILE A 1 401 ? -15.368 5.075 8.343 1.00 87.75 401 ILE A C 1
ATOM 3160 O O . ILE A 1 401 ? -15.743 6.252 8.376 1.00 87.75 401 ILE A O 1
ATOM 3164 N N . PRO A 1 402 ? -16.006 4.181 7.564 1.00 90.25 402 PRO A N 1
ATOM 3165 C CA . PRO A 1 402 ? -17.072 4.575 6.645 1.00 90.25 402 PRO A CA 1
ATOM 3166 C C . PRO A 1 402 ? -18.324 5.053 7.406 1.00 90.25 402 PRO A C 1
ATOM 3168 O O . PRO A 1 402 ? -18.606 4.534 8.488 1.00 90.25 402 PRO A O 1
ATOM 3171 N N . PRO A 1 403 ? -19.145 5.972 6.852 1.00 91.12 403 PRO A N 1
ATOM 3172 C CA . PRO A 1 403 ? -20.334 6.513 7.527 1.00 91.12 403 PRO A CA 1
ATOM 3173 C C . PRO A 1 403 ? -21.310 5.451 8.057 1.00 91.12 403 PRO A C 1
ATOM 3175 O O . PRO A 1 403 ? -21.901 5.636 9.117 1.00 91.12 403 PRO A O 1
ATOM 3178 N N . ARG A 1 404 ? -21.414 4.295 7.381 1.00 91.50 404 ARG A N 1
ATOM 3179 C CA . ARG A 1 404 ? -22.216 3.137 7.826 1.00 91.50 404 ARG A CA 1
ATOM 3180 C C . ARG A 1 404 ? -21.792 2.550 9.185 1.00 91.50 404 ARG A C 1
ATOM 3182 O O . ARG A 1 404 ? -22.550 1.789 9.764 1.00 91.50 404 ARG A O 1
ATOM 3189 N N . ARG A 1 405 ? -20.596 2.892 9.683 1.00 93.62 405 ARG A N 1
ATOM 3190 C CA . ARG A 1 405 ? -20.021 2.455 10.972 1.00 93.62 405 ARG A CA 1
ATOM 3191 C C . ARG A 1 405 ? -19.741 3.620 11.931 1.00 93.62 405 ARG A C 1
ATOM 3193 O O . ARG A 1 405 ? -19.000 3.450 12.899 1.00 93.62 405 ARG A O 1
ATOM 3200 N N . ARG A 1 406 ? -20.306 4.803 11.658 1.00 95.44 406 ARG A N 1
ATOM 3201 C CA . ARG A 1 406 ? -20.261 5.966 12.555 1.00 95.44 406 ARG A CA 1
ATOM 3202 C C . ARG A 1 406 ? -21.584 6.071 13.293 1.00 95.44 406 ARG A C 1
ATOM 3204 O O . ARG A 1 406 ? -22.632 6.220 12.665 1.00 95.44 406 ARG A O 1
ATOM 3211 N N . TYR A 1 407 ? -21.508 5.998 14.611 1.00 97.00 407 TYR A N 1
ATOM 3212 C CA . TYR A 1 407 ? -22.640 5.974 15.517 1.00 97.00 407 TYR A CA 1
ATOM 3213 C C . TYR A 1 407 ? -22.546 7.123 16.507 1.00 97.00 407 TYR A C 1
ATOM 3215 O O . TYR A 1 407 ? -21.460 7.537 16.902 1.00 97.00 407 TYR A O 1
ATOM 3223 N N . ASN A 1 408 ? -23.698 7.612 16.927 1.00 96.69 408 ASN A N 1
ATOM 3224 C CA . ASN A 1 408 ? -23.848 8.598 17.975 1.00 96.69 408 ASN A CA 1
ATOM 3225 C C . ASN A 1 408 ? -24.829 8.054 19.016 1.00 96.69 408 ASN A C 1
ATOM 3227 O O . ASN A 1 408 ? -25.841 7.464 18.632 1.00 96.69 408 ASN A O 1
ATOM 3231 N N . ALA A 1 409 ? -24.522 8.215 20.302 1.00 94.38 409 ALA A N 1
ATOM 3232 C CA . ALA A 1 409 ? -25.390 7.801 21.400 1.00 94.38 409 ALA A CA 1
ATOM 3233 C C . ALA A 1 409 ? -25.576 8.929 22.425 1.00 94.38 409 ALA A C 1
ATOM 3235 O O . ALA A 1 409 ? -24.681 9.758 22.604 1.00 94.38 409 ALA A O 1
ATOM 3236 N N . ASP A 1 410 ? -26.746 8.957 23.068 1.00 91.75 410 ASP A N 1
ATOM 3237 C CA . ASP A 1 410 ? -27.121 9.973 24.060 1.00 91.75 410 ASP A CA 1
ATOM 3238 C C . ASP A 1 410 ? -28.230 9.477 25.010 1.00 91.75 410 ASP A C 1
ATOM 3240 O O . ASP A 1 410 ? -29.027 8.601 24.647 1.00 91.75 410 ASP A O 1
ATOM 3244 N N . GLU A 1 411 ? -28.318 10.059 26.209 1.00 84.12 411 GLU A N 1
ATOM 3245 C CA . GLU A 1 411 ? -29.330 9.732 27.225 1.00 84.12 411 GLU A CA 1
ATOM 3246 C C . GLU A 1 411 ? -30.522 10.710 27.167 1.00 84.12 411 GLU A C 1
ATOM 3248 O O . GLU A 1 411 ? -30.547 11.794 27.757 1.00 84.12 411 GLU A O 1
ATOM 3253 N N . GLY A 1 412 ? -31.576 10.299 26.464 1.00 72.81 412 GLY A N 1
ATOM 3254 C CA . GLY A 1 412 ? -32.828 11.036 26.345 1.00 72.81 412 GLY A CA 1
ATOM 3255 C C . GLY A 1 412 ? -33.730 10.863 27.568 1.00 72.81 412 GLY A C 1
ATOM 3256 O O . GLY A 1 412 ? -34.545 9.943 27.623 1.00 72.81 412 GLY A O 1
ATOM 3257 N N . GLY A 1 413 ? -33.646 11.781 28.530 1.00 71.25 413 GLY A N 1
ATOM 3258 C CA . GLY A 1 413 ? -34.552 11.805 29.683 1.00 71.25 413 GLY A CA 1
ATOM 3259 C C . GLY A 1 413 ? -35.990 12.237 29.347 1.00 71.25 413 GLY A C 1
ATOM 3260 O O . GLY A 1 413 ? -36.205 13.235 28.642 1.00 71.25 413 GLY A O 1
ATOM 3261 N N . ILE A 1 414 ? -36.981 11.491 29.854 1.00 65.06 414 ILE A N 1
ATOM 3262 C CA . ILE A 1 414 ? -38.416 11.717 29.616 1.00 65.06 414 ILE A CA 1
ATOM 3263 C C . ILE A 1 414 ? -39.212 11.618 30.926 1.00 65.06 414 ILE A C 1
ATOM 3265 O O . ILE A 1 414 ? -38.998 10.737 31.759 1.00 65.06 414 ILE A O 1
ATOM 3269 N N . MET A 1 415 ? -40.171 12.531 31.104 1.00 60.12 415 MET A N 1
ATOM 3270 C CA . MET A 1 415 ? -41.088 12.526 32.246 1.00 60.12 415 MET A CA 1
ATOM 3271 C C . MET A 1 415 ? -42.301 11.623 31.995 1.00 60.12 415 MET A C 1
ATOM 3273 O O . MET A 1 415 ? -43.007 11.758 30.990 1.00 60.12 415 MET A O 1
ATOM 3277 N N . GLU A 1 416 ? -42.594 10.749 32.953 1.00 55.03 416 GLU A N 1
ATOM 3278 C CA . GLU A 1 416 ? -43.828 9.963 33.003 1.00 55.03 416 GLU A CA 1
ATOM 3279 C C . GLU A 1 416 ? -45.018 10.905 33.314 1.00 55.03 416 GLU A C 1
ATOM 3281 O O . GLU A 1 416 ? -45.273 11.232 34.469 1.00 55.03 416 GLU A O 1
ATOM 3286 N N . GLY A 1 417 ? -45.737 11.378 32.281 1.00 48.22 417 GLY A N 1
ATOM 3287 C CA . GLY A 1 417 ? -47.032 12.069 32.435 1.00 48.22 417 GLY A CA 1
ATOM 3288 C C . GLY A 1 417 ? -47.092 13.589 32.199 1.00 48.22 417 GLY A C 1
ATOM 3289 O O . GLY A 1 417 ? -48.052 14.215 32.640 1.00 48.22 417 GLY A O 1
ATOM 3290 N N . GLN A 1 418 ? -46.126 14.220 31.515 1.00 47.78 418 GLN A N 1
ATOM 3291 C CA . GLN A 1 418 ? -46.243 15.650 31.171 1.00 47.78 418 GLN A CA 1
ATOM 3292 C C . GLN A 1 418 ? -47.074 15.868 29.888 1.00 47.78 418 GLN A C 1
ATOM 3294 O O . GLN A 1 418 ? -46.607 15.579 28.787 1.00 47.78 418 GLN A O 1
ATOM 3299 N N . GLY A 1 419 ? -48.285 16.415 30.035 1.00 47.78 419 GLY A N 1
ATOM 3300 C CA . GLY A 1 419 ? -49.093 16.937 28.925 1.00 47.78 419 GLY A CA 1
ATOM 3301 C C . GLY A 1 419 ? -48.610 18.302 28.409 1.00 47.78 419 GLY A C 1
ATOM 3302 O O . GLY A 1 419 ? -47.684 18.905 28.953 1.00 47.78 419 GLY A O 1
ATOM 3303 N N . ILE A 1 420 ? -49.241 18.793 27.341 1.00 44.12 420 ILE A N 1
ATOM 3304 C CA . ILE A 1 420 ? -48.985 20.125 26.770 1.00 44.12 420 ILE A CA 1
ATOM 3305 C C . ILE A 1 420 ? -49.722 21.182 27.612 1.00 44.12 420 ILE A C 1
ATOM 3307 O O . ILE A 1 420 ? -50.861 20.951 28.013 1.00 44.12 420 ILE A O 1
ATOM 3311 N N . ASN A 1 421 ? -49.130 22.366 27.808 1.00 44.62 421 ASN A N 1
ATOM 3312 C CA . ASN A 1 421 ? -49.894 23.561 28.186 1.00 44.62 421 ASN A CA 1
ATOM 3313 C C . ASN A 1 421 ? -50.744 23.995 26.978 1.00 44.62 421 ASN A C 1
ATOM 3315 O O . ASN A 1 421 ? -50.322 24.839 26.188 1.00 44.62 421 ASN A O 1
ATOM 3319 N N . GLY A 1 422 ? -51.892 23.348 26.782 1.00 43.97 422 GLY A N 1
ATOM 3320 C CA . GLY A 1 422 ? -52.853 23.721 25.747 1.00 43.97 422 GLY A CA 1
ATOM 3321 C C . GLY A 1 422 ? -53.591 25.013 26.098 1.00 43.97 422 GLY A C 1
ATOM 3322 O O . GLY A 1 422 ? -53.720 25.366 27.270 1.00 43.97 422 GLY A O 1
ATOM 3323 N N . LEU A 1 423 ? -54.118 25.695 25.078 1.00 45.09 423 LEU A N 1
ATOM 3324 C CA . LEU A 1 423 ? -55.173 26.684 25.287 1.00 45.09 423 LEU A CA 1
ATOM 3325 C C . LEU A 1 423 ? -56.405 25.948 25.831 1.00 45.09 423 LEU A C 1
ATOM 3327 O O . LEU A 1 423 ? -56.854 24.970 25.235 1.00 45.09 423 LEU A O 1
ATOM 3331 N N . VAL A 1 424 ? -56.924 26.404 26.969 1.00 49.47 424 VAL A N 1
ATOM 3332 C CA . VAL A 1 424 ? -58.124 25.855 27.614 1.00 49.47 424 VAL A CA 1
ATOM 3333 C C . VAL A 1 424 ? -59.276 26.844 27.481 1.00 49.47 424 VAL A C 1
ATOM 3335 O O . VAL A 1 424 ? -59.066 28.054 27.533 1.00 49.47 424 VAL A O 1
ATOM 3338 N N . ILE A 1 425 ? -60.495 26.334 27.314 1.00 48.31 425 ILE A N 1
ATOM 3339 C CA . ILE A 1 425 ? -61.711 27.155 27.301 1.00 48.31 425 ILE A CA 1
ATOM 3340 C C . ILE A 1 425 ? -62.129 27.401 28.756 1.00 48.31 425 ILE A C 1
ATOM 3342 O O . ILE A 1 425 ? -62.182 26.463 29.551 1.00 48.31 425 ILE A O 1
ATOM 3346 N N . GLY A 1 426 ? -62.404 28.656 29.111 1.00 51.69 426 GLY A N 1
ATOM 3347 C CA . GLY A 1 426 ? -62.743 29.072 30.473 1.00 51.69 426 GLY A CA 1
ATOM 3348 C C . GLY A 1 426 ? -63.715 30.252 30.508 1.00 51.69 426 GLY A C 1
ATOM 3349 O O . GLY A 1 426 ? -64.065 30.809 29.470 1.00 51.69 426 GLY A O 1
ATOM 3350 N N . SER A 1 427 ? -64.153 30.614 31.718 1.00 47.97 427 SER A N 1
ATOM 3351 C CA . SER A 1 427 ? -65.019 31.776 31.971 1.00 47.97 427 SER A CA 1
ATOM 3352 C C . SER A 1 427 ? -64.388 33.078 31.466 1.00 47.97 427 SER A C 1
ATOM 3354 O O . SER A 1 427 ? -63.181 33.277 31.599 1.00 47.97 427 SER A O 1
ATOM 3356 N N . SER A 1 428 ? -65.211 33.993 30.950 1.00 51.06 428 SER A N 1
ATOM 3357 C CA . SER A 1 428 ? -64.786 35.328 30.516 1.00 51.06 428 SER A CA 1
ATOM 3358 C C . SER A 1 428 ? -64.590 36.330 31.662 1.00 51.06 428 SER A C 1
ATOM 3360 O O . SER A 1 428 ? -64.250 37.481 31.394 1.00 51.06 428 SER A O 1
ATOM 3362 N N . GLN A 1 429 ? -64.828 35.939 32.921 1.00 52.97 429 GLN A N 1
ATOM 3363 C CA . GLN A 1 429 ? -64.705 36.825 34.084 1.00 52.97 429 GLN A CA 1
ATOM 3364 C C . GLN A 1 429 ? -63.559 36.416 35.028 1.00 52.97 429 GLN A C 1
ATOM 3366 O O . GLN A 1 429 ? -63.548 35.329 35.598 1.00 52.97 429 GLN A O 1
ATOM 3371 N N . GLU A 1 430 ? -62.620 37.358 35.164 1.00 46.78 430 GLU A N 1
ATOM 3372 C CA . GLU A 1 430 ? -61.596 37.542 36.206 1.00 46.78 430 GLU A CA 1
ATOM 3373 C C . GLU A 1 430 ? -60.636 36.384 36.555 1.00 46.78 430 GLU A C 1
ATOM 3375 O O . GLU A 1 430 ? -60.716 35.734 37.595 1.00 46.78 430 GLU A O 1
ATOM 3380 N N . SER A 1 431 ? -59.583 36.236 35.744 1.00 44.28 431 SER A N 1
ATOM 3381 C CA . SER A 1 431 ? -58.183 36.154 36.224 1.00 44.28 431 SER A CA 1
ATOM 3382 C C . SER A 1 431 ? -57.198 36.276 35.044 1.00 44.28 431 SER A C 1
ATOM 3384 O O . SER A 1 431 ? -57.553 35.940 33.913 1.00 44.28 431 SER A O 1
ATOM 3386 N N . PRO A 1 432 ? -55.969 36.796 35.240 1.00 51.31 432 PRO A N 1
ATOM 3387 C CA . PRO A 1 432 ? -55.082 37.132 34.126 1.00 51.31 432 PRO A CA 1
ATOM 3388 C C . PRO A 1 432 ? -54.478 35.891 33.444 1.00 51.31 432 PRO A C 1
ATOM 3390 O O . PRO A 1 432 ? -53.562 35.255 33.967 1.00 51.31 432 PRO A O 1
ATOM 3393 N N . ASN A 1 433 ? -54.959 35.602 32.230 1.00 53.69 433 ASN A N 1
ATOM 3394 C CA . ASN A 1 433 ? -54.361 34.747 31.188 1.00 53.69 433 ASN A CA 1
ATOM 3395 C C . ASN A 1 433 ? -53.968 33.298 31.561 1.00 53.69 433 ASN A C 1
ATOM 3397 O O . ASN A 1 433 ? -53.380 32.603 30.732 1.00 53.69 433 ASN A O 1
ATOM 3401 N N . THR A 1 434 ? -54.275 32.811 32.765 1.00 52.59 434 THR A N 1
ATOM 3402 C CA . THR A 1 434 ? -53.925 31.455 33.217 1.00 52.59 434 THR A CA 1
ATOM 3403 C C . THR A 1 434 ? -54.999 30.881 34.138 1.00 52.59 434 THR A C 1
ATOM 3405 O O . THR A 1 434 ? -55.388 31.510 35.116 1.00 52.59 434 THR A O 1
ATOM 3408 N N . VAL A 1 435 ? -55.456 29.658 33.845 1.00 52.75 435 VAL A N 1
ATOM 3409 C CA . VAL A 1 435 ? -56.386 28.893 34.692 1.00 52.75 435 VAL A CA 1
ATOM 3410 C C . VAL A 1 435 ? -55.617 27.723 35.325 1.00 52.75 435 VAL A C 1
ATOM 3412 O O . VAL A 1 435 ? -54.900 27.021 34.605 1.00 52.75 435 VAL A O 1
ATOM 3415 N N . PRO A 1 436 ? -55.724 27.472 36.644 1.00 49.47 436 PRO A N 1
ATOM 3416 C CA . PRO A 1 436 ? -55.012 26.373 37.293 1.00 49.47 436 PRO A CA 1
ATOM 3417 C C . PRO A 1 436 ? -55.589 25.002 36.896 1.00 49.47 436 PRO A C 1
ATOM 3419 O O . PRO A 1 436 ? -56.612 24.557 37.415 1.00 49.47 436 PRO A O 1
ATOM 3422 N N . VAL A 1 437 ? -54.899 24.294 35.998 1.00 52.38 437 VAL A N 1
ATOM 3423 C CA . VAL A 1 437 ? -55.255 22.926 35.581 1.00 52.38 437 VAL A CA 1
ATOM 3424 C C . VAL A 1 437 ? -54.735 21.903 36.599 1.00 52.38 437 VAL A C 1
ATOM 3426 O O . VAL A 1 437 ? -53.547 21.897 36.934 1.00 52.38 437 VAL A O 1
ATOM 3429 N N . LYS A 1 438 ? -55.605 20.990 37.062 1.00 43.97 438 LYS A N 1
ATOM 3430 C CA . LYS A 1 438 ? -55.235 19.877 37.961 1.00 43.97 438 LYS A CA 1
ATOM 3431 C C . LYS A 1 438 ? -54.091 19.046 37.362 1.00 43.97 438 LYS A C 1
ATOM 3433 O O . LYS A 1 438 ? -54.299 18.241 36.461 1.00 43.97 438 LYS A O 1
ATOM 3438 N N . THR A 1 439 ? -52.893 19.179 37.925 1.00 47.28 439 THR A N 1
ATOM 3439 C CA . THR A 1 439 ? -51.727 18.334 37.624 1.00 47.28 439 THR A CA 1
ATOM 3440 C C . THR A 1 439 ? -51.182 17.716 38.910 1.00 47.28 439 THR A C 1
ATOM 3442 O O . THR A 1 439 ? -51.038 18.390 39.928 1.00 47.28 439 THR A O 1
ATOM 3445 N N . ILE A 1 440 ? -50.899 16.409 38.890 1.00 40.31 440 ILE A N 1
ATOM 3446 C CA . ILE A 1 440 ? -50.426 15.667 40.070 1.00 40.31 440 ILE A CA 1
ATOM 3447 C C . ILE A 1 440 ? -48.892 15.630 40.090 1.00 40.31 440 ILE A C 1
ATOM 3449 O O . ILE A 1 440 ? -48.249 15.312 39.095 1.00 40.31 440 ILE A O 1
ATOM 3453 N N . ASN A 1 441 ? -48.292 15.883 41.258 1.00 41.88 441 ASN A N 1
ATOM 3454 C CA . ASN A 1 441 ? -46.837 15.948 41.480 1.00 41.88 441 ASN A CA 1
ATOM 3455 C C . ASN A 1 441 ? -46.078 14.598 41.398 1.00 41.88 441 ASN A C 1
ATOM 3457 O O . ASN A 1 441 ? -44.987 14.464 41.951 1.00 41.88 441 ASN A O 1
ATOM 3461 N N . ALA A 1 442 ? -46.601 13.590 40.697 1.00 46.62 442 ALA A N 1
ATOM 3462 C CA . ALA A 1 442 ? -45.949 12.288 40.526 1.00 46.62 442 ALA A CA 1
ATOM 3463 C C . ALA A 1 442 ? -44.910 12.320 39.384 1.00 46.62 442 ALA A C 1
ATOM 3465 O O . ALA A 1 442 ? -45.054 11.642 38.373 1.00 46.62 442 ALA A O 1
ATOM 3466 N N . ARG A 1 443 ? -43.865 13.142 39.534 1.00 54.00 443 ARG A N 1
ATOM 3467 C CA . ARG A 1 443 ? -42.823 13.360 38.514 1.00 54.00 443 ARG A CA 1
ATOM 3468 C C . ARG A 1 443 ? -41.761 12.252 38.538 1.00 54.00 443 ARG A C 1
ATOM 3470 O O . ARG A 1 443 ? -40.660 12.464 39.047 1.00 54.00 443 ARG A O 1
ATOM 3477 N N . THR A 1 444 ? -42.067 11.071 38.005 1.00 58.16 444 THR A N 1
ATOM 3478 C CA . THR A 1 444 ? -41.048 10.038 37.761 1.00 58.16 444 THR A CA 1
ATOM 3479 C C . THR A 1 444 ? -40.306 10.305 36.450 1.00 58.16 444 THR A C 1
ATOM 3481 O O . THR A 1 444 ? -40.901 10.482 35.389 1.00 58.16 444 THR A O 1
ATOM 3484 N N . TRP A 1 445 ? -38.979 10.382 36.553 1.00 65.56 445 TRP A N 1
ATOM 3485 C CA . TRP A 1 445 ? -38.061 10.473 35.421 1.00 65.56 445 TRP A CA 1
ATOM 3486 C C . TRP A 1 445 ? -37.667 9.062 34.996 1.00 65.56 445 TRP A C 1
ATOM 3488 O O . TRP A 1 445 ? -37.294 8.252 35.853 1.00 65.56 445 TRP A O 1
ATOM 3498 N N . THR A 1 446 ? -37.741 8.795 33.698 1.00 77.94 446 THR A N 1
ATOM 3499 C CA . THR A 1 446 ? -37.232 7.570 33.084 1.00 77.94 446 THR A CA 1
ATOM 3500 C C . THR A 1 446 ? -36.305 7.986 31.949 1.00 77.94 446 THR A C 1
ATOM 3502 O O . THR A 1 446 ? -36.697 8.735 31.049 1.00 77.94 446 THR A O 1
ATOM 3505 N N . SER A 1 447 ? -35.055 7.543 32.038 1.00 83.94 447 SER A N 1
ATOM 3506 C CA . SER A 1 447 ? -34.027 7.817 31.041 1.00 83.94 447 SER A CA 1
ATOM 3507 C C . SER A 1 447 ? -33.995 6.730 29.983 1.00 83.94 447 SER A C 1
ATOM 3509 O O . SER A 1 447 ? -34.280 5.564 30.268 1.00 83.94 447 SER A O 1
ATOM 3511 N N . ILE A 1 448 ? -33.651 7.103 28.753 1.00 87.31 448 ILE A N 1
ATOM 3512 C CA . ILE A 1 448 ? -33.559 6.164 27.638 1.00 87.31 448 ILE A CA 1
ATOM 3513 C C . ILE A 1 448 ? -32.284 6.455 26.858 1.00 87.31 448 ILE A C 1
ATOM 3515 O O . ILE A 1 448 ? -32.106 7.562 26.354 1.00 87.31 448 ILE A O 1
ATOM 3519 N N . VAL A 1 449 ? -31.405 5.460 26.764 1.00 91.25 449 VAL A N 1
ATOM 3520 C CA . VAL A 1 449 ? -30.187 5.551 25.956 1.00 91.25 449 VAL A CA 1
ATOM 3521 C C . VAL A 1 449 ? -30.550 5.188 24.524 1.00 91.25 449 VAL A C 1
ATOM 3523 O O . VAL A 1 449 ? -30.953 4.054 24.242 1.00 91.25 449 VAL A O 1
ATOM 3526 N N . GLU A 1 450 ? -30.417 6.166 23.637 1.00 94.75 450 GLU A N 1
ATOM 3527 C CA . GLU A 1 450 ? -30.658 6.025 22.205 1.00 94.75 450 GLU A CA 1
ATOM 3528 C C . GLU A 1 450 ? -29.347 6.022 21.430 1.00 94.75 450 GLU A C 1
ATOM 3530 O O . GLU A 1 450 ? -28.368 6.644 21.842 1.00 94.75 450 GLU A O 1
ATOM 3535 N N . CYS A 1 451 ? -29.323 5.327 20.291 1.00 96.31 451 CYS A N 1
ATOM 3536 C CA . CYS A 1 451 ? -28.154 5.299 19.420 1.00 96.31 451 CYS A CA 1
ATOM 3537 C C . CYS A 1 451 ? -28.542 5.251 17.942 1.00 96.31 451 CYS A C 1
ATOM 3539 O O . CYS A 1 451 ? -29.419 4.486 17.532 1.00 96.31 451 CYS A O 1
ATOM 3541 N N . ILE A 1 452 ? -27.873 6.079 17.142 1.00 96.69 452 ILE A N 1
ATOM 3542 C CA . ILE A 1 452 ? -28.148 6.297 15.722 1.00 96.69 452 ILE A CA 1
ATOM 3543 C C . ILE A 1 452 ? -26.870 6.259 14.886 1.00 96.69 452 ILE A C 1
ATOM 3545 O O . ILE A 1 452 ? -25.835 6.795 15.273 1.00 96.69 452 ILE A O 1
ATOM 3549 N N . SER A 1 453 ? -26.954 5.668 13.700 1.00 96.25 453 SER A N 1
ATOM 3550 C CA . SER A 1 453 ? -25.896 5.708 12.684 1.00 96.25 453 SER A CA 1
ATOM 3551 C C . SER A 1 453 ? -25.994 6.955 11.802 1.00 96.25 453 SER A C 1
ATOM 3553 O O . SER A 1 453 ? -27.086 7.490 11.581 1.00 96.25 453 SER A O 1
ATOM 3555 N N . ALA A 1 454 ? -24.873 7.368 11.208 1.00 94.62 454 ALA A N 1
ATOM 3556 C CA . ALA A 1 454 ? -24.827 8.493 10.268 1.00 94.62 454 ALA A CA 1
ATOM 3557 C C . ALA A 1 454 ? -25.670 8.284 8.992 1.00 94.62 454 ALA A C 1
ATOM 3559 O O . ALA A 1 454 ? -26.052 9.255 8.342 1.00 94.62 454 ALA A O 1
ATOM 3560 N N . LEU A 1 455 ? -26.011 7.036 8.641 1.00 93.31 455 LEU A N 1
ATOM 3561 C CA . LEU A 1 455 ? -26.877 6.728 7.493 1.00 93.31 455 LEU A CA 1
ATOM 3562 C C . LEU A 1 455 ? -28.383 6.739 7.809 1.00 93.31 455 LEU A C 1
ATOM 3564 O O . LEU A 1 455 ? -29.191 6.606 6.885 1.00 93.31 455 LEU A O 1
ATOM 3568 N N . GLY A 1 456 ? -28.776 6.945 9.069 1.00 92.94 456 GLY A N 1
ATOM 3569 C CA . GLY A 1 456 ? -30.181 7.090 9.460 1.00 92.94 456 GLY A CA 1
ATOM 3570 C C . GLY A 1 456 ? -30.824 5.869 10.127 1.00 92.94 456 GLY A C 1
ATOM 3571 O O . GLY A 1 456 ? -32.035 5.869 10.321 1.00 92.94 456 GLY A O 1
ATOM 3572 N N . VAL A 1 457 ? -30.051 4.834 10.473 1.00 93.62 457 VAL A N 1
ATOM 3573 C CA . VAL A 1 457 ? -30.545 3.658 11.221 1.00 93.62 457 VAL A CA 1
ATOM 3574 C C . VAL A 1 457 ? -30.446 3.919 12.723 1.00 93.62 457 VAL A C 1
ATOM 3576 O O . VAL A 1 457 ? -29.368 4.292 13.190 1.00 93.62 457 VAL A O 1
ATOM 3579 N N . ALA A 1 458 ? -31.529 3.683 13.467 1.00 94.62 458 ALA A N 1
ATOM 3580 C CA . ALA A 1 458 ? -31.560 3.709 14.930 1.00 94.62 458 ALA A CA 1
ATOM 3581 C C . ALA A 1 458 ? -31.502 2.283 15.508 1.00 94.62 458 ALA A C 1
ATOM 3583 O O . ALA A 1 458 ? -32.257 1.411 15.079 1.00 94.62 458 ALA A O 1
ATOM 3584 N N . LEU A 1 459 ? -30.626 2.059 16.488 1.00 95.31 459 LEU A N 1
ATOM 3585 C CA . LEU A 1 459 ? -30.459 0.779 17.193 1.00 95.31 459 LEU A CA 1
ATOM 3586 C C . LEU A 1 459 ? -31.623 0.553 18.176 1.00 95.31 459 LEU A C 1
ATOM 3588 O O . LEU A 1 459 ? -32.371 1.482 18.461 1.00 95.31 459 LEU A O 1
ATOM 3592 N N . ASN A 1 460 ? -31.801 -0.644 18.736 1.00 94.12 460 ASN A N 1
ATOM 3593 C CA . ASN A 1 460 ? -32.739 -0.846 19.849 1.00 94.12 460 ASN A CA 1
ATOM 3594 C C . ASN A 1 460 ? -32.304 -0.043 21.097 1.00 94.12 460 ASN A C 1
ATOM 3596 O O . ASN A 1 460 ? -31.108 -0.023 21.399 1.00 94.12 460 ASN A O 1
ATOM 3600 N N . PRO A 1 461 ? -33.242 0.583 21.834 1.00 93.88 461 PRO A N 1
ATOM 3601 C CA . PRO A 1 461 ? -32.934 1.409 22.997 1.00 93.88 461 PRO A CA 1
ATOM 3602 C C . PRO A 1 461 ? -32.710 0.589 24.275 1.00 93.88 461 PRO A C 1
ATOM 3604 O O . PRO A 1 461 ? -33.180 -0.548 24.409 1.00 93.88 461 PRO A O 1
ATOM 3607 N N . LEU A 1 462 ? -32.070 1.231 25.256 1.00 93.00 462 LEU A N 1
ATOM 3608 C CA . LEU A 1 462 ? -32.072 0.808 26.659 1.00 93.00 462 LEU A CA 1
ATOM 3609 C C . LEU A 1 462 ? -32.931 1.768 27.485 1.00 93.00 462 LEU A C 1
ATOM 3611 O O . LEU A 1 462 ? -32.633 2.959 27.548 1.00 93.00 462 LEU A O 1
ATOM 3615 N N . VAL A 1 463 ? -33.957 1.251 28.161 1.00 88.81 463 VAL A N 1
ATOM 3616 C CA . VAL A 1 463 ? -34.813 2.034 29.068 1.00 88.81 463 VAL A CA 1
ATOM 3617 C C . VAL A 1 463 ? -34.363 1.831 30.516 1.00 88.81 463 VAL A C 1
ATOM 3619 O O . VAL A 1 463 ? -34.350 0.705 31.021 1.00 88.81 463 VAL A O 1
ATOM 3622 N N . ILE A 1 464 ? -34.024 2.928 31.194 1.00 86.00 464 ILE A N 1
ATOM 3623 C CA . ILE A 1 464 ? -33.561 2.966 32.584 1.00 86.00 464 ILE A CA 1
ATOM 3624 C C . ILE A 1 464 ? -34.694 3.493 33.466 1.00 86.00 464 ILE A C 1
ATOM 3626 O O . ILE A 1 464 ? -34.968 4.693 33.547 1.00 86.00 464 ILE A O 1
ATOM 3630 N N . PHE A 1 465 ? -35.370 2.580 34.157 1.00 82.88 465 PHE A N 1
ATOM 3631 C CA . PHE A 1 465 ? -36.452 2.936 35.064 1.00 82.88 465 PHE A CA 1
ATOM 3632 C C . PHE A 1 465 ? -35.932 3.358 36.439 1.00 82.88 465 PHE A C 1
ATOM 3634 O O . PHE A 1 465 ? -35.248 2.587 37.113 1.00 82.88 465 PHE A O 1
ATOM 3641 N N . LYS A 1 466 ? -36.397 4.503 36.954 1.00 81.12 466 LYS A N 1
ATOM 3642 C CA . LYS A 1 466 ? -36.233 4.815 38.381 1.00 81.12 466 LYS A CA 1
ATOM 3643 C C . LYS A 1 466 ? -36.999 3.798 39.240 1.00 81.12 466 LYS A C 1
ATOM 3645 O O . LYS A 1 466 ? -38.238 3.803 39.235 1.00 81.12 466 LYS A O 1
ATOM 3650 N N . ALA A 1 467 ? -36.283 2.890 39.911 1.00 78.44 467 ALA A N 1
ATOM 3651 C CA . ALA A 1 467 ? -36.834 1.794 40.722 1.00 78.44 467 ALA A CA 1
ATOM 3652 C C . ALA A 1 467 ? -35.752 1.044 41.535 1.00 78.44 467 ALA A C 1
ATOM 3654 O O . ALA A 1 467 ? -34.567 1.325 41.419 1.00 78.44 467 ALA A O 1
ATOM 3655 N N . LYS A 1 468 ? -36.177 0.048 42.334 1.00 75.00 468 LYS A N 1
ATOM 3656 C CA . LYS A 1 468 ? -35.301 -0.917 43.042 1.00 75.00 468 LYS A CA 1
ATOM 3657 C C . LYS A 1 468 ? -35.341 -2.350 42.474 1.00 75.00 468 LYS A C 1
ATOM 3659 O O . LYS A 1 468 ? -34.710 -3.246 43.020 1.00 75.00 468 LYS A O 1
ATOM 3664 N N . SER A 1 469 ? -36.189 -2.609 41.479 1.00 76.00 469 SER A N 1
ATOM 3665 C CA . SER A 1 469 ? -36.315 -3.890 40.760 1.00 76.00 469 SER A CA 1
ATOM 3666 C C . SER A 1 469 ? -37.338 -3.761 39.634 1.00 76.00 469 SER A C 1
ATOM 3668 O O . SER A 1 469 ? -38.255 -2.939 39.728 1.00 76.00 469 SER A O 1
ATOM 3670 N N . ILE A 1 470 ? -37.203 -4.599 38.604 1.00 78.12 470 ILE A N 1
ATOM 3671 C CA . ILE A 1 470 ? -38.167 -4.721 37.504 1.00 78.12 470 ILE A CA 1
ATOM 3672 C C . ILE A 1 470 ? -39.411 -5.503 37.972 1.00 78.12 470 ILE A C 1
ATOM 3674 O O . ILE A 1 470 ? -39.309 -6.470 38.733 1.00 78.12 470 ILE A O 1
ATOM 3678 N N . GLN A 1 471 ? -40.601 -5.078 37.536 1.00 73.62 471 GLN A N 1
ATOM 3679 C CA . GLN A 1 471 ? -41.882 -5.701 37.893 1.00 73.62 471 GLN A CA 1
ATOM 3680 C C . GLN A 1 471 ? -42.638 -6.124 36.630 1.00 73.62 471 GLN A C 1
ATOM 3682 O O . GLN A 1 471 ? -42.759 -5.344 35.691 1.00 73.62 471 GLN A O 1
ATOM 3687 N N . GLU A 1 472 ? -43.199 -7.334 36.641 1.00 69.88 472 GLU A N 1
ATOM 3688 C CA . GLU A 1 472 ? -43.925 -7.945 35.511 1.00 69.88 472 GLU A CA 1
ATOM 3689 C C . GLU A 1 472 ? -45.055 -7.048 34.982 1.00 69.88 472 GLU A C 1
ATOM 3691 O O . GLU A 1 472 ? -45.171 -6.809 33.785 1.00 69.88 472 GLU A O 1
ATOM 3696 N N . GLN A 1 473 ? -45.811 -6.442 35.899 1.00 68.75 473 GLN A N 1
ATOM 3697 C CA . GLN A 1 473 ? -46.920 -5.518 35.633 1.00 68.75 473 GLN A CA 1
ATOM 3698 C C . GLN A 1 473 ? -46.549 -4.227 34.871 1.00 68.75 473 GLN A C 1
ATOM 3700 O O . GLN A 1 473 ? -47.429 -3.416 34.586 1.00 68.75 473 GLN A O 1
ATOM 3705 N N . TRP A 1 474 ? -45.269 -3.984 34.570 1.00 75.50 474 TRP A N 1
ATOM 3706 C CA . TRP A 1 474 ? -44.854 -2.888 33.686 1.00 75.50 474 TRP A CA 1
ATOM 3707 C C . TRP A 1 474 ? -44.930 -3.261 32.202 1.00 75.50 474 TRP A C 1
ATOM 3709 O O . TRP A 1 474 ? -44.823 -2.367 31.368 1.00 75.50 474 TRP A O 1
ATOM 3719 N N . PHE A 1 475 ? -45.132 -4.536 31.859 1.00 79.25 475 PHE A N 1
ATOM 3720 C CA . PHE A 1 475 ? -45.077 -5.014 30.480 1.00 79.25 475 PHE A CA 1
ATOM 3721 C C . PHE A 1 475 ? -46.368 -5.719 30.068 1.00 79.25 475 PHE A C 1
ATOM 3723 O O . PHE A 1 475 ? -46.765 -6.731 30.643 1.00 79.25 475 PHE A O 1
ATOM 3730 N N . LYS A 1 476 ? -47.011 -5.207 29.018 1.00 79.19 476 LYS A N 1
ATOM 3731 C CA . LYS A 1 476 ? -48.100 -5.908 28.326 1.00 79.19 476 LYS A CA 1
ATOM 3732 C C . LYS A 1 476 ? -47.494 -6.980 27.417 1.00 79.19 476 LYS A C 1
ATOM 3734 O O . LYS A 1 476 ? -46.499 -6.707 26.746 1.00 79.19 476 LYS A O 1
ATOM 3739 N N . LYS A 1 477 ? -48.095 -8.176 27.354 1.00 75.44 477 LYS A N 1
ATOM 3740 C CA . LYS A 1 477 ? -47.574 -9.290 26.532 1.00 75.44 477 LYS A CA 1
ATOM 3741 C C . LYS A 1 477 ? -47.402 -8.900 25.060 1.00 75.44 477 LYS A C 1
ATOM 3743 O O . LYS A 1 477 ? -46.355 -9.173 24.480 1.00 75.44 477 LYS A O 1
ATOM 3748 N N . ASP A 1 478 ? -48.361 -8.164 24.508 1.00 79.88 478 ASP A N 1
ATOM 3749 C CA . ASP A 1 478 ? -48.327 -7.700 23.116 1.00 79.88 478 ASP A CA 1
ATOM 3750 C C . ASP A 1 478 ? -47.195 -6.695 22.852 1.00 79.88 478 ASP A C 1
ATOM 3752 O O . ASP A 1 478 ? -46.641 -6.659 21.756 1.00 79.88 478 ASP A O 1
ATOM 3756 N N . PHE A 1 479 ? -46.817 -5.893 23.856 1.00 81.69 479 PHE A N 1
ATOM 3757 C CA . PHE A 1 479 ? -45.675 -4.980 23.759 1.00 81.69 479 PHE A CA 1
ATOM 3758 C C . PHE A 1 479 ? -44.352 -5.756 23.747 1.00 81.69 479 PHE A C 1
ATOM 3760 O O . PHE A 1 479 ? -43.493 -5.493 22.908 1.00 81.69 479 PHE A O 1
ATOM 3767 N N . LEU A 1 480 ? -44.211 -6.754 24.630 1.00 80.00 480 LEU A N 1
ATOM 3768 C CA . LEU A 1 480 ? -43.034 -7.632 24.664 1.00 80.00 480 LEU A CA 1
ATOM 3769 C C . LEU A 1 480 ? -42.837 -8.370 23.330 1.00 80.00 480 LEU A C 1
ATOM 3771 O O . LEU A 1 480 ? -41.715 -8.460 22.840 1.00 80.00 480 LEU A O 1
ATOM 3775 N N . ALA A 1 481 ? -43.928 -8.859 22.729 1.00 78.44 481 ALA A N 1
ATOM 3776 C CA . ALA A 1 481 ? -43.900 -9.554 21.443 1.00 78.44 481 ALA A CA 1
ATOM 3777 C C . ALA A 1 481 ? -43.532 -8.634 20.262 1.00 78.44 481 ALA A C 1
ATOM 3779 O O . ALA A 1 481 ? -42.883 -9.084 19.321 1.00 78.44 481 ALA A O 1
ATOM 3780 N N . LYS A 1 482 ? -43.911 -7.348 20.309 1.00 84.94 482 LYS A N 1
ATOM 3781 C CA . LYS A 1 482 ? -43.595 -6.356 19.263 1.00 84.94 482 LYS A CA 1
ATOM 3782 C C . LYS A 1 482 ? -42.181 -5.782 19.356 1.00 84.94 482 LYS A C 1
ATOM 3784 O O . LYS A 1 482 ? -41.641 -5.349 18.342 1.00 84.94 482 LYS A O 1
ATOM 3789 N N . HIS A 1 483 ? -41.575 -5.775 20.545 1.00 86.88 483 HIS A N 1
ATOM 3790 C CA . HIS A 1 483 ? -40.278 -5.134 20.787 1.00 86.88 483 HIS A CA 1
ATOM 3791 C C . HIS A 1 483 ? -39.243 -6.060 21.469 1.00 86.88 483 HIS A C 1
ATOM 3793 O O . HIS A 1 483 ? -38.593 -5.646 22.430 1.00 86.88 483 HIS A O 1
ATOM 3799 N N . PRO A 1 484 ? -39.025 -7.305 20.992 1.00 83.50 484 PRO A N 1
ATOM 3800 C CA . PRO A 1 484 ? -38.203 -8.301 21.695 1.00 83.50 484 PRO A CA 1
ATOM 3801 C C . PRO A 1 484 ? -36.728 -7.893 21.872 1.00 83.50 484 PRO A C 1
ATOM 3803 O O . PRO A 1 484 ? -36.090 -8.319 22.834 1.00 83.50 484 PRO A O 1
ATOM 3806 N N . GLY A 1 485 ? -36.192 -7.057 20.972 1.00 83.50 485 GLY A N 1
ATOM 3807 C CA . GLY A 1 485 ? -34.813 -6.549 21.018 1.00 83.50 485 GLY A CA 1
ATOM 3808 C C . GLY A 1 485 ? -34.580 -5.359 21.960 1.00 83.50 485 GLY A C 1
ATOM 3809 O O . GLY A 1 485 ? -33.442 -4.908 22.100 1.00 83.50 485 GLY A O 1
ATOM 3810 N N . TRP A 1 486 ? -35.625 -4.822 22.597 1.00 90.94 486 TRP A N 1
ATOM 3811 C CA . TRP A 1 486 ? -35.472 -3.740 23.571 1.00 90.94 486 TRP A CA 1
ATOM 3812 C C . TRP A 1 486 ? -34.911 -4.271 24.890 1.00 90.94 486 TRP A C 1
ATOM 3814 O O . TRP A 1 486 ? -35.242 -5.376 25.332 1.00 90.94 486 TRP A O 1
ATOM 3824 N N . HIS A 1 487 ? -34.088 -3.448 25.535 1.00 88.75 487 HIS A N 1
ATOM 3825 C CA . HIS A 1 487 ? -33.477 -3.767 26.819 1.00 88.75 487 HIS A CA 1
ATOM 3826 C C . HIS A 1 487 ? -34.029 -2.852 27.911 1.00 88.75 487 HIS A C 1
ATOM 3828 O O . HIS A 1 487 ? -34.240 -1.653 27.699 1.00 88.75 487 HIS A O 1
ATOM 3834 N N . VAL A 1 488 ? -34.267 -3.419 29.093 1.00 86.56 488 VAL A N 1
ATOM 3835 C CA . VAL A 1 488 ? -34.759 -2.684 30.261 1.00 86.56 488 VAL A CA 1
ATOM 3836 C C . VAL A 1 488 ? -33.878 -2.941 31.475 1.00 86.56 488 VAL A C 1
ATOM 3838 O O . VAL A 1 488 ? -33.455 -4.068 31.738 1.00 86.56 488 VAL A O 1
ATOM 3841 N N . THR A 1 489 ? -33.627 -1.880 32.234 1.00 87.81 489 THR A N 1
ATOM 3842 C CA . THR A 1 489 ? -32.887 -1.923 33.498 1.00 87.81 489 THR A CA 1
ATOM 3843 C C . THR A 1 489 ? -33.485 -0.931 34.500 1.00 87.81 489 THR A C 1
ATOM 3845 O O . THR A 1 489 ? -34.479 -0.250 34.217 1.00 87.81 489 THR A O 1
ATOM 3848 N N . PHE A 1 490 ? -32.913 -0.859 35.698 1.00 83.19 490 PHE A N 1
ATOM 3849 C CA . PHE A 1 490 ? -33.330 0.076 36.735 1.00 83.19 490 PHE A CA 1
ATOM 3850 C C . PHE A 1 490 ? -32.145 0.676 37.488 1.00 83.19 490 PHE A C 1
ATOM 3852 O O . PHE A 1 490 ? -31.102 0.047 37.653 1.00 83.19 490 PHE A O 1
ATOM 3859 N N . SER A 1 491 ? -32.346 1.881 38.013 1.00 82.81 491 SER A N 1
ATOM 3860 C CA . SER A 1 491 ? -31.435 2.518 38.965 1.00 82.81 491 SER A CA 1
ATOM 3861 C C . SER A 1 491 ? -32.227 3.315 40.004 1.00 82.81 491 SER A C 1
ATOM 3863 O O . SER A 1 491 ? -33.367 3.725 39.767 1.00 82.81 491 SER A O 1
ATOM 3865 N N . GLU A 1 492 ? -31.649 3.536 41.189 1.00 76.31 492 GLU A N 1
ATOM 3866 C CA . GLU A 1 492 ? -32.353 4.252 42.265 1.00 76.31 492 GLU A CA 1
ATOM 3867 C C . GLU A 1 492 ? -32.572 5.738 41.941 1.00 76.31 492 GLU A C 1
ATOM 3869 O O . GLU A 1 492 ? -33.565 6.333 42.369 1.00 76.31 492 GLU A O 1
ATOM 3874 N N . ASN A 1 493 ? -31.671 6.338 41.159 1.00 72.94 493 ASN A N 1
ATOM 3875 C CA . ASN A 1 493 ? -31.755 7.728 40.714 1.00 72.94 493 ASN A CA 1
ATOM 3876 C C . ASN A 1 493 ? -32.540 7.888 39.394 1.00 72.94 493 ASN A C 1
ATOM 3878 O O . ASN A 1 493 ? -33.159 8.942 39.219 1.00 72.94 493 ASN A O 1
ATOM 3882 N N . GLY A 1 494 ? -32.591 6.852 38.547 1.00 70.25 494 GLY A N 1
ATOM 3883 C CA . GLY A 1 494 ? -33.203 6.859 37.212 1.00 70.25 494 GLY A CA 1
ATOM 3884 C C . GLY A 1 494 ? -32.241 7.188 36.064 1.00 70.25 494 GLY A C 1
ATOM 3885 O O . GLY A 1 494 ? -32.716 7.372 34.952 1.00 70.25 494 GLY A O 1
ATOM 3886 N N . TRP A 1 495 ? -30.934 7.271 36.334 1.00 76.38 495 TRP A N 1
ATOM 3887 C CA . TRP A 1 495 ? -29.870 7.616 35.379 1.00 76.38 495 TRP A CA 1
ATOM 3888 C C . TRP A 1 495 ? -28.930 6.429 35.124 1.00 76.38 495 TRP A C 1
ATOM 3890 O O . TRP A 1 495 ? -28.987 5.427 35.852 1.00 76.38 495 TRP A O 1
ATOM 3900 N N . THR A 1 496 ? -28.057 6.551 34.121 1.00 79.69 496 THR A N 1
ATOM 3901 C CA . THR A 1 496 ? -26.973 5.590 33.860 1.00 79.69 496 THR A CA 1
ATOM 3902 C C . THR A 1 496 ? -25.914 5.528 34.977 1.00 79.69 496 THR A C 1
ATOM 3904 O O . THR A 1 496 ? -25.836 6.385 35.862 1.00 79.69 496 THR A O 1
ATOM 3907 N N . SER A 1 497 ? -25.079 4.491 34.932 1.00 84.44 497 SER A N 1
ATOM 3908 C CA . SER A 1 497 ? -23.896 4.277 35.775 1.00 84.44 497 SER A CA 1
ATOM 3909 C C . SER A 1 497 ? -22.782 3.625 34.947 1.00 84.44 497 SER A C 1
ATOM 3911 O O . SER A 1 497 ? -23.029 3.214 33.813 1.00 84.44 497 SER A O 1
ATOM 3913 N N . ASN A 1 498 ? -21.564 3.499 35.491 1.00 82.38 498 ASN A N 1
ATOM 3914 C CA . ASN A 1 498 ? -20.457 2.809 34.810 1.00 82.38 498 ASN A CA 1
ATOM 3915 C C . ASN A 1 498 ? -20.881 1.400 34.362 1.00 82.38 498 ASN A C 1
ATOM 3917 O O . ASN A 1 498 ? -20.828 1.088 33.175 1.00 82.38 498 ASN A O 1
ATOM 3921 N N . ASP A 1 499 ? -21.404 0.600 35.293 1.00 83.81 499 ASP A N 1
ATOM 3922 C CA . ASP A 1 499 ? -21.862 -0.762 35.022 1.00 83.81 499 ASP A CA 1
ATOM 3923 C C . ASP A 1 499 ? -22.968 -0.805 33.958 1.00 83.81 499 ASP A C 1
ATOM 3925 O O . ASP A 1 499 ? -22.942 -1.664 33.086 1.00 83.81 499 ASP A O 1
ATOM 3929 N N . ILE A 1 500 ? -23.925 0.135 33.996 1.00 86.62 500 ILE A N 1
ATOM 3930 C CA . ILE A 1 500 ? -25.012 0.212 33.006 1.00 86.62 500 ILE A CA 1
ATOM 3931 C C . ILE A 1 500 ? -24.461 0.596 31.624 1.00 86.62 500 ILE A C 1
ATOM 3933 O O . ILE A 1 500 ? -24.939 0.074 30.620 1.00 86.62 500 ILE A O 1
ATOM 3937 N N . ALA A 1 501 ? -23.443 1.457 31.541 1.00 87.50 501 ALA A N 1
ATOM 3938 C CA . ALA A 1 501 ? -22.808 1.813 30.271 1.00 87.50 501 ALA A CA 1
ATOM 3939 C C . ALA A 1 501 ? -22.013 0.640 29.665 1.00 87.50 501 ALA A C 1
ATOM 3941 O O . ALA A 1 501 ? -22.076 0.428 28.454 1.00 87.50 501 ALA A O 1
ATOM 3942 N N . VAL A 1 502 ? -21.314 -0.147 30.490 1.00 87.25 502 VAL A N 1
ATOM 3943 C CA . VAL A 1 502 ? -20.633 -1.391 30.071 1.00 87.25 502 VAL A CA 1
ATOM 3944 C C . VAL A 1 502 ? -21.660 -2.457 29.657 1.00 87.25 502 VAL A C 1
ATOM 3946 O O . VAL A 1 502 ? -21.535 -3.050 28.586 1.00 87.25 502 VAL A O 1
ATOM 3949 N N . GLU A 1 503 ? -22.718 -2.611 30.463 1.00 87.81 503 GLU A N 1
ATOM 3950 C CA . GLU A 1 503 ? -23.981 -3.325 30.208 1.00 87.81 503 GLU A CA 1
ATOM 3951 C C . GLU A 1 503 ? -24.499 -3.088 28.776 1.00 87.81 503 GLU A C 1
ATOM 3953 O O . GLU A 1 503 ? -24.645 -3.977 27.932 1.00 87.81 503 GLU A O 1
ATOM 3958 N N . TRP A 1 504 ? -24.739 -1.805 28.503 1.00 93.81 504 TRP A N 1
ATOM 3959 C CA . TRP A 1 504 ? -25.249 -1.271 27.246 1.00 93.81 504 TRP A CA 1
ATOM 3960 C C . TRP A 1 504 ? -24.305 -1.521 26.075 1.00 93.81 504 TRP A C 1
ATOM 3962 O O . TRP A 1 504 ? -24.753 -1.962 25.013 1.00 93.81 504 TRP A O 1
ATOM 3972 N N . LEU A 1 505 ? -23.004 -1.298 26.261 1.00 93.06 505 LEU A N 1
ATOM 3973 C CA . LEU A 1 505 ? -22.017 -1.546 25.218 1.00 93.06 505 LEU A CA 1
ATOM 3974 C C . LEU A 1 505 ? -22.037 -3.029 24.808 1.00 93.06 505 LEU A C 1
ATOM 3976 O O . LEU A 1 505 ? -22.170 -3.332 23.621 1.00 93.06 505 LEU A O 1
ATOM 3980 N N . GLY A 1 506 ? -22.005 -3.941 25.785 1.00 90.88 506 GLY A N 1
ATOM 3981 C CA . GLY A 1 506 ? -21.972 -5.390 25.566 1.00 90.88 506 GLY A CA 1
ATOM 3982 C C . GLY A 1 506 ? -23.271 -6.002 25.032 1.00 90.88 506 GLY A C 1
ATOM 3983 O O . GLY A 1 506 ? -23.222 -6.835 24.128 1.00 90.88 506 GLY A O 1
ATOM 3984 N N . LYS A 1 507 ? -24.434 -5.611 25.571 1.00 88.81 507 LYS A N 1
ATOM 3985 C CA . LYS A 1 507 ? -25.737 -6.230 25.243 1.00 88.81 507 LYS A CA 1
ATOM 3986 C C . LYS A 1 507 ? -26.517 -5.491 24.149 1.00 88.81 507 LYS A C 1
ATOM 3988 O O . LYS A 1 507 ? -27.328 -6.111 23.467 1.00 88.81 507 LYS A O 1
ATOM 3993 N N . VAL A 1 508 ? -26.290 -4.186 23.964 1.00 91.94 508 VAL A N 1
ATOM 3994 C CA . VAL A 1 508 ? -27.077 -3.343 23.044 1.00 91.94 508 VAL A CA 1
ATOM 3995 C C . VAL A 1 508 ? -26.247 -2.884 21.849 1.00 91.94 508 VAL A C 1
ATOM 3997 O O . VAL A 1 508 ? -26.634 -3.148 20.711 1.00 91.94 508 VAL A O 1
ATOM 4000 N N . PHE A 1 509 ? -25.115 -2.212 22.065 1.00 95.69 509 PHE A N 1
ATOM 4001 C CA . PHE A 1 509 ? -24.345 -1.620 20.965 1.00 95.69 509 PHE A CA 1
ATOM 4002 C C . PHE A 1 509 ? -23.580 -2.664 20.143 1.00 95.69 509 PHE A C 1
ATOM 4004 O O . PHE A 1 509 ? -23.719 -2.713 18.920 1.00 95.69 509 PHE A O 1
ATOM 4011 N N . LEU A 1 510 ? -22.770 -3.508 20.787 1.00 94.44 510 LEU A N 1
ATOM 4012 C CA . LEU A 1 510 ? -21.885 -4.438 20.082 1.00 94.44 510 LEU A CA 1
ATOM 4013 C C . LEU A 1 510 ? -22.628 -5.475 19.216 1.00 94.44 510 LEU A C 1
ATOM 4015 O O . LEU A 1 510 ? -22.212 -5.625 18.063 1.00 94.44 510 LEU A O 1
ATOM 4019 N N . PRO A 1 511 ? -23.733 -6.112 19.666 1.00 93.25 511 PRO A N 1
ATOM 4020 C CA . PRO A 1 511 ? -24.465 -7.087 18.851 1.00 93.25 511 PRO A CA 1
ATOM 4021 C C . PRO A 1 511 ? -25.178 -6.461 17.646 1.00 93.25 511 PRO A C 1
ATOM 4023 O O . PRO A 1 511 ? -25.315 -7.095 16.608 1.00 93.25 511 PRO A O 1
ATOM 4026 N N . GLN A 1 512 ? -25.618 -5.203 17.760 1.00 94.25 512 GLN A N 1
ATOM 4027 C CA . GLN A 1 512 ? -26.350 -4.504 16.693 1.00 94.25 512 GLN A CA 1
ATOM 4028 C C . GLN A 1 512 ? -25.444 -3.770 15.698 1.00 94.25 512 GLN A C 1
ATOM 4030 O O . GLN A 1 512 ? -25.922 -3.272 14.682 1.00 94.25 512 GLN A O 1
ATOM 4035 N N . THR A 1 513 ? -24.146 -3.674 15.991 1.00 94.31 513 THR A N 1
ATOM 4036 C CA . THR A 1 513 ? -23.162 -2.986 15.142 1.00 94.31 513 THR A CA 1
ATOM 4037 C C . THR A 1 513 ? -22.053 -3.908 14.654 1.00 94.31 513 THR A C 1
ATOM 4039 O O . THR A 1 513 ? -21.085 -3.411 14.081 1.00 94.31 513 THR A O 1
ATOM 4042 N N . GLN A 1 514 ? -22.150 -5.218 14.906 1.00 88.38 514 GLN A N 1
ATOM 4043 C CA . GLN A 1 514 ? -21.110 -6.184 14.564 1.00 88.38 514 GLN A CA 1
ATOM 4044 C C . GLN A 1 514 ? -20.730 -6.063 13.075 1.00 88.38 514 GLN A C 1
ATOM 4046 O O . GLN A 1 514 ? -21.596 -6.224 12.214 1.00 88.38 514 GLN A O 1
ATOM 4051 N N . PRO A 1 515 ? -19.467 -5.731 12.754 1.00 80.44 515 PRO A N 1
ATOM 4052 C CA . PRO A 1 515 ? -19.022 -5.668 11.371 1.00 80.44 515 PRO A CA 1
ATOM 4053 C C . PRO A 1 515 ? -18.865 -7.073 10.776 1.00 80.44 515 PRO A C 1
ATOM 4055 O O . PRO A 1 515 ? -18.637 -8.042 11.497 1.00 80.44 515 PRO A O 1
ATOM 4058 N N . GLU A 1 516 ? -18.936 -7.151 9.446 1.00 76.62 516 GLU A N 1
ATOM 4059 C CA . GLU A 1 516 ? -18.645 -8.359 8.658 1.00 76.62 516 GLU A CA 1
ATOM 4060 C C . GLU A 1 516 ? -17.214 -8.870 8.911 1.00 76.62 516 GLU A C 1
ATOM 4062 O O . GLU A 1 516 ? -17.003 -10.070 9.051 1.00 76.62 516 GLU A O 1
ATOM 4067 N N . ASP A 1 517 ? -16.245 -7.955 9.030 1.00 70.50 517 ASP A N 1
ATOM 4068 C CA . ASP A 1 517 ? -14.873 -8.240 9.453 1.00 70.50 517 ASP A CA 1
ATOM 4069 C C . ASP A 1 517 ? -14.643 -7.696 10.880 1.00 70.50 517 ASP A C 1
ATOM 4071 O O . ASP A 1 517 ? -14.743 -6.484 11.084 1.00 70.50 517 ASP A O 1
ATOM 4075 N N . PRO A 1 518 ? -14.300 -8.529 11.883 1.00 69.12 518 PRO A N 1
ATOM 4076 C CA . PRO A 1 518 ? -13.985 -8.074 13.242 1.00 69.12 518 PRO A CA 1
ATOM 4077 C C . PRO A 1 518 ? -12.865 -7.021 13.340 1.00 69.12 518 PRO A C 1
ATOM 4079 O O . PRO A 1 518 ? -12.786 -6.310 14.345 1.00 69.12 518 PRO A O 1
ATOM 4082 N N . ALA A 1 519 ? -12.003 -6.907 12.326 1.00 63.56 519 ALA A N 1
ATOM 4083 C CA . ALA A 1 519 ? -10.944 -5.904 12.249 1.00 63.56 519 ALA A CA 1
ATOM 4084 C C . ALA A 1 519 ? -11.402 -4.559 11.636 1.00 63.56 519 ALA A C 1
ATOM 4086 O O . ALA A 1 519 ? -10.619 -3.606 11.589 1.00 63.56 519 ALA A O 1
ATOM 4087 N N . ASP A 1 520 ? -12.670 -4.427 11.229 1.00 78.00 520 ASP A N 1
ATOM 4088 C CA . ASP A 1 520 ? -13.260 -3.150 10.822 1.00 78.00 520 ASP A CA 1
ATOM 4089 C C . ASP A 1 520 ? -13.526 -2.225 12.017 1.00 78.00 520 ASP A C 1
ATOM 4091 O O . ASP A 1 520 ? -14.141 -2.607 13.015 1.00 78.00 520 ASP A O 1
ATOM 4095 N N . GLY A 1 521 ? -13.103 -0.966 11.892 1.00 85.00 521 GLY A N 1
ATOM 4096 C CA . GLY A 1 521 ? -13.321 0.050 12.919 1.00 85.00 521 GLY A CA 1
ATOM 4097 C C . GLY A 1 521 ? -14.777 0.510 13.008 1.00 85.00 521 GLY A C 1
ATOM 4098 O O . GLY A 1 521 ? -15.463 0.688 11.993 1.00 85.00 521 GLY A O 1
ATOM 4099 N N . ARG A 1 522 ? -15.230 0.777 14.235 1.00 93.50 522 ARG A N 1
ATOM 4100 C CA . ARG A 1 522 ? -16.491 1.475 14.536 1.00 93.50 522 ARG A CA 1
ATOM 4101 C C . ARG A 1 522 ? -16.188 2.779 15.257 1.00 93.50 522 ARG A C 1
ATOM 4103 O O . ARG A 1 522 ? -15.362 2.786 16.161 1.00 93.50 522 ARG A O 1
ATOM 4110 N N . LEU A 1 523 ? -16.865 3.863 14.892 1.00 94.81 523 LEU A N 1
ATOM 4111 C CA . LEU A 1 523 ? -16.783 5.129 15.622 1.00 94.81 523 LEU A CA 1
ATOM 4112 C C . LEU A 1 523 ? -18.038 5.292 16.474 1.00 94.81 523 LEU A C 1
ATOM 4114 O O . LEU A 1 523 ? -19.143 5.264 15.931 1.00 94.81 523 LEU A O 1
ATOM 4118 N N . LEU A 1 524 ? -17.866 5.497 17.776 1.00 95.62 524 LEU A N 1
ATOM 4119 C CA . LEU A 1 524 ? -18.934 5.826 18.712 1.00 95.62 524 LEU A CA 1
ATOM 4120 C C . LEU A 1 524 ? -18.699 7.240 19.264 1.00 95.62 524 LEU A C 1
ATOM 4122 O O . LEU A 1 524 ? -17.713 7.499 19.951 1.00 95.62 524 LEU A O 1
ATOM 4126 N N . ILE A 1 525 ? -19.602 8.158 18.922 1.00 94.25 525 ILE A N 1
ATOM 4127 C CA . ILE A 1 525 ? -19.565 9.564 19.329 1.00 94.25 525 ILE A CA 1
ATOM 4128 C C . ILE A 1 525 ? -20.532 9.772 20.499 1.00 94.25 525 ILE A C 1
ATOM 4130 O O . ILE A 1 525 ? -21.742 9.569 20.346 1.00 94.25 525 ILE A O 1
ATOM 4134 N N . VAL A 1 526 ? -19.998 10.173 21.650 1.00 90.25 526 VAL A N 1
ATOM 4135 C CA . VAL A 1 526 ? -20.713 10.286 22.935 1.00 90.25 526 VAL A CA 1
ATOM 4136 C C . VAL A 1 526 ? -20.401 11.613 23.627 1.00 90.25 526 VAL A C 1
ATOM 4138 O O . VAL A 1 526 ? -19.497 12.352 23.225 1.00 90.25 526 VAL A O 1
ATOM 4141 N N . ASP A 1 527 ? -21.160 11.939 24.670 1.00 81.94 527 ASP A N 1
ATOM 4142 C CA . ASP A 1 527 ? -20.809 13.039 25.562 1.00 81.94 527 ASP A CA 1
ATOM 4143 C C . ASP A 1 527 ? -19.642 12.659 26.499 1.00 81.94 527 ASP A C 1
ATOM 4145 O O . ASP A 1 527 ? -19.191 11.514 26.557 1.00 81.94 527 ASP A O 1
ATOM 4149 N N . GLY A 1 528 ? -19.123 13.643 27.234 1.00 69.31 528 GLY A N 1
ATOM 4150 C CA . GLY A 1 528 ? -18.038 13.447 28.197 1.00 69.31 528 GLY A CA 1
ATOM 4151 C C . GLY A 1 528 ? -18.464 12.846 29.544 1.00 69.31 528 GLY A C 1
ATOM 4152 O O . GLY A 1 528 ? -17.760 13.079 30.530 1.00 69.31 528 GLY A O 1
ATOM 4153 N N . HIS A 1 529 ? -19.607 12.155 29.651 1.00 75.12 529 HIS A N 1
ATOM 4154 C CA . HIS A 1 529 ? -20.062 11.610 30.930 1.00 75.12 529 HIS A CA 1
ATOM 4155 C C . HIS A 1 529 ? -19.136 10.488 31.433 1.00 75.12 529 HIS A C 1
ATOM 4157 O O . HIS A 1 529 ? -18.716 9.604 30.685 1.00 75.12 529 HIS A O 1
ATOM 4163 N N . GLY A 1 530 ? -18.829 10.503 32.737 1.00 66.56 530 GLY A N 1
ATOM 4164 C CA . GLY A 1 530 ? -17.762 9.681 33.325 1.00 66.56 530 GLY A CA 1
ATOM 4165 C C . GLY A 1 530 ? -17.915 8.170 33.110 1.00 66.56 530 GLY A C 1
ATOM 4166 O O . GLY A 1 530 ? -16.910 7.467 33.001 1.00 66.56 530 GLY A O 1
ATOM 4167 N N . SER A 1 531 ? -19.146 7.674 32.952 1.00 75.62 531 SER A N 1
ATOM 4168 C CA . SER A 1 531 ? -19.430 6.264 32.647 1.00 75.62 531 SER A CA 1
ATOM 4169 C C . SER A 1 531 ? -18.786 5.784 31.342 1.00 75.62 531 SER A C 1
ATOM 4171 O O . SER A 1 531 ? -18.314 4.649 31.283 1.00 75.62 531 SER A O 1
ATOM 4173 N N . HIS A 1 532 ? -18.692 6.656 30.333 1.00 78.06 532 HIS A N 1
ATOM 4174 C CA . HIS A 1 532 ? -18.068 6.370 29.033 1.00 78.06 532 HIS A CA 1
ATOM 4175 C C . HIS A 1 532 ? -16.531 6.412 29.069 1.00 78.06 532 HIS A C 1
ATOM 4177 O O . HIS A 1 532 ? -15.881 6.094 28.078 1.00 78.06 532 HIS A O 1
ATOM 4183 N N . THR A 1 533 ? -15.950 6.787 30.212 1.00 77.62 533 THR A N 1
ATOM 4184 C CA . THR A 1 533 ? -14.495 6.869 30.437 1.00 77.62 533 THR A CA 1
ATOM 4185 C C . THR A 1 533 ? -13.973 5.843 31.450 1.00 77.62 533 THR A C 1
ATOM 4187 O O . THR A 1 533 ? -12.817 5.916 31.859 1.00 77.62 533 THR A O 1
ATOM 4190 N N . SER A 1 534 ? -14.822 4.897 31.871 1.00 82.62 534 SER A N 1
ATOM 4191 C CA . SER A 1 534 ? -14.459 3.823 32.804 1.00 82.62 534 SER A CA 1
ATOM 4192 C C . SER A 1 534 ? -13.528 2.787 32.161 1.00 82.62 534 SER A C 1
ATOM 4194 O O . SER A 1 534 ? -13.596 2.535 30.956 1.00 82.62 534 SER A O 1
ATOM 4196 N N . ASP A 1 535 ? -12.653 2.180 32.963 1.00 79.56 535 ASP A N 1
ATOM 4197 C CA . ASP A 1 535 ? -11.598 1.274 32.494 1.00 79.56 535 ASP A CA 1
ATOM 4198 C C . ASP A 1 535 ? -12.180 0.047 31.770 1.00 79.56 535 ASP A C 1
ATOM 4200 O O . ASP A 1 535 ? -11.675 -0.357 30.718 1.00 79.56 535 ASP A O 1
ATOM 4204 N N . GLU A 1 536 ? -13.289 -0.496 32.272 1.00 82.06 536 GLU A N 1
ATOM 4205 C CA . GLU A 1 536 ? -14.033 -1.608 31.678 1.00 82.06 536 GLU A CA 1
ATOM 4206 C C . GLU A 1 536 ? -14.674 -1.222 30.336 1.00 82.06 536 GLU A C 1
ATOM 4208 O O . GLU A 1 536 ? -14.601 -1.992 29.376 1.00 82.06 536 GLU A O 1
ATOM 4213 N N . PHE A 1 537 ? -15.252 -0.019 30.233 1.00 85.19 537 PHE A N 1
ATOM 4214 C CA . PHE A 1 537 ? -15.861 0.486 28.997 1.00 85.19 537 PHE A CA 1
ATOM 4215 C C . PHE A 1 537 ? -14.796 0.737 27.922 1.00 85.19 537 PHE A C 1
ATOM 4217 O O . PHE A 1 537 ? -14.929 0.263 26.793 1.00 85.19 537 PHE A O 1
ATOM 4224 N N . MET A 1 538 ? -13.691 1.398 28.287 1.00 83.12 538 MET A N 1
ATOM 4225 C CA . MET A 1 538 ? -12.544 1.616 27.396 1.00 83.12 538 MET A CA 1
ATOM 4226 C C . MET A 1 538 ? -11.926 0.286 26.934 1.00 83.12 538 MET A C 1
ATOM 4228 O O . MET A 1 538 ? -11.610 0.131 25.752 1.00 83.12 538 MET A O 1
ATOM 4232 N N . THR A 1 539 ? -11.808 -0.696 27.835 1.00 79.62 539 THR A N 1
ATOM 4233 C CA . THR A 1 539 ? -11.302 -2.041 27.516 1.00 79.62 539 THR A CA 1
ATOM 4234 C C . THR A 1 539 ? -12.238 -2.790 26.572 1.00 79.62 539 THR A C 1
ATOM 4236 O O . THR A 1 539 ? -11.783 -3.355 25.579 1.00 79.62 539 THR A O 1
ATOM 4239 N N . MET A 1 540 ? -13.548 -2.765 26.822 1.00 83.62 540 MET A N 1
ATOM 4240 C CA . MET A 1 540 ? -14.528 -3.408 25.947 1.00 83.62 540 MET A CA 1
ATOM 4241 C C . MET A 1 540 ? -14.561 -2.751 24.557 1.00 83.62 540 MET A C 1
ATOM 4243 O O . MET A 1 540 ? -14.628 -3.469 23.558 1.00 83.62 540 MET A O 1
ATOM 4247 N N . CYS A 1 541 ? -14.422 -1.423 24.474 1.00 88.00 541 CYS A N 1
ATOM 4248 C CA . CYS A 1 541 ? -14.246 -0.704 23.211 1.00 88.00 541 CYS A CA 1
ATOM 4249 C C . CYS A 1 541 ? -12.972 -1.139 22.466 1.00 88.00 541 CYS A C 1
ATOM 4251 O O . CYS A 1 541 ? -13.055 -1.480 21.287 1.00 88.00 541 CYS A O 1
ATOM 4253 N N . TYR A 1 542 ? -11.818 -1.201 23.144 1.00 82.50 542 TYR A N 1
ATOM 4254 C CA . TYR A 1 542 ? -10.555 -1.682 22.563 1.00 82.50 542 TYR A CA 1
ATOM 4255 C C . TYR A 1 542 ? -10.681 -3.100 21.988 1.00 82.50 542 TYR A C 1
ATOM 4257 O O . TYR A 1 542 ? -10.394 -3.317 20.811 1.00 82.50 542 TYR A O 1
ATOM 4265 N N . LEU A 1 543 ? -11.174 -4.051 22.791 1.00 81.00 543 LEU A N 1
ATOM 4266 C CA . LEU A 1 543 ? -11.294 -5.463 22.402 1.00 81.00 543 LEU A CA 1
ATOM 4267 C C . LEU A 1 543 ? -12.242 -5.683 21.210 1.00 81.00 543 LEU A C 1
ATOM 4269 O O . LEU A 1 543 ? -12.137 -6.698 20.528 1.00 81.00 543 LEU A O 1
ATOM 4273 N N . ASN A 1 544 ? -13.141 -4.730 20.945 1.00 83.25 544 ASN A N 1
ATOM 4274 C CA . ASN A 1 544 ? -14.133 -4.780 19.872 1.00 83.25 544 ASN A CA 1
ATOM 4275 C C . ASN A 1 544 ? -13.881 -3.758 18.744 1.00 83.25 544 ASN A C 1
ATOM 4277 O O . ASN A 1 544 ? -14.779 -3.519 17.928 1.00 83.25 544 ASN A O 1
ATOM 4281 N N . ASN A 1 545 ? -12.689 -3.152 18.694 1.00 83.75 545 ASN A N 1
ATOM 4282 C CA . ASN A 1 545 ? -12.285 -2.180 17.671 1.00 83.75 545 ASN A CA 1
ATOM 4283 C C . ASN A 1 545 ? -13.237 -0.965 17.549 1.00 83.75 545 ASN A C 1
ATOM 4285 O O . ASN A 1 545 ? -13.556 -0.478 16.458 1.00 83.75 545 ASN A O 1
ATOM 4289 N N . VAL A 1 546 ? -13.729 -0.490 18.697 1.00 90.56 546 VAL A N 1
ATOM 4290 C CA . VAL A 1 546 ? -14.554 0.716 18.820 1.00 90.56 546 VAL A CA 1
ATOM 4291 C C . VAL A 1 546 ? -13.661 1.894 19.213 1.00 90.56 546 VAL A C 1
ATOM 4293 O O . VAL A 1 546 ? -12.996 1.890 20.252 1.00 90.56 546 VAL A O 1
ATOM 4296 N N . HIS A 1 547 ? -13.658 2.920 18.371 1.00 87.75 547 HIS A N 1
ATOM 4297 C CA . HIS A 1 547 ? -13.027 4.210 18.612 1.00 87.75 547 HIS A CA 1
ATOM 4298 C C . HIS A 1 547 ? -14.045 5.177 19.218 1.00 87.75 547 HIS A C 1
ATOM 4300 O O . HIS A 1 547 ? -15.198 5.213 18.782 1.00 87.75 547 HIS A O 1
ATOM 4306 N N . LEU A 1 548 ? -13.620 5.961 20.208 1.00 90.62 548 LEU A N 1
ATOM 4307 C CA . LEU A 1 548 ? -14.478 6.903 20.919 1.00 90.62 548 LEU A CA 1
ATOM 4308 C C . LEU A 1 548 ? -14.125 8.331 20.518 1.00 90.62 548 LEU A C 1
ATOM 4310 O O . LEU A 1 548 ? -12.952 8.685 20.435 1.00 90.62 548 LEU A O 1
ATOM 4314 N N . LEU A 1 549 ? -15.148 9.149 20.287 1.00 89.31 549 LEU A N 1
ATOM 4315 C CA . LEU A 1 549 ? -14.999 10.590 20.120 1.00 89.31 549 LEU A CA 1
ATOM 4316 C C . LEU A 1 549 ? -15.938 11.291 21.097 1.00 89.31 549 LEU A C 1
ATOM 4318 O O . LEU A 1 549 ? -17.150 11.086 21.057 1.00 89.31 549 LEU A O 1
ATOM 4322 N N . PHE A 1 550 ? -15.367 12.119 21.964 1.00 87.25 550 PHE A N 1
ATOM 4323 C CA . PHE A 1 550 ? -16.105 12.833 22.997 1.00 87.25 550 PHE A CA 1
ATOM 4324 C C . PHE A 1 550 ? -16.467 14.242 22.523 1.00 87.25 550 PHE A C 1
ATOM 4326 O O . PHE A 1 550 ? -15.616 14.971 22.005 1.00 87.25 550 PHE A O 1
ATOM 4333 N N . PHE A 1 551 ? -17.716 14.658 22.726 1.00 86.31 551 PHE A N 1
ATOM 4334 C CA . PHE A 1 551 ? -18.091 16.055 22.508 1.00 86.31 551 PHE A CA 1
ATOM 4335 C C . PHE A 1 551 ? -17.468 16.984 23.567 1.00 86.31 551 PHE A C 1
ATOM 4337 O O . PHE A 1 551 ? -17.447 16.634 24.750 1.00 86.31 551 PHE A O 1
ATOM 4344 N N . PRO A 1 552 ? -17.024 18.202 23.190 1.00 80.56 552 PRO A N 1
ATOM 4345 C CA . PRO A 1 552 ? -16.643 19.228 24.157 1.00 80.56 552 PRO A CA 1
ATOM 4346 C C . PRO A 1 552 ? -17.814 19.561 25.092 1.00 80.56 552 PRO A C 1
ATOM 4348 O O . PRO A 1 552 ? -18.978 19.556 24.671 1.00 80.56 552 PRO A O 1
ATOM 4351 N N . ALA A 1 553 ? -17.528 19.888 26.353 1.00 73.56 553 ALA A N 1
ATOM 4352 C CA . ALA A 1 553 ? -18.586 20.150 27.324 1.00 73.56 553 ALA A CA 1
ATOM 4353 C C . ALA A 1 553 ? -19.474 21.331 26.902 1.00 73.56 553 ALA A C 1
ATOM 4355 O O . ALA A 1 553 ? -19.024 22.310 26.305 1.00 73.56 553 ALA A O 1
ATOM 4356 N N . HIS A 1 554 ? -20.761 21.224 27.237 1.00 74.12 554 HIS A N 1
ATOM 4357 C CA . HIS A 1 554 ? -21.799 22.204 26.907 1.00 74.12 554 HIS A CA 1
ATOM 4358 C C . HIS A 1 554 ? -22.029 22.441 25.400 1.00 74.12 554 HIS A C 1
ATOM 4360 O O . HIS A 1 554 ? -22.625 23.453 25.040 1.00 74.12 554 HIS A O 1
ATOM 4366 N N . THR A 1 555 ? -21.632 21.521 24.509 1.00 80.69 555 THR A N 1
ATOM 4367 C CA . THR A 1 555 ? -21.826 21.683 23.050 1.00 80.69 555 THR A CA 1
ATOM 4368 C C . THR A 1 555 ? -22.987 20.904 22.428 1.00 80.69 555 THR A C 1
ATOM 4370 O O . THR A 1 555 ? -23.218 21.052 21.228 1.00 80.69 555 THR A O 1
ATOM 4373 N N . SER A 1 556 ? -23.770 20.137 23.197 1.00 83.00 556 SER A N 1
ATOM 4374 C CA . SER A 1 556 ? -24.837 19.270 22.655 1.00 83.00 556 SER A CA 1
ATOM 4375 C C . SER A 1 556 ? -25.815 20.026 21.741 1.00 83.00 556 SER A C 1
ATOM 4377 O O . SER A 1 556 ? -26.063 19.624 20.610 1.00 83.00 556 SER A O 1
ATOM 4379 N N . HIS A 1 557 ? -26.218 21.232 22.147 1.00 81.31 557 HIS A N 1
ATOM 4380 C CA . HIS A 1 557 ? -27.078 22.148 21.386 1.00 81.31 557 HIS A CA 1
ATOM 4381 C C . HIS A 1 557 ? -26.494 22.683 20.048 1.00 81.31 557 HIS A C 1
ATOM 4383 O O . HIS A 1 557 ? -27.136 23.497 19.381 1.00 81.31 557 HIS A O 1
ATOM 4389 N N . VAL A 1 558 ? -25.288 22.255 19.657 1.00 86.56 558 VAL A N 1
ATOM 4390 C CA . VAL A 1 558 ? -24.629 22.536 18.365 1.00 86.56 558 VAL A CA 1
ATOM 4391 C C . VAL A 1 558 ? -24.110 21.256 17.695 1.00 86.56 558 VAL A C 1
ATOM 4393 O O . VAL A 1 558 ? -24.090 21.180 16.467 1.00 86.56 558 VAL A O 1
ATOM 4396 N N . LEU A 1 559 ? -23.676 20.263 18.476 1.00 90.38 559 LEU A N 1
ATOM 4397 C CA . LEU A 1 559 ? -22.897 19.122 17.987 1.00 90.38 559 LEU A CA 1
ATOM 4398 C C . LEU A 1 559 ? -23.536 17.742 18.207 1.00 90.38 559 LEU A C 1
ATOM 4400 O O . LEU A 1 559 ? -23.041 16.797 17.604 1.00 90.38 559 LEU A O 1
ATOM 4404 N N . GLN A 1 560 ? -24.632 17.616 18.969 1.00 92.50 560 GLN A N 1
ATOM 4405 C CA . GLN A 1 560 ? -25.308 16.342 19.270 1.00 92.50 560 GLN A CA 1
ATOM 4406 C C . GLN A 1 560 ? -26.427 16.032 18.243 1.00 92.50 560 GLN A C 1
ATOM 4408 O O . GLN A 1 560 ? -27.470 16.697 18.258 1.00 92.50 560 GLN A O 1
ATOM 4413 N N . PRO A 1 561 ? -26.272 15.034 17.342 1.00 95.06 561 PRO A N 1
ATOM 4414 C CA . PRO A 1 561 ? -27.275 14.714 16.320 1.00 95.06 561 PRO A CA 1
ATOM 4415 C C . PRO A 1 561 ? -28.646 14.316 16.887 1.00 95.06 561 PRO A C 1
ATOM 4417 O O . PRO A 1 561 ? -29.676 14.683 16.310 1.00 95.06 561 PRO A O 1
ATOM 4420 N N . LEU A 1 562 ? -28.673 13.600 18.020 1.00 93.50 562 LEU A N 1
ATOM 4421 C CA . LEU A 1 562 ? -29.916 13.203 18.690 1.00 93.50 562 LEU A CA 1
ATOM 4422 C C . LEU A 1 562 ? -30.723 14.416 19.186 1.00 93.50 562 LEU A C 1
ATOM 4424 O O . LEU A 1 562 ? -31.927 14.477 18.929 1.00 93.50 562 LEU A O 1
ATOM 4428 N N . ASP A 1 563 ? -30.078 15.416 19.791 1.00 89.56 563 ASP A N 1
ATOM 4429 C CA . ASP A 1 563 ? -30.720 16.668 20.217 1.00 89.56 563 ASP A CA 1
ATOM 4430 C C . ASP A 1 563 ? -31.243 17.491 19.030 1.00 89.56 563 ASP A C 1
ATOM 4432 O O . ASP A 1 563 ? -32.386 17.958 19.056 1.00 89.56 563 ASP A O 1
ATOM 4436 N N . LEU A 1 564 ? -30.424 17.666 17.983 1.00 89.44 564 LEU A N 1
ATOM 4437 C CA . LEU A 1 564 ? -30.756 18.560 16.866 1.00 89.44 564 LEU A CA 1
ATOM 4438 C C . LEU A 1 564 ? -31.793 17.989 15.889 1.00 89.44 564 LEU A C 1
ATOM 4440 O O . LEU A 1 564 ? -32.534 18.766 15.286 1.00 89.44 564 LEU A O 1
ATOM 4444 N N . GLY A 1 565 ? -31.848 16.665 15.709 1.00 87.94 565 GLY A N 1
ATOM 4445 C CA . GLY A 1 565 ? -32.757 16.023 14.749 1.00 87.94 565 GLY A CA 1
ATOM 4446 C C . GLY A 1 565 ? -33.916 15.238 15.366 1.00 87.94 565 GLY A C 1
ATOM 4447 O O . GLY A 1 565 ? -35.012 15.221 14.807 1.00 87.94 565 GLY A O 1
ATOM 4448 N N . CYS A 1 566 ? -33.693 14.571 16.502 1.00 92.31 566 CYS A N 1
ATOM 4449 C CA . CYS A 1 566 ? -34.530 13.437 16.910 1.00 92.31 566 CYS A CA 1
ATOM 4450 C C . CYS A 1 566 ? -35.355 13.708 18.173 1.00 92.31 566 CYS A C 1
ATOM 4452 O O . CYS A 1 566 ? -36.573 13.511 18.188 1.00 92.31 566 CYS A O 1
ATOM 4454 N N . PHE A 1 567 ? -34.709 14.156 19.252 1.00 89.69 567 PHE A N 1
ATOM 4455 C CA . PHE A 1 567 ? -35.328 14.281 20.571 1.00 89.69 567 PHE A CA 1
ATOM 4456 C C . PHE A 1 567 ? -36.405 15.368 20.636 1.00 89.69 567 PHE A C 1
ATOM 4458 O O . PHE A 1 567 ? -37.363 15.213 21.392 1.00 89.69 567 PHE A O 1
ATOM 4465 N N . SER A 1 568 ? -36.304 16.436 19.846 1.00 84.81 568 SER A N 1
ATOM 4466 C CA . SER A 1 568 ? -37.337 17.478 19.737 1.00 84.81 568 SER A CA 1
ATOM 4467 C C . SER A 1 568 ? -38.654 16.917 19.174 1.00 84.81 568 SER A C 1
ATOM 4469 O O . SER A 1 568 ? -39.710 17.049 19.806 1.00 84.81 568 SER A O 1
ATOM 4471 N N . SER A 1 569 ? -38.573 16.207 18.046 1.00 88.44 569 SER A N 1
ATOM 4472 C CA . SER A 1 569 ? -39.683 15.505 17.392 1.00 88.44 569 SER A CA 1
ATOM 4473 C C . SER A 1 569 ? -40.253 14.396 18.279 1.00 88.44 569 SER A C 1
ATOM 4475 O O . SER A 1 569 ? -41.466 14.341 18.493 1.00 88.44 569 SER A O 1
ATOM 4477 N N . LEU A 1 570 ? -39.386 13.569 18.878 1.00 89.81 570 LEU A N 1
ATOM 4478 C CA . LEU A 1 570 ? -39.783 12.488 19.786 1.00 89.81 570 LEU A CA 1
ATOM 4479 C C . LEU A 1 570 ? -40.543 13.034 21.000 1.00 89.81 570 LEU A C 1
ATOM 4481 O O . LEU A 1 570 ? -41.672 12.619 21.263 1.00 89.81 570 LEU A O 1
ATOM 4485 N N . LYS A 1 571 ? -39.956 13.991 21.733 1.00 83.94 571 LYS A N 1
ATOM 4486 C CA . LYS A 1 571 ? -40.564 14.563 22.948 1.00 83.94 571 LYS A CA 1
ATOM 4487 C C . LYS A 1 571 ? -41.884 15.276 22.623 1.00 83.94 571 LYS A C 1
ATOM 4489 O O . LYS A 1 571 ? -42.794 15.263 23.446 1.00 83.94 571 LYS A O 1
ATOM 4494 N N . THR A 1 572 ? -42.026 15.861 21.432 1.00 83.75 572 THR A N 1
ATOM 4495 C CA . THR A 1 572 ? -43.293 16.456 20.963 1.00 83.75 572 THR A CA 1
ATOM 4496 C C . THR A 1 572 ? -44.357 15.393 20.681 1.00 83.75 572 THR A C 1
ATOM 4498 O O . THR A 1 572 ? -45.463 15.485 21.216 1.00 83.75 572 THR A O 1
ATOM 4501 N N . ALA A 1 573 ? -44.022 14.346 19.919 1.00 85.75 573 ALA A N 1
ATOM 4502 C CA . ALA A 1 573 ? -44.935 13.240 19.630 1.00 85.75 573 ALA A CA 1
ATOM 4503 C C . ALA A 1 573 ? -45.398 12.519 20.909 1.00 85.75 573 ALA A C 1
ATOM 4505 O O . ALA A 1 573 ? -46.586 12.252 21.080 1.00 85.75 573 ALA A O 1
ATOM 4506 N N . TYR A 1 574 ? -44.476 12.279 21.842 1.00 85.31 574 TYR A N 1
ATOM 4507 C CA . TYR A 1 574 ? -44.758 11.656 23.133 1.00 85.31 574 TYR A CA 1
ATOM 4508 C C . TYR A 1 574 ? -45.722 12.490 23.999 1.00 85.31 574 TYR A C 1
ATOM 4510 O O . TYR A 1 574 ? -46.709 11.959 24.508 1.00 85.31 574 TYR A O 1
ATOM 4518 N N . ARG A 1 575 ? -45.502 13.811 24.111 1.00 79.06 575 ARG A N 1
ATOM 4519 C CA . ARG A 1 575 ? -46.419 14.718 24.836 1.00 79.06 575 ARG A CA 1
ATOM 4520 C C . ARG A 1 575 ? -47.817 14.758 24.217 1.00 79.06 575 ARG A C 1
ATOM 4522 O O . ARG A 1 575 ? -48.796 14.800 24.959 1.00 79.06 575 ARG A O 1
ATOM 4529 N N . ARG A 1 576 ? -47.921 14.717 22.881 1.00 80.31 576 ARG A N 1
ATOM 4530 C CA . ARG A 1 576 ? -49.212 14.640 22.176 1.00 80.31 576 ARG A CA 1
ATOM 4531 C C . ARG A 1 576 ? -49.970 13.357 22.539 1.00 80.31 576 ARG A C 1
ATOM 4533 O O . ARG A 1 576 ? -51.125 13.445 22.939 1.00 80.31 576 ARG A O 1
ATOM 4540 N N . LEU A 1 577 ? -49.304 12.200 22.487 1.00 80.88 577 LEU A N 1
ATOM 4541 C CA . LEU A 1 577 ? -49.904 10.902 22.830 1.00 80.88 577 LEU A CA 1
ATOM 4542 C C . LEU A 1 577 ? -50.382 10.836 24.295 1.00 80.88 577 LEU A C 1
ATOM 4544 O O . LEU A 1 577 ? -51.447 10.282 24.565 1.00 80.88 577 LEU A O 1
ATOM 4548 N N . ILE A 1 578 ? -49.645 11.442 25.238 1.00 76.44 578 ILE A N 1
ATOM 4549 C CA . ILE A 1 578 ? -50.116 11.601 26.628 1.00 76.44 578 ILE A CA 1
ATOM 4550 C C . ILE A 1 578 ? -51.366 12.482 26.687 1.00 76.44 578 ILE A C 1
ATOM 4552 O O . ILE A 1 578 ? -52.315 12.135 27.391 1.00 76.44 578 ILE A O 1
ATOM 4556 N N . GLY A 1 579 ? -51.367 13.621 25.987 1.00 67.69 579 GLY A N 1
ATOM 4557 C CA . GLY A 1 579 ? -52.502 14.546 25.962 1.00 67.69 579 GLY A CA 1
ATOM 4558 C C . GLY A 1 579 ? -53.780 13.866 25.469 1.00 67.69 579 GLY A C 1
ATOM 4559 O O . GLY A 1 579 ? -54.793 13.898 26.164 1.00 67.69 579 GLY A O 1
ATOM 4560 N N . GLU A 1 580 ? -53.693 13.165 24.337 1.00 70.00 580 GLU A N 1
ATOM 4561 C CA . GLU A 1 580 ? -54.789 12.377 23.753 1.00 70.00 580 GLU A CA 1
ATOM 4562 C C . GLU A 1 580 ? -55.314 11.310 24.729 1.00 70.00 580 GLU A C 1
ATOM 4564 O O . GLU A 1 580 ? -56.518 11.211 24.954 1.00 70.00 580 GLU A O 1
ATOM 4569 N N . HIS A 1 581 ? -54.428 10.548 25.380 1.00 69.38 581 HIS A N 1
ATOM 4570 C CA . HIS A 1 581 ? -54.841 9.526 26.349 1.00 69.38 581 HIS A CA 1
ATOM 4571 C C . HIS A 1 581 ? -55.501 10.109 27.609 1.00 69.38 581 HIS A C 1
ATOM 4573 O O . HIS A 1 581 ? -56.480 9.553 28.116 1.00 69.38 581 HIS A O 1
ATOM 4579 N N . THR A 1 582 ? -54.976 11.230 28.109 1.00 64.06 582 THR A N 1
ATOM 4580 C CA . THR A 1 582 ? -55.501 11.903 29.309 1.00 64.06 582 THR A CA 1
ATOM 4581 C C . THR A 1 582 ? -56.892 12.477 29.035 1.00 64.06 582 THR A C 1
ATOM 4583 O O . THR A 1 582 ? -57.781 12.328 29.869 1.00 64.06 582 THR A O 1
ATOM 4586 N N . ALA A 1 583 ? -57.109 13.047 27.843 1.00 56.81 583 ALA A N 1
ATOM 4587 C CA . ALA A 1 583 ? -58.405 13.568 27.406 1.00 56.81 583 ALA A CA 1
ATOM 4588 C C . ALA A 1 583 ? -59.478 12.480 27.204 1.00 56.81 583 ALA A C 1
ATOM 4590 O O . ALA A 1 583 ? -60.662 12.763 27.349 1.00 56.81 583 ALA A O 1
ATOM 4591 N N . LEU A 1 584 ? -59.079 11.244 26.877 1.00 56.56 584 LEU A N 1
ATOM 4592 C CA . LEU A 1 584 ? -60.003 10.132 26.609 1.00 56.56 584 LEU A CA 1
ATOM 4593 C C . LEU A 1 584 ? -60.358 9.278 27.834 1.00 56.56 584 LEU A C 1
ATOM 4595 O O . LEU A 1 584 ? -61.355 8.564 27.796 1.00 56.56 584 LEU A O 1
ATOM 4599 N N . THR A 1 585 ? -59.537 9.283 28.889 1.00 48.38 585 THR A N 1
ATOM 4600 C CA . THR A 1 585 ? -59.713 8.366 30.037 1.00 48.38 585 THR A CA 1
ATOM 4601 C C . THR A 1 585 ? -59.988 9.056 31.368 1.00 48.38 585 THR A C 1
ATOM 4603 O O . THR A 1 585 ? -60.259 8.363 32.343 1.00 48.38 585 THR A O 1
ATOM 4606 N N . ASP A 1 586 ? -59.862 10.385 31.436 1.00 42.25 586 ASP A N 1
ATOM 4607 C CA . ASP A 1 586 ? -59.947 11.198 32.665 1.00 42.25 586 ASP A CA 1
ATOM 4608 C C . ASP A 1 586 ? -58.973 10.750 33.791 1.00 42.25 586 ASP A C 1
ATOM 4610 O O . ASP A 1 586 ? -59.050 11.165 34.950 1.00 42.25 586 ASP A O 1
ATOM 4614 N N . THR A 1 587 ? -57.988 9.901 33.454 1.00 49.09 587 THR A N 1
ATOM 4615 C CA . THR A 1 587 ? -56.970 9.400 34.387 1.00 49.09 587 THR A CA 1
ATOM 4616 C C . THR A 1 587 ? -55.643 10.136 34.220 1.00 49.09 587 THR A C 1
ATOM 4618 O O . THR A 1 587 ? -54.978 10.084 33.191 1.00 49.09 587 THR A O 1
ATOM 4621 N N . THR A 1 588 ? -55.189 10.790 35.289 1.00 47.00 588 THR A N 1
ATOM 4622 C CA . THR A 1 588 ? -53.973 11.631 35.296 1.00 47.00 588 THR A CA 1
ATOM 4623 C C . THR A 1 588 ? -52.662 10.866 35.535 1.00 47.00 588 THR A C 1
ATOM 4625 O O . THR A 1 588 ? -51.624 11.481 35.781 1.00 47.00 588 THR A O 1
ATOM 4628 N N . LYS A 1 589 ? -52.670 9.524 35.500 1.00 52.56 589 LYS A N 1
ATOM 4629 C CA . LYS A 1 589 ? -51.491 8.682 35.778 1.00 52.56 589 LYS A CA 1
ATOM 4630 C C . LYS A 1 589 ? -51.188 7.728 34.625 1.00 52.56 589 LYS A C 1
ATOM 4632 O O . LYS A 1 589 ? -51.727 6.627 34.561 1.00 52.56 589 LYS A O 1
ATOM 4637 N N . VAL A 1 590 ? -50.226 8.105 33.786 1.00 60.00 590 VAL A N 1
ATOM 4638 C CA . VAL A 1 590 ? -49.611 7.190 32.815 1.00 60.00 590 VAL A CA 1
ATOM 4639 C C . VAL A 1 590 ? -48.740 6.183 33.574 1.00 60.00 590 VAL A C 1
ATOM 4641 O O . VAL A 1 590 ? -47.651 6.512 34.037 1.00 60.00 590 VAL A O 1
ATOM 4644 N N . GLY A 1 591 ? -49.224 4.951 33.739 1.00 65.19 591 GLY A N 1
ATOM 4645 C CA . GLY A 1 591 ? -48.426 3.862 34.312 1.00 65.19 591 GLY A CA 1
ATOM 4646 C C . GLY A 1 591 ? -47.295 3.416 33.375 1.00 65.19 591 GLY A C 1
ATOM 4647 O O . GLY A 1 591 ? -47.392 3.585 32.161 1.00 65.19 591 GLY A O 1
ATOM 4648 N N . LYS A 1 592 ? -46.247 2.777 33.919 1.00 70.12 592 LYS A N 1
ATOM 4649 C CA . LYS A 1 592 ? -45.047 2.358 33.158 1.00 70.12 592 LYS A CA 1
ATOM 4650 C C . LYS A 1 592 ? -45.332 1.486 31.921 1.00 70.12 592 LYS A C 1
ATOM 4652 O O . LYS A 1 592 ? -44.603 1.572 30.941 1.00 70.12 592 LYS A O 1
ATOM 4657 N N . ALA A 1 593 ? -46.426 0.723 31.925 1.00 68.00 593 ALA A N 1
ATOM 4658 C CA . ALA A 1 593 ? -46.877 -0.030 30.753 1.00 68.00 593 ALA A CA 1
ATOM 4659 C C . ALA A 1 593 ? -47.380 0.868 29.605 1.00 68.00 593 ALA A C 1
ATOM 4661 O O . ALA A 1 593 ? -47.049 0.625 28.448 1.00 68.00 593 ALA A O 1
ATOM 4662 N N . ASN A 1 594 ? -48.132 1.930 29.914 1.00 74.75 594 ASN A N 1
ATOM 4663 C CA . ASN A 1 594 ? -48.599 2.891 28.909 1.00 74.75 594 ASN A CA 1
ATOM 4664 C C . ASN A 1 594 ? -47.463 3.848 28.490 1.00 74.75 594 ASN A C 1
ATOM 4666 O O . ASN A 1 594 ? -47.406 4.247 27.330 1.00 74.75 594 ASN A O 1
ATOM 4670 N N . PHE A 1 595 ? -46.517 4.157 29.392 1.00 81.19 595 PHE A N 1
ATOM 4671 C CA . PHE A 1 595 ? -45.282 4.885 29.061 1.00 81.19 595 PHE A CA 1
ATOM 4672 C C . PHE A 1 595 ? -44.539 4.224 27.895 1.00 81.19 595 PHE A C 1
ATOM 4674 O O . PHE A 1 595 ? -44.219 4.898 26.920 1.00 81.19 595 PHE A O 1
ATOM 4681 N N . LEU A 1 596 ? -44.301 2.910 27.978 1.00 83.25 596 LEU A N 1
ATOM 4682 C CA . LEU A 1 596 ? -43.561 2.163 26.959 1.00 83.25 596 LEU A CA 1
ATOM 4683 C C . LEU A 1 596 ? -44.267 2.175 25.594 1.00 83.25 596 LEU A C 1
ATOM 4685 O O . LEU A 1 596 ? -43.618 2.407 24.577 1.00 83.25 596 LEU A O 1
ATOM 4689 N N . GLU A 1 597 ? -45.593 2.011 25.562 1.00 84.38 597 GLU A N 1
ATOM 4690 C CA . GLU A 1 597 ? -46.381 2.095 24.323 1.00 84.38 597 GLU A CA 1
ATOM 4691 C C . GLU A 1 597 ? -46.358 3.493 23.692 1.00 84.38 597 GLU A C 1
ATOM 4693 O O . GLU A 1 597 ? -46.184 3.622 22.477 1.00 84.38 597 GLU A O 1
ATOM 4698 N N . PHE A 1 598 ? -46.534 4.550 24.492 1.00 85.88 598 PHE A N 1
ATOM 4699 C CA . PHE A 1 598 ? -46.478 5.924 23.985 1.00 85.88 598 PHE A CA 1
ATOM 4700 C C . PHE A 1 598 ? -45.064 6.300 23.553 1.00 85.88 598 PHE A C 1
ATOM 4702 O O . PHE A 1 598 ? -44.901 7.000 22.554 1.00 85.88 598 PHE A O 1
ATOM 4709 N N . TYR A 1 599 ? -44.043 5.805 24.255 1.00 89.12 599 TYR A N 1
ATOM 4710 C CA . TYR A 1 599 ? -42.658 5.999 23.862 1.00 89.12 599 TYR A CA 1
ATOM 4711 C C . TYR A 1 599 ? -42.340 5.292 22.541 1.00 89.12 599 TYR A C 1
ATOM 4713 O O . TYR A 1 599 ? -41.806 5.942 21.650 1.00 89.12 599 TYR A O 1
ATOM 4721 N N . ALA A 1 600 ? -42.729 4.026 22.350 1.00 89.62 600 ALA A N 1
ATOM 4722 C CA . ALA A 1 600 ? -42.516 3.311 21.086 1.00 89.62 600 ALA A CA 1
ATOM 4723 C C . ALA A 1 600 ? -43.161 4.032 19.887 1.00 89.62 600 ALA A C 1
ATOM 4725 O O . ALA A 1 600 ? -42.483 4.313 18.899 1.00 89.62 600 ALA A O 1
ATOM 4726 N N . LYS A 1 601 ? -44.424 4.461 20.015 1.00 89.81 601 LYS A N 1
ATOM 4727 C CA . LYS A 1 601 ? -45.106 5.266 18.982 1.00 89.81 601 LYS A CA 1
ATOM 4728 C C . LYS A 1 601 ? -44.429 6.621 18.737 1.00 89.81 601 LYS A C 1
ATOM 4730 O O . LYS A 1 601 ? -44.327 7.075 17.600 1.00 89.81 601 LYS A O 1
ATOM 4735 N N . ALA A 1 602 ? -43.951 7.288 19.788 1.00 90.50 602 ALA A N 1
ATOM 4736 C CA . ALA A 1 602 ? -43.205 8.538 19.649 1.00 90.50 602 ALA A CA 1
ATOM 4737 C C . ALA A 1 602 ? -41.827 8.327 19.003 1.00 90.50 602 ALA A C 1
ATOM 4739 O O . ALA A 1 602 ? -41.360 9.188 18.258 1.00 90.50 602 ALA A O 1
ATOM 4740 N N . ARG A 1 603 ? -41.194 7.178 19.252 1.00 92.62 603 ARG A N 1
ATOM 4741 C CA . ARG A 1 603 ? -39.903 6.764 18.699 1.00 92.62 603 ARG A CA 1
ATOM 4742 C C . ARG A 1 603 ? -39.982 6.538 17.189 1.00 92.62 603 ARG A C 1
ATOM 4744 O O . ARG A 1 603 ? -39.131 7.048 16.468 1.00 92.62 603 ARG A O 1
ATOM 4751 N N . GLU A 1 604 ? -41.044 5.891 16.708 1.00 91.75 604 GLU A N 1
ATOM 4752 C CA . GLU A 1 604 ? -41.365 5.727 15.274 1.00 91.75 604 GLU A CA 1
ATOM 4753 C C . GLU A 1 604 ? -41.586 7.057 14.525 1.00 91.75 604 GLU A C 1
ATOM 4755 O O . GLU A 1 604 ? -41.555 7.102 13.293 1.00 91.75 604 GLU A O 1
ATOM 4760 N N . ILE A 1 605 ? -41.828 8.155 15.248 1.00 92.06 605 ILE A N 1
ATOM 4761 C CA . ILE A 1 605 ? -41.941 9.511 14.692 1.00 92.06 605 ILE A CA 1
ATOM 4762 C C . ILE A 1 605 ? -40.616 10.266 14.853 1.00 92.06 605 ILE A C 1
ATOM 4764 O O . ILE A 1 605 ? -40.159 10.918 13.918 1.00 92.06 605 ILE A O 1
ATOM 4768 N N . GLY A 1 606 ? -39.983 10.173 16.023 1.00 90.25 606 GLY A N 1
ATOM 4769 C CA . GLY A 1 606 ? -38.757 10.891 16.364 1.00 90.25 606 GLY A CA 1
ATOM 4770 C C . GLY A 1 606 ? -37.512 10.390 15.635 1.00 90.25 606 GLY A C 1
ATOM 4771 O O . GLY A 1 606 ? -36.756 11.207 15.120 1.00 90.25 606 GLY A O 1
ATOM 4772 N N . LEU A 1 607 ? -37.328 9.070 15.541 1.00 94.38 607 LEU A N 1
ATOM 4773 C CA . LEU A 1 607 ? -36.142 8.412 14.969 1.00 94.38 607 LEU A CA 1
ATOM 4774 C C . LEU A 1 607 ? -36.365 7.899 13.540 1.00 94.38 607 LEU A C 1
ATOM 4776 O O . LEU A 1 607 ? -35.765 6.912 13.117 1.00 94.38 607 LEU A O 1
ATOM 4780 N N . ARG A 1 608 ? -37.220 8.581 12.771 1.00 93.62 608 ARG A N 1
ATOM 4781 C CA . ARG A 1 608 ? -37.311 8.354 11.325 1.00 93.62 608 ARG A CA 1
ATOM 4782 C C . ARG A 1 608 ? -35.987 8.690 10.647 1.00 93.62 608 ARG A C 1
ATOM 4784 O O . ARG A 1 608 ? -35.282 9.604 11.079 1.00 93.62 608 ARG A O 1
ATOM 4791 N N . LYS A 1 609 ? -35.678 7.976 9.563 1.00 94.69 609 LYS A N 1
ATOM 4792 C CA . LYS A 1 609 ? -34.419 8.099 8.815 1.00 94.69 609 LYS A CA 1
ATOM 4793 C C . LYS A 1 609 ? -34.115 9.554 8.445 1.00 94.69 609 LYS A C 1
ATOM 4795 O O . LYS A 1 609 ? -32.976 9.995 8.575 1.00 94.69 609 LYS A O 1
ATOM 4800 N N . GLU A 1 610 ? -35.143 10.310 8.071 1.00 94.19 610 GLU A N 1
ATOM 4801 C CA . GLU A 1 610 ? -35.070 11.717 7.675 1.00 94.19 610 GLU A CA 1
ATOM 4802 C C . GLU A 1 610 ? -34.675 12.620 8.856 1.00 94.19 610 GLU A C 1
ATOM 4804 O O . GLU A 1 610 ? -33.802 13.473 8.711 1.00 94.19 610 GLU A O 1
ATOM 4809 N N . ASN A 1 611 ? -35.250 12.397 10.046 1.00 94.56 611 ASN A N 1
ATOM 4810 C CA . ASN A 1 611 ? -34.908 13.139 11.267 1.00 94.56 611 ASN A CA 1
ATOM 4811 C C . ASN A 1 611 ? -33.477 12.843 11.722 1.00 94.56 611 ASN A C 1
ATOM 4813 O O . ASN A 1 611 ? -32.734 13.762 12.071 1.00 94.56 611 ASN A O 1
ATOM 4817 N N . VAL A 1 612 ? -33.075 11.569 11.675 1.00 96.38 612 VAL A N 1
ATOM 4818 C CA . VAL A 1 612 ? -31.716 11.140 12.025 1.00 96.38 612 VAL A CA 1
ATOM 4819 C C . VAL A 1 612 ? -30.701 11.786 11.080 1.00 96.38 612 VAL A C 1
ATOM 4821 O O . VAL A 1 612 ? -29.774 12.455 11.538 1.00 96.38 612 VAL A O 1
ATOM 4824 N N . GLN A 1 613 ? -30.902 11.669 9.764 1.00 95.75 613 GLN A N 1
ATOM 4825 C CA . GLN A 1 613 ? -30.033 12.297 8.763 1.00 95.75 613 GLN A CA 1
ATOM 4826 C C . GLN A 1 613 ? -30.032 13.832 8.869 1.00 95.75 613 GLN A C 1
ATOM 4828 O O . GLN A 1 613 ? -28.981 14.454 8.715 1.00 95.75 613 GLN A O 1
ATOM 4833 N N . SER A 1 614 ? -31.174 14.453 9.187 1.00 94.38 614 SER A N 1
ATOM 4834 C CA . SER A 1 614 ? -31.260 15.892 9.461 1.00 94.38 614 SER A CA 1
ATOM 4835 C C . SER A 1 614 ? -30.413 16.293 10.675 1.00 94.38 614 SER A C 1
ATOM 4837 O O . SER A 1 614 ? -29.663 17.265 10.592 1.00 94.38 614 SER A O 1
ATOM 4839 N N . GLY A 1 615 ? -30.449 15.515 11.763 1.00 93.88 615 GLY A N 1
ATOM 4840 C CA . GLY A 1 615 ? -29.606 15.724 12.946 1.00 93.88 615 GLY A CA 1
ATOM 4841 C C . GLY A 1 615 ? -28.111 15.691 12.618 1.00 93.88 615 GLY A C 1
ATOM 4842 O O . GLY A 1 615 ? -27.392 16.642 12.923 1.00 93.88 615 GLY A O 1
ATOM 4843 N N . TRP A 1 616 ? -27.648 14.654 11.912 1.00 96.38 616 TRP A N 1
ATOM 4844 C CA . TRP A 1 616 ? -26.249 14.538 11.464 1.00 96.38 616 TRP A CA 1
ATOM 4845 C C . TRP A 1 616 ? -25.815 15.661 10.502 1.00 96.38 616 TRP A C 1
ATOM 4847 O O . TRP A 1 616 ? -24.672 16.129 10.558 1.00 96.38 616 TRP A O 1
ATOM 4857 N N . LYS A 1 617 ? -26.732 16.131 9.647 1.00 94.81 617 LYS A N 1
ATOM 4858 C CA . LYS A 1 617 ? -26.506 17.244 8.712 1.00 94.81 617 LYS A CA 1
ATOM 4859 C C . LYS A 1 617 ? -26.493 18.607 9.415 1.00 94.81 617 LYS A C 1
ATOM 4861 O O . LYS A 1 617 ? -25.804 19.519 8.953 1.00 94.81 617 LYS A O 1
ATOM 4866 N N . ALA A 1 618 ? -27.239 18.758 10.510 1.00 92.00 618 ALA A N 1
ATOM 4867 C CA . ALA A 1 618 ? -27.294 19.978 11.312 1.00 92.00 618 ALA A CA 1
ATOM 4868 C C . ALA A 1 618 ? -26.002 20.197 12.115 1.00 92.00 618 ALA A C 1
ATOM 4870 O O . ALA A 1 618 ? -25.475 21.309 12.116 1.00 92.00 618 ALA A O 1
ATOM 4871 N N . THR A 1 619 ? -25.447 19.137 12.713 1.00 93.56 619 THR A N 1
ATOM 4872 C CA . THR A 1 619 ? -24.148 19.186 13.416 1.00 93.56 619 THR A CA 1
ATOM 4873 C C . THR A 1 619 ? -22.958 19.325 12.465 1.00 93.56 619 THR A C 1
ATOM 4875 O O . THR A 1 619 ? -21.854 19.650 12.894 1.00 93.56 619 THR A O 1
ATOM 4878 N N . GLY A 1 620 ? -23.163 19.052 11.172 1.00 92.69 620 GLY A N 1
ATOM 4879 C CA . GLY A 1 620 ? -22.108 19.015 10.162 1.00 92.69 620 GLY A CA 1
ATOM 4880 C C . GLY A 1 620 ? -21.195 17.792 10.261 1.00 92.69 620 GLY A C 1
ATOM 4881 O O . GLY A 1 620 ? -20.191 17.747 9.555 1.00 92.69 620 GLY A O 1
ATOM 4882 N N . LEU A 1 621 ? -21.498 16.807 11.113 1.00 93.56 621 LEU A N 1
ATOM 4883 C CA . LEU A 1 621 ? -20.690 15.587 11.237 1.00 93.56 621 LEU A CA 1
ATOM 4884 C C . LEU A 1 621 ? -20.892 14.647 10.040 1.00 93.56 621 LEU A C 1
ATOM 4886 O O . LEU A 1 621 ? -19.949 13.960 9.636 1.00 93.56 621 LEU A O 1
ATOM 4890 N N . TYR A 1 622 ? -22.091 14.619 9.444 1.00 94.06 622 TYR A N 1
ATOM 4891 C CA . TYR A 1 622 ? -22.332 13.896 8.194 1.00 94.06 622 TYR A CA 1
ATOM 4892 C C . TYR A 1 622 ? -23.499 14.481 7.365 1.00 94.06 622 TYR A C 1
ATOM 4894 O O . TYR A 1 622 ? -24.622 14.537 7.862 1.00 94.06 622 TYR A O 1
ATOM 4902 N N . PRO A 1 623 ? -23.285 14.867 6.088 1.00 93.69 623 PRO A N 1
ATOM 4903 C CA . PRO A 1 623 ? -21.992 15.019 5.413 1.00 93.69 623 PRO A CA 1
ATOM 4904 C C . PRO A 1 623 ? -21.080 16.026 6.131 1.00 93.69 623 PRO A C 1
ATOM 4906 O O . PRO A 1 623 ? -21.570 16.984 6.729 1.00 93.69 623 PRO A O 1
ATOM 4909 N N . LYS A 1 624 ? -19.759 15.806 6.082 1.00 92.38 624 LYS A N 1
ATOM 4910 C CA . LYS A 1 624 ? -18.779 16.631 6.805 1.00 92.38 624 LYS A CA 1
ATOM 4911 C C . LYS A 1 624 ? -18.859 18.094 6.351 1.00 92.38 624 LYS A C 1
ATOM 4913 O O . LYS A 1 624 ? -18.625 18.398 5.185 1.00 92.38 624 LYS A O 1
ATOM 4918 N N . SER A 1 625 ? -19.133 19.009 7.277 1.00 92.31 625 SER A N 1
ATOM 4919 C CA . SER A 1 625 ? -19.135 20.452 7.028 1.00 92.31 625 SER A CA 1
ATOM 4920 C C . SER A 1 625 ? -18.871 21.231 8.316 1.00 92.31 625 SER A C 1
ATOM 4922 O O . SER A 1 625 ? -19.782 21.450 9.108 1.00 92.31 625 SER A O 1
ATOM 4924 N N . VAL A 1 626 ? -17.636 21.709 8.510 1.00 90.88 626 VAL A N 1
ATOM 4925 C CA . VAL A 1 626 ? -17.258 22.528 9.686 1.00 90.88 626 VAL A CA 1
ATOM 4926 C C . VAL A 1 626 ? -18.038 23.853 9.726 1.00 90.88 626 VAL A C 1
ATOM 4928 O O . VAL A 1 626 ? -18.336 24.380 10.793 1.00 90.88 626 VAL A O 1
ATOM 4931 N N . ALA A 1 627 ? -18.422 24.382 8.559 1.00 88.00 627 ALA A N 1
ATOM 4932 C CA . ALA A 1 627 ? -19.184 25.623 8.446 1.00 88.00 627 ALA A CA 1
ATOM 4933 C C . ALA A 1 627 ? -20.590 25.532 9.070 1.00 88.00 627 ALA A C 1
ATOM 4935 O O . ALA A 1 627 ? -21.106 26.543 9.539 1.00 88.00 627 ALA A O 1
ATOM 4936 N N . LYS A 1 628 ? -21.213 24.343 9.112 1.00 89.50 628 LYS A N 1
ATOM 4937 C CA . LYS A 1 628 ? -22.552 24.155 9.699 1.00 89.50 628 LYS A CA 1
ATOM 4938 C C . LYS A 1 628 ? -22.610 24.512 11.192 1.00 89.50 628 LYS A C 1
ATOM 4940 O O . LYS A 1 628 ? -23.364 25.428 11.522 1.00 89.50 628 LYS A O 1
ATOM 4945 N N . PRO A 1 629 ? -21.821 23.879 12.082 1.00 88.94 629 PRO A N 1
ATOM 4946 C CA . PRO A 1 629 ? -21.803 24.242 13.491 1.00 88.94 629 PRO A CA 1
ATOM 4947 C C . PRO A 1 629 ? -21.189 25.628 13.714 1.00 88.94 629 PRO A C 1
ATOM 4949 O O . PRO A 1 629 ? -21.711 26.363 14.542 1.00 88.94 629 PRO A O 1
ATOM 4952 N N . LEU A 1 630 ? -20.161 26.039 12.953 1.00 86.06 630 LEU A N 1
ATOM 4953 C CA . LEU A 1 630 ? -19.551 27.374 13.096 1.00 86.06 630 LEU A CA 1
ATOM 4954 C C . LEU A 1 630 ? -20.516 28.534 12.801 1.00 86.06 630 LEU A C 1
ATOM 4956 O O . LEU A 1 630 ? -20.431 29.565 13.462 1.00 86.06 630 LEU A O 1
ATOM 4960 N N . ASN A 1 631 ? -21.443 28.361 11.855 1.00 84.50 631 ASN A N 1
ATOM 4961 C CA . ASN A 1 631 ? -22.468 29.359 11.529 1.00 84.50 631 ASN A CA 1
ATOM 4962 C C . ASN A 1 631 ? -23.696 29.290 12.461 1.00 84.50 631 ASN A C 1
ATOM 4964 O O . ASN A 1 631 ? -24.673 30.011 12.251 1.00 84.50 631 ASN A O 1
ATOM 4968 N N . SER A 1 632 ? -23.689 28.421 13.477 1.00 82.31 632 SER A N 1
ATOM 4969 C CA . SER A 1 632 ? -24.763 28.365 14.468 1.00 82.31 632 SER A CA 1
ATOM 4970 C C . SER A 1 632 ? -24.745 29.614 15.348 1.00 82.31 632 SER A C 1
ATOM 4972 O O . SER A 1 632 ? -23.719 29.970 15.926 1.00 82.31 632 SER A O 1
ATOM 4974 N N . ARG A 1 633 ? -25.916 30.238 15.537 1.00 78.00 633 ARG A N 1
ATOM 4975 C CA . ARG A 1 633 ? -26.112 31.412 16.416 1.00 78.00 633 ARG A CA 1
ATOM 4976 C C . ARG A 1 633 ? -25.684 31.199 17.874 1.00 78.00 633 ARG A C 1
ATOM 4978 O O . ARG A 1 633 ? -25.625 32.154 18.638 1.00 78.00 633 ARG A O 1
ATOM 4985 N N . TRP A 1 634 ? -25.471 29.945 18.265 1.00 73.56 634 TRP A N 1
ATOM 4986 C CA . TRP A 1 634 ? -25.071 29.542 19.606 1.00 73.56 634 TRP A CA 1
ATOM 4987 C C . TRP A 1 634 ? -23.546 29.464 19.789 1.00 73.56 634 TRP A C 1
ATOM 4989 O O . TRP A 1 634 ? -23.078 29.234 20.902 1.00 73.56 634 TRP A O 1
ATOM 4999 N N . VAL A 1 635 ? -22.761 29.668 18.723 1.00 76.75 635 VAL A N 1
ATOM 5000 C CA . VAL A 1 635 ? -21.298 29.704 18.810 1.00 76.75 635 VAL A CA 1
ATOM 5001 C C . VAL A 1 635 ? -20.831 31.045 19.362 1.00 76.75 635 VAL A C 1
ATOM 5003 O O . VAL A 1 635 ? -21.070 32.106 18.783 1.00 76.75 635 VAL A O 1
ATOM 5006 N N . VAL A 1 636 ? -20.128 30.999 20.491 1.00 66.62 636 VAL A N 1
ATOM 5007 C CA . VAL A 1 636 ? -19.671 32.194 21.202 1.00 66.62 636 VAL A CA 1
ATOM 5008 C C . VAL A 1 636 ? -18.400 32.733 20.548 1.00 66.62 636 VAL A C 1
ATOM 5010 O O . VAL A 1 636 ? -17.298 32.233 20.778 1.00 66.62 636 VAL A O 1
ATOM 5013 N N . VAL A 1 637 ? -18.549 33.793 19.752 1.00 57.50 637 VAL A N 1
ATOM 5014 C CA . VAL A 1 637 ? -17.431 34.629 19.291 1.00 57.50 637 VAL A CA 1
ATOM 5015 C C . VAL A 1 637 ? -17.141 35.682 20.361 1.00 57.50 637 VAL A C 1
ATOM 5017 O O . VAL A 1 637 ? -18.001 36.500 20.691 1.00 57.50 637 VAL A O 1
ATOM 5020 N N . ALA A 1 638 ? -15.934 35.665 20.926 1.00 47.97 638 ALA A N 1
ATOM 5021 C CA . ALA A 1 638 ? -15.569 36.551 22.026 1.00 47.97 638 ALA A CA 1
ATOM 5022 C C . ALA A 1 638 ? -15.525 38.030 21.591 1.00 47.97 638 ALA A C 1
ATOM 5024 O O . ALA A 1 638 ? -14.622 38.453 20.869 1.00 47.97 638 ALA A O 1
ATOM 5025 N N . LYS A 1 639 ? -16.456 38.849 22.097 1.00 41.47 639 LYS A N 1
ATOM 5026 C CA . LYS A 1 639 ? -16.240 40.301 22.211 1.00 41.47 639 LYS A CA 1
ATOM 5027 C C . LYS A 1 639 ? -15.312 40.575 23.400 1.00 41.47 639 LYS A C 1
ATOM 5029 O O . LYS A 1 639 ? -15.360 39.852 24.395 1.00 41.47 639 LYS A O 1
ATOM 5034 N N . ARG A 1 640 ? -14.468 41.615 23.298 1.00 34.00 640 ARG A N 1
ATOM 5035 C CA . ARG A 1 640 ? -13.572 42.055 24.388 1.00 34.00 640 ARG A CA 1
ATOM 5036 C C . ARG A 1 640 ? -14.358 42.230 25.701 1.00 34.00 640 ARG A C 1
ATOM 5038 O O . ARG A 1 640 ? -15.486 42.724 25.647 1.00 34.00 640 ARG A O 1
ATOM 5045 N N . PRO A 1 641 ? -13.783 41.862 26.860 1.00 36.78 641 PRO A N 1
ATOM 5046 C CA . PRO A 1 641 ? -14.480 41.964 28.135 1.00 36.78 641 PRO A CA 1
ATOM 5047 C C . PRO A 1 641 ? -14.763 43.426 28.486 1.00 36.78 641 PRO A C 1
ATOM 5049 O O . PRO A 1 641 ? -13.872 44.273 28.422 1.00 36.78 641 PRO A O 1
ATOM 5052 N N . ALA A 1 642 ? -15.997 43.707 28.905 1.00 37.94 642 ALA A N 1
ATOM 5053 C CA . ALA A 1 642 ? -16.283 44.907 29.675 1.00 37.94 642 ALA A CA 1
ATOM 5054 C C . ALA A 1 642 ? -15.629 44.784 31.063 1.00 37.94 642 ALA A C 1
ATOM 5056 O O . ALA A 1 642 ? -15.532 43.688 31.621 1.00 37.94 642 ALA A O 1
ATOM 5057 N N . ILE A 1 643 ? -15.171 45.911 31.606 1.00 35.81 643 ILE A N 1
ATOM 5058 C CA . ILE A 1 643 ? -14.513 45.989 32.916 1.00 35.81 643 ILE A CA 1
ATOM 5059 C C . ILE A 1 643 ? -15.485 45.483 34.001 1.00 35.81 643 ILE A C 1
ATOM 5061 O O . ILE A 1 643 ? -16.638 45.921 34.017 1.00 35.81 643 ILE A O 1
ATOM 5065 N N . PRO A 1 644 ? -15.065 44.586 34.913 1.00 37.72 644 PRO A N 1
ATOM 5066 C CA . PRO A 1 644 ? -15.946 44.096 35.964 1.00 37.72 644 PRO A CA 1
ATOM 5067 C C . PRO A 1 644 ? -16.243 45.203 36.982 1.00 37.72 644 PRO A C 1
ATOM 5069 O O . PRO A 1 644 ? -15.335 45.761 37.600 1.00 37.72 644 PRO A O 1
ATOM 5072 N N . LEU A 1 645 ? -17.528 45.475 37.216 1.00 32.06 645 LEU A N 1
ATOM 5073 C CA . LEU A 1 645 ? -17.955 46.190 38.416 1.00 32.06 645 LEU A CA 1
ATOM 5074 C C . LEU A 1 645 ? -17.708 45.302 39.644 1.00 32.06 645 LEU A C 1
ATOM 5076 O O . LEU A 1 645 ? -18.000 44.105 39.629 1.00 32.06 645 LEU A O 1
ATOM 5080 N N . ARG A 1 646 ? -17.152 45.901 40.705 1.00 33.12 646 ARG A N 1
ATOM 5081 C CA . ARG A 1 646 ? -16.862 45.241 41.988 1.00 33.12 646 ARG A CA 1
ATOM 5082 C C . ARG A 1 646 ? -18.094 44.504 42.525 1.00 33.12 646 ARG A C 1
ATOM 5084 O O . ARG A 1 646 ? -19.105 45.135 42.819 1.00 33.12 646 ARG A O 1
ATOM 5091 N N . VAL A 1 647 ? -17.952 43.204 42.773 1.00 32.94 647 VAL A N 1
ATOM 5092 C CA . VAL A 1 647 ? -18.839 42.468 43.683 1.00 32.94 647 VAL A CA 1
ATOM 5093 C C . VAL A 1 647 ? -18.359 42.722 45.111 1.00 32.94 647 VAL A C 1
ATOM 5095 O O . VAL A 1 647 ? -17.189 42.503 45.426 1.00 32.94 647 VAL A O 1
ATOM 5098 N N . THR A 1 648 ? -19.246 43.216 45.969 1.00 34.62 648 THR A N 1
ATOM 5099 C CA . THR A 1 648 ? -18.988 43.398 47.403 1.00 34.62 648 THR A CA 1
ATOM 5100 C C . THR A 1 648 ? -19.360 42.141 48.187 1.00 34.62 648 THR A C 1
ATOM 5102 O O . THR A 1 648 ? -20.433 41.598 47.953 1.00 34.62 648 THR A O 1
ATOM 5105 N N . SER A 1 649 ? -18.476 41.756 49.115 1.00 39.28 649 SER A N 1
ATOM 5106 C CA . SER A 1 649 ? -18.647 40.913 50.320 1.00 39.28 649 SER A CA 1
ATOM 5107 C C . SER A 1 649 ? -19.946 40.114 50.531 1.00 39.28 649 SER A C 1
ATOM 5109 O O . SER A 1 649 ? -21.044 40.672 50.528 1.00 39.28 649 SER A O 1
ATOM 5111 N N . ASP A 1 650 ? -19.766 38.844 50.901 1.00 45.31 650 ASP A N 1
ATOM 5112 C CA . ASP A 1 650 ? -20.793 37.882 51.315 1.00 45.31 650 ASP A CA 1
ATOM 5113 C C . ASP A 1 650 ? -21.868 38.425 52.271 1.00 45.31 650 ASP A C 1
ATOM 5115 O O . ASP A 1 650 ? -21.573 39.049 53.291 1.00 45.31 650 ASP A O 1
ATOM 5119 N N . ILE A 1 651 ? -23.126 38.060 52.000 1.00 41.00 651 ILE A N 1
ATOM 5120 C CA . ILE A 1 651 ? -24.221 38.094 52.978 1.00 41.00 651 ILE A CA 1
ATOM 5121 C C . ILE A 1 651 ? -24.972 36.761 52.896 1.00 41.00 651 ILE A C 1
ATOM 5123 O O . ILE A 1 651 ? -25.581 36.432 51.879 1.00 41.00 651 ILE A O 1
ATOM 5127 N N . SER A 1 652 ? -24.932 35.991 53.985 1.00 54.19 652 SER A N 1
ATOM 5128 C CA . SER A 1 652 ? -25.678 34.734 54.121 1.00 54.19 652 SER A CA 1
ATOM 5129 C C . SER A 1 652 ? -27.188 34.993 54.192 1.00 54.19 652 SER A C 1
ATOM 5131 O O . SER A 1 652 ? -27.632 35.931 54.853 1.00 54.19 652 SER A O 1
ATOM 5133 N N . THR A 1 653 ? -27.992 34.162 53.523 1.00 44.16 653 THR A N 1
ATOM 5134 C CA . THR A 1 653 ? -29.451 34.338 53.453 1.00 44.16 653 THR A CA 1
ATOM 5135 C C . THR A 1 653 ? -30.120 34.044 54.811 1.00 44.16 653 THR A C 1
ATOM 5137 O O . THR A 1 653 ? -30.035 32.904 55.280 1.00 44.16 653 THR A O 1
ATOM 5140 N N . PRO A 1 654 ? -30.808 35.020 55.443 1.00 52.88 654 PRO A N 1
ATOM 5141 C CA . PRO A 1 654 ? -31.459 34.832 56.743 1.00 52.88 654 PRO A CA 1
ATOM 5142 C C . PRO A 1 654 ? -32.643 33.856 56.665 1.00 52.88 654 PRO A C 1
ATOM 5144 O O . PRO A 1 654 ? -33.318 33.775 55.637 1.00 52.88 654 PRO A O 1
ATOM 5147 N N . LYS A 1 655 ? -32.909 33.120 57.757 1.00 56.25 655 LYS A N 1
ATOM 5148 C CA . LYS A 1 655 ? -33.921 32.040 57.786 1.00 56.25 655 LYS A CA 1
ATOM 5149 C C . LYS A 1 655 ? -35.066 32.267 58.782 1.00 56.25 655 LYS A C 1
ATOM 5151 O O . LYS A 1 655 ? -36.010 31.478 58.780 1.00 56.25 655 LYS A O 1
ATOM 5156 N N . ARG A 1 656 ? -35.009 33.307 59.621 1.00 55.31 656 ARG A N 1
ATOM 5157 C CA . ARG A 1 656 ? -36.083 33.716 60.552 1.00 55.31 656 ARG A CA 1
ATOM 5158 C C . ARG A 1 656 ? -36.217 35.242 60.597 1.00 55.31 656 ARG A C 1
ATOM 5160 O O . ARG A 1 656 ? -35.230 35.944 60.368 1.00 55.31 656 ARG A O 1
ATOM 5167 N N . GLY A 1 657 ? -37.392 35.770 60.959 1.00 53.41 657 GLY A N 1
ATOM 5168 C CA . GLY A 1 657 ? -37.624 37.221 61.049 1.00 53.41 657 GLY A CA 1
ATOM 5169 C C . GLY A 1 657 ? -36.631 37.977 61.950 1.00 53.41 657 GLY A C 1
ATOM 5170 O O . GLY A 1 657 ? -36.244 39.103 61.638 1.00 53.41 657 GLY A O 1
ATOM 5171 N N . GLY A 1 658 ? -36.137 37.339 63.020 1.00 57.59 658 GLY A N 1
ATOM 5172 C CA . GLY A 1 658 ? -35.132 37.916 63.926 1.00 57.59 658 GLY A CA 1
ATOM 5173 C C . GLY A 1 658 ? -33.749 38.155 63.299 1.00 57.59 658 GLY A C 1
ATOM 5174 O O . GLY A 1 658 ? -33.063 39.104 63.682 1.00 57.59 658 GLY A O 1
ATOM 5175 N N . ASP A 1 659 ? -33.354 37.359 62.301 1.00 58.72 659 ASP A N 1
ATOM 5176 C CA . ASP A 1 659 ? -32.050 37.491 61.630 1.00 58.72 659 ASP A CA 1
ATOM 5177 C C . ASP A 1 659 ? -32.004 38.767 60.768 1.00 58.72 659 ASP A C 1
ATOM 5179 O O . ASP A 1 659 ? -30.988 39.463 60.699 1.00 58.72 659 ASP A O 1
ATOM 5183 N N . VAL A 1 660 ? -33.145 39.114 60.158 1.00 56.25 660 VAL A N 1
ATOM 5184 C CA . VAL A 1 660 ? -33.324 40.315 59.327 1.00 56.25 660 VAL A CA 1
ATOM 5185 C C . VAL A 1 660 ? -33.172 41.593 60.162 1.00 56.25 660 VAL A C 1
ATOM 5187 O O . VAL A 1 660 ? -32.621 42.582 59.685 1.00 56.25 660 VAL A O 1
ATOM 5190 N N . VAL A 1 661 ? -33.608 41.579 61.426 1.00 59.84 661 VAL A N 1
ATOM 5191 C CA . VAL A 1 661 ? -33.485 42.740 62.326 1.00 59.84 661 VAL A CA 1
ATOM 5192 C C . VAL A 1 661 ? -32.027 42.986 62.734 1.00 59.84 661 VAL A C 1
ATOM 5194 O O . VAL A 1 661 ? -31.610 44.142 62.799 1.00 59.84 661 VAL A O 1
ATOM 5197 N N . LYS A 1 662 ? -31.227 41.928 62.942 1.00 58.31 662 LYS A N 1
ATOM 5198 C CA . LYS A 1 662 ? -29.788 42.060 63.242 1.00 58.31 662 LYS A CA 1
ATOM 5199 C C . LYS A 1 662 ? -28.980 42.588 62.053 1.00 58.31 662 LYS A C 1
ATOM 5201 O O . LYS A 1 662 ? -28.157 43.476 62.243 1.00 58.31 662 LYS A O 1
ATOM 5206 N N . LEU A 1 663 ? -29.243 42.101 60.838 1.00 56.25 663 LEU A N 1
ATOM 5207 C CA . LEU A 1 663 ? -28.500 42.482 59.623 1.00 56.25 663 LEU A CA 1
ATOM 5208 C C . LEU A 1 663 ? -28.631 43.966 59.221 1.00 56.25 663 LEU A C 1
ATOM 5210 O O . LEU A 1 663 ? -27.784 44.469 58.486 1.00 56.25 663 LEU A O 1
ATOM 5214 N N . PHE A 1 664 ? -29.669 44.670 59.686 1.00 55.94 664 PHE A N 1
ATOM 5215 C CA . PHE A 1 664 ? -29.946 46.066 59.311 1.00 55.94 664 PHE A CA 1
ATOM 5216 C C . PHE A 1 664 ? -29.894 47.067 60.479 1.00 55.94 664 PHE A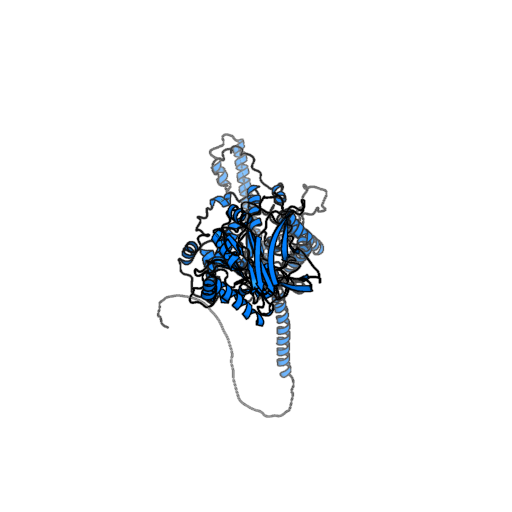 C 1
ATOM 5218 O O . PHE A 1 664 ? -30.167 48.255 60.280 1.00 55.94 664 PHE A O 1
ATOM 5225 N N . ALA A 1 665 ? -29.500 46.626 61.680 1.00 55.94 665 ALA A N 1
ATOM 5226 C CA . ALA A 1 665 ? -29.361 47.496 62.851 1.00 55.94 665 ALA A CA 1
ATOM 5227 C C . ALA A 1 665 ? -28.328 48.624 62.638 1.00 55.94 665 ALA A C 1
ATOM 5229 O O . ALA A 1 665 ? -28.533 49.744 63.099 1.00 55.94 665 ALA A O 1
ATOM 5230 N N . GLU A 1 666 ? -27.267 48.357 61.872 1.00 54.72 666 GLU A N 1
ATOM 5231 C CA . GLU A 1 666 ? -26.139 49.278 61.654 1.00 54.72 666 GLU A CA 1
ATOM 5232 C C . GLU A 1 666 ? -26.304 50.195 60.422 1.00 54.72 666 GLU A C 1
ATOM 5234 O O . GLU A 1 666 ? -25.441 51.027 60.145 1.00 54.72 666 GLU A O 1
ATOM 5239 N N . LYS A 1 667 ? -27.409 50.081 59.664 1.00 56.41 667 LYS A N 1
ATOM 5240 C CA . LYS A 1 667 ? -27.658 50.876 58.441 1.00 56.41 667 LYS A CA 1
ATOM 5241 C C . LYS A 1 667 ? -29.114 51.347 58.294 1.00 56.41 667 LYS A C 1
ATOM 5243 O O . LYS A 1 667 ? -29.782 51.019 57.315 1.00 56.41 667 LYS A O 1
ATOM 5248 N N . SER A 1 668 ? -29.626 52.170 59.219 1.00 51.41 668 SER A N 1
ATOM 5249 C CA . SER A 1 668 ? -30.836 52.978 58.940 1.00 51.41 668 SER A CA 1
ATOM 5250 C C . SER A 1 668 ? -31.004 54.234 59.812 1.00 51.41 668 SER A C 1
ATOM 5252 O O . SER A 1 668 ? -31.241 54.150 61.017 1.00 51.41 668 SER A O 1
ATOM 5254 N N . GLY A 1 669 ? -30.988 55.411 59.171 1.00 54.84 669 GLY A N 1
ATOM 5255 C CA . GLY A 1 669 ? -31.328 56.706 59.788 1.00 54.84 669 GLY A CA 1
ATOM 5256 C C . GLY A 1 669 ? -32.767 57.199 59.544 1.00 54.84 669 GLY A C 1
ATOM 5257 O O . GLY A 1 669 ? -33.141 58.240 60.064 1.00 54.84 669 GLY A O 1
ATOM 5258 N N . SER A 1 670 ? -33.582 56.480 58.759 1.00 63.84 670 SER A N 1
ATOM 5259 C CA . SER A 1 670 ? -34.926 56.917 58.335 1.00 63.84 670 SER A CA 1
ATOM 5260 C C . SER A 1 670 ? -36.052 56.097 58.996 1.00 63.84 670 SER A C 1
ATOM 5262 O O . SER A 1 670 ? -35.963 54.866 59.022 1.00 63.84 670 SER A O 1
ATOM 5264 N N . PRO A 1 671 ? -37.144 56.724 59.486 1.00 60.00 671 PRO A N 1
ATOM 5265 C CA . PRO A 1 671 ? -38.308 56.003 60.013 1.00 60.00 671 PRO A CA 1
ATOM 5266 C C . PRO A 1 671 ? -38.968 55.070 58.986 1.00 60.00 671 PRO A C 1
ATOM 5268 O O . PRO A 1 671 ? -39.376 53.957 59.324 1.00 60.00 671 PRO A O 1
ATOM 5271 N N . THR A 1 672 ? -39.031 55.493 57.719 1.00 59.22 672 THR A N 1
ATOM 5272 C CA . THR A 1 672 ? -39.713 54.760 56.643 1.00 59.22 672 THR A CA 1
ATOM 5273 C C . THR A 1 672 ? -39.034 53.422 56.352 1.00 59.22 672 THR A C 1
ATOM 5275 O O . THR A 1 672 ? -39.716 52.409 56.189 1.00 59.22 672 THR A O 1
ATOM 5278 N N . SER A 1 673 ? -37.695 53.380 56.367 1.00 57.78 673 SER A N 1
ATOM 5279 C CA . SER A 1 673 ? -36.943 52.150 56.084 1.00 57.78 673 SER A CA 1
ATOM 5280 C C . SER A 1 673 ? -37.123 51.083 57.171 1.00 57.78 673 SER A C 1
ATOM 5282 O O . SER A 1 673 ? -37.241 49.893 56.860 1.00 57.78 673 SER A O 1
ATOM 5284 N N . ARG A 1 674 ? -37.261 51.493 58.440 1.00 63.28 674 ARG A N 1
ATOM 5285 C CA . ARG A 1 674 ? -37.549 50.587 59.569 1.00 63.28 674 ARG A CA 1
ATOM 5286 C C . ARG A 1 674 ? -38.931 49.931 59.457 1.00 63.28 674 ARG A C 1
ATOM 5288 O O . ARG A 1 674 ? -39.087 48.769 59.837 1.00 63.28 674 ARG A O 1
ATOM 5295 N N . LEU A 1 675 ? -39.921 50.629 58.892 1.00 63.72 675 LEU A N 1
ATOM 5296 C CA . LEU A 1 675 ? -41.267 50.086 58.676 1.00 63.72 675 LEU A CA 1
ATOM 5297 C C . LEU A 1 675 ? -41.279 48.993 57.591 1.00 63.72 675 LEU A C 1
ATOM 5299 O O . LEU A 1 675 ? -41.894 47.942 57.782 1.00 63.72 675 LEU A O 1
ATOM 5303 N N . SER A 1 676 ? -40.561 49.204 56.483 1.00 59.19 676 SER A N 1
ATOM 5304 C CA . SER A 1 676 ? -40.398 48.196 55.422 1.00 59.19 676 SER A CA 1
ATOM 5305 C C . SER A 1 676 ? -39.677 46.933 55.907 1.00 59.19 676 SER A C 1
ATOM 5307 O O . SER A 1 676 ? -40.112 45.830 55.582 1.00 59.19 676 SER A O 1
ATOM 5309 N N . ILE A 1 677 ? -38.644 47.072 56.748 1.00 63.72 677 ILE A N 1
ATOM 5310 C CA . ILE A 1 677 ? -37.913 45.928 57.323 1.00 63.72 677 ILE A CA 1
ATOM 5311 C C . ILE A 1 677 ? -38.832 45.085 58.226 1.00 63.72 677 ILE A C 1
ATOM 5313 O O . ILE A 1 677 ? -38.853 43.860 58.107 1.00 63.72 677 ILE A O 1
ATOM 5317 N N . ARG A 1 678 ? -39.663 45.720 59.068 1.00 62.97 678 ARG A N 1
ATOM 5318 C CA . ARG A 1 678 ? -40.654 45.004 59.897 1.00 62.97 678 ARG A CA 1
ATOM 5319 C C . ARG A 1 678 ? -41.705 44.264 59.062 1.00 62.97 678 ARG A C 1
ATOM 5321 O O . ARG A 1 678 ? -42.045 43.133 59.399 1.00 62.97 678 ARG A O 1
ATOM 5328 N N . LYS A 1 679 ? -42.186 44.857 57.960 1.00 65.06 679 LYS A N 1
ATOM 5329 C CA . LYS A 1 679 ? -43.114 44.179 57.033 1.00 65.06 679 LYS A CA 1
ATOM 5330 C C . LYS A 1 679 ? -42.468 42.965 56.350 1.00 65.06 679 LYS A C 1
ATOM 5332 O O . LYS A 1 679 ? -43.123 41.935 56.228 1.00 65.06 679 LYS A O 1
ATOM 5337 N N . ALA A 1 680 ? -41.194 43.057 55.961 1.00 57.50 680 ALA A N 1
ATOM 5338 C CA . ALA A 1 680 ? -40.457 41.938 55.371 1.00 57.50 680 ALA A CA 1
ATOM 5339 C C . ALA A 1 680 ? -40.240 40.781 56.367 1.00 57.50 680 ALA A C 1
ATOM 5341 O O . ALA A 1 680 ? -40.463 39.625 56.012 1.00 57.50 680 ALA A O 1
ATOM 5342 N N . ALA A 1 681 ? -39.883 41.081 57.621 1.00 58.06 681 ALA A N 1
ATOM 5343 C CA . ALA A 1 681 ? -39.740 40.070 58.673 1.00 58.06 681 ALA A CA 1
ATOM 5344 C C . ALA A 1 681 ? -41.069 39.340 58.959 1.00 58.06 681 ALA A C 1
ATOM 5346 O O . ALA A 1 681 ? -41.111 38.111 58.942 1.00 58.06 681 ALA A O 1
ATOM 5347 N N . ALA A 1 682 ? -42.172 40.084 59.112 1.00 64.69 682 ALA A N 1
ATOM 5348 C CA . ALA A 1 682 ? -43.499 39.506 59.342 1.00 64.69 682 ALA A CA 1
ATOM 5349 C C . ALA A 1 682 ? -44.002 38.644 58.164 1.00 64.69 682 ALA A C 1
ATOM 5351 O O . ALA A 1 682 ? -44.697 37.649 58.374 1.00 64.69 682 ALA A O 1
ATOM 5352 N N . ALA A 1 683 ? -43.640 38.993 56.924 1.00 60.03 683 ALA A N 1
ATOM 5353 C CA . ALA A 1 683 ? -43.937 38.167 55.754 1.00 60.03 683 ALA A CA 1
ATOM 5354 C C . ALA A 1 683 ? -43.144 36.845 55.761 1.00 60.03 683 ALA A C 1
ATOM 5356 O O . ALA A 1 683 ? -43.711 35.802 55.434 1.00 60.03 683 ALA A O 1
ATOM 5357 N N . LEU A 1 684 ? -41.872 36.868 56.182 1.00 58.09 684 LEU A N 1
ATOM 5358 C CA . LEU A 1 684 ? -41.047 35.660 56.318 1.00 58.09 684 LEU A CA 1
ATOM 5359 C C . LEU A 1 684 ? -41.629 34.686 57.351 1.00 58.09 684 LEU A C 1
ATOM 5361 O O . LEU A 1 684 ? -41.764 33.496 57.067 1.00 58.09 684 LEU A O 1
ATOM 5365 N N . ASP A 1 685 ? -42.016 35.191 58.525 1.00 59.66 685 ASP A N 1
ATOM 5366 C CA . ASP A 1 685 ? -42.559 34.356 59.601 1.00 59.66 685 ASP A CA 1
ATOM 5367 C C . ASP A 1 685 ? -43.938 33.767 59.229 1.00 59.66 685 ASP A C 1
ATOM 5369 O O . ASP A 1 685 ? -44.255 32.638 59.610 1.00 59.66 685 ASP A O 1
ATOM 5373 N N . LYS A 1 686 ? -44.732 34.466 58.398 1.00 65.12 686 LYS A N 1
ATOM 5374 C CA . LYS A 1 686 ? -45.982 33.927 57.832 1.00 65.12 686 LYS A CA 1
ATOM 5375 C C . LYS A 1 686 ? -45.726 32.750 56.879 1.00 65.12 686 LYS A C 1
ATOM 5377 O O . LYS A 1 686 ? -46.391 31.722 56.997 1.00 65.12 686 LYS A O 1
ATOM 5382 N N . VAL A 1 687 ? -44.739 32.869 55.986 1.00 62.41 687 VAL A N 1
ATOM 5383 C CA . VAL A 1 687 ? -44.334 31.780 55.073 1.00 62.41 687 VAL A CA 1
ATOM 5384 C C . VAL A 1 687 ? -43.769 30.587 55.854 1.00 62.41 687 VAL A C 1
ATOM 5386 O O . VAL A 1 687 ? -44.092 29.441 55.541 1.00 62.41 687 VAL A O 1
ATOM 5389 N N . ALA A 1 688 ? -42.991 30.829 56.913 1.00 58.88 688 ALA A N 1
ATOM 5390 C CA . ALA A 1 688 ? -42.485 29.765 57.782 1.00 58.88 688 ALA A CA 1
ATOM 5391 C C . ALA A 1 688 ? -43.619 28.972 58.463 1.00 58.88 688 ALA A C 1
ATOM 5393 O O . ALA A 1 688 ? -43.544 27.745 58.549 1.00 58.88 688 ALA A O 1
ATOM 5394 N N . MET A 1 689 ? -44.697 29.641 58.889 1.00 61.38 689 MET A N 1
ATOM 5395 C CA . MET A 1 689 ? -45.866 28.975 59.477 1.00 61.38 689 MET A CA 1
ATOM 5396 C C . MET A 1 689 ? -46.670 28.157 58.449 1.00 61.38 689 MET A C 1
ATOM 5398 O O . MET A 1 689 ? -47.127 27.056 58.764 1.00 61.38 689 MET A O 1
ATOM 5402 N N . GLU A 1 690 ? -46.815 28.648 57.212 1.00 65.75 690 GLU A N 1
ATOM 5403 C CA . GLU A 1 690 ? -47.485 27.907 56.128 1.00 65.75 690 GLU A CA 1
ATOM 5404 C C . GLU A 1 690 ? -46.741 26.617 55.749 1.00 65.75 690 GLU A C 1
ATOM 5406 O O . GLU A 1 690 ? -47.387 25.597 55.495 1.00 65.75 690 GLU A O 1
ATOM 5411 N N . VAL A 1 691 ? -45.402 26.618 55.782 1.00 63.41 691 VAL A N 1
ATOM 5412 C CA . VAL A 1 691 ? -44.587 25.406 55.570 1.00 63.41 691 VAL A CA 1
ATOM 5413 C C . VAL A 1 691 ? -44.886 24.345 56.638 1.00 63.41 691 VAL A C 1
ATOM 5415 O O . VAL A 1 691 ? -45.182 23.203 56.293 1.00 63.41 691 VAL A O 1
ATOM 5418 N N . ILE A 1 692 ? -44.930 24.725 57.920 1.00 62.94 692 ILE A N 1
ATOM 5419 C CA . ILE A 1 692 ? -45.217 23.797 59.034 1.00 62.94 692 ILE A CA 1
ATOM 5420 C C . ILE A 1 692 ? -46.628 23.187 58.926 1.00 62.94 692 ILE A C 1
ATOM 5422 O O . ILE A 1 692 ? -46.836 22.014 59.250 1.00 62.94 692 ILE A O 1
ATOM 5426 N N . LEU A 1 693 ? -47.611 23.961 58.454 1.00 64.38 693 LEU A N 1
ATOM 5427 C CA . LEU A 1 693 ? -48.967 23.459 58.204 1.00 64.38 693 LEU A CA 1
ATOM 5428 C C . LEU A 1 693 ? -49.012 22.506 56.999 1.00 64.38 693 LEU A C 1
ATOM 5430 O O . LEU A 1 693 ? -49.655 21.456 57.075 1.00 64.38 693 LEU A O 1
ATOM 5434 N N . ARG A 1 694 ? -48.284 22.820 55.921 1.00 64.38 694 ARG A N 1
ATOM 5435 C CA . ARG A 1 694 ? -48.172 21.962 54.730 1.00 64.38 694 ARG A CA 1
ATOM 5436 C C . ARG A 1 694 ? -47.466 20.639 55.024 1.00 64.38 694 ARG A C 1
ATOM 5438 O O . ARG A 1 694 ? -47.921 19.610 54.530 1.00 64.38 694 ARG A O 1
ATOM 5445 N N . ASP A 1 695 ? -46.443 20.629 55.874 1.00 62.06 695 ASP A N 1
ATOM 5446 C CA . ASP A 1 695 ? -45.754 19.398 56.284 1.00 62.06 695 ASP A CA 1
ATOM 5447 C C . ASP A 1 695 ? -46.673 18.450 57.081 1.00 62.06 695 ASP A C 1
ATOM 5449 O O . ASP A 1 695 ? -46.656 17.234 56.870 1.00 62.06 695 ASP A O 1
ATOM 5453 N N . ARG A 1 696 ? -47.560 18.991 57.931 1.00 60.53 696 ARG A N 1
ATOM 5454 C CA . ARG A 1 696 ? -48.587 18.190 58.630 1.00 60.53 696 ARG A CA 1
ATOM 5455 C C . ARG A 1 696 ? -49.624 17.595 57.676 1.00 60.53 696 ARG A C 1
ATOM 5457 O O . ARG A 1 696 ? -50.076 16.469 57.885 1.00 60.53 696 ARG A O 1
ATOM 5464 N N . GLU A 1 697 ? -49.994 18.321 56.625 1.00 64.50 697 GLU A N 1
ATOM 5465 C CA . GLU A 1 697 ? -50.918 17.823 55.602 1.00 64.50 697 GLU A CA 1
ATOM 5466 C C . GLU A 1 697 ? -50.264 16.761 54.699 1.00 64.50 697 GLU A C 1
ATOM 5468 O O . GLU A 1 697 ? -50.899 15.755 54.370 1.00 64.50 697 GLU A O 1
ATOM 5473 N N . ILE A 1 698 ? -48.967 16.902 54.399 1.00 65.81 698 ILE A N 1
ATOM 5474 C CA . ILE A 1 698 ? -48.161 15.879 53.714 1.00 65.81 698 ILE A CA 1
ATOM 5475 C C . ILE A 1 698 ? -48.141 14.564 54.507 1.00 65.81 698 ILE A C 1
ATOM 5477 O O . ILE A 1 698 ? -48.331 13.505 53.904 1.00 65.81 698 ILE A O 1
ATOM 5481 N N . GLU A 1 699 ? -47.971 14.592 55.833 1.00 67.25 699 GLU A N 1
ATOM 5482 C CA . GLU A 1 699 ? -48.040 13.362 56.640 1.00 67.25 699 GLU A CA 1
ATOM 5483 C C . GLU A 1 699 ? -49.446 12.748 56.683 1.00 67.25 699 GLU A C 1
ATOM 5485 O O . GLU A 1 699 ? -49.601 11.534 56.522 1.00 67.25 699 GLU A O 1
ATOM 5490 N N . ARG A 1 700 ? -50.500 13.567 56.780 1.00 64.88 700 ARG A N 1
ATOM 5491 C CA . ARG A 1 700 ? -51.887 13.069 56.716 1.00 64.88 700 ARG A CA 1
ATOM 5492 C C . ARG A 1 700 ? -52.167 12.333 55.396 1.00 64.88 700 ARG A C 1
ATOM 5494 O O . ARG A 1 700 ? -52.766 11.255 55.398 1.00 64.88 700 ARG A O 1
ATOM 5501 N N . LEU A 1 701 ? -51.666 12.873 54.284 1.00 62.94 701 LEU A N 1
ATOM 5502 C CA . LEU A 1 701 ? -51.764 12.267 52.954 1.00 62.94 701 LEU A CA 1
ATOM 5503 C C . LEU A 1 701 ? -50.876 11.018 52.799 1.00 62.94 701 LEU A C 1
ATOM 5505 O O . LEU A 1 701 ? -51.278 10.074 52.117 1.00 62.94 701 LEU A O 1
ATOM 5509 N N . ARG A 1 702 ? -49.706 10.953 53.454 1.00 63.31 702 ARG A N 1
ATOM 5510 C CA . ARG A 1 702 ? -48.855 9.743 53.492 1.00 63.31 702 ARG A CA 1
ATOM 5511 C C . ARG A 1 702 ? -49.556 8.570 54.178 1.00 63.31 702 ARG A C 1
ATOM 5513 O O . ARG A 1 702 ? -49.492 7.453 53.662 1.00 63.31 702 ARG A O 1
ATOM 5520 N N . VAL A 1 703 ? -50.269 8.819 55.279 1.00 63.00 703 VAL A N 1
ATOM 5521 C CA . VAL A 1 703 ? -51.053 7.792 55.990 1.00 63.00 703 VAL A CA 1
ATOM 5522 C C . VAL A 1 703 ? -52.217 7.282 55.130 1.00 63.00 703 VAL A C 1
ATOM 5524 O O . VAL A 1 703 ? -52.393 6.070 54.997 1.00 63.00 703 VAL A O 1
ATOM 5527 N N . GLN A 1 704 ? -52.954 8.169 54.454 1.00 61.03 704 GLN A N 1
ATOM 5528 C CA . GLN A 1 704 ? -54.018 7.764 53.521 1.00 61.03 704 GLN A CA 1
ATOM 5529 C C . GLN A 1 704 ? -53.471 6.967 52.316 1.00 61.03 704 GLN A C 1
ATOM 5531 O O . GLN A 1 704 ? -54.050 5.956 51.915 1.00 61.03 704 GLN A O 1
ATOM 5536 N N . LEU A 1 705 ? -52.300 7.343 51.785 1.00 56.84 705 LEU A N 1
ATOM 5537 C CA . LEU A 1 705 ? -51.619 6.600 50.714 1.00 56.84 705 LEU A CA 1
ATOM 5538 C C . LEU A 1 705 ? -51.126 5.207 51.163 1.00 56.84 705 LEU A C 1
ATOM 5540 O O . LEU A 1 705 ? -50.950 4.313 50.330 1.00 56.84 705 LEU A O 1
ATOM 5544 N N . ALA A 1 706 ? -50.885 5.002 52.461 1.00 54.88 706 ALA A N 1
ATOM 5545 C CA . ALA A 1 706 ? -50.514 3.698 53.006 1.00 54.88 706 ALA A CA 1
ATOM 5546 C C . ALA A 1 706 ? -51.700 2.718 53.033 1.00 54.88 706 ALA A C 1
ATOM 5548 O O . ALA A 1 706 ? -51.497 1.529 52.784 1.00 54.88 706 ALA A O 1
ATOM 5549 N N . GLN A 1 707 ? -52.917 3.222 53.269 1.00 46.00 707 GLN A N 1
ATOM 5550 C CA . GLN A 1 707 ? -54.154 2.432 53.327 1.00 46.00 707 GLN A CA 1
ATOM 5551 C C . GLN A 1 707 ? -54.726 2.096 51.934 1.00 46.00 707 GLN A C 1
ATOM 5553 O O . GLN A 1 707 ? -55.376 1.069 51.772 1.00 46.00 707 GLN A O 1
ATOM 5558 N N . ALA A 1 708 ? -54.430 2.896 50.903 1.00 51.53 708 ALA A N 1
ATOM 5559 C CA . ALA A 1 708 ? -54.963 2.730 49.541 1.00 51.53 708 ALA A CA 1
ATOM 5560 C C . ALA A 1 708 ? -54.100 1.860 48.586 1.00 51.53 708 ALA A C 1
ATOM 5562 O O . ALA A 1 708 ? -54.138 2.044 47.366 1.00 51.53 708 ALA A O 1
ATOM 5563 N N . LYS A 1 709 ? -53.270 0.936 49.096 1.00 42.31 709 LYS A N 1
ATOM 5564 C CA . LYS A 1 709 ? -52.398 0.086 48.254 1.00 42.31 709 LYS A CA 1
ATOM 5565 C C . LYS A 1 709 ? -53.111 -1.192 47.772 1.00 42.31 709 LYS A C 1
ATOM 5567 O O . LYS A 1 709 ? -53.500 -1.996 48.614 1.00 42.31 709 LYS A O 1
ATOM 5572 N N . PRO A 1 710 ? -53.187 -1.460 46.450 1.00 42.19 710 PRO A N 1
ATOM 5573 C CA . PRO A 1 710 ? -53.651 -2.750 45.935 1.00 42.19 710 PRO A CA 1
ATOM 5574 C C . PRO A 1 710 ? -52.632 -3.886 46.170 1.00 42.19 710 PRO A C 1
ATOM 5576 O O . PRO A 1 710 ? -51.487 -3.655 46.567 1.00 42.19 710 PRO A O 1
ATOM 5579 N N . ALA A 1 711 ? -53.089 -5.120 45.925 1.00 46.56 711 ALA A N 1
ATOM 5580 C CA . ALA A 1 711 ? -52.503 -6.388 46.374 1.00 46.56 711 ALA A CA 1
ATOM 5581 C C . ALA A 1 711 ? -51.053 -6.707 45.920 1.00 46.56 711 ALA A C 1
ATOM 5583 O O . ALA A 1 711 ? -50.456 -6.036 45.079 1.00 46.56 711 ALA A O 1
ATOM 5584 N N . LYS A 1 712 ? -50.490 -7.774 46.522 1.00 46.94 712 LYS A N 1
ATOM 5585 C CA . LYS A 1 712 ? -49.086 -8.239 46.429 1.00 46.94 712 LYS A CA 1
ATOM 5586 C C . LYS A 1 712 ? -48.436 -8.044 45.046 1.00 46.94 712 LYS A C 1
ATOM 5588 O O . LYS A 1 712 ? -48.721 -8.774 44.099 1.00 46.94 712 LYS A O 1
ATOM 5593 N N . ARG A 1 713 ? -47.459 -7.131 44.986 1.00 46.31 713 ARG A N 1
ATOM 5594 C CA . ARG A 1 713 ? -46.552 -6.939 43.839 1.00 46.31 713 ARG A CA 1
ATOM 5595 C C . ARG A 1 713 ? -45.683 -8.185 43.640 1.00 46.31 713 ARG A C 1
ATOM 5597 O O . ARG A 1 713 ? -45.072 -8.650 44.600 1.00 46.31 713 ARG A O 1
ATOM 5604 N N . ARG A 1 714 ? -45.578 -8.683 42.405 1.00 53.00 714 ARG A N 1
ATOM 5605 C CA . ARG A 1 714 ? -44.657 -9.772 42.034 1.00 53.00 714 ARG A CA 1
ATOM 5606 C C . ARG A 1 714 ? -43.364 -9.190 41.456 1.00 53.00 714 ARG A C 1
ATOM 5608 O O . ARG A 1 714 ? -43.407 -8.287 40.620 1.00 53.00 714 ARG A O 1
ATOM 5615 N N . LYS A 1 715 ? -42.222 -9.678 41.944 1.00 53.78 715 LYS A N 1
ATOM 5616 C CA . LYS A 1 715 ? -40.878 -9.327 41.461 1.00 53.78 715 LYS A CA 1
ATOM 5617 C C . LYS A 1 715 ? -40.490 -10.335 40.378 1.00 53.78 715 LYS A C 1
ATOM 5619 O O . LYS A 1 715 ? -40.649 -11.530 40.609 1.00 53.78 715 LYS A O 1
ATOM 5624 N N . ILE A 1 716 ? -39.966 -9.871 39.244 1.00 57.47 716 ILE A N 1
ATOM 5625 C CA . ILE A 1 716 ? -39.331 -10.773 38.274 1.00 57.47 716 ILE A CA 1
ATOM 5626 C C . ILE A 1 716 ? -38.041 -11.303 38.908 1.00 57.47 716 ILE A C 1
ATOM 5628 O O . ILE A 1 716 ? -37.211 -10.521 39.379 1.00 57.47 716 ILE A O 1
ATOM 5632 N N . VAL A 1 717 ? -37.877 -12.625 38.942 1.00 52.62 717 VAL A N 1
ATOM 5633 C CA . VAL A 1 717 ? -36.606 -13.248 39.327 1.00 52.62 717 VAL A CA 1
ATOM 5634 C C . VAL A 1 717 ? -35.677 -13.153 38.121 1.00 52.62 717 VAL A C 1
ATOM 5636 O O . VAL A 1 717 ? -35.827 -13.921 37.175 1.00 52.62 717 VAL A O 1
ATOM 5639 N N . GLN A 1 718 ? -34.783 -12.162 38.146 1.00 55.34 718 GLN A N 1
ATOM 5640 C CA . GLN A 1 718 ? -33.640 -12.064 37.237 1.00 55.34 718 GLN A CA 1
ATOM 5641 C C . GLN A 1 718 ? -32.564 -13.075 37.662 1.00 55.34 718 GLN A C 1
ATOM 5643 O O . GLN A 1 718 ? -32.481 -13.419 38.845 1.00 55.34 718 GLN A O 1
ATOM 5648 N N . ASP A 1 719 ? -31.743 -13.525 36.713 1.00 55.88 719 ASP A N 1
ATOM 5649 C CA . ASP A 1 719 ? -30.510 -14.257 37.018 1.00 55.88 719 ASP A CA 1
ATOM 5650 C C . ASP A 1 719 ? -29.602 -13.360 37.886 1.00 55.88 719 ASP A C 1
ATOM 5652 O O . ASP A 1 719 ? -29.444 -12.182 37.551 1.00 55.88 719 ASP A O 1
ATOM 5656 N N . PRO A 1 720 ? -28.999 -13.854 38.985 1.00 48.25 720 PRO A N 1
ATOM 5657 C CA . PRO A 1 720 ? -28.030 -13.086 39.771 1.00 48.25 720 PRO A CA 1
ATOM 5658 C C . PRO A 1 720 ? -26.870 -12.491 38.954 1.00 48.25 720 PRO A C 1
ATOM 5660 O O . PRO A 1 720 ? -26.262 -11.518 39.400 1.00 48.25 720 PRO A O 1
ATOM 5663 N N . ASN A 1 721 ? -26.581 -13.050 37.774 1.00 48.91 721 ASN A N 1
ATOM 5664 C CA . ASN A 1 721 ? -25.511 -12.635 36.869 1.00 48.91 721 ASN A CA 1
ATOM 5665 C C . ASN A 1 721 ? -25.980 -11.747 35.694 1.00 48.91 721 ASN A C 1
ATOM 5667 O O . ASN A 1 721 ? -25.131 -11.263 34.946 1.00 48.91 721 ASN A O 1
ATOM 5671 N N . GLU A 1 722 ? -27.287 -11.506 35.507 1.00 56.31 722 GLU A N 1
ATOM 5672 C CA . GLU A 1 722 ? -27.809 -10.625 34.443 1.00 56.31 722 GLU A CA 1
ATOM 5673 C C . GLU A 1 722 ? -28.569 -9.418 35.017 1.00 56.31 722 GLU A C 1
ATOM 5675 O O . GLU A 1 722 ? -29.621 -9.547 35.651 1.00 56.31 722 GLU A O 1
ATOM 5680 N N . ARG A 1 723 ? -28.053 -8.207 34.769 1.00 58.78 723 ARG A N 1
ATOM 5681 C CA . ARG A 1 723 ? -28.633 -6.953 35.278 1.00 58.78 723 ARG A CA 1
ATOM 5682 C C . ARG A 1 723 ? -29.743 -6.445 34.368 1.00 58.78 723 ARG A C 1
ATOM 5684 O O . ARG A 1 723 ? -30.781 -5.978 34.849 1.00 58.78 723 ARG A O 1
ATOM 5691 N N . PHE A 1 724 ? -29.523 -6.525 33.060 1.00 70.88 724 PHE A N 1
ATOM 5692 C CA . PHE A 1 724 ? -30.512 -6.198 32.042 1.00 70.88 724 PHE A CA 1
ATOM 5693 C C . PHE A 1 724 ? -31.463 -7.372 31.836 1.00 70.88 724 PHE A C 1
ATOM 5695 O O . PHE A 1 724 ? -31.042 -8.523 31.777 1.00 70.88 724 PHE A O 1
ATOM 5702 N N . ALA A 1 725 ? -32.744 -7.069 31.653 1.00 65.25 725 ALA A N 1
ATOM 5703 C CA . ALA A 1 725 ? -33.698 -8.037 31.136 1.00 65.25 725 ALA A CA 1
ATOM 5704 C C . ALA A 1 725 ? -34.039 -7.677 29.684 1.00 65.25 725 ALA A C 1
ATOM 5706 O O . ALA A 1 725 ? -34.472 -6.556 29.396 1.00 65.25 725 ALA A O 1
ATOM 5707 N N . SER A 1 726 ? -33.863 -8.624 28.762 1.00 73.88 726 SER A N 1
ATOM 5708 C CA . SER A 1 726 ? -34.452 -8.529 27.423 1.00 73.88 726 SER A CA 1
ATOM 5709 C C . SER A 1 726 ? -35.969 -8.702 27.523 1.00 73.88 726 SER A C 1
ATOM 5711 O O . SER A 1 726 ? -36.461 -9.562 28.263 1.00 73.88 726 SER A O 1
ATOM 5713 N N . LEU A 1 727 ? -36.733 -7.945 26.729 1.00 75.06 727 LEU A N 1
ATOM 5714 C CA . LEU A 1 727 ? -38.187 -8.135 26.660 1.00 75.06 727 LEU A CA 1
ATOM 5715 C C . LEU A 1 727 ? -38.572 -9.557 26.198 1.00 75.06 727 LEU A C 1
ATOM 5717 O O . LEU A 1 727 ? -39.594 -10.086 26.641 1.00 75.06 727 LEU A O 1
ATOM 5721 N N . ALA A 1 728 ? -37.727 -10.225 25.404 1.00 63.88 728 ALA A N 1
ATOM 5722 C CA . ALA A 1 728 ? -37.915 -11.627 25.027 1.00 63.88 728 ALA A CA 1
ATOM 5723 C C . ALA A 1 728 ? -37.751 -12.600 26.216 1.00 63.88 728 ALA A C 1
ATOM 5725 O O . ALA A 1 728 ? -38.533 -13.544 26.347 1.00 63.88 728 ALA A O 1
ATOM 5726 N N . GLN A 1 729 ? -36.792 -12.357 27.120 1.00 69.88 729 GLN A N 1
ATOM 5727 C CA . GLN A 1 729 ? -36.618 -13.159 28.344 1.00 69.88 729 GLN A CA 1
ATOM 5728 C C . GLN A 1 729 ? -37.819 -12.994 29.289 1.00 69.88 729 GLN A C 1
ATOM 5730 O O . GLN A 1 729 ? -38.361 -13.988 29.779 1.00 69.88 729 GLN A O 1
ATOM 5735 N N . ILE A 1 730 ? -38.289 -11.753 29.478 1.00 67.31 730 ILE A N 1
ATOM 5736 C CA . ILE A 1 730 ? -39.486 -11.451 30.282 1.00 67.31 730 ILE A CA 1
ATOM 5737 C C . ILE A 1 730 ? -40.713 -12.174 29.704 1.00 67.31 730 ILE A C 1
ATOM 5739 O O . ILE A 1 730 ? -41.476 -12.789 30.452 1.00 67.31 730 ILE A O 1
ATOM 5743 N N . LEU A 1 731 ? -40.883 -12.168 28.376 1.00 63.53 731 LEU A N 1
ATOM 5744 C CA . LEU A 1 731 ? -41.974 -12.878 27.702 1.00 63.53 731 LEU A CA 1
ATOM 5745 C C . LEU A 1 731 ? -41.885 -14.400 27.888 1.00 63.53 731 LEU A C 1
ATOM 5747 O O . LEU A 1 731 ? -42.898 -15.044 28.167 1.00 63.53 731 LEU A O 1
ATOM 5751 N N . ALA A 1 732 ? -40.685 -14.978 27.780 1.00 60.62 732 ALA A N 1
ATOM 5752 C CA . ALA A 1 732 ? -40.466 -16.405 28.000 1.00 60.62 732 ALA A CA 1
ATOM 5753 C C . ALA A 1 732 ? -40.816 -16.824 29.442 1.00 60.62 732 ALA A C 1
ATOM 5755 O O . ALA A 1 732 ? -41.473 -17.848 29.643 1.00 60.62 732 ALA A O 1
ATOM 5756 N N . GLN A 1 733 ? -40.454 -16.018 30.444 1.00 61.16 733 GLN A N 1
ATOM 5757 C CA . GLN A 1 733 ? -40.799 -16.261 31.851 1.00 61.16 733 GLN A CA 1
ATOM 5758 C C . GLN A 1 733 ? -42.315 -16.129 32.096 1.00 61.16 733 GLN A C 1
ATOM 5760 O O . GLN A 1 733 ? -42.935 -17.051 32.634 1.00 61.16 733 GLN A O 1
ATOM 5765 N N . ALA A 1 734 ? -42.939 -15.059 31.586 1.00 58.94 734 ALA A N 1
ATOM 5766 C CA . ALA A 1 734 ? -44.384 -14.806 31.682 1.00 58.94 734 ALA A CA 1
ATOM 5767 C C . ALA A 1 734 ? -45.263 -15.825 30.917 1.00 58.94 734 ALA A C 1
ATOM 5769 O O . ALA A 1 734 ? -46.485 -15.870 31.110 1.00 58.94 734 ALA A O 1
ATOM 5770 N N . ASN A 1 735 ? -44.669 -16.639 30.037 1.00 60.34 735 ASN A N 1
ATOM 5771 C CA . ASN A 1 735 ? -45.339 -17.734 29.327 1.00 60.34 735 ASN A CA 1
ATOM 5772 C C . ASN A 1 735 ? -45.047 -19.121 29.935 1.00 60.34 735 ASN A C 1
ATOM 5774 O O . ASN A 1 735 ? -45.914 -19.994 29.867 1.00 60.34 735 ASN A O 1
ATOM 5778 N N . ARG A 1 736 ? -43.898 -19.317 30.599 1.00 55.47 736 ARG A N 1
ATOM 5779 C CA . ARG A 1 736 ? -43.571 -20.562 31.324 1.00 55.47 736 ARG A CA 1
ATOM 5780 C C . ARG A 1 736 ? -44.414 -20.753 32.589 1.00 55.47 736 ARG A C 1
ATOM 5782 O O . ARG A 1 736 ? -44.888 -21.864 32.825 1.00 55.47 736 ARG A O 1
ATOM 5789 N N . GLU A 1 737 ? -44.647 -19.705 33.383 1.00 52.69 737 GLU A N 1
ATOM 5790 C CA . GLU A 1 737 ? -45.392 -19.840 34.650 1.00 52.69 737 GLU A CA 1
ATOM 5791 C C . GLU A 1 737 ? -46.857 -20.304 34.494 1.00 52.69 737 GLU A C 1
ATOM 5793 O O . GLU A 1 737 ? -47.259 -21.206 35.234 1.00 52.69 737 GLU A O 1
ATOM 5798 N N . PRO A 1 738 ? -47.674 -19.777 33.556 1.00 52.91 738 PRO A N 1
ATOM 5799 C CA . PRO A 1 738 ? -49.031 -20.281 33.339 1.00 52.91 738 PRO A CA 1
ATOM 5800 C C . PRO A 1 738 ? -49.044 -21.758 32.938 1.00 52.91 738 PRO A C 1
ATOM 5802 O O . PRO A 1 738 ? -49.842 -22.528 33.466 1.00 52.91 738 PRO A O 1
ATOM 5805 N N . GLN A 1 739 ? -48.120 -22.179 32.069 1.00 49.06 739 GLN A N 1
ATOM 5806 C CA . GLN A 1 739 ? -48.005 -23.573 31.634 1.00 49.06 739 GLN A CA 1
ATOM 5807 C C . GLN A 1 739 ? -47.565 -24.494 32.779 1.00 49.06 739 GLN A C 1
ATOM 5809 O O . GLN A 1 739 ? -48.145 -25.563 32.956 1.00 49.06 739 GLN A O 1
ATOM 5814 N N . GLN A 1 740 ? -46.608 -24.073 33.613 1.00 51.00 740 GLN A N 1
ATOM 5815 C CA . GLN A 1 740 ? -46.219 -24.820 34.814 1.00 51.00 740 GLN A CA 1
ATOM 5816 C C . GLN A 1 740 ? -47.342 -24.884 35.859 1.00 51.00 740 GLN A C 1
ATOM 5818 O O . GLN A 1 740 ? -47.489 -25.916 36.509 1.00 51.00 740 GLN A O 1
ATOM 5823 N N . ARG A 1 741 ? -48.168 -23.838 35.998 1.00 49.62 741 ARG A N 1
ATOM 5824 C CA . ARG A 1 741 ? -49.362 -23.860 36.863 1.00 49.62 741 ARG A CA 1
ATOM 5825 C C . ARG A 1 741 ? -50.450 -24.777 36.324 1.00 49.62 741 ARG A C 1
ATOM 5827 O O . ARG A 1 741 ? -50.995 -25.537 37.110 1.00 49.62 741 ARG A O 1
ATOM 5834 N N . VAL A 1 742 ? -50.723 -24.768 35.019 1.00 53.41 742 VAL A N 1
ATOM 5835 C CA . VAL A 1 742 ? -51.640 -25.733 34.387 1.00 53.41 742 VAL A CA 1
ATOM 5836 C C . VAL A 1 742 ? -51.108 -27.157 34.551 1.00 53.41 742 VAL A C 1
ATOM 5838 O O . VAL A 1 742 ? -51.882 -28.048 34.868 1.00 53.41 742 VAL A O 1
ATOM 5841 N N . ARG A 1 743 ? -49.793 -27.381 34.434 1.00 52.50 743 ARG A N 1
ATOM 5842 C CA . ARG A 1 743 ? -49.174 -28.699 34.650 1.00 52.50 743 ARG A CA 1
ATOM 5843 C C . ARG A 1 743 ? -49.235 -29.141 36.120 1.00 52.50 743 ARG A C 1
ATOM 5845 O O . ARG A 1 743 ? -49.604 -30.276 36.377 1.00 52.50 743 ARG A O 1
ATOM 5852 N N . LYS A 1 744 ? -48.976 -28.250 37.089 1.00 52.56 744 LYS A N 1
ATOM 5853 C CA . LYS A 1 744 ? -49.152 -28.543 38.527 1.00 52.56 744 LYS A CA 1
ATOM 5854 C C . LYS A 1 744 ? -50.616 -28.753 38.918 1.00 52.56 744 LYS A C 1
ATOM 5856 O O . LYS A 1 744 ? -50.889 -29.658 39.689 1.00 52.56 744 LYS A O 1
ATOM 5861 N N . ALA A 1 745 ? -51.542 -27.958 38.386 1.00 52.47 745 ALA A N 1
ATOM 5862 C CA . ALA A 1 745 ? -52.973 -28.123 38.633 1.00 52.47 745 ALA A CA 1
ATOM 5863 C C . ALA A 1 745 ? -53.507 -29.411 37.992 1.00 52.47 745 ALA A C 1
ATOM 5865 O O . ALA A 1 745 ? -54.276 -30.119 38.623 1.00 52.47 745 ALA A O 1
ATOM 5866 N N . ARG A 1 746 ? -53.053 -29.758 36.781 1.00 53.38 746 ARG A N 1
ATOM 5867 C CA . ARG A 1 746 ? -53.402 -31.018 36.114 1.00 53.38 746 ARG A CA 1
ATOM 5868 C C . ARG A 1 746 ? -52.845 -32.225 36.870 1.00 53.38 746 ARG A C 1
ATOM 5870 O O . ARG A 1 746 ? -53.594 -33.165 37.075 1.00 53.38 746 ARG A O 1
ATOM 5877 N N . ASN A 1 747 ? -51.604 -32.165 37.358 1.00 52.81 747 ASN A N 1
ATOM 5878 C CA . ASN A 1 747 ? -51.049 -33.211 38.222 1.00 52.81 747 ASN A CA 1
ATOM 5879 C C . ASN A 1 747 ? -51.811 -33.320 39.557 1.00 52.81 747 ASN A C 1
ATOM 5881 O O . ASN A 1 747 ? -52.155 -34.425 39.946 1.00 52.81 747 ASN A O 1
ATOM 5885 N N . ALA A 1 748 ? -52.150 -32.203 40.212 1.00 49.78 748 ALA A N 1
ATOM 5886 C CA . ALA A 1 748 ? -52.919 -32.216 41.463 1.00 49.78 748 ALA A CA 1
ATOM 5887 C C . ALA A 1 748 ? -54.362 -32.727 41.274 1.00 49.78 748 ALA A C 1
ATOM 5889 O O . ALA A 1 748 ? -54.883 -33.440 42.122 1.00 49.78 748 ALA A O 1
ATOM 5890 N N . VAL A 1 749 ? -55.009 -32.414 40.146 1.00 51.19 749 VAL A N 1
ATOM 5891 C CA . VAL A 1 749 ? -56.314 -32.994 39.777 1.00 51.19 749 VAL A CA 1
ATOM 5892 C C . VAL A 1 749 ? -56.179 -34.488 39.464 1.00 51.19 749 VAL A C 1
ATOM 5894 O O . VAL A 1 749 ? -57.072 -35.261 39.786 1.00 51.19 749 VAL A O 1
ATOM 5897 N N . GLN A 1 750 ? -55.053 -34.918 38.893 1.00 47.47 750 GLN A N 1
ATOM 5898 C CA . GLN A 1 750 ? -54.791 -36.322 38.583 1.00 47.47 750 GLN A CA 1
ATOM 5899 C C . GLN A 1 750 ? -54.396 -37.151 39.823 1.00 47.47 750 GLN A C 1
ATOM 5901 O O . GLN A 1 750 ? -54.678 -38.341 39.845 1.00 47.47 750 GLN A O 1
ATOM 5906 N N . GLU A 1 751 ? -53.848 -36.533 40.877 1.00 43.12 751 GLU A N 1
ATOM 5907 C CA . GLU A 1 751 ? -53.721 -37.138 42.217 1.00 43.12 751 GLU A CA 1
ATOM 5908 C C . GLU A 1 751 ? -55.078 -37.250 42.936 1.00 43.12 751 GLU A C 1
ATOM 5910 O O . GLU A 1 751 ? -55.312 -38.230 43.635 1.00 43.12 751 GLU A O 1
ATOM 5915 N N . VAL A 1 752 ? -56.002 -36.300 42.738 1.00 43.50 752 VAL A N 1
ATOM 5916 C CA . VAL A 1 752 ? -57.351 -36.345 43.343 1.00 43.50 752 VAL A CA 1
ATOM 5917 C C . 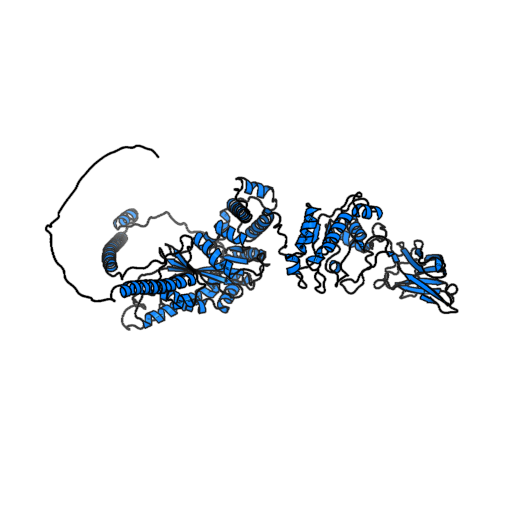VAL A 1 752 ? -58.263 -37.381 42.667 1.00 43.50 752 VAL A C 1
ATOM 5919 O O . VAL A 1 752 ? -59.024 -38.057 43.350 1.00 43.50 752 VAL A O 1
ATOM 5922 N N . ILE A 1 753 ? -58.155 -37.573 41.347 1.00 42.56 753 ILE A N 1
ATOM 5923 C CA . ILE A 1 753 ? -58.976 -38.546 40.592 1.00 42.56 753 ILE A CA 1
ATOM 5924 C C . ILE A 1 753 ? -58.619 -40.017 40.912 1.00 42.56 753 ILE A C 1
ATOM 5926 O O . ILE A 1 753 ? -59.396 -40.912 40.601 1.00 42.56 753 ILE A O 1
ATOM 5930 N N . ILE A 1 754 ? -57.487 -40.290 41.571 1.00 41.06 754 ILE A N 1
ATOM 5931 C CA . ILE A 1 754 ? -57.080 -41.655 41.967 1.00 41.06 754 ILE A CA 1
ATOM 5932 C C . ILE A 1 754 ? -57.686 -42.075 43.330 1.00 41.06 754 ILE A C 1
ATOM 5934 O O . ILE A 1 754 ? -57.563 -43.231 43.721 1.00 41.06 754 ILE A O 1
ATOM 5938 N N . VAL A 1 755 ? -58.368 -41.173 44.055 1.00 40.78 755 VAL A N 1
ATOM 5939 C CA . VAL A 1 755 ? -58.835 -41.423 45.441 1.00 40.78 755 VAL A CA 1
ATOM 5940 C C . VAL A 1 755 ? -60.358 -41.632 45.566 1.00 40.78 755 VAL A C 1
ATOM 5942 O O . VAL A 1 755 ? -60.818 -42.121 46.593 1.00 40.78 755 VAL A O 1
ATOM 5945 N N . GLU A 1 756 ? -61.153 -41.347 44.530 1.00 35.12 756 GLU A N 1
ATOM 5946 C CA . GLU A 1 756 ? -62.611 -41.579 44.531 1.00 35.12 756 GLU A CA 1
ATOM 5947 C C . GLU A 1 756 ? -63.021 -42.523 43.393 1.00 35.12 756 GLU A C 1
ATOM 5949 O O . GLU A 1 756 ? -63.409 -42.084 42.310 1.00 35.12 756 GLU A O 1
ATOM 5954 N N . GLY A 1 757 ? -62.921 -43.837 43.628 1.00 35.94 757 GLY A N 1
ATOM 5955 C CA . GLY A 1 757 ? -63.205 -44.801 42.567 1.00 35.94 757 GLY A CA 1
ATOM 5956 C C . GLY A 1 757 ? -63.110 -46.287 42.897 1.00 35.94 757 GLY A C 1
ATOM 5957 O O . GLY A 1 757 ? -62.666 -47.020 42.029 1.00 35.94 757 GLY A O 1
ATOM 5958 N N . GLU A 1 758 ? -63.535 -46.749 44.080 1.00 30.25 758 GLU A N 1
ATOM 5959 C CA . GLU A 1 758 ? -64.013 -48.136 44.249 1.00 30.25 758 GLU A CA 1
ATOM 5960 C C . GLU A 1 758 ? -64.821 -48.292 45.549 1.00 30.25 758 GLU A C 1
ATOM 5962 O O . GLU A 1 758 ? -64.392 -47.870 46.624 1.00 30.25 758 GLU A O 1
ATOM 5967 N N . SER A 1 759 ? -66.024 -48.863 45.446 1.00 30.06 759 SER A N 1
ATOM 5968 C CA . SER A 1 759 ? -66.956 -49.048 46.562 1.00 30.06 759 SER A CA 1
ATOM 5969 C C . SER A 1 759 ? -67.336 -50.514 46.747 1.00 30.06 759 SER A C 1
ATOM 5971 O O . SER A 1 759 ? -67.589 -51.209 45.768 1.00 30.06 759 SER A O 1
ATOM 5973 N N . SER A 1 760 ? -67.516 -50.894 48.015 1.00 27.77 760 SER A N 1
ATOM 5974 C CA . SER A 1 760 ? -68.319 -52.023 48.515 1.00 27.77 760 SER A CA 1
ATOM 5975 C C . SER A 1 760 ? -67.990 -53.449 48.046 1.00 27.77 760 SER A C 1
ATOM 5977 O O . SER A 1 760 ? -68.365 -53.867 46.954 1.00 27.77 760 SER A O 1
ATOM 5979 N N . SER A 1 761 ? -67.548 -54.262 49.006 1.00 27.86 761 SER A N 1
ATOM 5980 C CA . SER A 1 761 ? -68.208 -55.541 49.299 1.00 27.86 761 SER A CA 1
ATOM 5981 C C . SER A 1 761 ? -68.281 -55.742 50.818 1.00 27.86 761 SER A C 1
ATOM 5983 O O . SER A 1 761 ? -67.442 -55.228 51.558 1.00 27.86 761 SER A O 1
ATOM 5985 N N . GLU A 1 762 ? -69.330 -56.415 51.279 1.00 29.34 762 GLU A N 1
ATOM 5986 C CA . GLU A 1 762 ? -69.697 -56.578 52.692 1.00 29.34 762 GLU A CA 1
ATOM 5987 C C . GLU A 1 762 ? -68.890 -57.694 53.379 1.00 29.34 762 GLU A C 1
ATOM 5989 O O . GLU A 1 762 ? -68.558 -58.677 52.726 1.00 29.34 762 GLU A O 1
ATOM 5994 N N . SER A 1 763 ? -68.639 -57.577 54.692 1.00 26.38 763 SER A N 1
ATOM 5995 C CA . SER A 1 763 ? -69.230 -58.465 55.723 1.00 26.38 763 SER A CA 1
ATOM 5996 C C . SER A 1 763 ? -68.509 -58.361 57.081 1.00 26.38 763 SER A C 1
ATOM 5998 O O . SER A 1 763 ? -67.292 -58.485 57.153 1.00 26.38 763 SER A O 1
ATOM 6000 N N . GLU A 1 764 ? -69.304 -58.139 58.128 1.00 27.31 764 GLU A N 1
ATOM 6001 C CA . GLU A 1 764 ? -69.171 -58.557 59.541 1.00 27.31 764 GLU A CA 1
ATOM 6002 C C . GLU A 1 764 ? -67.828 -59.145 60.050 1.00 27.31 764 GLU A C 1
ATOM 6004 O O . GLU A 1 764 ? -67.413 -60.215 59.625 1.00 27.31 764 GLU A O 1
ATOM 6009 N N . GLU A 1 765 ? -67.219 -58.514 61.069 1.00 28.81 765 GLU A N 1
ATOM 6010 C CA . GLU A 1 765 ? -67.251 -59.013 62.466 1.00 28.81 765 GLU A CA 1
ATOM 6011 C C . GLU A 1 765 ? -66.650 -57.993 63.475 1.00 28.81 765 GLU A C 1
ATOM 6013 O O . GLU A 1 765 ? -65.730 -57.231 63.177 1.00 28.81 765 GLU A O 1
ATOM 6018 N N . GLU A 1 766 ? -67.217 -57.963 64.685 1.00 25.20 766 GLU A N 1
ATOM 6019 C CA . GLU A 1 766 ? -66.797 -57.194 65.879 1.00 25.20 766 GLU A CA 1
ATOM 6020 C C . GLU A 1 766 ? -66.091 -58.159 66.885 1.00 25.20 766 GLU A C 1
ATOM 6022 O O . GLU A 1 766 ? -66.071 -59.358 66.601 1.00 25.20 766 GLU A O 1
ATOM 6027 N N . PRO A 1 767 ? -65.592 -57.771 68.093 1.00 49.50 767 PRO A N 1
ATOM 6028 C CA . PRO A 1 767 ? -65.443 -56.438 68.708 1.00 49.50 767 PRO A CA 1
ATOM 6029 C C . PRO A 1 767 ? -64.113 -56.202 69.495 1.00 49.50 767 PRO A C 1
ATOM 6031 O O . PRO A 1 767 ? -63.241 -57.061 69.566 1.00 49.50 767 PRO A O 1
ATOM 6034 N N . ALA A 1 768 ? -64.070 -55.072 70.236 1.00 31.31 768 ALA A N 1
ATOM 6035 C CA . ALA A 1 768 ? -63.319 -54.850 71.501 1.00 31.31 768 ALA A CA 1
ATOM 6036 C C . ALA A 1 768 ? -61.774 -54.678 71.414 1.00 31.31 768 ALA A C 1
ATOM 6038 O O . ALA A 1 768 ? -61.118 -55.305 70.604 1.00 31.31 768 ALA A O 1
ATOM 6039 N N . LEU A 1 769 ? -61.047 -53.884 72.226 1.00 31.33 769 LEU A N 1
ATOM 6040 C CA . LEU A 1 769 ? -61.261 -52.944 73.360 1.00 31.33 769 LEU A CA 1
ATOM 6041 C C . LEU A 1 769 ? -59.931 -52.113 73.490 1.00 31.33 769 LEU A C 1
ATOM 6043 O O . LEU A 1 769 ? -58.897 -52.601 73.056 1.00 31.33 769 LEU A O 1
ATOM 6047 N N . ALA A 1 770 ? -59.777 -50.904 74.067 1.00 34.19 770 ALA A N 1
ATOM 6048 C CA . ALA A 1 770 ? -60.647 -49.974 74.802 1.00 34.19 770 ALA A CA 1
ATOM 6049 C C . ALA A 1 770 ? -60.054 -48.525 74.865 1.00 34.19 770 ALA A C 1
ATOM 6051 O O . ALA A 1 770 ? -58.904 -48.310 74.513 1.00 34.19 770 ALA A O 1
ATOM 6052 N N . ARG A 1 771 ? -60.839 -47.563 75.403 1.00 34.00 771 ARG A N 1
ATOM 6053 C CA . ARG A 1 771 ? -60.520 -46.508 76.426 1.00 34.00 771 ARG A CA 1
ATOM 6054 C C . ARG A 1 771 ? -59.083 -45.897 76.499 1.00 34.00 771 ARG A C 1
ATOM 6056 O O . ARG A 1 771 ? -58.115 -46.626 76.596 1.00 34.00 771 ARG A O 1
ATOM 6063 N N . ARG A 1 772 ? -58.862 -44.581 76.715 1.00 33.38 772 ARG A N 1
ATOM 6064 C CA . ARG A 1 772 ? -59.746 -43.429 77.054 1.00 33.38 772 ARG A CA 1
ATOM 6065 C C . ARG A 1 772 ? -58.955 -42.089 77.017 1.00 33.38 772 ARG A C 1
ATOM 6067 O O . ARG A 1 772 ? -57.765 -42.114 77.273 1.00 33.38 772 ARG A O 1
ATOM 6074 N N . SER A 1 773 ? -59.658 -40.960 76.799 1.00 33.09 773 SER A N 1
ATOM 6075 C CA . SER A 1 773 ? -59.548 -39.601 77.432 1.00 33.09 773 SER A CA 1
ATOM 6076 C C . SER A 1 773 ? -58.207 -39.078 78.018 1.00 33.09 773 SER A C 1
ATOM 6078 O O . SER A 1 773 ? -57.510 -39.818 78.687 1.00 33.09 773 SER A O 1
ATOM 6080 N N . ALA A 1 774 ? -57.868 -37.780 78.065 1.00 33.81 774 ALA A N 1
ATOM 6081 C CA . ALA A 1 774 ? -58.526 -36.504 77.722 1.00 33.81 774 ALA A CA 1
ATOM 6082 C C . ALA A 1 774 ? -57.448 -35.380 77.791 1.00 33.81 774 ALA A C 1
ATOM 6084 O O . ALA A 1 774 ? -56.554 -35.445 78.620 1.00 33.81 774 ALA A O 1
ATOM 6085 N N . ARG A 1 775 ? -57.395 -34.418 76.858 1.00 33.97 775 ARG A N 1
ATOM 6086 C CA . ARG A 1 775 ? -58.061 -33.089 76.879 1.00 33.97 775 ARG A CA 1
ATOM 6087 C C . ARG A 1 775 ? -57.426 -32.019 77.810 1.00 33.97 775 ARG A C 1
ATOM 6089 O O . ARG A 1 775 ? -57.462 -32.148 79.022 1.00 33.97 775 ARG A O 1
ATOM 6096 N N . ASN A 1 776 ? -57.110 -30.873 77.183 1.00 31.00 776 ASN A N 1
ATOM 6097 C CA . ASN A 1 776 ? -57.197 -29.471 77.662 1.00 31.00 776 ASN A CA 1
ATOM 6098 C C . ASN A 1 776 ? -55.980 -28.677 78.221 1.00 31.00 776 ASN A C 1
ATOM 6100 O O . ASN A 1 776 ? -55.602 -28.802 79.373 1.00 31.00 776 ASN A O 1
ATOM 6104 N N . ARG A 1 777 ? -55.677 -27.615 77.442 1.00 30.73 777 ARG A N 1
ATOM 6105 C CA . ARG A 1 777 ? -55.600 -26.170 77.802 1.00 30.73 777 ARG A CA 1
ATOM 6106 C C . ARG A 1 777 ? -54.270 -25.519 78.267 1.00 30.73 777 ARG A C 1
ATOM 6108 O O . ARG A 1 777 ? -53.664 -25.867 79.263 1.00 30.73 777 ARG A O 1
ATOM 6115 N N . ARG A 1 778 ? -53.953 -24.449 77.511 1.00 32.56 778 ARG A N 1
ATOM 6116 C CA . ARG A 1 778 ? -53.119 -23.239 77.761 1.00 32.56 778 ARG A CA 1
ATOM 6117 C C . ARG A 1 778 ? -53.580 -22.467 79.044 1.00 32.56 778 ARG A C 1
ATOM 6119 O O . ARG A 1 778 ? -54.651 -22.853 79.516 1.00 32.56 778 ARG A O 1
ATOM 6126 N N . PRO A 1 779 ? -52.983 -21.322 79.514 1.00 49.56 779 PRO A N 1
ATOM 6127 C CA . PRO A 1 779 ? -52.077 -20.372 78.805 1.00 49.56 779 PRO A CA 1
ATOM 6128 C C . PRO A 1 779 ? -51.025 -19.551 79.635 1.00 49.56 779 PRO A C 1
ATOM 6130 O O . PRO A 1 779 ? -50.948 -19.682 80.846 1.00 49.56 779 PRO A O 1
ATOM 6133 N N . THR A 1 780 ? -50.346 -18.577 78.972 1.00 31.56 780 THR A N 1
ATOM 6134 C CA . THR A 1 780 ? -49.750 -17.301 79.516 1.00 31.56 780 THR A CA 1
ATOM 6135 C C . THR A 1 780 ? -48.567 -17.383 80.522 1.00 31.56 780 THR A C 1
ATOM 6137 O O . THR A 1 780 ? -48.451 -18.380 81.208 1.00 31.56 780 THR A O 1
ATOM 6140 N N . LYS A 1 781 ? -47.654 -16.399 80.729 1.00 32.19 781 LYS A N 1
ATOM 6141 C CA . LYS A 1 781 ? -47.196 -15.145 80.047 1.00 32.19 781 LYS A CA 1
ATOM 6142 C C . LYS A 1 781 ? -45.851 -14.670 80.697 1.00 32.19 781 LYS A C 1
ATOM 6144 O O . LYS A 1 781 ? -45.658 -14.925 81.871 1.00 32.19 781 LYS A O 1
ATOM 6149 N N . TYR A 1 782 ? -45.086 -13.815 79.991 1.00 30.23 782 TYR A N 1
ATOM 6150 C CA . TYR A 1 782 ? -44.208 -12.710 80.492 1.00 30.23 782 TYR A CA 1
ATOM 6151 C C . TYR A 1 782 ? -42.780 -12.919 81.096 1.00 30.23 782 TYR A C 1
ATOM 6153 O O . TYR A 1 782 ? -42.628 -13.414 82.199 1.00 30.23 782 TYR A O 1
ATOM 6161 N N . CYS A 1 783 ? -41.814 -12.268 80.408 1.00 27.31 783 CYS A N 1
ATOM 6162 C CA . CYS A 1 783 ? -40.772 -11.304 80.866 1.00 27.31 783 CYS A CA 1
ATOM 6163 C C . CYS A 1 783 ? -39.461 -11.667 81.614 1.00 27.31 783 CYS A C 1
ATOM 6165 O O . CYS A 1 783 ? -39.501 -12.260 82.680 1.00 27.31 783 CYS A O 1
ATOM 6167 N N . MET A 1 784 ? -38.380 -10.998 81.135 1.00 28.64 784 MET A N 1
ATOM 6168 C CA . MET A 1 784 ? -37.171 -10.497 81.852 1.00 28.64 784 MET A CA 1
ATOM 6169 C C . MET A 1 784 ? -36.160 -11.552 82.369 1.00 28.64 784 MET A C 1
ATOM 6171 O O . MET A 1 784 ? -36.569 -12.647 82.716 1.00 28.64 784 MET A O 1
ATOM 6175 N N . GLU A 1 785 ? -34.837 -11.327 82.474 1.00 30.25 785 GLU A N 1
ATOM 6176 C CA . GLU A 1 785 ? -33.859 -10.310 81.988 1.00 30.25 785 GLU A CA 1
ATOM 6177 C C . GLU A 1 785 ? -32.420 -10.887 82.198 1.00 30.25 785 GLU A C 1
ATOM 6179 O O . GLU A 1 785 ? -32.302 -11.819 82.989 1.00 30.25 785 GLU A O 1
ATOM 6184 N N . ARG A 1 786 ? -31.353 -10.277 81.622 1.00 29.97 786 ARG A N 1
ATOM 6185 C CA . ARG A 1 786 ? -29.904 -10.425 82.004 1.00 29.97 786 ARG A CA 1
ATOM 6186 C C . ARG A 1 786 ? -29.230 -11.802 81.786 1.00 29.97 786 ARG A C 1
ATOM 6188 O O . ARG A 1 786 ? -29.918 -12.800 81.636 1.00 29.97 786 ARG A O 1
ATOM 6195 N N . ASP A 1 787 ? -27.898 -11.962 81.761 1.00 30.98 787 ASP A N 1
ATOM 6196 C CA . ASP A 1 787 ? -26.714 -11.082 81.558 1.00 30.98 787 ASP A CA 1
ATOM 6197 C C . ASP A 1 787 ? -25.509 -11.998 81.214 1.00 30.98 787 ASP A C 1
ATOM 6199 O O . ASP A 1 787 ? -25.506 -13.137 81.676 1.00 30.98 787 ASP A O 1
ATOM 6203 N N . SER A 1 788 ? -24.439 -11.473 80.578 1.00 31.36 788 SER A N 1
ATOM 6204 C CA . SER A 1 788 ? -23.048 -12.031 80.583 1.00 31.36 788 SER A CA 1
ATOM 6205 C C . SER A 1 788 ? -22.830 -13.439 79.948 1.00 31.36 788 SER A C 1
ATOM 6207 O O . SER A 1 788 ? -23.787 -14.173 79.748 1.00 31.36 788 SER A O 1
ATOM 6209 N N . SER A 1 789 ? -21.636 -13.932 79.571 1.00 32.12 789 SER A N 1
ATOM 6210 C CA . SER A 1 789 ? -20.311 -13.383 79.167 1.00 32.12 789 SER A CA 1
ATOM 6211 C C . SER A 1 789 ? -19.406 -14.552 78.697 1.00 32.12 789 SER A C 1
ATOM 6213 O O . SER A 1 789 ? -19.596 -15.629 79.248 1.00 32.12 789 SER A O 1
ATOM 6215 N N . ALA A 1 790 ? -18.377 -14.303 77.857 1.00 35.16 790 ALA A N 1
ATOM 6216 C CA . ALA A 1 790 ? -17.213 -15.188 77.562 1.00 35.16 790 ALA A CA 1
ATOM 6217 C C . ALA A 1 790 ? -17.541 -16.536 76.845 1.00 35.16 790 ALA A C 1
ATOM 6219 O O . ALA A 1 790 ? -18.483 -17.214 77.232 1.00 35.16 790 ALA A O 1
ATOM 6220 N N . ASP A 1 791 ? -16.982 -16.906 75.682 1.00 35.91 791 ASP A N 1
ATOM 6221 C CA . ASP A 1 791 ? -15.595 -17.235 75.239 1.00 35.91 791 ASP A CA 1
ATOM 6222 C C . ASP A 1 791 ? -15.454 -18.770 75.021 1.00 35.91 791 ASP A C 1
ATOM 6224 O O . ASP A 1 791 ? -16.363 -19.506 75.394 1.00 35.91 791 ASP A O 1
ATOM 6228 N N . GLU A 1 792 ? -14.348 -19.219 74.395 1.00 36.41 792 GLU A N 1
ATOM 6229 C CA . GLU A 1 792 ? -14.040 -20.583 73.865 1.00 36.41 792 GLU A CA 1
ATOM 6230 C C . GLU A 1 792 ? -14.769 -20.917 72.529 1.00 36.41 792 GLU A C 1
ATOM 6232 O O . GLU A 1 792 ? -15.993 -20.883 72.464 1.00 36.41 792 GLU A O 1
ATOM 6237 N N . GLU A 1 793 ? -14.165 -21.104 71.338 1.00 39.19 793 GLU A N 1
ATOM 6238 C CA . GLU A 1 793 ? -12.872 -21.630 70.812 1.00 39.19 793 GLU A CA 1
ATOM 6239 C C . GLU A 1 793 ? -12.939 -23.117 70.349 1.00 39.19 793 GLU A C 1
ATOM 6241 O O . GLU A 1 793 ? -13.528 -23.950 71.028 1.00 39.19 793 GLU A O 1
ATOM 6246 N N . SER A 1 794 ? -12.337 -23.428 69.180 1.00 36.53 794 SER A N 1
ATOM 6247 C CA . SER A 1 794 ? -12.380 -24.693 68.377 1.00 36.53 794 SER A CA 1
ATOM 6248 C C . SER A 1 794 ? -13.754 -25.107 67.788 1.00 36.53 794 SER A C 1
ATOM 6250 O O . SER A 1 794 ? -14.781 -24.959 68.443 1.00 36.53 794 SER A O 1
ATOM 6252 N N . ASP A 1 795 ? -13.894 -25.594 66.543 1.00 38.56 795 ASP A N 1
ATOM 6253 C CA . ASP A 1 795 ? -12.957 -25.912 65.431 1.00 38.56 795 ASP A CA 1
ATOM 6254 C C . ASP A 1 795 ? -13.461 -25.325 64.084 1.00 38.56 795 ASP A C 1
ATOM 6256 O O . ASP A 1 795 ? -14.700 -25.231 63.902 1.00 38.56 795 ASP A O 1
#